Protein AF-0000000069250225 (afdb_homodimer)

Secondary structure (DSSP, 8-state):
--PPP------------------------------------GGGGGGTHHHHHHHHHHHHHHHHHHHHHHHHHHTTS--HHHHHHHHTTSGGGTT--SB-EEEE-IIIIIHHT-SSPPPHHHHHHHHHHHHHTT-SEE--EE-S-TTT-GGGTTHHHHHHHTTT--S-B--EE-SSHHHHHHHHHTT-S-EEE--BS-HHHHHHHHSS-HHHHHHHHHHHHHHHHHHT--EEEEEB-SSEETTTEE--HHHHHHHHHHHHHTT-SEEEEEETTS---HHHHHHHHHHHHTTS-GGGEEEEEB-TTS-HHHHHHHHHHTT--EEEEBGGG-S--TTSTTS--BPBHHHHHHHHHHTT-B----HHHHHHHHHHHHHHHTS--S-HHHHHHHHHHHHHHHHHHHHHHH--S-S-----TTTTS------/-----------------------------------------GGGGGGTHHHHHHHHHHHHHHHHHHHHHHHHHHTTS--HHHHHHHHTTSGGGTT--SB-EEEE-IIIIIHHT-SSPPPHHHHHHHHHHHHHTT-SEE--EE-S-TTT-GGGTTHHHHHHHTTT--S-B--EE-SSHHHHHHHHHTT-S-EEE--BS-HHHHHHHHSS-HHHHHHHHHHHHHHHHHHT--EEEEEB-SSEETTTEE--HHHHHHHHHHHHHTT-SEEEEEETTS---HHHHHHHHHHHHTTS-GGGEEEEEB-TTS-HHHHHHHHHHTT--EEEEBGGGTT--TTSTTS--BPBHHHHHHHHHHTT-B----HHHHHHHHHHHHHHHTS--S-HHHHHHHHHHHHHHHHHHHHHHH--S-S-----TTTTS------

Organism: Vicia faba (NCBI:txid3906)

InterPro domains:
  IPR000891 Pyruvate carboxyltransferase [PF00682] (100-372)
  IPR000891 Pyruvate carboxyltransferase [PS50991] (100-367)
  IPR013785 Aldolase-type TIM barrel [G3DSA:3.20.20.70] (93-392)
  IPR043594 HMG-CoA lyase [PTHR42738] (75-396)

Foldseek 3Di:
DDDDDDDDPDDDDDDDDDDDDYDDDDDDDDDDDPDPPDPPPPDPDPVVPVVVVVVVVCVVCLVLLLVLLVCVQCVVFPDLVVCVPPVCPDLQNVQFDQAFAEAAECLAQQQQPFPDQDDLVLLLVLVLLQQVQQHAHYARYELDDCVVGVSRNCVLVSLLSCVPPDRHAHEYEAQAPVRLVVCVVSPHQAYEYEAELDQVCCCVPNVGGRVVSLVRLLVSLVVCVVVVRAYEYEYEQLAADLVPGGGDLLSLLVSLLSCVVSPHQAYEYEDFQQPDAPVRLVSSVVSNVVRDPLARYEYWHFCQVPHRLVSVSSNSSVNRRYYYFYALQGNAHPSDPPGGTTHHPLQVVSVCVNSSRDHSGRSSSSLVSNVSVCVVSVHHRNDPSSVVSVVVSVVVVVVVVVVVVPDDPDDPPPPCPVPPPPPPPDD/DDDDDDDDDDDDDDDDDDDDDDYDDDDDDDDDDDDDDDDDPPDPPPPPPVVVVVVVVCVVCLVLLLVLLVCVQCVVFPDLVVCVPPVCPDLQNVQFDQAFAEAAECLAQQQQPFPDQDDLVLLLVLVLLQQVQQHAHYARYELDDCVVGVSRNCVLVSLLSCVPPDRHAHEYEAQAPVRLVSCVVSPHQAYEYEAELDQVCCCVPNVGGRVVSLVRLLVSLVVCVVVVRAYEYEYEQLAADLVPGGGDLLSLLVSLLSCVVSPHQAYEYEDFQQPDAPVRLVSSVVSNVVRDPLARYEYWGWCQVPHRLVSVSSNSSVNRRYYYFYALQGNAHPSDPPGGTTHHPLQVVSVCVNSSRDHSGRSSSSLVSNVSVCVVSVHHRNDPSSVVSVVVSVVVVVVVVVVVPPDDPDDPPPPCPVPPPPPDPDD

Structure (mmCIF, N/CA/C/O backbone):
data_AF-0000000069250225-model_v1
#
loop_
_entity.id
_entity.type
_entity.pdbx_description
1 polymer 'hydroxymethylglutaryl-CoA lyase'
#
loop_
_atom_site.group_PDB
_atom_site.id
_atom_site.type_symbol
_atom_site.label_atom_id
_atom_site.label_alt_id
_atom_site.label_comp_id
_atom_site.label_asym_id
_atom_site.label_entity_id
_atom_site.label_seq_id
_atom_site.pdbx_PDB_ins_code
_atom_site.Cartn_x
_atom_site.Cartn_y
_atom_site.Cartn_z
_atom_site.occupancy
_atom_site.B_iso_or_equiv
_atom_site.auth_seq_id
_atom_site.auth_comp_id
_atom_site.auth_asym_id
_atom_site.auth_atom_id
_atom_site.pdbx_PDB_model_num
ATOM 1 N N . MET A 1 1 ? 28.812 46.156 33.906 1 15.8 1 MET A N 1
ATOM 2 C CA . MET A 1 1 ? 28.266 47.5 34 1 15.8 1 MET A CA 1
ATOM 3 C C . MET A 1 1 ? 27.453 47.875 32.781 1 15.8 1 MET A C 1
ATOM 5 O O . MET A 1 1 ? 26.25 48.156 32.875 1 15.8 1 MET A O 1
ATOM 9 N N . HIS A 1 2 ? 28.062 48.531 31.766 1 14.3 2 HIS A N 1
ATOM 10 C CA . HIS A 1 2 ? 27.844 49.844 31.219 1 14.3 2 HIS A CA 1
ATOM 11 C C . HIS A 1 2 ? 27.109 49.781 29.875 1 14.3 2 HIS A C 1
ATOM 13 O O . HIS A 1 2 ? 27.016 50.781 29.156 1 14.3 2 HIS A O 1
ATOM 19 N N . LYS A 1 3 ? 26.953 48.562 29.328 1 16.55 3 LYS A N 1
ATOM 20 C CA . LYS A 1 3 ? 26.875 48.719 27.875 1 16.55 3 LYS A CA 1
ATOM 21 C C . LYS A 1 3 ? 25.766 49.656 27.484 1 16.55 3 LYS A C 1
ATOM 23 O O . LYS A 1 3 ? 24.781 49.812 28.203 1 16.55 3 LYS A O 1
ATOM 28 N N . ILE A 1 4 ? 25.719 49.938 26.219 1 16.31 4 ILE A N 1
ATOM 29 C CA . ILE A 1 4 ? 25.438 51.031 25.297 1 16.31 4 ILE A CA 1
ATOM 30 C C . ILE A 1 4 ? 23.938 51.281 25.219 1 16.31 4 ILE A C 1
ATOM 32 O O . ILE A 1 4 ? 23.141 50.344 25.328 1 16.31 4 ILE A O 1
ATOM 36 N N . ALA A 1 5 ? 23.531 52.375 24.766 1 16.73 5 ALA A N 1
ATOM 37 C CA . ALA A 1 5 ? 22.844 53.656 24.734 1 16.73 5 ALA A CA 1
ATOM 38 C C . ALA A 1 5 ? 21.516 53.531 24 1 16.73 5 ALA A C 1
ATOM 40 O O . ALA A 1 5 ? 21.328 52.656 23.172 1 16.73 5 ALA A O 1
ATOM 41 N N . GLN A 1 6 ? 20.578 54.438 24.109 1 16.39 6 GLN A N 1
ATOM 42 C CA . GLN A 1 6 ? 19.281 55.062 24.406 1 16.39 6 GLN A CA 1
ATOM 43 C C . GLN A 1 6 ? 18.609 55.562 23.141 1 16.39 6 GLN A C 1
ATOM 45 O O . GLN A 1 6 ? 17.438 55.969 23.172 1 16.39 6 GLN A O 1
ATOM 50 N N . ARG A 1 7 ? 19.391 55.594 21.922 1 15.97 7 ARG A N 1
ATOM 51 C CA . ARG A 1 7 ? 19.031 56.812 21.219 1 15.97 7 ARG A CA 1
ATOM 52 C C . ARG A 1 7 ? 17.562 56.781 20.797 1 15.97 7 ARG A C 1
ATOM 54 O O . ARG A 1 7 ? 17.031 55.75 20.438 1 15.97 7 ARG A O 1
ATOM 61 N N . VAL A 1 8 ? 16.828 57.938 20.891 1 15.59 8 VAL A N 1
ATOM 62 C CA . VAL A 1 8 ? 15.664 58.812 21.031 1 15.59 8 VAL A CA 1
ATOM 63 C C . VAL A 1 8 ? 15.039 59.062 19.656 1 15.59 8 VAL A C 1
ATOM 65 O O . VAL A 1 8 ? 15.68 59.625 18.766 1 15.59 8 VAL A O 1
ATOM 68 N N . ARG A 1 9 ? 14.352 58.156 19.141 1 15.02 9 ARG A N 1
ATOM 69 C CA . ARG A 1 9 ? 13.75 58.156 17.812 1 15.02 9 ARG A CA 1
ATOM 70 C C . ARG A 1 9 ? 12.781 59.312 17.641 1 15.02 9 ARG A C 1
ATOM 72 O O . ARG A 1 9 ? 11.672 59.312 18.188 1 15.02 9 ARG A O 1
ATOM 79 N N . PHE A 1 10 ? 13.367 60.594 17.578 1 14.19 10 PHE A N 1
ATOM 80 C CA . PHE A 1 10 ? 12.719 61.906 17.594 1 14.19 10 PHE A CA 1
ATOM 81 C C . PHE A 1 10 ? 11.641 62 16.531 1 14.19 10 PHE A C 1
ATOM 83 O O . PHE A 1 10 ? 10.484 62.281 16.828 1 14.19 10 PHE A O 1
ATOM 90 N N . THR A 1 11 ? 11.992 62.594 15.312 1 14.59 11 THR A N 1
ATOM 91 C CA . THR A 1 11 ? 11.648 63.969 14.984 1 14.59 11 THR A CA 1
ATOM 92 C C . THR A 1 11 ? 10.305 64.062 14.273 1 14.59 11 THR A C 1
ATOM 94 O O . THR A 1 11 ? 9.773 63 13.828 1 14.59 11 THR A O 1
ATOM 97 N N . ASN A 1 12 ? 10.188 65.125 13.266 1 13.48 12 ASN A N 1
ATOM 98 C CA . ASN A 1 12 ? 9.508 66.375 13.07 1 13.48 12 ASN A CA 1
ATOM 99 C C . ASN A 1 12 ? 8.391 66.25 12.039 1 13.48 12 ASN A C 1
ATOM 101 O O . ASN A 1 12 ? 7.617 67.188 11.852 1 13.48 12 ASN A O 1
ATOM 105 N N . ARG A 1 13 ? 8.609 65.5 10.93 1 14.07 13 ARG A N 1
ATOM 106 C CA . ARG A 1 13 ? 8.281 66.312 9.781 1 14.07 13 ARG A CA 1
ATOM 107 C C . ARG A 1 13 ? 6.82 66.75 9.828 1 14.07 13 ARG A C 1
ATOM 109 O O . ARG A 1 13 ? 6 66.125 10.508 1 14.07 13 ARG A O 1
ATOM 116 N N . ALA A 1 14 ? 6.332 66.688 8.516 1 14.07 14 ALA A N 1
ATOM 117 C CA . ALA A 1 14 ? 5.836 67.75 7.668 1 14.07 14 ALA A CA 1
ATOM 118 C C . ALA A 1 14 ? 4.359 68 7.949 1 14.07 14 ALA A C 1
ATOM 120 O O . ALA A 1 14 ? 3.598 67.125 8.273 1 14.07 14 ALA A O 1
ATOM 121 N N . PRO A 1 15 ? 4.172 69.188 7.695 1 14.74 15 PRO A N 1
ATOM 122 C CA . PRO A 1 15 ? 3.23 70.188 8.109 1 14.74 15 PRO A CA 1
ATOM 123 C C . PRO A 1 15 ? 1.798 69.938 7.672 1 14.74 15 PRO A C 1
ATOM 125 O O . PRO A 1 15 ? 1.562 69 6.895 1 14.74 15 PRO A O 1
ATOM 128 N N . ILE A 1 16 ? 1.263 71 7.395 1 14.27 16 ILE A N 1
ATOM 129 C CA . ILE A 1 16 ? 0.144 71.812 7.836 1 14.27 16 ILE A CA 1
ATOM 130 C C . ILE A 1 16 ? -1.057 71.562 6.918 1 14.27 16 ILE A C 1
ATOM 132 O O . ILE A 1 16 ? -2.16 71.312 7.391 1 14.27 16 ILE A O 1
ATOM 136 N N . LEU A 1 17 ? -1.07 72.5 5.777 1 14.7 17 LEU A N 1
ATOM 137 C CA . LEU A 1 17 ? -2.039 73.562 5.844 1 14.7 17 LEU A CA 1
ATOM 138 C C . LEU A 1 17 ? -3.389 73.125 5.285 1 14.7 17 LEU A C 1
ATOM 140 O O . LEU A 1 17 ? -4.379 73.125 6.016 1 14.7 17 LEU A O 1
ATOM 144 N N . THR A 1 18 ? -3.766 73.75 4.074 1 14.66 18 THR A N 1
ATOM 145 C CA . THR A 1 18 ? -4.703 74.875 3.977 1 14.66 18 THR A CA 1
ATOM 146 C C . THR A 1 18 ? -6.094 74.375 3.584 1 14.66 18 THR A C 1
ATOM 148 O O . THR A 1 18 ? -6.246 73.25 3.125 1 14.66 18 THR A O 1
ATOM 151 N N . HIS A 1 19 ? -6.879 75.375 2.955 1 14.22 19 HIS A N 1
ATOM 152 C CA . HIS A 1 19 ? -8.102 76.125 3.135 1 14.22 19 HIS A CA 1
ATOM 153 C C . HIS A 1 19 ? -9.266 75.5 2.383 1 14.22 19 HIS A C 1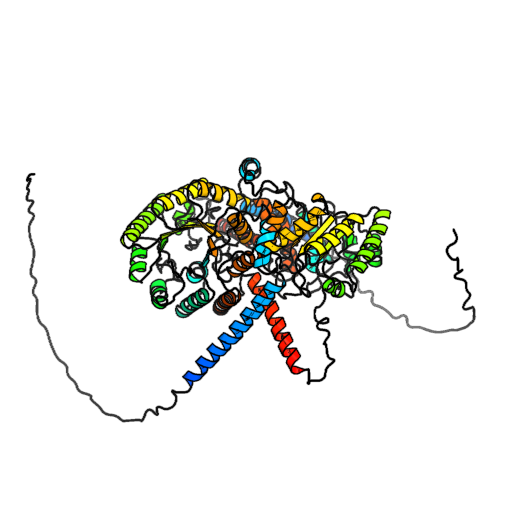
ATOM 155 O O . HIS A 1 19 ? -10.32 75.25 2.973 1 14.22 19 HIS A O 1
ATOM 161 N N . SER A 1 20 ? -9.531 76.062 1.147 1 14.72 20 SER A N 1
ATOM 162 C CA . SER A 1 20 ? -10.656 77 0.94 1 14.72 20 SER A CA 1
ATOM 163 C C . SER A 1 20 ? -11.891 76.188 0.465 1 14.72 20 SER A C 1
ATOM 165 O O . SER A 1 20 ? -11.797 75.062 0.087 1 14.72 20 SER A O 1
ATOM 167 N N . ASN A 1 21 ? -12.523 76.812 -0.51 1 14.67 21 ASN A N 1
ATOM 168 C CA . ASN A 1 21 ? -13.781 77.562 -0.649 1 14.67 21 ASN A CA 1
ATOM 169 C C . ASN A 1 21 ? -14.867 76.688 -1.255 1 14.67 21 ASN A C 1
ATOM 171 O O . ASN A 1 21 ? -15.953 76.562 -0.688 1 14.67 21 ASN A O 1
ATOM 175 N N . LEU A 1 22 ? -15.188 77 -2.527 1 14.84 22 LEU A N 1
ATOM 176 C CA . LEU A 1 22 ? -16.422 77.688 -2.898 1 14.84 22 LEU A CA 1
ATOM 177 C C . LEU A 1 22 ? -17.5 76.688 -3.314 1 14.84 22 LEU A C 1
ATOM 179 O O . LEU A 1 22 ? -17.203 75.5 -3.549 1 14.84 22 LEU A O 1
ATOM 183 N N . ASP A 1 23 ? -18.031 76.875 -4.496 1 14.6 23 ASP A N 1
ATOM 184 C CA . ASP A 1 23 ? -19.344 77.438 -4.828 1 14.6 23 ASP A CA 1
ATOM 185 C C . ASP A 1 23 ? -20.312 76.312 -5.199 1 14.6 23 ASP A C 1
ATOM 187 O O . ASP A 1 23 ? -21.406 76.25 -4.633 1 14.6 23 ASP A O 1
ATOM 191 N N . GLN A 1 24 ? -20.812 76.438 -6.414 1 14.53 24 GLN A N 1
ATOM 192 C CA . GLN A 1 24 ? -22.172 76.812 -6.762 1 14.53 24 GLN A CA 1
ATOM 193 C C . GLN A 1 24 ? -23.047 75.625 -7.012 1 14.53 24 GLN A C 1
ATOM 195 O O . GLN A 1 24 ? -22.562 74.5 -7.133 1 14.53 24 GLN A O 1
ATOM 200 N N . SER A 1 25 ? -23.797 75.688 -8.109 1 14.28 25 SER A N 1
ATOM 201 C CA . SER A 1 25 ? -25.219 75.875 -8.32 1 14.28 25 SER A CA 1
ATOM 202 C C . SER A 1 25 ? -25.906 74.562 -8.641 1 14.28 25 SER A C 1
ATOM 204 O O . SER A 1 25 ? -26.891 74.188 -7.988 1 14.28 25 SER A O 1
ATOM 206 N N . HIS A 1 26 ? -26.078 74.312 -9.945 1 14.72 26 HIS A N 1
ATOM 207 C CA . HIS A 1 26 ? -27.438 74.375 -10.438 1 14.72 26 HIS A CA 1
ATOM 208 C C . HIS A 1 26 ? -28.125 73.062 -10.375 1 14.72 26 HIS A C 1
ATOM 210 O O . HIS A 1 26 ? -29.219 72.938 -9.812 1 14.72 26 HIS A O 1
ATOM 216 N N . LEU A 1 27 ? -28.375 72.5 -11.578 1 15.23 27 LEU A N 1
ATOM 217 C CA . LEU A 1 27 ? -29.703 72.438 -12.148 1 15.23 27 LEU A CA 1
ATOM 218 C C . LEU A 1 27 ? -30.359 71.125 -11.906 1 15.23 27 LEU A C 1
ATOM 220 O O . LEU A 1 27 ? -29.672 70.125 -11.586 1 15.23 27 LEU A O 1
ATOM 224 N N . VAL A 1 28 ? -30.969 70.562 -12.953 1 15.32 28 VAL A N 1
ATOM 225 C CA . VAL A 1 28 ? -32.406 70.438 -13.211 1 15.32 28 VAL A CA 1
ATOM 226 C C . VAL A 1 28 ? -32.844 69 -12.875 1 15.32 28 VAL A C 1
ATOM 228 O O . VAL A 1 28 ? -32.031 68.125 -12.672 1 15.32 28 VAL A O 1
ATOM 231 N N . THR A 1 29 ? -33.438 68.375 -13.891 1 14.59 29 THR A N 1
ATOM 232 C CA . THR A 1 29 ? -34.875 68.062 -14.062 1 14.59 29 THR A CA 1
ATOM 233 C C . THR A 1 29 ? -35.219 66.625 -13.703 1 14.59 29 THR A C 1
ATOM 235 O O . THR A 1 29 ? -36.156 66.375 -12.953 1 14.59 29 THR A O 1
ATOM 238 N N . LYS A 1 30 ? -35.031 65.688 -14.758 1 16.47 30 LYS A N 1
ATOM 239 C CA . LYS A 1 30 ? -36.188 65.062 -15.359 1 16.47 30 LYS A CA 1
ATOM 240 C C . LYS A 1 30 ? -36.531 63.75 -14.609 1 16.47 30 LYS A C 1
ATOM 242 O O . LYS A 1 30 ? -35.656 62.938 -14.336 1 16.47 30 LYS A O 1
ATOM 247 N N . PHE A 1 31 ? -37.75 63.562 -14.062 1 15.56 31 PHE A N 1
ATOM 248 C CA . PHE A 1 31 ? -38.531 62.75 -13.125 1 15.56 31 PHE A CA 1
ATOM 249 C C . PHE A 1 31 ? -38.656 61.312 -13.609 1 15.56 31 PHE A C 1
ATOM 251 O O . PHE A 1 31 ? -39.125 60.438 -12.875 1 15.56 31 PHE A O 1
ATOM 258 N N . SER A 1 32 ? -38.312 60.969 -14.914 1 16.75 32 SER A N 1
ATOM 259 C CA . SER A 1 32 ? -39.469 60.25 -15.445 1 16.75 32 SER A CA 1
ATOM 260 C C . SER A 1 32 ? -39.656 58.938 -14.711 1 16.75 32 SER A C 1
ATOM 262 O O . SER A 1 32 ? -38.719 58.406 -14.109 1 16.75 32 SER A O 1
ATOM 264 N N . ASN A 1 33 ? -40.688 58.062 -15.227 1 16.98 33 ASN A N 1
ATOM 265 C CA . ASN A 1 33 ? -41.906 57.281 -14.922 1 16.98 33 ASN A CA 1
ATOM 266 C C . ASN A 1 33 ? -41.562 55.812 -14.641 1 16.98 33 ASN A C 1
ATOM 268 O O . ASN A 1 33 ? -42.375 54.938 -14.906 1 16.98 33 ASN A O 1
ATOM 272 N N . HIS A 1 34 ? -40.594 55.5 -13.883 1 16.67 34 HIS A N 1
ATOM 273 C CA . HIS A 1 34 ? -40.188 54.094 -13.914 1 16.67 34 HIS A CA 1
ATOM 274 C C . HIS A 1 34 ? -41.281 53.188 -13.398 1 16.67 34 HIS A C 1
ATOM 276 O O . HIS A 1 34 ? -41.844 53.438 -12.32 1 16.67 34 HIS A O 1
ATOM 282 N N . ALA A 1 35 ? -41.875 52.375 -14.344 1 17.95 35 ALA A N 1
ATOM 283 C CA . ALA A 1 35 ? -42.969 51.406 -14.305 1 17.95 35 ALA A CA 1
ATOM 284 C C . ALA A 1 35 ? -42.719 50.344 -13.234 1 17.95 35 ALA A C 1
ATOM 286 O O . ALA A 1 35 ? -41.594 49.844 -13.117 1 17.95 35 ALA A O 1
ATOM 287 N N . THR A 1 36 ? -43.5 50.281 -12.188 1 17.61 36 THR A N 1
ATOM 288 C CA . THR A 1 36 ? -43.562 49.562 -10.93 1 17.61 36 THR A CA 1
ATOM 289 C C . THR A 1 36 ? -43.781 48.062 -11.18 1 17.61 36 THR A C 1
ATOM 291 O O . THR A 1 36 ? -44.125 47.312 -10.258 1 17.61 36 THR A O 1
ATOM 294 N N . VAL A 1 37 ? -43.094 47.438 -12.227 1 19.23 37 VAL A N 1
ATOM 295 C CA . VAL A 1 37 ? -43.594 46.094 -12.492 1 19.23 37 VAL A CA 1
ATOM 296 C C . VAL A 1 37 ? -43.594 45.281 -11.203 1 19.23 37 VAL A C 1
ATOM 298 O O . VAL A 1 37 ? -42.594 45.312 -10.453 1 19.23 37 VAL A O 1
ATOM 301 N N . ASP A 1 38 ? -44.781 44.688 -10.82 1 17.94 38 ASP A N 1
ATOM 302 C CA . ASP A 1 38 ? -45.406 43.969 -9.703 1 17.94 38 ASP A CA 1
ATOM 303 C C . ASP A 1 38 ? -44.719 42.625 -9.469 1 17.94 38 ASP A C 1
ATOM 305 O O . ASP A 1 38 ? -44.594 41.812 -10.383 1 17.94 38 ASP A O 1
ATOM 309 N N . THR A 1 39 ? -43.719 42.5 -8.586 1 20.39 39 THR A N 1
ATOM 310 C CA . THR A 1 39 ? -42.875 41.375 -8.148 1 20.39 39 THR A CA 1
ATOM 311 C C . THR A 1 39 ? -43.75 40.281 -7.492 1 20.39 39 THR A C 1
ATOM 313 O O . THR A 1 39 ? -44.312 40.5 -6.422 1 20.39 39 THR A O 1
ATOM 316 N N . ASN A 1 40 ? -44.531 39.531 -8.305 1 20.55 40 ASN A N 1
ATOM 317 C CA . ASN A 1 40 ? -45.375 38.469 -7.738 1 20.55 40 ASN A CA 1
ATOM 318 C C . ASN A 1 40 ? -44.531 37.531 -6.859 1 20.55 40 ASN A C 1
ATOM 320 O O . ASN A 1 40 ? -43.5 37.031 -7.277 1 20.55 40 ASN A O 1
ATOM 324 N N . PRO A 1 41 ? -44.844 37.375 -5.527 1 21.47 41 PRO A N 1
ATOM 325 C CA . PRO A 1 41 ? -44.188 36.75 -4.379 1 21.47 41 PRO A CA 1
ATOM 326 C C . PRO A 1 41 ? -44.094 35.219 -4.496 1 21.47 41 PRO A C 1
ATOM 328 O O . PRO A 1 41 ? -43.5 34.562 -3.625 1 21.47 41 PRO A O 1
ATOM 331 N N . THR A 1 42 ? -44.812 34.562 -5.391 1 22.19 42 THR A N 1
ATOM 332 C CA . THR A 1 42 ? -45.344 33.312 -4.867 1 22.19 42 THR A CA 1
ATOM 333 C C . THR A 1 42 ? -44.25 32.25 -4.723 1 22.19 42 THR A C 1
ATOM 335 O O . THR A 1 42 ? -44.5 31.172 -4.203 1 22.19 42 THR A O 1
ATOM 338 N N . LEU A 1 43 ? -43.156 32.25 -5.469 1 22.64 43 LEU A N 1
ATOM 339 C CA . LEU A 1 43 ? -42.594 30.922 -5.742 1 22.64 43 LEU A CA 1
ATOM 340 C C . LEU A 1 43 ? -41.844 30.391 -4.52 1 22.64 43 LEU A C 1
ATOM 342 O O . LEU A 1 43 ? -41.062 29.453 -4.629 1 22.64 43 LEU A O 1
ATOM 346 N N . SER A 1 44 ? -41.969 31 -3.357 1 22.7 44 SER A N 1
ATOM 347 C CA . SER A 1 44 ? -40.906 30.688 -2.389 1 22.7 44 SER A CA 1
ATOM 348 C C . SER A 1 44 ? -41.062 29.266 -1.844 1 22.7 44 SER A C 1
ATOM 350 O O . SER A 1 44 ? -40.188 28.766 -1.156 1 22.7 44 SER A O 1
ATOM 352 N N . SER A 1 45 ? -42.281 28.75 -1.777 1 24.8 45 SER A N 1
ATOM 353 C CA . SER A 1 45 ? -42.469 27.797 -0.689 1 24.8 45 SER A CA 1
ATOM 354 C C . SER A 1 45 ? -41.875 26.438 -1.03 1 24.8 45 SER A C 1
ATOM 356 O O . SER A 1 45 ? -41.812 25.547 -0.188 1 24.8 45 SER A O 1
ATOM 358 N N . TYR A 1 46 ? -41.781 26.094 -2.271 1 23.19 46 TYR A N 1
ATOM 359 C CA . TYR A 1 46 ? -41.656 24.656 -2.52 1 23.19 46 TYR A CA 1
ATOM 360 C C . TYR A 1 46 ? -40.25 24.172 -2.152 1 23.19 46 TYR A C 1
ATOM 362 O O . TYR A 1 46 ? -39.906 23.016 -2.359 1 23.19 46 TYR A O 1
ATOM 370 N N . ALA A 1 47 ? -39.312 25.094 -1.931 1 25.91 47 ALA A N 1
ATOM 371 C CA . ALA A 1 47 ? -37.938 24.625 -1.805 1 25.91 47 ALA A CA 1
ATOM 372 C C . ALA A 1 47 ? -37.719 23.891 -0.48 1 25.91 47 ALA A C 1
ATOM 374 O O . ALA A 1 47 ? -36.625 23.359 -0.221 1 25.91 47 ALA A O 1
ATOM 375 N N . SER A 1 48 ? -38.625 24.219 0.451 1 27.28 48 SER A N 1
ATOM 376 C CA . SER A 1 48 ? -38.281 23.719 1.773 1 27.28 48 SER A CA 1
ATOM 377 C C . SER A 1 48 ? -38.438 22.203 1.851 1 27.28 48 SER A C 1
ATOM 379 O O . SER A 1 48 ? -37.812 21.547 2.707 1 27.28 48 SER A O 1
ATOM 381 N N . MET A 1 49 ? -39.469 21.688 1.146 1 27.58 49 MET A N 1
ATOM 382 C CA . MET A 1 49 ? -39.781 20.297 1.436 1 27.58 49 MET A CA 1
ATOM 383 C C . MET A 1 49 ? -38.781 19.359 0.806 1 27.58 49 MET A C 1
ATOM 385 O O . MET A 1 49 ? -38.625 18.203 1.213 1 27.58 49 MET A O 1
ATOM 389 N N . ASP A 1 50 ? -38.25 19.812 -0.357 1 28.47 50 ASP A N 1
ATOM 390 C CA . ASP A 1 50 ? -37.438 18.844 -1.087 1 28.47 50 ASP A CA 1
ATOM 391 C C . ASP A 1 50 ? -36.094 18.609 -0.39 1 28.47 50 ASP A C 1
ATOM 393 O O . ASP A 1 50 ? -35.375 17.688 -0.744 1 28.47 50 ASP A O 1
ATOM 397 N N . ARG A 1 51 ? -35.656 19.5 0.473 1 30.17 51 ARG A N 1
ATOM 398 C CA . ARG A 1 51 ? -34.375 19.328 1.176 1 30.17 51 ARG A CA 1
ATOM 399 C C . ARG A 1 51 ? -34.5 18.266 2.271 1 30.17 51 ARG A C 1
ATOM 401 O O . ARG A 1 51 ? -33.5 17.672 2.678 1 30.17 51 ARG A O 1
ATOM 408 N N . ALA A 1 52 ? -35.688 18.188 2.938 1 27.67 52 ALA A N 1
ATOM 409 C CA . ALA A 1 52 ? -35.812 17.188 3.986 1 27.67 52 ALA A CA 1
ATOM 410 C C . ALA A 1 52 ? -35.906 15.781 3.395 1 27.67 52 ALA A C 1
ATOM 412 O O . ALA A 1 52 ? -35.406 14.828 3.99 1 27.67 52 ALA A O 1
ATOM 413 N N . ARG A 1 53 ? -36.562 15.516 2.271 1 31.66 53 ARG A N 1
ATOM 414 C CA . ARG A 1 53 ? -36.594 14.172 1.715 1 31.66 53 ARG A CA 1
ATOM 415 C C . ARG A 1 53 ? -35.219 13.75 1.217 1 31.66 53 ARG A C 1
ATOM 417 O O . ARG A 1 53 ? -34.875 12.562 1.244 1 31.66 53 ARG A O 1
ATOM 424 N N . THR A 1 54 ? -34.406 14.758 0.75 1 33.34 54 THR A N 1
ATOM 425 C CA . THR A 1 54 ? -33.062 14.445 0.296 1 33.34 54 THR A CA 1
ATOM 426 C C . THR A 1 54 ? -32.156 14.164 1.481 1 33.34 54 THR A C 1
ATOM 428 O O . THR A 1 54 ? -31.25 13.312 1.397 1 33.34 54 THR A O 1
ATOM 431 N N . VAL A 1 55 ? -32.375 14.789 2.598 1 33.66 55 VAL A N 1
ATOM 432 C CA . VAL A 1 55 ? -31.562 14.508 3.775 1 33.66 55 VAL A CA 1
ATOM 433 C C . VAL A 1 55 ? -31.984 13.172 4.391 1 33.66 55 VAL A C 1
ATOM 435 O O . VAL A 1 55 ? -31.141 12.391 4.828 1 33.66 55 VAL A O 1
ATOM 438 N N . GLU A 1 56 ? -33.281 12.891 4.445 1 37.28 56 GLU A N 1
ATOM 439 C CA . GLU A 1 56 ? -33.719 11.617 5.012 1 37.28 56 GLU A CA 1
ATOM 440 C C . GLU A 1 56 ? -33.312 10.453 4.125 1 37.28 56 GLU A C 1
ATOM 442 O O . GLU A 1 56 ? -32.906 9.398 4.625 1 37.28 56 GLU A O 1
ATOM 447 N N . SER A 1 57 ? -33.438 10.602 2.85 1 38.69 57 SER A N 1
ATOM 448 C CA . SER A 1 57 ? -33 9.57 1.914 1 38.69 57 SER A CA 1
ATOM 449 C C . SER A 1 57 ? -31.5 9.438 1.902 1 38.69 57 SER A C 1
ATOM 451 O O . SER A 1 57 ? -30.969 8.336 1.773 1 38.69 57 SER A O 1
ATOM 453 N N . LEU A 1 58 ? -30.812 10.484 2.168 1 37.06 58 LEU A N 1
ATOM 454 C CA . LEU A 1 58 ? -29.359 10.422 2.311 1 37.06 58 LEU A CA 1
ATOM 455 C C . LEU A 1 58 ? -28.969 9.734 3.615 1 37.06 58 LEU A C 1
ATOM 457 O O . LEU A 1 58 ? -28.016 8.953 3.65 1 37.06 58 LEU A O 1
ATOM 461 N N . ASP A 1 59 ? -29.828 10.008 4.699 1 40.62 59 ASP A N 1
ATOM 462 C CA . ASP A 1 59 ? -29.531 9.414 5.996 1 40.62 59 ASP A CA 1
ATOM 463 C C . ASP A 1 59 ? -29.688 7.895 5.961 1 40.62 59 ASP A C 1
ATOM 465 O O . ASP A 1 59 ? -28.844 7.16 6.48 1 40.62 59 ASP A O 1
ATOM 469 N N . PHE A 1 60 ? -30.859 7.535 5.359 1 34.97 60 PHE A N 1
ATOM 470 C CA . PHE A 1 60 ? -31.125 6.105 5.312 1 34.97 60 PHE A CA 1
ATOM 471 C C . PHE A 1 60 ? -30.172 5.41 4.359 1 34.97 60 PHE A C 1
ATOM 473 O O . PHE A 1 60 ? -29.656 4.328 4.66 1 34.97 60 PHE A O 1
ATOM 480 N N . ARG A 1 61 ? -29.969 5.867 3.236 1 40.59 61 ARG A N 1
ATOM 481 C CA . ARG A 1 61 ? -29.016 5.32 2.279 1 40.59 61 ARG A CA 1
ATOM 482 C C . ARG A 1 61 ? -27.594 5.328 2.85 1 40.59 61 ARG A C 1
ATOM 484 O O . ARG A 1 61 ? -26.812 4.422 2.58 1 40.59 61 ARG A O 1
ATOM 491 N N . GLU A 1 62 ? -27.469 6.383 3.717 1 45.84 62 GLU A N 1
ATOM 492 C CA . GLU A 1 62 ? -26.188 6.516 4.41 1 45.84 62 GLU A CA 1
ATOM 493 C C . GLU A 1 62 ? -26 5.406 5.438 1 45.84 62 GLU A C 1
ATOM 495 O O . GLU A 1 62 ? -24.922 4.793 5.512 1 45.84 62 GLU A O 1
ATOM 500 N N . ILE A 1 63 ? -27.109 5.156 6.223 1 39.16 63 ILE A N 1
ATOM 501 C CA . ILE A 1 63 ? -27.031 4.133 7.262 1 39.16 63 ILE A CA 1
ATOM 502 C C . ILE A 1 63 ? -26.906 2.754 6.617 1 39.16 63 ILE A C 1
ATOM 504 O O . ILE A 1 63 ? -26.094 1.931 7.047 1 39.16 63 ILE A O 1
ATOM 508 N N . ALA A 1 64 ? -27.672 2.592 5.594 1 42.47 64 ALA A N 1
ATOM 509 C CA . ALA A 1 64 ? -27.656 1.299 4.914 1 42.47 64 ALA A CA 1
ATOM 510 C C . ALA A 1 64 ? -26.281 1.04 4.281 1 42.47 64 ALA A C 1
ATOM 512 O O . ALA A 1 64 ? -25.75 -0.067 4.375 1 42.47 64 ALA A O 1
ATOM 513 N N . ASN A 1 65 ? -25.75 2.154 3.848 1 55.03 65 ASN A N 1
ATOM 514 C CA . ASN A 1 65 ? -24.469 2.025 3.186 1 55.03 65 ASN A CA 1
ATOM 515 C C . ASN A 1 65 ? -23.344 1.758 4.191 1 55.03 65 ASN A C 1
ATOM 517 O O . ASN A 1 65 ? -22.469 0.929 3.943 1 55.03 65 ASN A O 1
ATOM 521 N N . THR A 1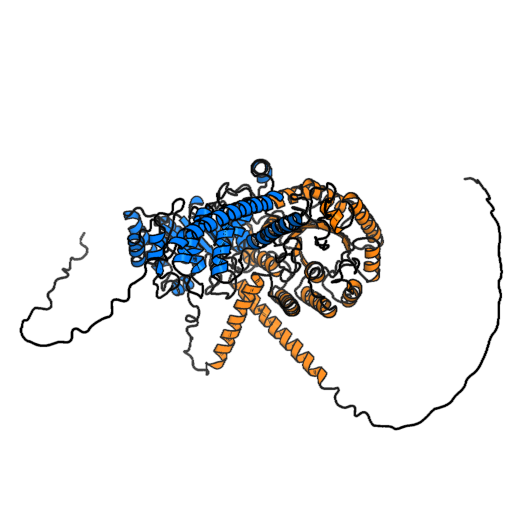 66 ? -23.656 2.322 5.387 1 62.34 66 THR A N 1
ATOM 522 C CA . THR A 1 66 ? -22.641 2.127 6.41 1 62.34 66 THR A CA 1
ATOM 523 C C . THR A 1 66 ? -22.719 0.719 6.996 1 62.34 66 THR A C 1
ATOM 525 O O . THR A 1 66 ? -21.688 0.089 7.262 1 62.34 66 THR A O 1
ATOM 528 N N . ARG A 1 67 ? -23.922 0.201 7.164 1 59.91 67 ARG A N 1
ATOM 529 C CA . ARG A 1 67 ? -24.125 -1.144 7.695 1 59.91 67 ARG A CA 1
ATOM 530 C C . ARG A 1 67 ? -23.609 -2.197 6.719 1 59.91 67 ARG A C 1
ATOM 532 O O . ARG A 1 67 ? -22.953 -3.164 7.125 1 59.91 67 ARG A O 1
ATOM 539 N N . GLU A 1 68 ? -23.938 -1.88 5.52 1 63.78 68 GLU A N 1
ATOM 540 C CA . GLU A 1 68 ? -23.484 -2.82 4.492 1 63.78 68 GLU A CA 1
ATOM 541 C C . GLU A 1 68 ? -21.969 -2.832 4.375 1 63.78 68 GLU A C 1
ATOM 543 O O . GLU A 1 68 ? -21.359 -3.893 4.203 1 63.78 68 GLU A O 1
ATOM 548 N N . LEU A 1 69 ? -21.469 -1.687 4.59 1 62.5 69 LEU A N 1
ATOM 549 C CA . LEU A 1 69 ? -20.016 -1.569 4.539 1 62.5 69 LEU A CA 1
ATOM 550 C C . LEU A 1 69 ? -19.375 -2.27 5.73 1 62.5 69 LEU A C 1
ATOM 552 O O . LEU A 1 69 ? -18.359 -2.959 5.578 1 62.5 69 LEU A O 1
ATOM 556 N N . ARG A 1 70 ? -19.984 -2.014 6.859 1 64.81 70 ARG A N 1
ATOM 557 C CA . ARG A 1 70 ? -19.5 -2.682 8.062 1 64.81 70 ARG A CA 1
ATOM 558 C C . ARG A 1 70 ? -19.594 -4.199 7.922 1 64.81 70 ARG A C 1
ATOM 560 O O . ARG A 1 70 ? -18.672 -4.922 8.297 1 64.81 70 ARG A O 1
ATOM 567 N N . ASN A 1 71 ? -20.656 -4.582 7.312 1 60.72 71 ASN A N 1
ATOM 568 C CA . ASN A 1 71 ? -20.844 -6.012 7.09 1 60.72 71 ASN A CA 1
ATOM 569 C C . ASN A 1 71 ? -19.797 -6.57 6.129 1 60.72 71 ASN A C 1
ATOM 571 O O . ASN A 1 71 ? -19.281 -7.672 6.332 1 60.72 71 ASN A O 1
ATOM 575 N N . ALA A 1 72 ? -19.5 -5.785 5.199 1 62.31 72 ALA A N 1
ATOM 576 C CA . ALA A 1 72 ? -18.516 -6.215 4.199 1 62.31 72 ALA A CA 1
ATOM 577 C C . ALA A 1 72 ? -17.141 -6.375 4.812 1 62.31 72 ALA A C 1
ATOM 579 O O . ALA A 1 72 ? -16.406 -7.305 4.473 1 62.31 72 ALA A O 1
ATOM 580 N N . PHE A 1 73 ? -16.875 -5.57 5.727 1 65.19 73 PHE A N 1
ATOM 581 C CA . PHE A 1 73 ? -15.594 -5.652 6.414 1 65.19 73 PHE A CA 1
ATOM 582 C C . PHE A 1 73 ? -15.617 -6.758 7.465 1 65.19 73 PHE A C 1
ATOM 584 O O . PHE A 1 73 ? -14.68 -7.547 7.562 1 65.19 73 PHE A O 1
ATOM 591 N N . ASP A 1 74 ? -16.609 -6.773 8.219 1 66.5 74 ASP A N 1
ATOM 592 C CA . ASP A 1 74 ? -16.703 -7.688 9.352 1 66.5 74 ASP A CA 1
ATOM 593 C C . ASP A 1 74 ? -16.766 -9.141 8.875 1 66.5 74 ASP A C 1
ATOM 595 O O . ASP A 1 74 ? -16.422 -10.055 9.625 1 66.5 74 ASP A O 1
ATOM 599 N N . LYS A 1 75 ? -17.109 -9.234 7.66 1 72.12 75 LYS A N 1
ATOM 600 C CA . LYS A 1 75 ? -17.219 -10.562 7.062 1 72.12 75 LYS A CA 1
ATOM 601 C C . LYS A 1 75 ? -15.875 -11.297 7.117 1 72.12 75 LYS A C 1
ATOM 603 O O . LYS A 1 75 ? -15.836 -12.523 7.254 1 72.12 75 LYS A O 1
ATOM 608 N N . TYR A 1 76 ? -14.883 -10.578 7.145 1 74.75 76 TYR A N 1
ATOM 609 C CA . TYR A 1 76 ? -13.578 -11.219 7.004 1 74.75 76 TYR A CA 1
ATOM 610 C C . TYR A 1 76 ? -12.742 -11.055 8.266 1 74.75 76 TYR A C 1
ATOM 612 O O . TYR A 1 76 ? -11.664 -11.633 8.383 1 74.75 76 TYR A O 1
ATOM 620 N N . ASN A 1 77 ? -13.148 -10.195 9.094 1 65.38 77 ASN A N 1
ATOM 621 C CA . ASN A 1 77 ? -12.344 -9.875 10.266 1 65.38 77 ASN A CA 1
ATOM 622 C C . ASN A 1 77 ? -13.062 -10.273 11.562 1 65.38 77 ASN A C 1
ATOM 624 O O . ASN A 1 77 ? -14.289 -10.273 11.617 1 65.38 77 ASN A O 1
ATOM 628 N N . THR A 1 78 ? -12.391 -11.109 12.438 1 55.03 78 THR A N 1
ATOM 629 C CA . THR A 1 78 ? -12.984 -11.57 13.688 1 55.03 78 THR A CA 1
ATOM 630 C C . THR A 1 78 ? -13.391 -10.391 14.562 1 55.03 78 THR A C 1
ATOM 632 O O . THR A 1 78 ? -12.836 -9.305 14.445 1 55.03 78 THR A O 1
ATOM 635 N N . ASN A 1 79 ? -14.5 -10.539 15.25 1 47.62 79 ASN A N 1
ATOM 636 C CA . ASN A 1 79 ? -15 -9.57 16.219 1 47.62 79 ASN A CA 1
ATOM 637 C C . ASN A 1 79 ? -13.883 -9.047 17.125 1 47.62 79 ASN A C 1
ATOM 639 O O . ASN A 1 79 ? -12.992 -9.805 17.516 1 47.62 79 ASN A O 1
ATOM 643 N N . PRO A 1 80 ? -13.742 -7.723 17.188 1 43.38 80 PRO A N 1
ATOM 644 C CA . PRO A 1 80 ? -12.695 -7 17.922 1 43.38 80 PRO A CA 1
ATOM 645 C C . PRO A 1 80 ? -12.383 -7.637 19.266 1 43.38 80 PRO A C 1
ATOM 647 O O . PRO A 1 80 ? -11.219 -7.656 19.688 1 43.38 80 PRO A O 1
ATOM 650 N N . ILE A 1 81 ? -13.367 -8.039 19.953 1 39.5 81 ILE A N 1
ATOM 651 C CA . ILE A 1 81 ? -13.133 -8.438 21.344 1 39.5 81 ILE A CA 1
ATOM 652 C C . ILE A 1 81 ? -12.289 -9.711 21.375 1 39.5 81 ILE A C 1
ATOM 654 O O . ILE A 1 81 ? -11.352 -9.828 22.156 1 39.5 81 ILE A O 1
ATOM 658 N N . THR A 1 82 ? -12.578 -10.602 20.672 1 39.53 82 THR A N 1
ATOM 659 C CA . THR A 1 82 ? -11.867 -11.883 20.719 1 39.53 82 THR A CA 1
ATOM 660 C C . THR A 1 82 ? -10.5 -11.75 20.047 1 39.53 82 THR A C 1
ATOM 662 O O . THR A 1 82 ? -9.586 -12.523 20.359 1 39.53 82 THR A O 1
ATOM 665 N N . MET A 1 83 ? -10.328 -10.945 19.156 1 42.62 83 MET A N 1
ATOM 666 C CA . MET A 1 83 ? -9.062 -10.703 18.453 1 42.62 83 MET A CA 1
ATOM 667 C C . MET A 1 83 ? -8.023 -10.117 19.406 1 42.62 83 MET A C 1
ATOM 669 O O . MET A 1 83 ? -6.82 -10.281 19.188 1 42.62 83 MET A O 1
ATOM 673 N N . ILE A 1 84 ? -8.492 -9.273 20.297 1 42.22 84 ILE A N 1
ATOM 674 C CA . ILE A 1 84 ? -7.562 -8.539 21.141 1 42.22 84 ILE A CA 1
ATOM 675 C C . ILE A 1 84 ? -6.672 -9.516 21.906 1 42.22 84 ILE A C 1
ATOM 677 O O . ILE A 1 84 ? -5.461 -9.32 22 1 42.22 84 ILE A O 1
ATOM 681 N N . ASN A 1 85 ? -7.262 -10.461 22.531 1 40.94 85 ASN A N 1
ATOM 682 C CA . ASN A 1 85 ? -6.457 -11.273 23.438 1 40.94 85 ASN A CA 1
ATOM 683 C C . ASN A 1 85 ? -5.48 -12.172 22.672 1 40.94 85 ASN A C 1
ATOM 685 O O . ASN A 1 85 ? -4.328 -12.32 23.078 1 40.94 85 ASN A O 1
ATOM 689 N N . ALA A 1 86 ? -5.91 -12.93 21.781 1 42.75 86 ALA A N 1
ATOM 690 C CA . ALA A 1 86 ? -5.07 -13.961 21.172 1 42.75 86 ALA A CA 1
ATOM 691 C C . ALA A 1 86 ? -4.062 -13.352 20.203 1 42.75 86 ALA A C 1
ATOM 693 O O . ALA A 1 86 ? -2.947 -13.859 20.062 1 42.75 86 ALA A O 1
ATOM 694 N N . GLN A 1 87 ? -4.441 -12.328 19.422 1 48 87 GLN A N 1
ATOM 695 C CA . GLN A 1 87 ? -3.744 -11.891 18.219 1 48 87 GLN A CA 1
ATOM 696 C C . GLN A 1 87 ? -2.48 -11.109 18.578 1 48 87 GLN A C 1
ATOM 698 O O . GLN A 1 87 ? -1.483 -11.18 17.844 1 48 87 GLN A O 1
ATOM 703 N N . ARG A 1 88 ? -2.574 -10.297 19.797 1 50.97 88 ARG A N 1
ATOM 704 C CA . ARG A 1 88 ? -1.401 -9.445 19.984 1 50.97 88 ARG A CA 1
ATOM 705 C C . ARG A 1 88 ? -0.223 -10.258 20.516 1 50.97 88 ARG A C 1
ATOM 707 O O . ARG A 1 88 ? 0.743 -9.688 21.031 1 50.97 88 ARG A O 1
ATOM 714 N N . SER A 1 89 ? -0.374 -11.453 20.359 1 55.06 89 SER A N 1
ATOM 715 C CA . SER A 1 89 ? 0.706 -12.25 20.938 1 55.06 89 SER A CA 1
ATOM 716 C C . SER A 1 89 ? 1.929 -12.258 20.016 1 55.06 89 SER A C 1
ATOM 718 O O . SER A 1 89 ? 3.027 -12.617 20.453 1 55.06 89 SER A O 1
ATOM 720 N N . SER A 1 90 ? 1.704 -11.68 18.859 1 74.38 90 SER A N 1
ATOM 721 C CA . SER A 1 90 ? 2.904 -11.688 18.031 1 74.38 90 SER A CA 1
ATOM 722 C C . SER A 1 90 ? 3.838 -10.539 18.406 1 74.38 90 SER A C 1
ATOM 724 O O . SER A 1 90 ? 3.383 -9.43 18.703 1 74.38 90 SER A O 1
ATOM 726 N N . GLN A 1 91 ? 5.012 -10.867 18.562 1 82.31 91 GLN A N 1
ATOM 727 C CA . GLN A 1 91 ? 6.055 -9.891 18.844 1 82.31 91 GLN A CA 1
ATOM 728 C C . GLN A 1 91 ? 5.961 -8.695 17.891 1 82.31 91 GLN A C 1
ATOM 730 O O . GLN A 1 91 ? 6.25 -7.562 18.281 1 82.31 91 GLN A O 1
ATOM 735 N N . LEU A 1 92 ? 5.32 -8.93 16.766 1 90.25 92 LEU A N 1
ATOM 736 C CA . LEU A 1 92 ? 5.246 -7.906 15.727 1 90.25 92 LEU A CA 1
ATOM 737 C C . LEU A 1 92 ? 4.133 -6.906 16.031 1 90.25 92 LEU A C 1
ATOM 739 O O . LEU A 1 92 ? 4.109 -5.812 15.469 1 90.25 92 LEU A O 1
ATOM 743 N N . LEU A 1 93 ? 3.236 -7.293 16.891 1 92 93 LEU A N 1
ATOM 744 C CA . LEU A 1 93 ? 2.098 -6.422 17.156 1 92 93 LEU A CA 1
ATOM 745 C C . LEU A 1 93 ? 2.156 -5.879 18.594 1 92 93 LEU A C 1
ATOM 747 O O . LEU A 1 93 ? 1.276 -5.125 19 1 92 93 LEU A O 1
ATOM 751 N N . LYS A 1 94 ? 3.158 -6.219 19.297 1 90.19 94 LYS A N 1
ATOM 752 C CA . LYS A 1 94 ? 3.246 -5.953 20.734 1 90.19 94 LYS A CA 1
ATOM 753 C C . LYS A 1 94 ? 3.24 -4.453 21.016 1 90.19 94 LYS A C 1
ATOM 755 O O . LYS A 1 94 ? 2.6 -4 21.969 1 90.19 94 LYS A O 1
ATOM 760 N N . ASN A 1 95 ? 3.875 -3.689 20.172 1 92.88 95 ASN A N 1
ATOM 761 C CA . ASN A 1 95 ? 4.043 -2.268 20.453 1 92.88 95 ASN A CA 1
ATOM 762 C C . ASN A 1 95 ? 3.016 -1.425 19.703 1 92.88 95 ASN A C 1
ATOM 764 O O . ASN A 1 95 ? 3.031 -0.196 19.797 1 92.88 95 ASN A O 1
ATOM 768 N N . ILE A 1 96 ? 2.1 -2.025 18.969 1 97.06 96 ILE A N 1
ATOM 769 C CA . ILE A 1 96 ? 1.074 -1.283 18.234 1 97.06 96 ILE A CA 1
ATOM 770 C C . ILE A 1 96 ? 0.089 -0.667 19.234 1 97.06 96 ILE A C 1
ATOM 772 O O . ILE A 1 96 ? -0.419 -1.354 20.109 1 97.06 96 ILE A O 1
ATOM 776 N N . PRO A 1 97 ? -0.211 0.633 19.141 1 98 97 PRO A N 1
ATOM 777 C CA . PRO A 1 97 ? -1.125 1.295 20.062 1 98 97 PRO A CA 1
ATOM 778 C C . PRO A 1 97 ? -2.547 0.739 20 1 98 97 PRO A C 1
ATOM 780 O O . PRO A 1 97 ? -2.992 0.312 18.922 1 98 97 PRO A O 1
ATOM 783 N N . ASP A 1 98 ? -3.238 0.853 21.078 1 97.12 98 ASP A N 1
ATOM 784 C CA . ASP A 1 98 ? -4.633 0.428 21.125 1 97.12 98 ASP A CA 1
ATOM 785 C C . ASP A 1 98 ? -5.535 1.434 20.422 1 97.12 98 ASP A C 1
ATOM 787 O O . ASP A 1 98 ? -6.609 1.074 19.922 1 97.12 98 ASP A O 1
ATOM 791 N N . PHE A 1 99 ? -5.078 2.66 20.469 1 98.5 99 PHE A N 1
ATOM 792 C CA . PHE A 1 99 ? -5.805 3.754 19.828 1 98.5 99 PHE A CA 1
ATOM 793 C C . PHE A 1 99 ? -4.879 4.586 18.953 1 98.5 99 PHE A C 1
ATOM 795 O O . PHE A 1 99 ? -3.74 4.863 19.328 1 98.5 99 PHE A O 1
ATOM 802 N N . VAL A 1 100 ? -5.328 4.855 17.734 1 98.81 100 VAL A N 1
ATOM 803 C CA . VAL A 1 100 ? -4.598 5.734 16.828 1 98.81 100 VAL A CA 1
ATOM 804 C C . VAL A 1 100 ? -5.469 6.93 16.453 1 98.81 100 VAL A C 1
ATOM 806 O O . VAL A 1 100 ? -6.609 6.766 16.016 1 98.81 100 VAL A O 1
ATOM 809 N N . ARG A 1 101 ? -4.98 8.125 16.688 1 98.88 101 ARG A N 1
ATOM 810 C CA . ARG A 1 101 ? -5.633 9.359 16.266 1 98.88 101 ARG A CA 1
ATOM 811 C C . ARG A 1 101 ? -5.273 9.695 14.82 1 98.88 101 ARG A C 1
ATOM 813 O O . ARG A 1 101 ? -4.098 9.711 14.453 1 98.88 101 ARG A O 1
ATOM 820 N N . ILE A 1 102 ? -6.27 9.922 14.031 1 98.88 102 ILE A N 1
ATOM 821 C CA . ILE A 1 102 ? -6.062 10.289 12.633 1 98.88 102 ILE A CA 1
ATOM 822 C C . ILE A 1 102 ? -6.25 11.789 12.461 1 98.88 102 ILE A C 1
ATOM 824 O O . ILE A 1 102 ? -7.273 12.352 12.875 1 98.88 102 ILE A O 1
ATOM 828 N N . VAL A 1 103 ? -5.242 12.453 11.93 1 98.88 103 VAL A N 1
ATOM 829 C CA . VAL A 1 103 ? -5.336 13.852 11.531 1 98.88 103 VAL A CA 1
ATOM 830 C C . VAL A 1 103 ? -5.648 13.938 10.039 1 98.88 103 VAL A C 1
ATOM 832 O O . VAL A 1 103 ? -4.805 13.617 9.203 1 98.88 103 VAL A O 1
ATOM 835 N N . GLU A 1 104 ? -6.859 14.336 9.781 1 98.88 104 GLU A N 1
ATOM 836 C CA . GLU A 1 104 ? -7.309 14.453 8.398 1 98.88 104 GLU A CA 1
ATOM 837 C C . GLU A 1 104 ? -6.875 15.773 7.777 1 98.88 104 GLU A C 1
ATOM 839 O O . GLU A 1 104 ? -7.242 16.844 8.266 1 98.88 104 GLU A O 1
ATOM 844 N N . VAL A 1 105 ? -6.141 15.648 6.645 1 98.69 105 VAL A N 1
ATOM 845 C CA . VAL A 1 105 ? -5.551 16.875 6.109 1 98.69 105 VAL A CA 1
ATOM 846 C C . VAL A 1 105 ? -6.133 17.172 4.73 1 98.69 105 VAL A C 1
ATOM 848 O O . VAL A 1 105 ? -5.676 18.078 4.039 1 98.69 105 VAL A O 1
ATOM 851 N N . GLY A 1 106 ? -7.152 16.531 4.316 1 98.19 106 GLY A N 1
ATOM 852 C CA . GLY A 1 106 ? -7.699 16.594 2.973 1 98.19 106 GLY A CA 1
ATOM 853 C C . GLY A 1 106 ? -8.203 17.984 2.596 1 98.19 106 GLY A C 1
ATOM 854 O O . GLY A 1 106 ? -8.008 18.422 1.462 1 98.19 106 GLY A O 1
ATOM 855 N N . ALA A 1 107 ? -8.828 18.703 3.502 1 98.31 107 ALA A N 1
ATOM 856 C CA . ALA A 1 107 ? -9.438 20 3.195 1 98.31 107 ALA A CA 1
ATOM 857 C C . ALA A 1 107 ? -8.375 21.062 2.949 1 98.31 107 ALA A C 1
ATOM 859 O O . ALA A 1 107 ? -8.594 22 2.174 1 98.31 107 ALA A O 1
ATOM 860 N N . ARG A 1 108 ? -7.32 20.906 3.592 1 97.56 108 ARG A N 1
ATOM 861 C CA . ARG A 1 108 ? -6.234 21.859 3.42 1 97.56 108 ARG A CA 1
ATOM 862 C C . ARG A 1 108 ? -5.16 21.312 2.484 1 97.56 108 ARG A C 1
ATOM 864 O O . ARG A 1 108 ? -5.094 21.703 1.316 1 97.56 108 ARG A O 1
ATOM 871 N N . ASP A 1 109 ? -4.398 20.297 2.904 1 96.12 109 ASP A N 1
ATOM 872 C CA . ASP A 1 109 ? -3.289 19.703 2.16 1 96.12 109 ASP A CA 1
ATOM 873 C C . ASP A 1 109 ? -3.787 18.984 0.906 1 96.12 109 ASP A C 1
ATOM 875 O O . ASP A 1 109 ? -3.195 19.125 -0.167 1 96.12 109 ASP A O 1
ATOM 879 N N . GLY A 1 110 ? -4.828 18.266 1.039 1 96.62 110 GLY A N 1
ATOM 880 C CA . GLY A 1 110 ? -5.391 17.516 -0.065 1 96.62 110 GLY A CA 1
ATOM 881 C C . GLY A 1 110 ? -5.891 18.391 -1.199 1 96.62 110 GLY A C 1
ATOM 882 O O . GLY A 1 110 ? -5.68 18.062 -2.373 1 96.62 110 GLY A O 1
ATOM 883 N N . LEU A 1 111 ? -6.516 19.484 -0.89 1 96.38 111 LEU A N 1
ATOM 884 C CA . LEU A 1 111 ? -7.148 20.328 -1.898 1 96.38 111 LEU A CA 1
ATOM 885 C C . LEU A 1 111 ? -6.168 21.375 -2.418 1 96.38 111 LEU A C 1
ATOM 887 O O . LEU A 1 111 ? -6.418 22 -3.451 1 96.38 111 LEU A O 1
ATOM 891 N N . GLN A 1 112 ? -5.07 21.516 -1.783 1 93.19 112 GLN A N 1
ATOM 892 C CA . GLN A 1 112 ? -4.168 22.641 -2.014 1 93.19 112 GLN A CA 1
ATOM 893 C C . GLN A 1 112 ? -3.723 22.703 -3.471 1 93.19 112 GLN A C 1
ATOM 895 O O . GLN A 1 112 ? -3.67 23.781 -4.07 1 93.19 112 GLN A O 1
ATOM 900 N N . ASN A 1 113 ? -3.455 21.547 -4.047 1 87 113 ASN A N 1
ATOM 901 C CA . ASN A 1 113 ? -2.832 21.531 -5.367 1 87 113 ASN A CA 1
ATOM 902 C C . ASN A 1 113 ? -3.844 21.188 -6.457 1 87 113 ASN A C 1
ATOM 904 O O . ASN A 1 113 ? -3.465 20.906 -7.594 1 87 113 ASN A O 1
ATOM 908 N N . GLU A 1 114 ? -5.051 21.25 -6.086 1 90.69 114 GLU A N 1
ATOM 909 C CA . GLU A 1 114 ? -6.066 21.016 -7.113 1 90.69 114 GLU A CA 1
ATOM 910 C C . GLU A 1 114 ? -6.059 22.141 -8.148 1 90.69 114 GLU A C 1
ATOM 912 O O . GLU A 1 114 ? -5.91 23.312 -7.801 1 90.69 114 GLU A O 1
ATOM 917 N N . LYS A 1 115 ? -6.195 21.781 -9.383 1 85.31 115 LYS A N 1
ATOM 918 C CA . LYS A 1 115 ? -6.121 22.75 -10.477 1 85.31 115 LYS A CA 1
ATOM 919 C C . LYS A 1 115 ? -7.34 23.656 -10.477 1 85.31 115 LYS A C 1
ATOM 921 O O . LYS A 1 115 ? -7.223 24.859 -10.75 1 85.31 115 LYS A O 1
ATOM 926 N N . VAL A 1 116 ? -8.438 23.094 -10.25 1 91.44 116 VAL A N 1
ATOM 927 C CA . VAL A 1 116 ? -9.664 23.875 -10.219 1 91.44 116 VAL A CA 1
ATOM 928 C C . VAL A 1 116 ? -9.922 24.391 -8.805 1 91.44 116 VAL A C 1
ATOM 930 O O . VAL A 1 116 ? -9.734 23.656 -7.832 1 91.44 116 VAL A O 1
ATOM 933 N N . ILE A 1 117 ? -10.352 25.656 -8.727 1 96.06 117 ILE A N 1
ATOM 934 C CA . ILE A 1 117 ? -10.68 26.219 -7.418 1 96.06 117 ILE A CA 1
ATOM 935 C C . ILE A 1 117 ? -11.953 25.562 -6.887 1 96.06 117 ILE A C 1
ATOM 937 O O . ILE A 1 117 ? -13.008 25.625 -7.527 1 96.06 117 ILE A O 1
ATOM 941 N N . VAL A 1 118 ? -11.852 24.953 -5.797 1 98 118 VAL A N 1
ATOM 942 C CA . VAL A 1 118 ? -13 24.344 -5.125 1 98 118 VAL A CA 1
ATOM 943 C C . VAL A 1 118 ? -13.781 25.422 -4.375 1 98 118 VAL A C 1
ATOM 945 O O . VAL A 1 118 ? -13.219 26.172 -3.578 1 98 118 VAL A O 1
ATOM 948 N N . PRO A 1 119 ? -15.062 25.531 -4.578 1 98.44 119 PRO A N 1
ATOM 949 C CA . PRO A 1 119 ? -15.875 26.547 -3.922 1 98.44 119 PRO A CA 1
ATOM 950 C C . PRO A 1 119 ? -15.875 26.422 -2.4 1 98.44 119 PRO A C 1
ATOM 952 O O . PRO A 1 119 ? -15.812 25.312 -1.873 1 98.44 119 PRO A O 1
ATOM 955 N N . THR A 1 120 ? -16.031 27.562 -1.74 1 98.5 120 THR A N 1
ATOM 956 C CA . THR A 1 120 ? -16 27.641 -0.284 1 98.5 120 THR A CA 1
ATOM 957 C C . THR A 1 120 ? -17.062 26.719 0.328 1 98.5 120 THR A C 1
ATOM 959 O O . THR A 1 120 ? -16.781 26.016 1.305 1 98.5 120 THR A O 1
ATOM 962 N N . ASP A 1 121 ? -18.219 26.672 -0.261 1 98.56 121 ASP A N 1
ATOM 963 C CA . ASP A 1 121 ? -19.312 25.859 0.29 1 98.56 121 ASP A CA 1
ATOM 964 C C . ASP A 1 121 ? -19 24.375 0.182 1 98.56 121 ASP A C 1
ATOM 966 O O . ASP A 1 121 ? -19.391 23.578 1.046 1 98.56 121 ASP A O 1
ATOM 970 N N . VAL A 1 122 ? -18.312 24 -0.839 1 98.69 122 VAL A N 1
ATOM 971 C CA . VAL A 1 122 ? -17.906 22.609 -1.022 1 98.69 122 VAL A CA 1
ATOM 972 C C . VAL A 1 122 ? -16.875 22.234 0.031 1 98.69 122 VAL A C 1
ATOM 974 O O . VAL A 1 122 ? -16.938 21.141 0.609 1 98.69 122 VAL A O 1
ATOM 977 N N . LYS A 1 123 ? -15.969 23.094 0.276 1 98.75 123 LYS A N 1
ATOM 978 C CA . LYS A 1 123 ? -14.969 22.844 1.311 1 98.75 123 LYS A CA 1
ATOM 979 C C . LYS A 1 123 ? -15.625 22.688 2.68 1 98.75 123 LYS A C 1
ATOM 981 O O . LYS A 1 123 ? -15.258 21.781 3.441 1 98.75 123 LYS A O 1
ATOM 986 N N . ILE A 1 124 ? -16.531 23.578 2.988 1 98.75 124 ILE A N 1
ATOM 987 C CA . ILE A 1 124 ? -17.234 23.562 4.266 1 98.75 124 ILE A CA 1
ATOM 988 C C . ILE A 1 124 ? -18 22.25 4.41 1 98.75 124 ILE A C 1
ATOM 990 O O . ILE A 1 124 ? -17.938 21.594 5.457 1 98.75 124 ILE A O 1
ATOM 994 N N . GLU A 1 125 ? -18.672 21.844 3.338 1 98.75 125 GLU A N 1
ATOM 995 C CA . GLU A 1 125 ? -19.422 20.609 3.373 1 98.75 125 GLU A CA 1
ATOM 996 C C . GLU A 1 125 ? -18.5 19.406 3.555 1 98.75 125 GLU A C 1
ATOM 998 O O . GLU A 1 125 ? -18.828 18.469 4.297 1 98.75 125 GLU A O 1
ATOM 1003 N N . LEU A 1 126 ? -17.391 19.406 2.896 1 98.81 126 LEU A N 1
ATOM 1004 C CA . LEU A 1 126 ? -16.406 18.344 3.057 1 98.81 126 LEU A CA 1
ATOM 1005 C C . LEU A 1 126 ? -15.977 18.219 4.516 1 98.81 126 LEU A C 1
ATOM 1007 O O . LEU A 1 126 ? -15.953 17.109 5.066 1 98.81 126 LEU A O 1
ATOM 1011 N N . ILE A 1 127 ? -15.641 19.312 5.145 1 98.88 127 ILE A N 1
ATOM 1012 C CA . ILE A 1 127 ? -15.18 19.312 6.527 1 98.88 127 ILE A CA 1
ATOM 1013 C C . ILE A 1 127 ? -16.266 18.75 7.438 1 98.88 127 ILE A C 1
ATOM 1015 O O . ILE A 1 127 ? -15.984 17.906 8.305 1 98.88 127 ILE A O 1
ATOM 1019 N N . LYS A 1 128 ? -17.484 19.156 7.195 1 98.81 128 LYS A N 1
ATOM 1020 C CA . LYS A 1 128 ? -18.594 18.656 8.008 1 98.81 128 LYS A CA 1
ATOM 1021 C C . LYS A 1 128 ? -18.766 17.156 7.852 1 98.81 128 LYS A C 1
ATOM 1023 O O . LYS A 1 128 ? -19 16.438 8.836 1 98.81 128 LYS A O 1
ATOM 1028 N N . LEU A 1 129 ? -18.656 16.672 6.621 1 98.75 129 LEU A N 1
ATOM 1029 C CA . LEU A 1 129 ? -18.781 15.242 6.363 1 98.75 129 LEU A CA 1
ATOM 1030 C C . LEU A 1 129 ? -17.641 14.477 7.035 1 98.75 129 LEU A C 1
ATOM 1032 O O . LEU A 1 129 ? -17.859 13.398 7.59 1 98.75 129 LEU A O 1
ATOM 1036 N N . LEU A 1 130 ? -16.469 15.023 7.012 1 98.88 130 LEU A N 1
ATOM 1037 C CA . LEU A 1 130 ? -15.328 14.383 7.648 1 98.88 130 LEU A CA 1
ATOM 1038 C C . LEU A 1 130 ? -15.523 14.305 9.156 1 98.88 130 LEU A C 1
ATOM 1040 O O . LEU A 1 130 ? -15.266 13.266 9.766 1 98.88 130 LEU A O 1
ATOM 1044 N N . VAL A 1 131 ? -15.992 15.367 9.758 1 98.81 131 VAL A N 1
ATOM 1045 C CA . VAL A 1 131 ? -16.25 15.383 11.195 1 98.81 131 VAL A CA 1
ATOM 1046 C C . VAL A 1 131 ? -17.344 14.375 11.539 1 98.81 131 VAL A C 1
ATOM 1048 O O . VAL A 1 131 ? -17.25 13.672 12.547 1 98.81 131 VAL A O 1
ATOM 1051 N N . SER A 1 132 ? -18.312 14.281 10.719 1 98.31 132 SER A N 1
ATOM 1052 C CA . SER A 1 132 ? -19.438 13.383 10.961 1 98.31 132 SER A CA 1
ATOM 1053 C C . SER A 1 132 ? -19 11.922 10.945 1 98.31 132 SER A C 1
ATOM 1055 O O . SER A 1 132 ? -19.656 11.055 11.516 1 98.31 132 SER A O 1
ATOM 1057 N N . SER A 1 133 ? -17.875 11.656 10.305 1 98.44 133 SER A N 1
ATOM 1058 C CA . SER A 1 133 ? -17.359 10.289 10.234 1 98.44 133 SER A CA 1
ATOM 1059 C C . SER A 1 133 ? -16.688 9.883 11.547 1 98.44 133 SER A C 1
ATOM 1061 O O . SER A 1 133 ? -16.391 8.703 11.766 1 98.44 133 SER A O 1
ATOM 1063 N N . GLY A 1 134 ? -16.375 10.82 12.422 1 98.62 134 GLY A N 1
ATOM 1064 C CA . GLY A 1 134 ? -15.766 10.523 13.703 1 98.62 134 GLY A CA 1
ATOM 1065 C C . GLY A 1 134 ? -14.344 11.055 13.812 1 98.62 134 GLY A C 1
ATOM 1066 O O . GLY A 1 134 ? -13.695 10.883 14.852 1 98.62 134 GLY A O 1
ATOM 1067 N N . LEU A 1 135 ? -13.867 11.742 12.789 1 98.81 135 LEU A N 1
ATOM 1068 C CA . LEU A 1 135 ? -12.539 12.344 12.836 1 98.81 135 LEU A CA 1
ATOM 1069 C C . LEU A 1 135 ? -12.5 13.492 13.844 1 98.81 135 LEU A C 1
ATOM 1071 O O . LEU A 1 135 ? -13.305 14.422 13.758 1 98.81 135 LEU A O 1
ATOM 1075 N N . SER A 1 136 ? -11.57 13.445 14.719 1 98.56 136 SER A N 1
ATOM 1076 C CA . SER A 1 136 ? -11.516 14.43 15.797 1 98.56 136 SER A CA 1
ATOM 1077 C C . SER A 1 136 ? -10.594 15.594 15.445 1 98.56 136 SER A C 1
ATOM 1079 O O . SER A 1 136 ? -10.555 16.594 16.156 1 98.56 136 SER A O 1
ATOM 1081 N N . VAL A 1 137 ? -9.828 15.477 14.398 1 98.81 137 VAL A N 1
ATOM 1082 C CA . VAL A 1 137 ? -8.961 16.547 13.922 1 98.81 137 VAL A CA 1
ATOM 1083 C C . VAL A 1 137 ? -9.062 16.656 12.398 1 98.81 137 VAL A C 1
ATOM 1085 O O . VAL A 1 137 ? -8.828 15.672 11.688 1 98.81 137 VAL A O 1
ATOM 1088 N N . VAL A 1 138 ? -9.422 17.766 11.898 1 98.88 138 VAL A N 1
ATOM 1089 C CA . VAL A 1 138 ? -9.469 18.062 10.477 1 98.88 138 VAL A CA 1
ATOM 1090 C C . VAL A 1 138 ? -8.734 19.375 10.203 1 98.88 138 VAL A C 1
ATOM 1092 O O . VAL A 1 138 ? -9.172 20.438 10.656 1 98.88 138 VAL A O 1
ATOM 1095 N N . GLU A 1 139 ? -7.605 19.281 9.555 1 98.75 139 GLU A N 1
ATOM 1096 C CA . GLU A 1 139 ? -6.918 20.5 9.141 1 98.75 139 GLU A CA 1
ATOM 1097 C C . GLU A 1 139 ? -7.746 21.281 8.125 1 98.75 139 GLU A C 1
ATOM 1099 O O . GLU A 1 139 ? -7.926 20.828 6.984 1 98.75 139 GLU A O 1
ATOM 1104 N N . ALA A 1 140 ? -8.117 22.469 8.477 1 98.56 140 ALA A N 1
ATOM 1105 C CA . ALA A 1 140 ? -9.227 23.109 7.773 1 98.56 140 ALA A CA 1
ATOM 1106 C C . ALA A 1 140 ? -8.734 23.938 6.586 1 98.56 140 ALA A C 1
ATOM 1108 O O . ALA A 1 140 ? -9.383 23.984 5.539 1 98.56 140 ALA A O 1
ATOM 1109 N N . THR A 1 141 ? -7.684 24.594 6.781 1 98.31 141 THR A N 1
ATOM 1110 C CA . THR A 1 141 ? -7.219 25.547 5.77 1 98.31 141 THR A CA 1
ATOM 1111 C C . THR A 1 141 ? -5.832 26.078 6.121 1 98.31 141 THR A C 1
ATOM 1113 O O . THR A 1 141 ? -5.098 25.453 6.887 1 98.31 141 THR A O 1
ATOM 1116 N N . SER A 1 142 ? -5.418 27.109 5.387 1 97.56 142 SER A N 1
ATOM 1117 C CA . SER A 1 142 ? -4.117 27.75 5.598 1 97.56 142 SER A CA 1
ATOM 1118 C C . SER A 1 142 ? -4.199 29.25 5.41 1 97.56 142 SER A C 1
ATOM 1120 O O . SER A 1 142 ? -4.938 29.734 4.551 1 97.56 142 SER A O 1
ATOM 1122 N N . PHE A 1 143 ? -3.471 30 6.238 1 97.31 143 PHE A N 1
ATOM 1123 C CA . PHE A 1 143 ? -3.389 31.453 6.141 1 97.31 143 PHE A CA 1
ATOM 1124 C C . PHE A 1 143 ? -2.096 31.875 5.457 1 97.31 143 PHE A C 1
ATOM 1126 O O . PHE A 1 143 ? -1.411 32.781 5.922 1 97.31 143 PHE A O 1
ATOM 1133 N N . VAL A 1 144 ? -1.794 31.031 4.496 1 92.25 144 VAL A N 1
ATOM 1134 C CA . VAL A 1 144 ? -0.738 31.406 3.562 1 92.25 144 VAL A CA 1
ATOM 1135 C C . VAL A 1 144 ? -1.265 32.438 2.574 1 92.25 144 VAL A C 1
ATOM 1137 O O . VAL A 1 144 ? -2.475 32.562 2.363 1 92.25 144 VAL A O 1
ATOM 1140 N N . SER A 1 145 ? -0.351 33.219 2.035 1 90.69 145 SER A N 1
ATOM 1141 C CA . SER A 1 145 ? -0.759 34.281 1.1 1 90.69 145 SER A CA 1
ATOM 1142 C C . SER A 1 145 ? -1.559 33.688 -0.061 1 90.69 145 SER A C 1
ATOM 1144 O O . SER A 1 145 ? -1.15 32.688 -0.666 1 90.69 145 SER A O 1
ATOM 1146 N N . PRO A 1 146 ? -2.711 34.281 -0.376 1 92.44 146 PRO A N 1
ATOM 1147 C CA . PRO A 1 146 ? -3.516 33.844 -1.512 1 92.44 146 PRO A CA 1
ATOM 1148 C C . PRO A 1 146 ? -2.758 33.906 -2.836 1 92.44 146 PRO A C 1
ATOM 1150 O O . PRO A 1 146 ? -3.096 33.188 -3.781 1 92.44 146 PRO A O 1
ATOM 1153 N N . LYS A 1 147 ? -1.82 34.781 -2.904 1 89.81 147 LYS A N 1
ATOM 1154 C CA . LYS A 1 147 ? -0.991 34.906 -4.102 1 89.81 147 LYS A CA 1
ATOM 1155 C C . LYS A 1 147 ? -0.239 33.594 -4.371 1 89.81 147 LYS A C 1
ATOM 1157 O O . LYS A 1 147 ? -0.088 33.188 -5.523 1 89.81 147 LYS A O 1
ATOM 1162 N N . TRP A 1 148 ? 0.127 32.969 -3.332 1 86.38 148 TRP A N 1
ATOM 1163 C CA . TRP A 1 148 ? 0.947 31.75 -3.457 1 86.38 148 TRP A CA 1
ATOM 1164 C C . TRP A 1 148 ? 0.079 30.5 -3.492 1 86.38 148 TRP A C 1
ATOM 1166 O O . TRP A 1 148 ? 0.425 29.516 -4.148 1 86.38 148 TRP A O 1
ATOM 1176 N N . VAL A 1 149 ? -0.99 30.484 -2.715 1 91.31 149 VAL A N 1
ATOM 1177 C CA . VAL A 1 149 ? -1.907 29.359 -2.689 1 91.31 149 VAL A CA 1
ATOM 1178 C C . VAL A 1 149 ? -3.338 29.844 -2.91 1 91.31 149 VAL A C 1
ATOM 1180 O O . VAL A 1 149 ? -4.156 29.812 -1.988 1 91.31 149 VAL A O 1
ATOM 1183 N N . PRO A 1 150 ? -3.664 30.094 -4.156 1 94.62 150 PRO A N 1
ATOM 1184 C CA . PRO A 1 150 ? -4.996 30.625 -4.453 1 94.62 150 PRO A CA 1
ATOM 1185 C C . PRO A 1 150 ? -6.117 29.688 -4.016 1 94.62 150 PRO A C 1
ATOM 1187 O O . PRO A 1 150 ? -7.203 30.156 -3.646 1 94.62 150 PRO A O 1
ATOM 1190 N N . GLN A 1 151 ? -5.926 28.391 -3.975 1 95.44 151 GLN A N 1
ATOM 1191 C CA . GLN A 1 151 ? -6.902 27.375 -3.607 1 95.44 151 GLN A CA 1
ATOM 1192 C C . GLN A 1 151 ? -7.438 27.609 -2.197 1 95.44 151 GLN A C 1
ATOM 1194 O O . GLN A 1 151 ? -8.57 27.234 -1.887 1 95.44 151 GLN A O 1
ATOM 1199 N N . LEU A 1 152 ? -6.641 28.312 -1.366 1 96.88 152 LEU A N 1
ATOM 1200 C CA . LEU A 1 152 ? -7.004 28.469 0.038 1 96.88 152 LEU A CA 1
ATOM 1201 C C . LEU A 1 152 ? -7.207 29.938 0.389 1 96.88 152 LEU A C 1
ATOM 1203 O O . LEU A 1 152 ? -7.098 30.328 1.556 1 96.88 152 LEU A O 1
ATOM 1207 N N . ALA A 1 153 ? -7.5 30.766 -0.589 1 96.88 153 ALA A N 1
ATOM 1208 C CA . ALA A 1 153 ? -7.691 32.188 -0.41 1 96.88 153 ALA A CA 1
ATOM 1209 C C . ALA A 1 153 ? -8.891 32.5 0.495 1 96.88 153 ALA A C 1
ATOM 1211 O O . ALA A 1 153 ? -8.977 33.562 1.099 1 96.88 153 ALA A O 1
ATOM 1212 N N . ASP A 1 154 ? -9.766 31.547 0.581 1 98.12 154 ASP A N 1
ATOM 1213 C CA . ASP A 1 154 ? -11 31.734 1.329 1 98.12 154 ASP A CA 1
ATOM 1214 C C . ASP A 1 154 ? -10.852 31.25 2.768 1 98.12 154 ASP A C 1
ATOM 1216 O O . ASP A 1 154 ? -11.844 30.891 3.412 1 98.12 154 ASP A O 1
ATOM 1220 N N . ALA A 1 155 ? -9.672 31.219 3.312 1 98.31 155 ALA A N 1
ATOM 1221 C CA . ALA A 1 155 ? -9.359 30.656 4.617 1 98.31 155 ALA A CA 1
ATOM 1222 C C . ALA A 1 155 ? -10.25 31.234 5.707 1 98.31 155 ALA A C 1
ATOM 1224 O O . ALA A 1 155 ? -10.812 30.516 6.523 1 98.31 155 ALA A O 1
ATOM 1225 N N . LYS A 1 156 ? -10.383 32.562 5.711 1 98.06 156 LYS A N 1
ATOM 1226 C CA . LYS A 1 156 ? -11.188 33.25 6.715 1 98.06 156 LYS 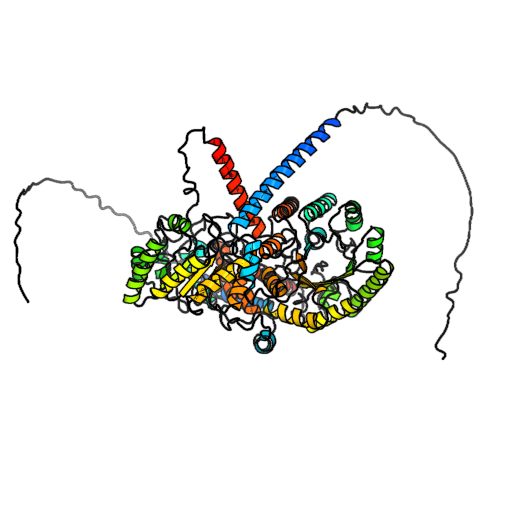A CA 1
ATOM 1227 C C . LYS A 1 156 ? -12.641 32.781 6.66 1 98.06 156 LYS A C 1
ATOM 1229 O O . LYS A 1 156 ? -13.258 32.531 7.695 1 98.06 156 LYS A O 1
ATOM 1234 N N . ASP A 1 157 ? -13.203 32.688 5.453 1 98.25 157 ASP A N 1
ATOM 1235 C CA . ASP A 1 157 ? -14.594 32.312 5.254 1 98.25 157 ASP A CA 1
ATOM 1236 C C . ASP A 1 157 ? -14.836 30.859 5.695 1 98.25 157 ASP A C 1
ATOM 1238 O O . ASP A 1 157 ? -15.844 30.562 6.34 1 98.25 157 ASP A O 1
ATOM 1242 N N . VAL A 1 158 ? -13.914 29.969 5.367 1 98.56 158 VAL A N 1
ATOM 1243 C CA . VAL A 1 158 ? -14.031 28.562 5.738 1 98.56 158 VAL A CA 1
ATOM 1244 C C . VAL A 1 158 ? -14.016 28.438 7.262 1 98.56 158 VAL A C 1
ATOM 1246 O O . VAL A 1 158 ? -14.867 27.766 7.84 1 98.56 158 VAL A O 1
ATOM 1249 N N . LEU A 1 159 ? -13.031 29.078 7.879 1 98.38 159 LEU A N 1
ATOM 1250 C CA . LEU A 1 159 ? -12.883 28.938 9.32 1 98.38 159 LEU A CA 1
ATOM 1251 C C . LEU A 1 159 ? -14.094 29.516 10.047 1 98.38 159 LEU A C 1
ATOM 1253 O O . LEU A 1 159 ? -14.57 28.938 11.031 1 98.38 159 LEU A O 1
ATOM 1257 N N . LYS A 1 160 ? -14.562 30.641 9.609 1 97.19 160 LYS A N 1
ATOM 1258 C CA . LYS A 1 160 ? -15.742 31.266 10.211 1 97.19 160 LYS A CA 1
ATOM 1259 C C . LYS A 1 160 ? -16.953 30.344 10.117 1 97.19 160 LYS A C 1
ATOM 1261 O O . LYS A 1 160 ? -17.734 30.234 11.07 1 97.19 160 LYS A O 1
ATOM 1266 N N . ALA A 1 161 ? -17.125 29.688 9.016 1 97.88 161 ALA A N 1
ATOM 1267 C CA . ALA A 1 161 ? -18.312 28.891 8.727 1 97.88 161 ALA A CA 1
ATOM 1268 C C . ALA A 1 161 ? -18.328 27.609 9.562 1 97.88 161 ALA A C 1
ATOM 1270 O O . ALA A 1 161 ? -19.375 27.016 9.781 1 97.88 161 ALA A O 1
ATOM 1271 N N . ILE A 1 162 ? -17.125 27.219 10.109 1 97.88 162 ILE A N 1
ATOM 1272 C CA . ILE A 1 162 ? -17.109 25.922 10.797 1 97.88 162 ILE A CA 1
ATOM 1273 C C . ILE A 1 162 ? -16.906 26.141 12.289 1 97.88 162 ILE A C 1
ATOM 1275 O O . ILE A 1 162 ? -16.609 25.188 13.023 1 97.88 162 ILE A O 1
ATOM 1279 N N . GLN A 1 163 ? -17.094 27.281 12.766 1 95.62 163 GLN A N 1
ATOM 1280 C CA . GLN A 1 163 ? -16.875 27.609 14.164 1 95.62 163 GLN A CA 1
ATOM 1281 C C . GLN A 1 163 ? -17.844 26.844 15.062 1 95.62 163 GLN A C 1
ATOM 1283 O O . GLN A 1 163 ? -17.516 26.516 16.203 1 95.62 163 GLN A O 1
ATOM 1288 N N . ASP A 1 164 ? -18.984 26.516 14.547 1 95.12 164 ASP A N 1
ATOM 1289 C CA . ASP A 1 164 ? -20.016 25.875 15.367 1 95.12 164 ASP A CA 1
ATOM 1290 C C . ASP A 1 164 ? -19.984 24.359 15.195 1 95.12 164 ASP A C 1
ATOM 1292 O O . ASP A 1 164 ? -20.797 23.641 15.789 1 95.12 164 ASP A O 1
ATOM 1296 N N . VAL A 1 165 ? -19.109 23.906 14.367 1 97.06 165 VAL A N 1
ATOM 1297 C CA . VAL A 1 165 ? -18.984 22.469 14.203 1 97.06 165 VAL A CA 1
ATOM 1298 C C . VAL A 1 165 ? -18.297 21.859 15.422 1 97.06 165 VAL A C 1
ATOM 1300 O O . VAL A 1 165 ? -17.172 22.25 15.773 1 97.06 165 VAL A O 1
ATOM 1303 N N . GLU A 1 166 ? -18.922 20.922 16.094 1 96.19 166 GLU A N 1
ATOM 1304 C CA . GLU A 1 166 ? -18.422 20.328 17.312 1 96.19 166 GLU A CA 1
ATOM 1305 C C . GLU A 1 166 ? -17.812 18.953 17.047 1 96.19 166 GLU A C 1
ATOM 1307 O O . GLU A 1 166 ? -18.062 18.344 15.992 1 96.19 166 GLU A O 1
ATOM 1312 N N . GLY A 1 167 ? -16.953 18.531 17.906 1 96.06 167 GLY A N 1
ATOM 1313 C CA . GLY A 1 167 ? -16.469 17.156 17.859 1 96.06 167 GLY A CA 1
ATOM 1314 C C . GLY A 1 167 ? -15.102 17.031 17.219 1 96.06 167 GLY A C 1
ATOM 1315 O O . GLY A 1 167 ? -14.555 15.93 17.125 1 96.06 167 GLY A O 1
ATOM 1316 N N . ALA A 1 168 ? -14.594 18.203 16.812 1 98.12 168 ALA A N 1
ATOM 1317 C CA . ALA A 1 168 ? -13.281 18.125 16.172 1 98.12 168 ALA A CA 1
ATOM 1318 C C . ALA A 1 168 ? -12.5 19.422 16.391 1 98.12 168 ALA A C 1
ATOM 1320 O O . ALA A 1 168 ? -13.086 20.469 16.656 1 98.12 168 ALA A O 1
ATOM 1321 N N . SER A 1 169 ? -11.234 19.312 16.359 1 98.25 169 SER A N 1
ATOM 1322 C CA . SER A 1 169 ? -10.352 20.469 16.266 1 98.25 169 SER A CA 1
ATOM 1323 C C . SER A 1 169 ? -10.008 20.781 14.805 1 98.25 169 SER A C 1
ATOM 1325 O O . SER A 1 169 ? -9.992 19.875 13.969 1 98.25 169 SER A O 1
ATOM 1327 N N . PHE A 1 170 ? -9.75 22.062 14.555 1 98.62 170 PHE A N 1
ATOM 1328 C CA . PHE A 1 170 ? -9.516 22.5 13.188 1 98.62 170 PHE A CA 1
ATOM 1329 C C . PHE A 1 170 ? -8.219 23.312 13.086 1 98.62 170 PHE A C 1
ATOM 1331 O O . PHE A 1 170 ? -8.25 24.516 12.875 1 98.62 170 PHE A O 1
ATOM 1338 N N . PRO A 1 171 ? -7.074 22.594 13.148 1 98.44 171 PRO A N 1
ATOM 1339 C CA . PRO A 1 171 ? -5.82 23.344 12.969 1 98.44 171 PRO A CA 1
ATOM 1340 C C . PRO A 1 171 ? -5.723 24 11.602 1 98.44 171 PRO A C 1
ATOM 1342 O O . PRO A 1 171 ? -6.309 23.531 10.625 1 98.44 171 PRO A O 1
ATOM 1345 N N . VAL A 1 172 ? -5.008 25.141 11.555 1 98.5 172 VAL A N 1
ATOM 1346 C CA . VAL A 1 172 ? -4.77 25.859 10.305 1 98.5 172 VAL A CA 1
ATOM 1347 C C . VAL A 1 172 ? -3.277 26.141 10.156 1 98.5 172 VAL A C 1
ATOM 1349 O O . VAL A 1 172 ? -2.582 26.391 11.148 1 98.5 172 VAL A O 1
ATOM 1352 N N . LEU A 1 173 ? -2.791 26.109 8.93 1 97.44 173 LEU A N 1
ATOM 1353 C CA . LEU A 1 173 ? -1.386 26.406 8.672 1 97.44 173 LEU A CA 1
ATOM 1354 C C . LEU A 1 173 ? -1.12 27.906 8.742 1 97.44 173 LEU A C 1
ATOM 1356 O O . LEU A 1 173 ? -1.91 28.703 8.227 1 97.44 173 LEU A O 1
ATOM 1360 N N . THR A 1 174 ? -0.026 28.266 9.359 1 96.88 174 THR A N 1
ATOM 1361 C CA . THR A 1 174 ? 0.41 29.656 9.461 1 96.88 174 THR A CA 1
ATOM 1362 C C . THR A 1 174 ? 1.892 29.781 9.117 1 96.88 174 THR A C 1
ATOM 1364 O O . THR A 1 174 ? 2.752 29.328 9.875 1 96.88 174 THR A O 1
ATOM 1367 N N . PRO A 1 175 ? 2.258 30.391 8.07 1 91.69 175 PRO A N 1
ATOM 1368 C CA . PRO A 1 175 ? 3.645 30.422 7.598 1 91.69 175 PRO A CA 1
ATOM 1369 C C . PRO A 1 175 ? 4.5 31.422 8.367 1 91.69 175 PRO A C 1
ATOM 1371 O O . PRO A 1 175 ? 5.73 31.312 8.375 1 91.69 175 PRO A O 1
ATOM 1374 N N . ASN A 1 176 ? 3.865 32.469 8.938 1 92.94 176 ASN A N 1
ATOM 1375 C CA . ASN A 1 176 ? 4.551 33.562 9.656 1 92.94 176 ASN A CA 1
ATOM 1376 C C . ASN A 1 176 ? 3.623 34.219 10.656 1 92.94 176 ASN A C 1
ATOM 1378 O O . ASN A 1 176 ? 2.475 33.812 10.828 1 92.94 176 ASN A O 1
ATOM 1382 N N . LEU A 1 177 ? 4.156 35.25 11.281 1 95.94 177 LEU A N 1
ATOM 1383 C CA . LEU A 1 177 ? 3.402 35.906 12.328 1 95.94 177 LEU A CA 1
ATOM 1384 C C . LEU A 1 177 ? 2.16 36.594 11.758 1 95.94 177 LEU A C 1
ATOM 1386 O O . LEU A 1 177 ? 1.11 36.625 12.406 1 95.94 177 LEU A O 1
ATOM 1390 N N . LYS A 1 178 ? 2.307 37.156 10.562 1 95.5 178 LYS A N 1
ATOM 1391 C CA . LYS A 1 178 ? 1.153 37.781 9.914 1 95.5 178 LYS A CA 1
ATOM 1392 C C . LYS A 1 178 ? 0.041 36.75 9.688 1 95.5 178 LYS A C 1
ATOM 1394 O O . LYS A 1 178 ? -1.128 37.031 9.961 1 95.5 178 LYS A O 1
ATOM 1399 N N . GLY A 1 179 ? 0.408 35.594 9.18 1 96.5 179 GLY A N 1
ATOM 1400 C CA . GLY A 1 179 ? -0.555 34.531 9.023 1 96.5 179 GLY A CA 1
ATOM 1401 C C . GLY A 1 179 ? -1.158 34.062 10.336 1 96.5 179 GLY A C 1
ATOM 1402 O O . GLY A 1 179 ? -2.355 33.781 10.414 1 96.5 179 GLY A O 1
ATOM 1403 N N . PHE A 1 180 ? -0.359 34.031 11.312 1 97.94 180 PHE A N 1
ATOM 1404 C CA . PHE A 1 180 ? -0.812 33.656 12.648 1 97.94 180 PHE A CA 1
ATOM 1405 C C . PHE A 1 180 ? -1.865 34.625 13.164 1 97.94 180 PHE A C 1
ATOM 1407 O O . PHE A 1 180 ? -2.924 34.188 13.641 1 97.94 180 PHE A O 1
ATOM 1414 N N . GLU A 1 181 ? -1.573 35.875 13.055 1 97.81 181 GLU A N 1
ATOM 1415 C CA . GLU A 1 181 ? -2.498 36.906 13.516 1 97.81 181 GLU A CA 1
ATOM 1416 C C . GLU A 1 181 ? -3.816 36.844 12.758 1 97.81 181 GLU A C 1
ATOM 1418 O O . GLU A 1 181 ? -4.891 36.969 13.344 1 97.81 181 GLU A O 1
ATOM 1423 N N . ALA A 1 182 ? -3.703 36.625 11.5 1 97.69 182 ALA A N 1
ATOM 1424 C CA . ALA A 1 182 ? -4.902 36.5 10.672 1 97.69 182 ALA A CA 1
ATOM 1425 C C . ALA A 1 182 ? -5.727 35.281 11.086 1 97.69 182 ALA A C 1
ATOM 1427 O O . ALA A 1 182 ? -6.957 35.344 11.117 1 97.69 182 ALA A O 1
ATOM 1428 N N . ALA A 1 183 ? -5.055 34.188 11.367 1 98.38 183 ALA A N 1
ATOM 1429 C CA . ALA A 1 183 ? -5.723 32.969 11.812 1 98.38 183 ALA A CA 1
ATOM 1430 C C . ALA A 1 183 ? -6.453 33.156 13.133 1 98.38 183 ALA A C 1
ATOM 1432 O O . ALA A 1 183 ? -7.613 32.781 13.281 1 98.38 183 ALA A O 1
ATOM 1433 N N . VAL A 1 184 ? -5.793 33.812 14.078 1 97.88 184 VAL A N 1
ATOM 1434 C CA . VAL A 1 184 ? -6.371 34.094 15.391 1 97.88 184 VAL A CA 1
ATOM 1435 C C . VAL A 1 184 ? -7.59 35 15.242 1 97.88 184 VAL A C 1
ATOM 1437 O O . VAL A 1 184 ? -8.633 34.75 15.859 1 97.88 184 VAL A O 1
ATOM 1440 N N . ALA A 1 185 ? -7.402 36.031 14.43 1 97.5 185 ALA A N 1
ATOM 1441 C CA . ALA A 1 185 ? -8.492 36.969 14.188 1 97.5 185 ALA A CA 1
ATOM 1442 C C . ALA A 1 185 ? -9.703 36.25 13.586 1 97.5 185 ALA A C 1
ATOM 1444 O O . ALA A 1 185 ? -10.844 36.625 13.852 1 97.5 185 ALA A O 1
ATOM 1445 N N . ALA A 1 186 ? -9.422 35.219 12.82 1 97.56 186 ALA A N 1
ATOM 1446 C CA . ALA A 1 186 ? -10.484 34.469 12.148 1 97.56 186 ALA A CA 1
ATOM 1447 C C . ALA A 1 186 ? -11.094 33.438 13.078 1 97.56 186 ALA A C 1
ATOM 1449 O O . ALA A 1 186 ? -12.078 32.781 12.734 1 97.56 186 ALA A O 1
ATOM 1450 N N . GLY A 1 187 ? -10.484 33.25 14.273 1 96.75 187 GLY A N 1
ATOM 1451 C CA . GLY A 1 187 ? -11.07 32.344 15.273 1 96.75 187 GLY A CA 1
ATOM 1452 C C . GLY A 1 187 ? -10.344 31.031 15.398 1 96.75 187 GLY A C 1
ATOM 1453 O O . GLY A 1 187 ? -10.867 30.094 16 1 96.75 187 GLY A O 1
ATOM 1454 N N . ALA A 1 188 ? -9.172 30.906 14.875 1 98.06 188 ALA A N 1
ATOM 1455 C CA . ALA A 1 188 ? -8.414 29.656 14.977 1 98.06 188 ALA A CA 1
ATOM 1456 C C . ALA A 1 188 ? -8.094 29.328 16.422 1 98.06 188 ALA A C 1
ATOM 1458 O O . ALA A 1 188 ? -7.711 30.203 17.203 1 98.06 188 ALA A O 1
ATOM 1459 N N . LYS A 1 189 ? -8.281 28.062 16.797 1 97.5 189 LYS A N 1
ATOM 1460 C CA . LYS A 1 189 ? -8 27.594 18.156 1 97.5 189 LYS A CA 1
ATOM 1461 C C . LYS A 1 189 ? -6.746 26.719 18.188 1 97.5 189 LYS A C 1
ATOM 1463 O O . LYS A 1 189 ? -6.281 26.344 19.266 1 97.5 189 LYS A O 1
ATOM 1468 N N . GLU A 1 190 ? -6.238 26.422 17.078 1 97.94 190 GLU A N 1
ATOM 1469 C CA . GLU A 1 190 ? -5.012 25.656 16.875 1 97.94 190 GLU A CA 1
ATOM 1470 C C . GLU A 1 190 ? -4.32 26.047 15.578 1 97.94 190 GLU A C 1
ATOM 1472 O O . GLU A 1 190 ? -4.984 26.266 14.555 1 97.94 190 GLU A O 1
ATOM 1477 N N . VAL A 1 191 ? -3.039 26.219 15.641 1 98.44 191 VAL A N 1
ATOM 1478 C CA . VAL A 1 191 ? -2.307 26.594 14.438 1 98.44 191 VAL A CA 1
ATOM 1479 C C . VAL A 1 191 ? -1.17 25.594 14.188 1 98.44 191 VAL A C 1
ATOM 1481 O O . VAL A 1 191 ? -0.885 24.75 15.031 1 98.44 191 VAL A O 1
ATOM 1484 N N . ALA A 1 192 ? -0.599 25.656 12.961 1 98.25 192 ALA A N 1
ATOM 1485 C CA . ALA A 1 192 ? 0.501 24.781 12.602 1 98.25 192 ALA A CA 1
ATOM 1486 C C . ALA A 1 192 ? 1.615 25.547 11.891 1 98.25 192 ALA A C 1
ATOM 1488 O O . ALA A 1 192 ? 1.352 26.5 11.156 1 98.25 192 ALA A O 1
ATOM 1489 N N . VAL A 1 193 ? 2.814 25.156 12.164 1 97.5 193 VAL A N 1
ATOM 1490 C CA . VAL A 1 193 ? 4 25.641 11.461 1 97.5 193 VAL A CA 1
ATOM 1491 C C . VAL A 1 193 ? 4.625 24.484 10.664 1 97.5 193 VAL A C 1
ATOM 1493 O O . VAL A 1 193 ? 4.344 23.312 10.93 1 97.5 193 VAL A O 1
ATOM 1496 N N . PHE A 1 194 ? 5.434 24.797 9.648 1 95.31 194 PHE A N 1
ATOM 1497 C CA . PHE A 1 194 ? 5.844 23.703 8.773 1 95.31 194 PHE A CA 1
ATOM 1498 C C . PHE A 1 194 ? 7.258 23.922 8.258 1 95.31 194 PHE A C 1
ATOM 1500 O O . PHE A 1 194 ? 7.473 24.047 7.051 1 95.31 194 PHE A O 1
ATOM 1507 N N . PRO A 1 195 ? 8.273 23.781 9.102 1 96.81 195 PRO A N 1
ATOM 1508 C CA . PRO A 1 195 ? 9.656 23.781 8.617 1 96.81 195 PRO A CA 1
ATOM 1509 C C . PRO A 1 195 ? 10 22.547 7.797 1 96.81 195 PRO A C 1
ATOM 1511 O O . PRO A 1 195 ? 9.18 21.641 7.676 1 96.81 195 PRO A O 1
ATOM 1514 N N . ALA A 1 196 ? 11.234 22.594 7.203 1 96.19 196 ALA A N 1
ATOM 1515 C CA . ALA A 1 196 ? 11.727 21.469 6.41 1 96.19 196 ALA A CA 1
ATOM 1516 C C . ALA A 1 196 ? 13.086 21 6.91 1 96.19 196 ALA A C 1
ATOM 1518 O O . ALA A 1 196 ? 13.836 21.766 7.504 1 96.19 196 ALA A O 1
ATOM 1519 N N . ALA A 1 197 ? 13.328 19.766 6.629 1 97.12 197 ALA A N 1
ATOM 1520 C CA . ALA A 1 197 ? 14.617 19.203 7.008 1 97.12 197 ALA A CA 1
ATOM 1521 C C . ALA A 1 197 ? 15.609 19.281 5.848 1 97.12 197 ALA A C 1
ATOM 1523 O O . ALA A 1 197 ? 16.641 18.609 5.863 1 97.12 197 ALA A O 1
ATOM 1524 N N . SER A 1 198 ? 15.297 20.031 4.863 1 95.19 198 SER A N 1
ATOM 1525 C CA . SER A 1 198 ? 16.156 20.281 3.703 1 95.19 198 SER A CA 1
ATOM 1526 C C . SER A 1 198 ? 16.344 21.766 3.453 1 95.19 198 SER A C 1
ATOM 1528 O O . SER A 1 198 ? 15.367 22.516 3.338 1 95.19 198 SER A O 1
ATOM 1530 N N . GLU A 1 199 ? 17.641 22.188 3.324 1 93.75 199 GLU A N 1
ATOM 1531 C CA . GLU A 1 199 ? 17.938 23.594 3.061 1 93.75 199 GLU A CA 1
ATOM 1532 C C . GLU A 1 199 ? 17.359 24.047 1.723 1 93.75 199 GLU A C 1
ATOM 1534 O O . GLU A 1 199 ? 16.75 25.109 1.633 1 93.75 199 GLU A O 1
ATOM 1539 N N . SER A 1 200 ? 17.578 23.188 0.763 1 92.62 200 SER A N 1
ATOM 1540 C CA . SER A 1 200 ? 17.125 23.531 -0.583 1 92.62 200 SER A CA 1
ATOM 1541 C C . SER A 1 200 ? 15.609 23.609 -0.653 1 92.62 200 SER A C 1
ATOM 1543 O O . SER A 1 200 ? 15.062 24.516 -1.292 1 92.62 200 SER A O 1
ATOM 1545 N N . PHE A 1 201 ? 14.977 22.734 -0.03 1 92.44 201 PHE A N 1
ATOM 1546 C CA . PHE A 1 201 ? 13.516 22.75 -0.015 1 92.44 201 PHE A CA 1
ATOM 1547 C C . PHE A 1 201 ? 13 23.938 0.77 1 92.44 201 PHE A C 1
ATOM 1549 O O . PHE A 1 201 ? 12.031 24.594 0.357 1 92.44 201 PHE A O 1
ATOM 1556 N N . SER A 1 202 ? 13.578 24.203 1.896 1 92.25 202 SER A N 1
ATOM 1557 C CA . SER A 1 202 ? 13.18 25.359 2.709 1 92.25 202 SER A CA 1
ATOM 1558 C C . SER A 1 202 ? 13.297 26.656 1.927 1 92.25 202 SER A C 1
ATOM 1560 O O . SER A 1 202 ? 12.398 27.5 1.967 1 92.25 202 SER A O 1
ATOM 1562 N N . LYS A 1 203 ? 14.359 26.781 1.192 1 90.88 203 LYS A N 1
ATOM 1563 C CA . LYS A 1 203 ? 14.578 27.984 0.387 1 90.88 203 LYS A CA 1
ATOM 1564 C C . LYS A 1 203 ? 13.547 28.078 -0.734 1 90.88 203 LYS A C 1
ATOM 1566 O O . LYS A 1 203 ? 13.008 29.156 -0.985 1 90.88 203 LYS A O 1
ATOM 1571 N N . ALA A 1 204 ? 13.281 26.984 -1.31 1 85.25 204 ALA A N 1
ATOM 1572 C CA . ALA A 1 204 ? 12.367 26.969 -2.447 1 85.25 204 ALA A CA 1
ATOM 1573 C C . ALA A 1 204 ? 10.93 27.234 -1.998 1 85.25 204 ALA A C 1
ATOM 1575 O O . ALA A 1 204 ? 10.18 27.938 -2.674 1 85.25 204 ALA A O 1
ATOM 1576 N N . ASN A 1 205 ? 10.562 26.656 -0.9 1 81 205 ASN A N 1
ATOM 1577 C CA . ASN A 1 205 ? 9.172 26.672 -0.475 1 81 205 ASN A CA 1
ATOM 1578 C C . ASN A 1 205 ? 8.883 27.844 0.466 1 81 205 ASN A C 1
ATOM 1580 O O . ASN A 1 205 ? 7.766 28.359 0.5 1 81 205 ASN A O 1
ATOM 1584 N N . LEU A 1 206 ? 9.875 28.234 1.223 1 80.25 206 LEU A N 1
ATOM 1585 C CA . LEU A 1 206 ? 9.633 29.203 2.287 1 80.25 206 LEU A CA 1
ATOM 1586 C C . LEU A 1 206 ? 10.516 30.438 2.111 1 80.25 206 LEU A C 1
ATOM 1588 O O . LEU A 1 206 ? 10.484 31.344 2.936 1 80.25 206 LEU A O 1
ATOM 1592 N N . ASN A 1 207 ? 11.344 30.438 1.112 1 83 207 ASN A N 1
ATOM 1593 C CA . ASN A 1 207 ? 12.211 31.547 0.745 1 83 207 ASN A CA 1
ATOM 1594 C C . ASN A 1 207 ? 13.234 31.844 1.835 1 83 207 ASN A C 1
ATOM 1596 O O . ASN A 1 207 ? 13.594 33 2.057 1 83 207 ASN A O 1
ATOM 1600 N N . CYS A 1 208 ? 13.562 30.906 2.641 1 88.31 208 CYS A N 1
ATOM 1601 C CA . CYS A 1 208 ? 14.586 31.047 3.664 1 88.31 208 CYS A CA 1
ATOM 1602 C C . CYS A 1 208 ? 15.172 29.688 4.043 1 88.31 208 CYS A C 1
ATOM 1604 O O . CYS A 1 208 ? 14.641 28.656 3.654 1 88.31 208 CYS A O 1
ATOM 1606 N N . GLY A 1 209 ? 16.297 29.688 4.758 1 91.81 209 GLY A N 1
ATOM 1607 C CA . GLY A 1 209 ? 16.906 28.453 5.207 1 91.81 209 GLY A CA 1
ATOM 1608 C C . GLY A 1 209 ? 16.25 27.875 6.449 1 91.81 209 GLY A C 1
ATOM 1609 O O . GLY A 1 209 ? 15.297 28.438 6.973 1 91.81 209 GLY A O 1
ATOM 1610 N N . ILE A 1 210 ? 16.797 26.75 6.918 1 95 210 ILE A N 1
ATOM 1611 C CA . ILE A 1 210 ? 16.234 26 8.039 1 95 210 ILE A CA 1
ATOM 1612 C C . ILE A 1 210 ? 16.281 26.859 9.297 1 95 210 ILE A C 1
ATOM 1614 O O . ILE A 1 210 ? 15.266 27.016 9.992 1 95 210 ILE A O 1
ATOM 1618 N N . GLU A 1 211 ? 17.422 27.484 9.586 1 95.62 211 GLU A N 1
ATOM 1619 C CA . GLU A 1 211 ? 17.578 28.25 10.82 1 95.62 211 GLU A CA 1
ATOM 1620 C C . GLU A 1 211 ? 16.641 29.453 10.844 1 95.62 211 GLU A C 1
ATOM 1622 O O . GLU A 1 211 ? 16.031 29.75 11.875 1 95.62 211 GLU A O 1
ATOM 1627 N N . ASP A 1 212 ? 16.562 30.125 9.734 1 95.06 212 ASP A N 1
ATOM 1628 C CA . ASP A 1 212 ? 15.656 31.266 9.633 1 95.06 212 ASP A CA 1
ATOM 1629 C C . ASP A 1 212 ? 14.203 30.844 9.805 1 95.06 212 ASP A C 1
ATOM 1631 O O . ASP A 1 212 ? 13.422 31.547 10.445 1 95.06 212 ASP A O 1
ATOM 1635 N N . ASN A 1 213 ? 13.875 29.766 9.18 1 95.31 213 ASN A N 1
ATOM 1636 C CA . ASN A 1 213 ? 12.508 29.281 9.32 1 95.31 213 ASN A CA 1
ATOM 1637 C C . ASN A 1 213 ? 12.203 28.875 10.766 1 95.31 213 ASN A C 1
ATOM 1639 O O . ASN A 1 213 ? 11.094 29.109 11.258 1 95.31 213 ASN A O 1
ATOM 1643 N N . LEU A 1 214 ? 13.148 28.25 11.414 1 97.06 214 LEU A N 1
ATOM 1644 C CA . LEU A 1 214 ? 12.969 27.875 12.812 1 97.06 214 LEU A CA 1
ATOM 1645 C C . LEU A 1 214 ? 12.781 29.109 13.688 1 97.06 214 LEU A C 1
ATOM 1647 O O . LEU A 1 214 ? 12.016 29.062 14.664 1 97.06 214 LEU A O 1
ATOM 1651 N N . ALA A 1 215 ? 13.438 30.172 13.344 1 96.5 215 ALA A N 1
ATOM 1652 C CA . ALA A 1 215 ? 13.242 31.422 14.07 1 96.5 215 ALA A CA 1
ATOM 1653 C C . ALA A 1 215 ? 11.812 31.938 13.914 1 96.5 215 ALA A C 1
ATOM 1655 O O . ALA A 1 215 ? 11.211 32.406 14.867 1 96.5 215 ALA A O 1
ATOM 1656 N N . ARG A 1 216 ? 11.305 31.828 12.719 1 95.12 216 ARG A N 1
ATOM 1657 C CA . ARG A 1 216 ? 9.922 32.219 12.461 1 95.12 216 ARG A CA 1
ATOM 1658 C C . ARG A 1 216 ? 8.961 31.344 13.266 1 95.12 216 ARG A C 1
ATOM 1660 O O . ARG A 1 216 ? 7.973 31.844 13.805 1 95.12 216 ARG A O 1
ATOM 1667 N N . CYS A 1 217 ? 9.227 30.047 13.305 1 97.19 217 CYS A N 1
ATOM 1668 C CA . CYS A 1 217 ? 8.414 29.125 14.094 1 97.19 217 CYS A CA 1
ATOM 1669 C C . CYS A 1 217 ? 8.43 29.5 15.57 1 97.19 217 CYS A C 1
ATOM 1671 O O . CYS A 1 217 ? 7.402 29.438 16.25 1 97.19 217 CYS A O 1
ATOM 1673 N N . ARG A 1 218 ? 9.578 29.953 16.062 1 97.12 218 ARG A N 1
ATOM 1674 C CA . ARG A 1 218 ? 9.711 30.359 17.453 1 97.12 218 ARG A CA 1
ATOM 1675 C C . ARG A 1 218 ? 8.859 31.578 17.75 1 97.12 218 ARG A C 1
ATOM 1677 O O . ARG A 1 218 ? 8.312 31.703 18.844 1 97.12 218 ARG A O 1
ATOM 1684 N N . ASP A 1 219 ? 8.875 32.531 16.797 1 96.94 219 ASP A N 1
ATOM 1685 C CA . ASP A 1 219 ? 8.047 33.719 16.953 1 96.94 219 ASP A CA 1
ATOM 1686 C C . ASP A 1 219 ? 6.574 33.344 17.094 1 96.94 219 ASP A C 1
ATOM 1688 O O . ASP A 1 219 ? 5.871 33.875 17.953 1 96.94 219 ASP A O 1
ATOM 1692 N N . ILE A 1 220 ? 6.137 32.438 16.266 1 97.69 220 ILE A N 1
ATOM 1693 C CA . ILE A 1 220 ? 4.746 31.984 16.297 1 97.69 220 ILE A CA 1
ATOM 1694 C C . ILE A 1 220 ? 4.465 31.234 17.594 1 97.69 220 ILE A C 1
ATOM 1696 O O . ILE A 1 220 ? 3.438 31.453 18.234 1 97.69 220 ILE A O 1
ATOM 1700 N N . ALA A 1 221 ? 5.383 30.359 17.984 1 97.5 221 ALA A N 1
ATOM 1701 C CA . ALA A 1 221 ? 5.234 29.594 19.219 1 97.5 221 ALA A CA 1
ATOM 1702 C C . ALA A 1 221 ? 5.117 30.516 20.422 1 97.5 221 ALA A C 1
ATOM 1704 O O . ALA A 1 221 ? 4.297 30.281 21.312 1 97.5 221 ALA A O 1
ATOM 1705 N N . SER A 1 222 ? 5.902 31.562 20.453 1 96.81 222 SER A N 1
ATOM 1706 C CA . SER A 1 222 ? 5.875 32.531 21.547 1 96.81 222 SER A CA 1
ATOM 1707 C C . SER A 1 222 ? 4.551 33.281 21.594 1 96.81 222 SER A C 1
ATOM 1709 O O . SER A 1 222 ? 3.951 33.438 22.656 1 96.81 222 SER A O 1
ATOM 1711 N N . ALA A 1 223 ? 4.168 33.75 20.422 1 97.25 223 ALA A N 1
ATOM 1712 C CA . ALA A 1 223 ? 2.906 34.469 20.328 1 97.25 223 ALA A CA 1
ATOM 1713 C C . ALA A 1 223 ? 1.73 33.594 20.719 1 97.25 223 ALA A C 1
ATOM 1715 O O . ALA A 1 223 ? 0.787 34.062 21.359 1 97.25 223 ALA A O 1
ATOM 1716 N N . SER A 1 224 ? 1.762 32.344 20.297 1 97.44 224 SER A N 1
ATOM 1717 C CA . SER A 1 224 ? 0.682 31.391 20.562 1 97.44 224 SER A CA 1
ATOM 1718 C C . SER A 1 224 ? 0.568 31.078 22.047 1 97.44 224 SER A C 1
ATOM 1720 O O . SER A 1 224 ? -0.533 30.859 22.562 1 97.44 224 SER A O 1
ATOM 1722 N N . ARG A 1 225 ? 1.664 30.984 22.734 1 95.62 225 ARG A N 1
ATOM 1723 C CA . ARG A 1 225 ? 1.692 30.688 24.156 1 95.62 225 ARG A CA 1
ATOM 1724 C C . ARG A 1 225 ? 0.939 31.75 24.953 1 95.62 225 ARG A C 1
ATOM 1726 O O . ARG A 1 225 ? 0.213 31.422 25.906 1 95.62 225 ARG A O 1
ATOM 1733 N N . SER A 1 226 ? 1.134 32.938 24.578 1 94.12 226 SER A N 1
ATOM 1734 C CA . SER A 1 226 ? 0.473 34.031 25.266 1 94.12 226 SER A CA 1
ATOM 1735 C C . SER A 1 226 ? -1.042 33.938 25.109 1 94.12 226 SER A C 1
ATOM 1737 O O . SER A 1 226 ? -1.782 34.406 25.984 1 94.12 226 SER A O 1
ATOM 1739 N N . LEU A 1 227 ? -1.486 33.344 24.078 1 96.44 227 LEU A N 1
ATOM 1740 C CA . LEU A 1 227 ? -2.91 33.25 23.781 1 96.44 227 LEU A CA 1
ATOM 1741 C C . LEU A 1 227 ? -3.434 31.859 24.141 1 96.44 227 LEU A C 1
ATOM 1743 O O . LEU A 1 227 ? -4.621 31.578 23.984 1 96.44 227 LEU A O 1
ATOM 1747 N N . LYS A 1 228 ? -2.576 30.922 24.609 1 96.38 228 LYS A N 1
ATOM 1748 C CA . LYS A 1 228 ? -2.893 29.547 24.984 1 96.38 228 LYS A CA 1
ATOM 1749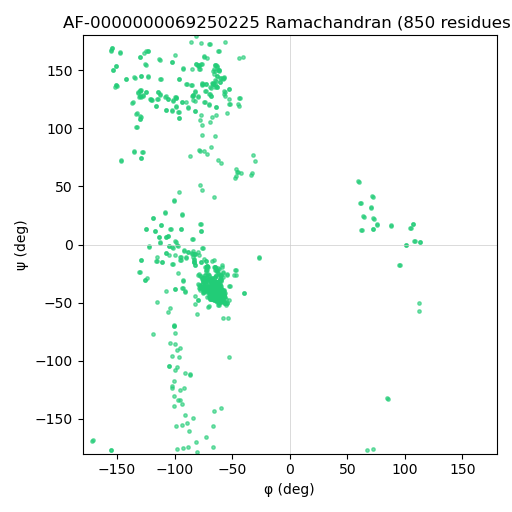 C C . LYS A 1 228 ? -3.432 28.766 23.781 1 96.38 228 LYS A C 1
ATOM 1751 O O . LYS A 1 228 ? -4.402 28.016 23.906 1 96.38 228 LYS A O 1
ATOM 1756 N N . ILE A 1 229 ? -2.916 29.047 22.656 1 97.31 229 ILE A N 1
ATOM 1757 C CA . ILE A 1 229 ? -3.242 28.344 21.422 1 97.31 229 ILE A CA 1
ATOM 1758 C C . ILE A 1 229 ? -2.166 27.297 21.109 1 97.31 229 ILE A C 1
ATOM 1760 O O . ILE A 1 229 ? -0.989 27.641 20.969 1 97.31 229 ILE A O 1
ATOM 1764 N N . PRO A 1 230 ? -2.568 26.031 21.078 1 97.88 230 PRO A N 1
ATOM 1765 C CA . PRO A 1 230 ? -1.568 25.016 20.75 1 97.88 230 PRO A CA 1
ATOM 1766 C C . PRO A 1 230 ? -1.038 25.141 19.328 1 97.88 230 PRO A C 1
ATOM 1768 O O . PRO A 1 230 ? -1.771 25.547 18.422 1 97.88 230 PRO A O 1
ATOM 1771 N N . VAL A 1 231 ? 0.242 24.75 19.141 1 98.44 231 VAL A N 1
ATOM 1772 C CA . VAL A 1 231 ? 0.896 24.797 17.844 1 98.44 231 VAL A CA 1
ATOM 1773 C C . VAL A 1 231 ? 1.357 23.391 17.453 1 98.44 231 VAL A C 1
ATOM 1775 O O . VAL A 1 231 ? 2.018 22.703 18.234 1 98.44 231 VAL A O 1
ATOM 1778 N N . ARG A 1 232 ? 0.924 22.969 16.281 1 98.44 232 ARG A N 1
ATOM 1779 C CA . ARG A 1 232 ? 1.416 21.734 15.68 1 98.44 232 ARG A CA 1
ATOM 1780 C C . ARG A 1 232 ? 2.535 22.016 14.688 1 98.44 232 ARG A C 1
ATOM 1782 O O . ARG A 1 232 ? 2.543 23.062 14.039 1 98.44 232 ARG A O 1
ATOM 1789 N N . GLY A 1 233 ? 3.541 21.141 14.656 1 98.5 233 GLY A N 1
ATOM 1790 C CA . GLY A 1 233 ? 4.637 21.297 13.711 1 98.5 233 GLY A CA 1
ATOM 1791 C C . GLY A 1 233 ? 4.703 20.188 12.68 1 98.5 233 GLY A C 1
ATOM 1792 O O . GLY A 1 233 ? 4.543 19.016 13.016 1 98.5 233 GLY A O 1
ATOM 1793 N N . TYR A 1 234 ? 4.816 20.625 11.445 1 98 234 TYR A N 1
ATOM 1794 C CA . TYR A 1 234 ? 5.082 19.688 10.352 1 98 234 TYR A CA 1
ATOM 1795 C C . TYR A 1 234 ? 6.527 19.797 9.875 1 98 234 TYR A C 1
ATOM 1797 O O . TYR A 1 234 ? 6.988 20.891 9.531 1 98 234 TYR A O 1
ATOM 1805 N N . ILE A 1 235 ? 7.27 18.703 9.844 1 98.38 235 ILE A N 1
ATOM 1806 C CA . ILE A 1 235 ? 8.594 18.703 9.234 1 98.38 235 ILE A CA 1
ATOM 1807 C C . ILE A 1 235 ? 8.531 18.062 7.848 1 98.38 235 ILE A C 1
ATOM 1809 O O . ILE A 1 235 ? 8.242 16.875 7.723 1 98.38 235 ILE A O 1
ATOM 1813 N N . SER A 1 236 ? 8.805 18.844 6.812 1 96.44 236 SER A N 1
ATOM 1814 C CA . SER A 1 236 ? 8.82 18.344 5.445 1 96.44 236 SER A CA 1
ATOM 1815 C C . SER A 1 236 ? 10.148 17.656 5.129 1 96.44 236 SER A C 1
ATOM 1817 O O . SER A 1 236 ? 11.164 17.938 5.762 1 96.44 236 SER A O 1
ATOM 1819 N N . CYS A 1 237 ? 10.156 16.734 4.16 1 96.19 237 CYS A N 1
ATOM 1820 C CA . CYS A 1 237 ? 11.32 16.078 3.586 1 96.19 237 CYS A CA 1
ATOM 1821 C C . CYS A 1 237 ? 12.102 15.312 4.656 1 96.19 237 CYS A C 1
ATOM 1823 O O . CYS A 1 237 ? 13.312 15.492 4.789 1 96.19 237 CYS A O 1
ATOM 1825 N N . VAL A 1 238 ? 11.367 14.461 5.336 1 97.88 238 VAL A N 1
ATOM 1826 C CA . VAL A 1 238 ? 12.016 13.836 6.484 1 97.88 238 VAL A CA 1
ATOM 1827 C C . VAL A 1 238 ? 12.836 12.641 6.023 1 97.88 238 VAL A C 1
ATOM 1829 O O . VAL A 1 238 ? 13.672 12.117 6.777 1 97.88 238 VAL A O 1
ATOM 1832 N N . VAL A 1 239 ? 12.586 12.188 4.766 1 96.5 239 VAL A N 1
ATOM 1833 C CA . VAL A 1 239 ? 13.359 11.055 4.273 1 96.5 239 VAL A CA 1
ATOM 1834 C C . VAL A 1 239 ? 14.016 11.414 2.939 1 96.5 239 VAL A C 1
ATOM 1836 O O . VAL A 1 239 ? 15.094 10.914 2.613 1 96.5 239 VAL A O 1
ATOM 1839 N N . GLY A 1 240 ? 13.375 12.234 2.24 1 94.75 240 GLY A N 1
ATOM 1840 C CA . GLY A 1 240 ? 13.875 12.609 0.927 1 94.75 240 GLY A CA 1
ATOM 1841 C C . GLY A 1 240 ? 13.422 13.992 0.491 1 94.75 240 GLY A C 1
ATOM 1842 O O . GLY A 1 240 ? 12.344 14.453 0.889 1 94.75 240 GLY A O 1
ATOM 1843 N N . CYS A 1 241 ? 14.258 14.594 -0.295 1 93.12 241 CYS A N 1
ATOM 1844 C CA . CYS A 1 241 ? 14.031 15.906 -0.88 1 93.12 241 CYS A CA 1
ATOM 1845 C C . CYS A 1 241 ? 14.148 15.859 -2.398 1 93.12 241 CYS A C 1
ATOM 1847 O O . CYS A 1 241 ? 15.086 15.258 -2.932 1 93.12 241 CYS A O 1
ATOM 1849 N N . PRO A 1 242 ? 13.188 16.422 -3.098 1 86.94 242 PRO A N 1
ATOM 1850 C CA . PRO A 1 242 ? 13.266 16.375 -4.559 1 86.94 242 PRO A CA 1
ATOM 1851 C C . PRO A 1 242 ? 14.5 17.094 -5.105 1 86.94 242 PRO A C 1
ATOM 1853 O O . PRO A 1 242 ? 14.969 16.781 -6.203 1 86.94 242 PRO A O 1
ATOM 1856 N N . LEU A 1 243 ? 15.102 17.984 -4.344 1 86.5 243 LEU A N 1
ATOM 1857 C CA . LEU A 1 243 ? 16.234 18.781 -4.793 1 86.5 243 LEU A CA 1
ATOM 1858 C C . LEU A 1 243 ? 17.547 18.203 -4.281 1 86.5 243 LEU A C 1
ATOM 1860 O O . LEU A 1 243 ? 18.531 18.156 -5.016 1 86.5 243 LEU A O 1
ATOM 1864 N N . GLU A 1 244 ? 17.516 17.719 -3.041 1 90.69 244 GLU A N 1
ATOM 1865 C CA . GLU A 1 244 ? 18.766 17.297 -2.396 1 90.69 244 GLU A CA 1
ATOM 1866 C C . GLU A 1 244 ? 18.922 15.789 -2.422 1 90.69 244 GLU A C 1
ATOM 1868 O O . GLU A 1 244 ? 20.031 15.266 -2.207 1 90.69 244 GLU A O 1
ATOM 1873 N N . GLY A 1 245 ? 17.859 15.117 -2.674 1 91.94 245 GLY A N 1
ATOM 1874 C CA . GLY A 1 245 ? 17.938 13.672 -2.541 1 91.94 245 GLY A CA 1
ATOM 1875 C C . GLY A 1 245 ? 17.719 13.195 -1.118 1 91.94 245 GLY A C 1
ATOM 1876 O O . GLY A 1 245 ? 16.766 13.602 -0.456 1 91.94 245 GLY A O 1
ATOM 1877 N N . ARG A 1 246 ? 18.594 12.352 -0.72 1 93.94 246 ARG A N 1
ATOM 1878 C CA . ARG A 1 246 ? 18.469 11.758 0.608 1 93.94 246 ARG A CA 1
ATOM 1879 C C . ARG A 1 246 ? 18.656 12.812 1.696 1 93.94 246 ARG A C 1
ATOM 1881 O O . ARG A 1 246 ? 19.531 13.672 1.595 1 93.94 246 ARG A O 1
ATOM 1888 N N . VAL A 1 247 ? 17.828 12.75 2.717 1 96.19 247 VAL A N 1
ATOM 1889 C CA . VAL A 1 247 ? 17.938 13.625 3.885 1 96.19 247 VAL A CA 1
ATOM 1890 C C . VAL A 1 247 ? 18.438 12.82 5.082 1 96.19 247 VAL A C 1
ATOM 1892 O O . VAL A 1 247 ? 17.875 11.781 5.426 1 96.19 247 VAL A O 1
ATOM 1895 N N . ALA A 1 248 ? 19.453 13.281 5.695 1 95.62 248 ALA A N 1
ATOM 1896 C CA . ALA A 1 248 ? 20.062 12.578 6.82 1 95.62 248 ALA A CA 1
ATOM 1897 C C . ALA A 1 248 ? 19.141 12.57 8.031 1 95.62 248 ALA A C 1
ATOM 1899 O O . ALA A 1 248 ? 18.594 13.609 8.398 1 95.62 248 ALA A O 1
ATOM 1900 N N . PRO A 1 249 ? 18.984 11.438 8.695 1 97.06 249 PRO A N 1
ATOM 1901 C CA . PRO A 1 249 ? 18.156 11.344 9.898 1 97.06 249 PRO A CA 1
ATOM 1902 C C . PRO A 1 249 ? 18.516 12.391 10.953 1 97.06 249 PRO A C 1
ATOM 1904 O O . PRO A 1 249 ? 17.625 12.938 11.609 1 97.06 249 PRO A O 1
ATOM 1907 N N . ALA A 1 250 ? 19.766 12.695 11.07 1 96.5 250 ALA A N 1
ATOM 1908 C CA . ALA A 1 250 ? 20.234 13.641 12.078 1 96.5 250 ALA A CA 1
ATOM 1909 C C . ALA A 1 250 ? 19.656 15.039 11.828 1 96.5 250 ALA A C 1
ATOM 1911 O O . ALA A 1 250 ? 19.391 15.781 12.781 1 96.5 250 ALA A O 1
ATOM 1912 N N . LYS A 1 251 ? 19.484 15.398 10.586 1 97.25 251 LYS A N 1
ATOM 1913 C CA . LYS A 1 251 ? 18.891 16.688 10.25 1 97.25 251 LYS A CA 1
ATOM 1914 C C . LYS A 1 251 ? 17.438 16.766 10.695 1 97.25 251 LYS A C 1
ATOM 1916 O O . LYS A 1 251 ? 17 17.797 11.211 1 97.25 251 LYS A O 1
ATOM 1921 N N . VAL A 1 252 ? 16.766 15.695 10.508 1 98.62 252 VAL A N 1
ATOM 1922 C CA . VAL A 1 252 ? 15.359 15.633 10.922 1 98.62 252 VAL A CA 1
ATOM 1923 C C . VAL A 1 252 ? 15.258 15.719 12.438 1 98.62 252 VAL A C 1
ATOM 1925 O O . VAL A 1 252 ? 14.422 16.453 12.969 1 98.62 252 VAL A O 1
ATOM 1928 N N . ALA A 1 253 ? 16.109 14.992 13.117 1 98.44 253 ALA A N 1
ATOM 1929 C CA . ALA A 1 253 ? 16.141 15.016 14.578 1 98.44 253 ALA A CA 1
ATOM 1930 C C . ALA A 1 253 ? 16.438 16.422 15.102 1 98.44 253 ALA A C 1
ATOM 1932 O O . ALA A 1 253 ? 15.859 16.859 16.094 1 98.44 253 ALA A O 1
ATOM 1933 N N . TYR A 1 254 ? 17.328 17.094 14.414 1 98.06 254 TYR A N 1
ATOM 1934 C CA . TYR A 1 254 ? 17.672 18.453 14.812 1 98.06 254 TYR A CA 1
ATOM 1935 C C . TYR A 1 254 ? 16.453 19.359 14.734 1 98.06 254 TYR A C 1
ATOM 1937 O O . TYR A 1 254 ? 16.172 20.094 15.688 1 98.06 254 TYR A O 1
ATOM 1945 N N . VAL A 1 255 ? 15.781 19.328 13.633 1 98.56 255 VAL A N 1
ATOM 1946 C CA . VAL A 1 255 ? 14.609 20.188 13.445 1 98.56 255 VAL A CA 1
ATOM 1947 C C . VAL A 1 255 ? 13.523 19.797 14.445 1 98.56 255 VAL A C 1
ATOM 1949 O O . VAL A 1 255 ? 12.891 20.672 15.055 1 98.56 255 VAL A O 1
ATOM 1952 N N . ALA A 1 256 ? 13.328 18.5 14.641 1 98.81 256 ALA A N 1
ATOM 1953 C CA . ALA A 1 256 ? 12.32 18.016 15.57 1 98.81 256 ALA A CA 1
ATOM 1954 C C . ALA A 1 256 ? 12.625 18.469 17 1 98.81 256 ALA A C 1
ATOM 1956 O O . ALA A 1 256 ? 11.727 18.906 17.719 1 98.81 256 ALA A O 1
ATOM 1957 N N . LYS A 1 257 ? 13.852 18.312 17.391 1 98.44 257 LYS A N 1
ATOM 1958 C CA . LYS A 1 257 ? 14.266 18.75 18.719 1 98.44 257 LYS A CA 1
ATOM 1959 C C . LYS A 1 257 ? 14.023 20.234 18.922 1 98.44 257 LYS A C 1
ATOM 1961 O O . LYS A 1 257 ? 13.539 20.656 19.969 1 98.44 257 LYS A O 1
ATOM 1966 N N . SER A 1 258 ? 14.367 21.031 17.922 1 98.38 258 SER A N 1
ATOM 1967 C CA . SER A 1 258 ? 14.164 22.469 17.984 1 98.38 258 SER A CA 1
ATOM 1968 C C . SER A 1 258 ? 12.695 22.812 18.188 1 98.38 258 SER A C 1
ATOM 1970 O O . SER A 1 258 ? 12.359 23.656 19.031 1 98.38 258 SER A O 1
ATOM 1972 N N . LEU A 1 259 ? 11.867 22.188 17.391 1 98.69 259 LEU A N 1
ATOM 1973 C CA . LEU A 1 259 ? 10.43 22.422 17.516 1 98.69 259 LEU A CA 1
ATOM 1974 C C . LEU A 1 259 ? 9.945 22.016 18.906 1 98.69 259 LEU A C 1
ATOM 1976 O O . LEU A 1 259 ? 9.172 22.75 19.531 1 98.69 259 LEU A O 1
ATOM 1980 N N . TYR A 1 260 ? 10.375 20.859 19.391 1 98.19 260 TYR A N 1
ATOM 1981 C CA . TYR A 1 260 ? 9.977 20.375 20.703 1 98.19 260 TYR A CA 1
ATOM 1982 C C . TYR A 1 260 ? 10.375 21.375 21.797 1 98.19 260 TYR A C 1
ATOM 1984 O O . TYR A 1 260 ? 9.57 21.688 22.672 1 98.19 260 TYR A O 1
ATOM 1992 N N . GLU A 1 261 ? 11.555 21.922 21.719 1 97.25 261 GLU A N 1
ATOM 1993 C CA . GLU A 1 261 ? 12.094 22.812 22.75 1 97.25 261 GLU A CA 1
ATOM 1994 C C . GLU A 1 261 ? 11.375 24.156 22.734 1 97.25 261 GLU A C 1
ATOM 1996 O O . GLU A 1 261 ? 11.312 24.828 23.766 1 97.25 261 GLU A O 1
ATOM 2001 N N . MET A 1 262 ? 10.852 24.531 21.672 1 96.44 262 MET A N 1
ATOM 2002 C CA . MET A 1 262 ? 10.156 25.812 21.609 1 96.44 262 MET A CA 1
ATOM 2003 C C . MET A 1 262 ? 8.711 25.672 22.078 1 96.44 262 MET A C 1
ATOM 2005 O O . MET A 1 262 ? 7.98 26.656 22.172 1 96.44 262 MET A O 1
ATOM 2009 N N . GLY A 1 263 ? 8.25 24.422 22.312 1 96.38 263 GLY A N 1
ATOM 2010 C CA . GLY A 1 263 ? 6.957 24.234 22.938 1 96.38 263 GLY A CA 1
ATOM 2011 C C . GLY A 1 263 ? 5.891 23.75 21.984 1 96.38 263 GLY A C 1
ATOM 2012 O O . GLY A 1 263 ? 4.699 23.797 22.281 1 96.38 263 GLY A O 1
ATOM 2013 N N . ILE A 1 264 ? 6.246 23.234 20.859 1 96.56 264 ILE A N 1
ATOM 2014 C CA . ILE A 1 264 ? 5.309 22.672 19.891 1 96.56 264 ILE A CA 1
ATOM 2015 C C . ILE A 1 264 ? 4.617 21.453 20.5 1 96.56 264 ILE A C 1
ATOM 2017 O O . ILE A 1 264 ? 5.262 20.609 21.125 1 96.56 264 ILE A O 1
ATOM 2021 N N . SER A 1 265 ? 3.312 21.375 20.281 1 96.25 265 SER A N 1
ATOM 2022 C CA . SER A 1 265 ? 2.488 20.391 20.969 1 96.25 265 SER A CA 1
ATOM 2023 C C . SER A 1 265 ? 2.631 19 20.328 1 96.25 265 SER A C 1
ATOM 2025 O O . SER A 1 265 ? 2.566 17.984 21.031 1 96.25 265 SER A O 1
ATOM 2027 N N . GLU A 1 266 ? 2.746 18.953 19.078 1 98.31 266 GLU A N 1
ATOM 2028 C CA . GLU A 1 266 ? 2.857 17.719 18.312 1 98.31 266 GLU A CA 1
ATOM 2029 C C . GLU A 1 266 ? 3.662 17.938 17.031 1 98.31 266 GLU A C 1
ATOM 2031 O O . GLU A 1 266 ? 3.531 18.984 16.391 1 98.31 266 GLU A O 1
ATOM 2036 N N . ILE A 1 267 ? 4.527 17.016 16.734 1 98.88 267 ILE A N 1
ATOM 2037 C CA . ILE A 1 267 ? 5.395 17.125 15.57 1 98.88 267 ILE A CA 1
ATOM 2038 C C . ILE A 1 267 ? 5.066 16 14.586 1 98.88 267 ILE A C 1
ATOM 2040 O O . ILE A 1 267 ? 5.168 14.828 14.914 1 98.88 267 ILE A O 1
ATOM 2044 N N . SER A 1 268 ? 4.66 16.391 13.414 1 98.81 268 SER A N 1
ATOM 2045 C CA . SER A 1 268 ? 4.34 15.461 12.344 1 98.81 268 SER A CA 1
ATOM 2046 C C . SER A 1 268 ? 5.5 15.328 11.352 1 98.81 268 SER A C 1
ATOM 2048 O O . SER A 1 268 ? 5.984 16.328 10.82 1 98.81 268 SER A O 1
ATOM 2050 N N . LEU A 1 269 ? 5.945 14.148 11.102 1 98.88 269 LEU A N 1
ATOM 2051 C CA . LEU A 1 269 ? 7.074 13.852 10.227 1 98.88 269 LEU A CA 1
ATOM 2052 C C . LEU A 1 269 ? 6.594 13.5 8.82 1 98.88 269 LEU A C 1
ATOM 2054 O O . LEU A 1 269 ? 6.039 12.422 8.602 1 98.88 269 LEU A O 1
ATOM 2058 N N . GLY A 1 270 ? 6.93 14.375 7.812 1 98.12 270 GLY A N 1
ATOM 2059 C CA . GLY A 1 270 ? 6.312 14.289 6.5 1 98.12 270 GLY A CA 1
ATOM 2060 C C . GLY A 1 270 ? 7.246 13.75 5.434 1 98.12 270 GLY A C 1
ATOM 2061 O O . GLY A 1 270 ? 8.25 14.375 5.105 1 98.12 270 GLY A O 1
ATOM 2062 N N . ASP A 1 271 ? 6.895 12.578 4.891 1 97.19 271 ASP A N 1
ATOM 2063 C CA . ASP A 1 271 ? 7.516 12.078 3.666 1 97.19 271 ASP A CA 1
ATOM 2064 C C . ASP A 1 271 ? 6.93 12.766 2.436 1 97.19 271 ASP A C 1
ATOM 2066 O O . ASP A 1 271 ? 6.145 12.172 1.697 1 97.19 271 ASP A O 1
ATOM 2070 N N . THR A 1 272 ? 7.391 13.906 2.16 1 93.88 272 THR A N 1
ATOM 2071 C CA . THR A 1 272 ? 6.793 14.922 1.3 1 93.88 272 THR A CA 1
ATOM 2072 C C . THR A 1 272 ? 6.621 14.398 -0.122 1 93.88 272 THR A C 1
ATOM 2074 O O . THR A 1 272 ? 5.629 14.695 -0.786 1 93.88 272 THR A O 1
ATOM 2077 N N . ILE A 1 273 ? 7.531 13.625 -0.547 1 93.12 273 ILE A N 1
ATOM 2078 C CA . ILE A 1 273 ? 7.465 13.219 -1.946 1 93.12 273 ILE A CA 1
ATOM 2079 C C . ILE A 1 273 ? 7.191 11.719 -2.035 1 93.12 273 ILE A C 1
ATOM 2081 O O . ILE A 1 273 ? 7.281 11.125 -3.113 1 93.12 273 ILE A O 1
ATOM 2085 N N . GLY A 1 274 ? 6.926 11.062 -0.912 1 95.88 274 GLY A N 1
ATOM 2086 C CA . GLY A 1 274 ? 6.445 9.688 -0.872 1 95.88 274 GLY A CA 1
ATOM 2087 C C . GLY A 1 274 ? 7.516 8.672 -1.227 1 95.88 274 GLY A C 1
ATOM 2088 O O . GLY A 1 274 ? 7.203 7.551 -1.63 1 95.88 274 GLY A O 1
ATOM 2089 N N . VAL A 1 275 ? 8.812 8.992 -1.106 1 95.62 275 VAL A N 1
ATOM 2090 C CA . VAL A 1 275 ? 9.898 8.117 -1.52 1 95.62 275 VAL A CA 1
ATOM 2091 C C . VAL A 1 275 ? 10.281 7.184 -0.369 1 95.62 275 VAL A C 1
ATOM 2093 O O . VAL A 1 275 ? 11.062 6.25 -0.549 1 95.62 275 VAL A O 1
ATOM 2096 N N . GLY A 1 276 ? 9.68 7.41 0.79 1 97.25 276 GLY A N 1
ATOM 2097 C CA . GLY A 1 276 ? 10.07 6.66 1.972 1 97.25 276 GLY A CA 1
ATOM 2098 C C . GLY A 1 276 ? 9.727 5.184 1.886 1 97.25 276 GLY A C 1
ATOM 2099 O O . GLY A 1 276 ? 8.672 4.816 1.37 1 97.25 276 GLY A O 1
ATOM 2100 N N . THR A 1 277 ? 10.617 4.34 2.322 1 97.62 277 THR A N 1
ATOM 2101 C CA . THR A 1 277 ? 10.422 2.918 2.592 1 97.62 277 THR A CA 1
ATOM 2102 C C . THR A 1 277 ? 10.797 2.586 4.035 1 97.62 277 THR A C 1
ATOM 2104 O O . THR A 1 277 ? 11.414 3.398 4.723 1 97.62 277 THR A O 1
ATOM 2107 N N . PRO A 1 278 ? 10.398 1.371 4.473 1 97.19 278 PRO A N 1
ATOM 2108 C CA . PRO A 1 278 ? 10.797 1.009 5.836 1 97.19 278 PRO A CA 1
ATOM 2109 C C . PRO A 1 278 ? 12.297 1.108 6.062 1 97.19 278 PRO A C 1
ATOM 2111 O O . PRO A 1 278 ? 12.742 1.415 7.172 1 97.19 278 PRO A O 1
ATOM 2114 N N . GLY A 1 279 ? 13.102 0.977 5.016 1 95.38 279 GLY A N 1
ATOM 2115 C CA . GLY A 1 279 ? 14.547 0.996 5.129 1 95.38 279 GLY A CA 1
ATOM 2116 C C . GLY A 1 279 ? 15.102 2.35 5.543 1 95.38 279 GLY A C 1
ATOM 2117 O O . GLY A 1 279 ? 16.125 2.428 6.23 1 95.38 279 GLY A O 1
ATOM 2118 N N . ASN A 1 280 ? 14.477 3.414 5.152 1 95.88 280 ASN A N 1
ATOM 2119 C CA . ASN A 1 280 ? 14.977 4.734 5.516 1 95.88 280 ASN A CA 1
ATOM 2120 C C . ASN A 1 280 ? 14.047 5.43 6.512 1 95.88 280 ASN A C 1
ATOM 2122 O O . ASN A 1 280 ? 14.461 6.367 7.195 1 95.88 280 ASN A O 1
ATOM 2126 N N . VAL A 1 281 ? 12.875 4.965 6.672 1 98.19 281 VAL A N 1
ATOM 2127 C CA . VAL A 1 281 ? 11.938 5.531 7.637 1 98.19 281 VAL A CA 1
ATOM 2128 C C . VAL A 1 281 ? 12.344 5.125 9.055 1 98.19 281 VAL A C 1
ATOM 2130 O O . VAL A 1 281 ? 12.305 5.945 9.977 1 98.19 281 VAL A O 1
ATOM 2133 N N . ILE A 1 282 ? 12.781 3.879 9.242 1 97.38 282 ILE A N 1
ATOM 2134 C CA . ILE A 1 282 ? 13.117 3.361 10.562 1 97.38 282 ILE A CA 1
ATOM 2135 C C . ILE A 1 282 ? 14.273 4.168 11.156 1 97.38 282 ILE A C 1
ATOM 2137 O O . ILE A 1 282 ? 14.148 4.73 12.242 1 97.38 282 ILE A O 1
ATOM 2141 N N . PRO A 1 283 ? 15.414 4.34 10.398 1 96.5 283 PRO A N 1
ATOM 2142 C CA . PRO A 1 283 ? 16.484 5.141 10.992 1 96.5 283 PRO A CA 1
ATOM 2143 C C . PRO A 1 283 ? 16.078 6.59 11.242 1 96.5 283 PRO A C 1
ATOM 2145 O O . PRO A 1 283 ? 16.516 7.199 12.219 1 96.5 283 PRO A O 1
ATOM 2148 N N . MET A 1 284 ? 15.266 7.129 10.391 1 98.19 284 MET A N 1
ATOM 2149 C CA . MET A 1 284 ? 14.758 8.484 10.602 1 98.19 284 MET A CA 1
ATOM 2150 C C . MET A 1 284 ? 13.953 8.57 11.891 1 98.19 284 MET A C 1
ATOM 2152 O O . MET A 1 284 ? 14.18 9.453 12.711 1 98.19 284 MET A O 1
ATOM 2156 N N . LEU A 1 285 ? 13.039 7.625 12.141 1 98.56 285 LEU A N 1
ATOM 2157 C CA . LEU A 1 285 ? 12.211 7.609 13.344 1 98.56 285 LEU A CA 1
ATOM 2158 C C . LEU A 1 285 ? 13.062 7.371 14.586 1 98.56 285 LEU A C 1
ATOM 2160 O O . LEU A 1 285 ? 12.836 7.988 15.625 1 98.56 285 LEU A O 1
ATOM 2164 N N . GLU A 1 286 ? 14.016 6.473 14.461 1 97.06 286 GLU A N 1
ATOM 2165 C CA . GLU A 1 286 ? 14.906 6.199 15.586 1 97.06 286 GLU A CA 1
ATOM 2166 C C . GLU A 1 286 ? 15.648 7.457 16.016 1 97.06 286 GLU A C 1
ATOM 2168 O O . GLU A 1 286 ? 15.75 7.754 17.203 1 97.06 286 GLU A O 1
ATOM 2173 N N . ALA A 1 287 ? 16.125 8.188 15.031 1 97.62 287 ALA A N 1
ATOM 2174 C CA . ALA A 1 287 ? 16.859 9.422 15.328 1 97.62 287 ALA A CA 1
ATOM 2175 C C . ALA A 1 287 ? 15.945 10.438 16.016 1 97.62 287 ALA A C 1
ATOM 2177 O O . ALA A 1 287 ? 16.359 11.094 16.984 1 97.62 287 ALA A O 1
ATOM 2178 N N . VAL A 1 288 ? 14.758 10.57 15.578 1 98.75 288 VAL A N 1
ATOM 2179 C CA . VAL A 1 288 ? 13.836 11.555 16.141 1 98.75 288 VAL A CA 1
ATOM 2180 C C . VAL A 1 288 ? 13.391 11.125 17.531 1 98.75 288 VAL A C 1
ATOM 2182 O O . VAL A 1 288 ? 13.273 11.945 18.438 1 98.75 288 VAL A O 1
ATOM 2185 N N . LEU A 1 289 ? 13.148 9.836 17.719 1 98.06 289 LEU A N 1
ATOM 2186 C CA . LEU A 1 289 ? 12.688 9.289 19 1 98.06 289 LEU A CA 1
ATOM 2187 C C . LEU A 1 289 ? 13.75 9.453 20.078 1 98.06 289 LEU A C 1
ATOM 2189 O O . LEU A 1 289 ? 13.438 9.406 21.266 1 98.06 289 LEU A O 1
ATOM 2193 N N . ASP A 1 290 ? 14.938 9.648 19.688 1 96.81 290 ASP A N 1
ATOM 2194 C CA . ASP A 1 290 ? 16.031 9.867 20.641 1 96.81 290 ASP A CA 1
ATOM 2195 C C . ASP A 1 290 ? 15.914 11.242 21.297 1 96.81 290 ASP A C 1
ATOM 2197 O O . ASP A 1 290 ? 16.469 11.469 22.375 1 96.81 290 ASP A O 1
ATOM 2201 N N . VAL A 1 291 ? 15.133 12.172 20.672 1 97.5 291 VAL A N 1
ATOM 2202 C CA . VAL A 1 291 ? 15.227 13.555 21.141 1 97.5 291 VAL A CA 1
ATOM 2203 C C . VAL A 1 291 ? 13.82 14.094 21.422 1 97.5 291 VAL A C 1
ATOM 2205 O O . VAL A 1 291 ? 13.672 15.133 22.062 1 97.5 291 VAL A O 1
ATOM 2208 N N . VAL A 1 292 ? 12.805 13.422 20.984 1 98.56 292 VAL A N 1
ATOM 2209 C CA . VAL A 1 292 ? 11.422 13.852 21.188 1 98.56 292 VAL A CA 1
ATOM 2210 C C . VAL A 1 292 ? 10.602 12.695 21.75 1 98.56 292 VAL A C 1
ATOM 2212 O O . VAL A 1 292 ? 10.68 11.57 21.25 1 98.56 292 VAL A O 1
ATOM 2215 N N . PRO A 1 293 ? 9.797 12.938 22.844 1 98.31 293 PRO A N 1
ATOM 2216 C CA . PRO A 1 293 ? 8.93 11.875 23.359 1 98.31 293 PRO A CA 1
ATOM 2217 C C . PRO A 1 293 ? 7.961 11.336 22.297 1 98.31 293 PRO A C 1
ATOM 2219 O O . PRO A 1 293 ? 7.43 12.102 21.5 1 98.31 293 PRO A O 1
ATOM 2222 N N . ILE A 1 294 ? 7.691 10.055 22.328 1 98.12 294 ILE A N 1
ATOM 2223 C CA . ILE A 1 294 ? 6.9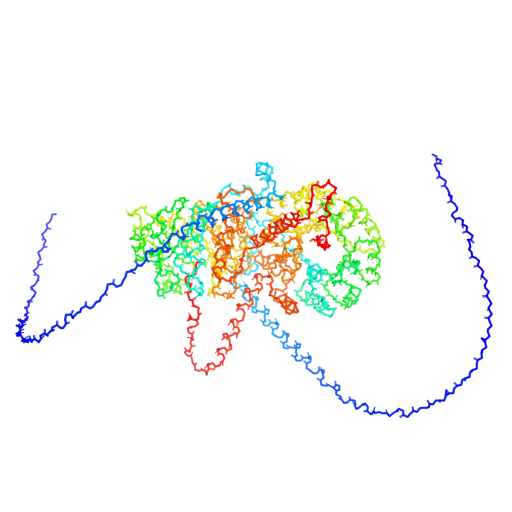49 9.328 21.297 1 98.12 294 ILE A CA 1
ATOM 2224 C C . ILE A 1 294 ? 5.52 9.867 21.234 1 98.12 294 ILE A C 1
ATOM 2226 O O . ILE A 1 294 ? 4.922 9.914 20.156 1 98.12 294 ILE A O 1
ATOM 2230 N N . ASP A 1 295 ? 4.949 10.32 22.344 1 97.62 295 ASP A N 1
ATOM 2231 C CA . ASP A 1 295 ? 3.562 10.773 22.391 1 97.62 295 ASP A CA 1
ATOM 2232 C C . ASP A 1 295 ? 3.412 12.156 21.766 1 97.62 295 ASP A C 1
ATOM 2234 O O . ASP A 1 295 ? 2.299 12.672 21.641 1 97.62 295 ASP A O 1
ATOM 2238 N N . LYS A 1 296 ? 4.488 12.766 21.344 1 98.56 296 LYS A N 1
ATOM 2239 C CA . LYS A 1 296 ? 4.473 14.078 20.688 1 98.56 296 LYS A CA 1
ATOM 2240 C C . LYS A 1 296 ? 4.719 13.938 19.188 1 98.56 296 LYS A C 1
ATOM 2242 O O . LYS A 1 296 ? 4.836 14.945 18.469 1 98.56 296 LYS A O 1
ATOM 2247 N N . LEU A 1 297 ? 4.754 12.703 18.734 1 98.88 297 LEU A N 1
ATOM 2248 C CA . LEU A 1 297 ? 5.121 12.484 17.344 1 98.88 297 LEU A CA 1
ATOM 2249 C C . LEU A 1 297 ? 3.932 11.961 16.547 1 98.88 297 LEU A C 1
ATOM 2251 O O . LEU A 1 297 ? 3.121 11.188 17.062 1 98.88 297 LEU A O 1
ATOM 2255 N N . ALA A 1 298 ? 3.84 12.406 15.336 1 98.88 298 ALA A N 1
ATOM 2256 C CA . ALA A 1 298 ? 2.934 11.922 14.305 1 98.88 298 ALA A CA 1
ATOM 2257 C C . ALA A 1 298 ? 3.684 11.633 13 1 98.88 298 ALA A C 1
ATOM 2259 O O . ALA A 1 298 ? 4.828 12.062 12.836 1 98.88 298 ALA A O 1
ATOM 2260 N N . VAL A 1 299 ? 3.055 10.852 12.141 1 98.94 299 VAL A N 1
ATOM 2261 C CA . VAL A 1 299 ? 3.67 10.586 10.844 1 98.94 299 VAL A CA 1
ATOM 2262 C C . VAL A 1 299 ? 2.717 11 9.727 1 98.94 299 VAL A C 1
ATOM 2264 O O . VAL A 1 299 ? 1.498 10.867 9.859 1 98.94 299 VAL A O 1
ATOM 2267 N N . HIS A 1 300 ? 3.307 11.492 8.68 1 98.75 300 HIS A N 1
ATOM 2268 C CA . HIS A 1 300 ? 2.643 11.992 7.48 1 98.75 300 HIS A CA 1
ATOM 2269 C C . HIS A 1 300 ? 3.301 11.445 6.219 1 98.75 300 HIS A C 1
ATOM 2271 O O . HIS A 1 300 ? 4.301 12 5.75 1 98.75 300 HIS A O 1
ATOM 2277 N N . PHE A 1 301 ? 2.641 10.422 5.652 1 98.31 301 PHE A N 1
ATOM 2278 C CA . PHE A 1 301 ? 3.271 9.773 4.504 1 98.31 301 PHE A CA 1
ATOM 2279 C C . PHE A 1 301 ? 2.467 10.023 3.234 1 98.31 301 PHE A C 1
ATOM 2281 O O . PHE A 1 301 ? 1.245 9.852 3.225 1 98.31 301 PHE A O 1
ATOM 2288 N N . HIS A 1 302 ? 3.139 10.469 2.225 1 97.5 302 HIS A N 1
ATOM 2289 C CA . HIS A 1 302 ? 2.584 10.406 0.878 1 97.5 302 HIS A CA 1
ATOM 2290 C C . HIS A 1 302 ? 2.703 9 0.297 1 97.5 302 HIS A C 1
ATOM 2292 O O . HIS A 1 302 ? 3.615 8.25 0.655 1 97.5 302 HIS A O 1
ATOM 2298 N N . ASP A 1 303 ? 1.779 8.695 -0.571 1 97.31 303 ASP A N 1
ATOM 2299 C CA . ASP A 1 303 ? 1.73 7.352 -1.139 1 97.31 303 ASP A CA 1
ATOM 2300 C C . ASP A 1 303 ? 2.17 7.355 -2.602 1 97.31 303 ASP A C 1
ATOM 2302 O O . ASP A 1 303 ? 1.744 6.504 -3.385 1 97.31 303 ASP A O 1
ATOM 2306 N N . THR A 1 304 ? 2.973 8.266 -2.969 1 95.75 304 THR A N 1
ATOM 2307 C CA . THR A 1 304 ? 3.396 8.5 -4.344 1 95.75 304 THR A CA 1
ATOM 2308 C C . THR A 1 304 ? 4.039 7.246 -4.934 1 95.75 304 THR A C 1
ATOM 2310 O O . THR A 1 304 ? 3.787 6.898 -6.09 1 95.75 304 THR A O 1
ATOM 2313 N N . TYR A 1 305 ? 4.809 6.547 -4.164 1 95.88 305 TYR A N 1
ATOM 2314 C CA . TYR A 1 305 ? 5.48 5.348 -4.648 1 95.88 305 TYR A CA 1
ATOM 2315 C C . TYR A 1 305 ? 4.84 4.09 -4.066 1 95.88 305 TYR A C 1
ATOM 2317 O O . TYR A 1 305 ? 5.406 3 -4.152 1 95.88 305 TYR A O 1
ATOM 2325 N N . GLY A 1 306 ? 3.744 4.215 -3.346 1 96.88 306 GLY A N 1
ATOM 2326 C CA . GLY A 1 306 ? 2.938 3.092 -2.895 1 96.88 306 GLY A CA 1
ATOM 2327 C C . GLY A 1 306 ? 3.395 2.525 -1.562 1 96.88 306 GLY A C 1
ATOM 2328 O O . GLY A 1 306 ? 3.01 1.417 -1.188 1 96.88 306 GLY A O 1
ATOM 2329 N N . GLN A 1 307 ? 4.188 3.256 -0.854 1 98.31 307 GLN A N 1
ATOM 2330 C CA . GLN A 1 307 ? 4.855 2.682 0.307 1 98.31 307 GLN A CA 1
ATOM 2331 C C . GLN A 1 307 ? 4.211 3.158 1.605 1 98.31 307 GLN A C 1
ATOM 2333 O O . GLN A 1 307 ? 4.586 2.711 2.691 1 98.31 307 GLN A O 1
ATOM 2338 N N . ALA A 1 308 ? 3.227 3.975 1.569 1 98.69 308 ALA A N 1
ATOM 2339 C CA . ALA A 1 308 ? 2.76 4.719 2.736 1 98.69 308 ALA A CA 1
ATOM 2340 C C . ALA A 1 308 ? 2.256 3.775 3.824 1 98.69 308 ALA A C 1
ATOM 2342 O O . ALA A 1 308 ? 2.596 3.934 5 1 98.69 308 ALA A O 1
ATOM 2343 N N . LEU A 1 309 ? 1.432 2.773 3.486 1 98.88 309 LEU A N 1
ATOM 2344 C CA . LEU A 1 309 ? 0.85 1.898 4.5 1 98.88 309 LEU A CA 1
ATOM 2345 C C . LEU A 1 309 ? 1.925 1.048 5.168 1 98.88 309 LEU A C 1
ATOM 2347 O O . LEU A 1 309 ? 1.841 0.76 6.363 1 98.88 309 LEU A O 1
ATOM 2351 N N . SER A 1 310 ? 2.932 0.618 4.402 1 98.75 310 SER A N 1
ATOM 2352 C CA . SER A 1 310 ? 4.043 -0.109 5.008 1 98.75 310 SER A CA 1
ATOM 2353 C C . SER A 1 310 ? 4.793 0.765 6.008 1 98.75 310 SER A C 1
ATOM 2355 O O . SER A 1 310 ? 5.191 0.294 7.078 1 98.75 310 SER A O 1
ATOM 2357 N N . ASN A 1 311 ? 4.953 2.031 5.664 1 98.81 311 ASN A N 1
ATOM 2358 C CA . ASN A 1 311 ? 5.629 2.969 6.551 1 98.81 311 ASN A CA 1
ATOM 2359 C C . ASN A 1 311 ? 4.797 3.26 7.797 1 98.81 311 ASN A C 1
ATOM 2361 O O . ASN A 1 311 ? 5.344 3.402 8.891 1 98.81 311 ASN A O 1
ATOM 2365 N N . ILE A 1 312 ? 3.518 3.367 7.609 1 98.88 312 ILE A N 1
ATOM 2366 C CA . ILE A 1 312 ? 2.621 3.562 8.742 1 98.88 312 ILE A CA 1
ATOM 2367 C C . ILE A 1 312 ? 2.682 2.348 9.664 1 98.88 312 ILE A C 1
ATOM 2369 O O . ILE A 1 312 ? 2.758 2.49 10.891 1 98.88 312 ILE A O 1
ATOM 2373 N N . LEU A 1 313 ? 2.672 1.141 9.078 1 98.69 313 LEU A N 1
ATOM 2374 C CA . LEU A 1 313 ? 2.762 -0.075 9.875 1 98.69 313 LEU A CA 1
ATOM 2375 C C . LEU A 1 313 ? 4.023 -0.068 10.734 1 98.69 313 LEU A C 1
ATOM 2377 O O . LEU A 1 313 ? 3.965 -0.364 11.93 1 98.69 313 LEU A O 1
ATOM 2381 N N . ILE A 1 314 ? 5.16 0.32 10.125 1 98.25 314 ILE A N 1
ATOM 2382 C CA . ILE A 1 314 ? 6.422 0.409 10.852 1 98.25 314 ILE A CA 1
ATOM 2383 C C . ILE A 1 314 ? 6.297 1.432 11.984 1 98.25 314 ILE A C 1
ATOM 2385 O O . ILE A 1 314 ? 6.758 1.191 13.102 1 98.25 314 ILE A O 1
ATOM 2389 N N . SER A 1 315 ? 5.703 2.535 11.688 1 98.69 315 SER A N 1
ATOM 2390 C CA . SER A 1 315 ? 5.531 3.588 12.688 1 98.69 315 SER A CA 1
ATOM 2391 C C . SER A 1 315 ? 4.695 3.104 13.867 1 98.69 315 SER A C 1
ATOM 2393 O O . SER A 1 315 ? 5.023 3.379 15.023 1 98.69 315 SER A O 1
ATOM 2395 N N . LEU A 1 316 ? 3.635 2.381 13.547 1 98.62 316 LEU A N 1
ATOM 2396 C CA . LEU A 1 316 ? 2.785 1.805 14.578 1 98.62 316 LEU A CA 1
ATOM 2397 C C . LEU A 1 316 ? 3.561 0.791 15.414 1 98.62 316 LEU A C 1
ATOM 2399 O O . LEU A 1 316 ? 3.455 0.784 16.641 1 98.62 316 LEU A O 1
ATOM 2403 N N . GLN A 1 317 ? 4.32 -0.037 14.75 1 97.5 317 GLN A N 1
ATOM 2404 C CA . GLN A 1 317 ? 5.125 -1.043 15.438 1 97.5 317 GLN A CA 1
ATOM 2405 C C . GLN A 1 317 ? 6.148 -0.391 16.359 1 97.5 317 GLN A C 1
ATOM 2407 O O . GLN A 1 317 ? 6.609 -1.011 17.312 1 97.5 317 GLN A O 1
ATOM 2412 N N . MET A 1 318 ? 6.496 0.818 16.047 1 97.5 318 MET A N 1
ATOM 2413 C CA . MET A 1 318 ? 7.461 1.546 16.875 1 97.5 318 MET A CA 1
ATOM 2414 C C . MET A 1 318 ? 6.754 2.365 17.938 1 97.5 318 MET A C 1
ATOM 2416 O O . MET A 1 318 ? 7.402 3.053 18.734 1 97.5 318 MET A O 1
ATOM 2420 N N . GLY A 1 319 ? 5.445 2.381 17.906 1 97.62 319 GLY A N 1
ATOM 2421 C CA . GLY A 1 319 ? 4.688 2.912 19.031 1 97.62 319 GLY A CA 1
ATOM 2422 C C . GLY A 1 319 ? 4.039 4.25 18.734 1 97.62 319 GLY A C 1
ATOM 2423 O O . GLY A 1 319 ? 3.416 4.852 19.609 1 97.62 319 GLY A O 1
ATOM 2424 N N . ILE A 1 320 ? 4.164 4.75 17.547 1 98.69 320 ILE A N 1
ATOM 2425 C CA . ILE A 1 320 ? 3.561 6.027 17.188 1 98.69 320 ILE A CA 1
ATOM 2426 C C . ILE A 1 320 ? 2.047 5.867 17.062 1 98.69 320 ILE A C 1
ATOM 2428 O O . ILE A 1 320 ? 1.568 4.902 16.453 1 98.69 320 ILE A O 1
ATOM 2432 N N . SER A 1 321 ? 1.289 6.824 17.562 1 98.75 321 SER A N 1
ATOM 2433 C CA . SER A 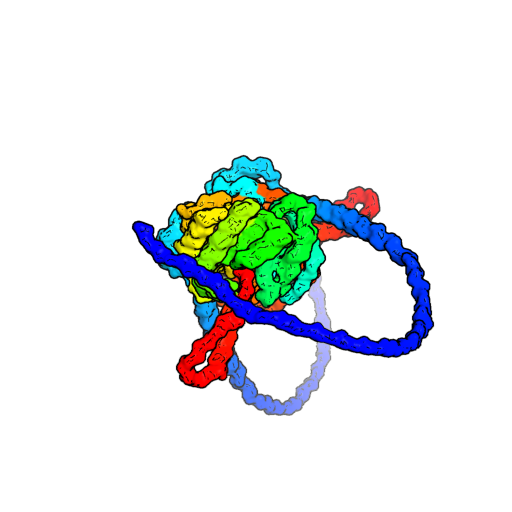1 321 ? -0.154 6.625 17.656 1 98.75 321 SER A CA 1
ATOM 2434 C C . SER A 1 321 ? -0.914 7.746 16.953 1 98.75 321 SER A C 1
ATOM 2436 O O . SER A 1 321 ? -2.111 7.93 17.188 1 98.75 321 SER A O 1
ATOM 2438 N N . THR A 1 322 ? -0.287 8.562 16.156 1 98.94 322 THR A N 1
ATOM 2439 C CA . THR A 1 322 ? -0.941 9.609 15.391 1 98.94 322 THR A CA 1
ATOM 2440 C C . THR A 1 322 ? -0.499 9.562 13.93 1 98.94 322 THR A C 1
ATOM 2442 O O . THR A 1 322 ? 0.699 9.523 13.641 1 98.94 322 THR A O 1
ATOM 2445 N N . VAL A 1 323 ? -1.5 9.516 13.031 1 98.94 323 VAL A N 1
ATOM 2446 C CA . VAL A 1 323 ? -1.226 9.383 11.609 1 98.94 323 VAL A CA 1
ATOM 2447 C C . VAL A 1 323 ? -1.989 10.461 10.828 1 98.94 323 VAL A C 1
ATOM 2449 O O . VAL A 1 323 ? -3.199 10.617 11.008 1 98.94 323 VAL A O 1
ATOM 2452 N N . ASP A 1 324 ? -1.268 11.195 10.008 1 98.88 324 ASP A N 1
ATOM 2453 C CA . ASP A 1 324 ? -1.9 12.109 9.062 1 98.88 324 ASP A CA 1
ATOM 2454 C C . ASP A 1 324 ? -2.295 11.391 7.773 1 98.88 324 ASP A C 1
ATOM 2456 O O . ASP A 1 324 ? -1.535 10.57 7.258 1 98.88 324 ASP A O 1
ATOM 2460 N N . SER A 1 325 ? -3.406 11.672 7.305 1 98.75 325 SER A N 1
ATOM 2461 C CA . SER A 1 325 ? -3.895 11.117 6.047 1 98.75 325 SER A CA 1
ATOM 2462 C C . SER A 1 325 ? -4.922 12.031 5.395 1 98.75 325 SER A C 1
ATOM 2464 O O . SER A 1 325 ? -5.324 13.039 5.984 1 98.75 325 SER A O 1
ATOM 2466 N N . SER A 1 326 ? -5.27 11.75 4.156 1 98.69 326 SER A N 1
ATOM 2467 C CA . SER A 1 326 ? -6.203 12.578 3.395 1 98.69 326 SER A CA 1
ATOM 2468 C C . SER A 1 326 ? -7.281 11.719 2.734 1 98.69 326 SER A C 1
ATOM 2470 O O . SER A 1 326 ? -6.973 10.773 2.014 1 98.69 326 SER A O 1
ATOM 2472 N N . VAL A 1 327 ? -8.5 12.133 2.912 1 98.69 327 VAL A N 1
ATOM 2473 C CA . VAL A 1 327 ? -9.633 11.414 2.346 1 98.69 327 VAL A CA 1
ATOM 2474 C C . VAL A 1 327 ? -9.422 11.211 0.848 1 98.69 327 VAL A C 1
ATOM 2476 O O . VAL A 1 327 ? -8.945 12.117 0.154 1 98.69 327 VAL A O 1
ATOM 2479 N N . SER A 1 328 ? -9.672 9.992 0.347 1 97.75 328 SER A N 1
ATOM 2480 C CA . SER A 1 328 ? -9.586 9.609 -1.058 1 97.75 328 SER A CA 1
ATOM 2481 C C . SER A 1 328 ? -8.172 9.773 -1.59 1 97.75 328 SER A C 1
ATOM 2483 O O . SER A 1 328 ? -7.949 9.766 -2.803 1 97.75 328 SER A O 1
ATOM 2485 N N . GLY A 1 329 ? -7.238 9.969 -0.706 1 97.31 329 GLY A N 1
ATOM 2486 C CA . GLY A 1 329 ? -5.863 10.148 -1.149 1 97.31 329 GLY A CA 1
ATOM 2487 C C . GLY A 1 329 ? -5.629 11.461 -1.859 1 97.31 329 GLY A C 1
ATOM 2488 O O . GLY A 1 329 ? -4.789 11.555 -2.758 1 97.31 329 GLY A O 1
ATOM 2489 N N . LEU A 1 330 ? -6.324 12.531 -1.514 1 95.69 330 LEU A N 1
ATOM 2490 C CA . LEU A 1 330 ? -6.18 13.844 -2.129 1 95.69 330 LEU A CA 1
ATOM 2491 C C . LEU A 1 330 ? -4.766 14.391 -1.924 1 95.69 330 LEU A C 1
ATOM 2493 O O . LEU A 1 330 ? -4.09 14.016 -0.964 1 95.69 330 LEU A O 1
ATOM 2497 N N . GLY A 1 331 ? -4.355 15.523 -2.689 1 89.94 331 GLY A N 1
ATOM 2498 C CA . GLY A 1 331 ? -3.08 16.219 -2.59 1 89.94 331 GLY A CA 1
ATOM 2499 C C . GLY A 1 331 ? -2.211 16.047 -3.82 1 89.94 331 GLY A C 1
ATOM 2500 O O . GLY A 1 331 ? -1.799 17.031 -4.438 1 89.94 331 GLY A O 1
ATOM 2501 N N . GLY A 1 332 ? -1.833 14.898 -4.289 1 79.5 332 GLY A N 1
ATOM 2502 C CA . GLY A 1 332 ? -0.921 14.648 -5.395 1 79.5 332 GLY A CA 1
ATOM 2503 C C . GLY A 1 332 ? 0.524 14.961 -5.059 1 79.5 332 GLY A C 1
ATOM 2504 O O . GLY A 1 332 ? 0.851 15.242 -3.904 1 79.5 332 GLY A O 1
ATOM 2505 N N . CYS A 1 333 ? 1.46 14.852 -6.008 1 72.88 333 CYS A N 1
ATOM 2506 C CA . CYS A 1 333 ? 2.875 15.156 -5.84 1 72.88 333 CYS A CA 1
ATOM 2507 C C . CYS A 1 333 ? 3.373 16.062 -6.953 1 72.88 333 CYS A C 1
ATOM 2509 O O . CYS A 1 333 ? 3.498 15.641 -8.102 1 72.88 333 CYS A O 1
ATOM 2511 N N . PRO A 1 334 ? 3.633 17.344 -6.602 1 73.44 334 PRO A N 1
ATOM 2512 C CA . PRO A 1 334 ? 4.074 18.266 -7.648 1 73.44 334 PRO A CA 1
ATOM 2513 C C . PRO A 1 334 ? 5.359 17.812 -8.336 1 73.44 334 PRO A C 1
ATOM 2515 O O . PRO A 1 334 ? 5.664 18.25 -9.445 1 73.44 334 PRO A O 1
ATOM 2518 N N . TYR A 1 335 ? 6.09 16.938 -7.766 1 71.31 335 TYR A N 1
ATOM 2519 C CA . TYR A 1 335 ? 7.383 16.5 -8.281 1 71.31 335 TYR A CA 1
ATOM 2520 C C . TYR A 1 335 ? 7.238 15.234 -9.109 1 71.31 335 TYR A C 1
ATOM 2522 O O . TYR A 1 335 ? 8.188 14.805 -9.766 1 71.31 335 TYR A O 1
ATOM 2530 N N . ALA A 1 336 ? 6.156 14.672 -8.992 1 68.88 336 ALA A N 1
ATOM 2531 C CA . ALA A 1 336 ? 5.754 13.531 -9.82 1 68.88 336 ALA A CA 1
ATOM 2532 C C . ALA A 1 336 ? 4.316 13.695 -10.312 1 68.88 336 ALA A C 1
ATOM 2534 O O . ALA A 1 336 ? 3.395 13.094 -9.75 1 68.88 336 ALA A O 1
ATOM 2535 N N . LYS A 1 337 ? 4.254 14.484 -11.336 1 71.19 337 LYS A N 1
ATOM 2536 C CA . LYS A 1 337 ? 2.92 14.852 -11.797 1 71.19 337 LYS A CA 1
ATOM 2537 C C . LYS A 1 337 ? 2.1 13.602 -12.133 1 71.19 337 LYS A C 1
ATOM 2539 O O . LYS A 1 337 ? 2.57 12.719 -12.844 1 71.19 337 LYS A O 1
ATOM 2544 N N . GLY A 1 338 ? 0.91 13.562 -11.578 1 69.38 338 GLY A N 1
ATOM 2545 C CA . GLY A 1 338 ? 0.033 12.43 -11.844 1 69.38 338 GLY A CA 1
ATOM 2546 C C . GLY A 1 338 ? 0.121 11.352 -10.789 1 69.38 338 GLY A C 1
ATOM 2547 O O . GLY A 1 338 ? -0.753 10.484 -10.703 1 69.38 338 GLY A O 1
ATOM 2548 N N . ALA A 1 339 ? 1.143 11.414 -10.062 1 75.25 339 ALA A N 1
ATOM 2549 C CA . ALA A 1 339 ? 1.286 10.453 -8.969 1 75.25 339 ALA A CA 1
ATOM 2550 C C . ALA A 1 339 ? 0.445 10.859 -7.762 1 75.25 339 ALA A C 1
ATOM 2552 O O . ALA A 1 339 ? 0.089 12.031 -7.613 1 75.25 339 ALA A O 1
ATOM 2553 N N . THR A 1 340 ? 0.097 9.828 -7.027 1 80.88 340 THR A N 1
ATOM 2554 C CA . THR A 1 340 ? -0.676 10.078 -5.816 1 80.88 340 THR A CA 1
ATOM 2555 C C . THR A 1 340 ? 0.143 10.867 -4.805 1 80.88 340 THR A C 1
ATOM 2557 O O . THR A 1 340 ? 1.375 10.883 -4.867 1 80.88 340 THR A O 1
ATOM 2560 N N . GLY A 1 341 ? -0.623 11.555 -3.977 1 91.19 341 GLY A N 1
ATOM 2561 C CA . GLY A 1 341 ? -0.001 12.32 -2.908 1 91.19 341 GLY A CA 1
ATOM 2562 C C . GLY A 1 341 ? -0.144 11.664 -1.546 1 91.19 341 GLY A C 1
ATOM 2563 O O . GLY A 1 341 ? 0.428 10.602 -1.299 1 91.19 341 GLY A O 1
ATOM 2564 N N . ASN A 1 342 ? -1.064 12.242 -0.716 1 97.25 342 ASN A N 1
ATOM 2565 C CA . ASN A 1 342 ? -1.293 11.734 0.632 1 97.25 342 ASN A CA 1
ATOM 2566 C C . ASN A 1 342 ? -1.828 10.305 0.61 1 97.25 342 ASN A C 1
ATOM 2568 O O . ASN A 1 342 ? -2.508 9.906 -0.338 1 97.25 342 ASN A O 1
ATOM 2572 N N . VAL A 1 343 ? -1.447 9.523 1.55 1 98.44 343 VAL A N 1
ATOM 2573 C CA . VAL A 1 343 ? -2.113 8.234 1.717 1 98.44 343 VAL A CA 1
ATOM 2574 C C . VAL A 1 343 ? -3.6 8.453 1.991 1 98.44 343 VAL A C 1
ATOM 2576 O O . VAL A 1 343 ? -3.977 9.406 2.68 1 98.44 343 VAL A O 1
ATOM 2579 N N . ALA A 1 344 ? -4.434 7.574 1.454 1 98.69 344 ALA A N 1
ATOM 2580 C CA . ALA A 1 344 ? -5.883 7.699 1.61 1 98.69 344 ALA A CA 1
ATOM 2581 C C . ALA A 1 344 ? -6.312 7.34 3.029 1 98.69 344 ALA A C 1
ATOM 2583 O O . ALA A 1 344 ? -5.965 6.27 3.539 1 98.69 344 ALA A O 1
ATOM 2584 N N . THR A 1 345 ? -7.141 8.195 3.631 1 98.88 345 THR A N 1
ATOM 2585 C CA . THR A 1 345 ? -7.621 7.941 4.984 1 98.88 345 THR A CA 1
ATOM 2586 C C . THR A 1 345 ? -8.398 6.629 5.051 1 98.88 345 THR A C 1
ATOM 2588 O O . THR A 1 345 ? -8.289 5.887 6.027 1 98.88 345 THR A O 1
ATOM 2591 N N . GLU A 1 346 ? -9.172 6.344 4.035 1 98.75 346 GLU A N 1
ATOM 2592 C CA . GLU A 1 346 ? -9.953 5.109 3.998 1 98.75 346 GLU A CA 1
ATOM 2593 C C . GLU A 1 346 ? -9.047 3.885 4.098 1 98.75 346 GLU A C 1
ATOM 2595 O O . GLU A 1 346 ? -9.367 2.924 4.797 1 98.75 346 GLU A O 1
ATOM 2600 N N . ASP A 1 347 ? -7.922 3.91 3.424 1 98.62 347 ASP A N 1
ATOM 2601 C CA . ASP A 1 347 ? -6.992 2.787 3.443 1 98.62 347 ASP A CA 1
ATOM 2602 C C . ASP A 1 347 ? -6.348 2.633 4.82 1 98.62 347 ASP A C 1
ATOM 2604 O O . ASP A 1 347 ? -6.125 1.512 5.281 1 98.62 347 ASP A O 1
ATOM 2608 N N . VAL A 1 348 ? -6.039 3.76 5.438 1 98.94 348 VAL A N 1
ATOM 2609 C CA . VAL A 1 348 ? -5.465 3.748 6.777 1 98.94 348 VAL A CA 1
ATOM 2610 C C . VAL A 1 348 ? -6.469 3.158 7.766 1 98.94 348 VAL A C 1
ATOM 2612 O O . VAL A 1 348 ? -6.121 2.289 8.57 1 98.94 348 VAL A O 1
ATOM 2615 N N . VAL A 1 349 ? -7.707 3.627 7.703 1 98.81 349 VAL A N 1
ATOM 2616 C CA . VAL A 1 349 ? -8.742 3.145 8.609 1 98.81 349 VAL A CA 1
ATOM 2617 C C . VAL A 1 349 ? -8.969 1.651 8.391 1 98.81 349 VAL A C 1
ATOM 2619 O O . VAL A 1 349 ? -9.141 0.895 9.344 1 98.81 349 VAL A O 1
ATOM 2622 N N . TYR A 1 350 ? -8.953 1.195 7.125 1 98.19 350 TYR A N 1
ATOM 2623 C CA . TYR A 1 350 ? -9.094 -0.222 6.812 1 98.19 350 TYR A CA 1
ATOM 2624 C C . TYR A 1 350 ? -8.008 -1.043 7.5 1 98.19 350 TYR A C 1
ATOM 2626 O O . TYR A 1 350 ? -8.297 -2.061 8.133 1 98.19 350 TYR A O 1
ATOM 2634 N N . MET A 1 351 ? -6.793 -0.631 7.383 1 98.56 351 MET A N 1
ATOM 2635 C CA . MET A 1 351 ? -5.668 -1.319 8.008 1 98.56 351 MET A CA 1
ATOM 2636 C C . MET A 1 351 ? -5.84 -1.377 9.523 1 98.56 351 MET A C 1
ATOM 2638 O O . MET A 1 351 ? -5.672 -2.436 10.133 1 98.56 351 MET A O 1
ATOM 2642 N N . LEU A 1 352 ? -6.152 -0.204 10.102 1 98.62 352 LEU A N 1
ATOM 2643 C CA . LEU A 1 352 ? -6.262 -0.112 11.555 1 98.62 352 LEU A CA 1
ATOM 2644 C C . LEU A 1 352 ? -7.414 -0.97 12.07 1 98.62 352 LEU A C 1
ATOM 2646 O O . LEU A 1 352 ? -7.281 -1.644 13.094 1 98.62 352 LEU A O 1
ATOM 2650 N N . ASN A 1 353 ? -8.531 -0.936 11.367 1 97.38 353 ASN A N 1
ATOM 2651 C CA . ASN A 1 353 ? -9.625 -1.834 11.719 1 97.38 353 ASN A CA 1
ATOM 2652 C C . ASN A 1 353 ? -9.188 -3.293 11.695 1 97.38 353 ASN A C 1
ATOM 2654 O O . ASN A 1 353 ? -9.508 -4.059 12.609 1 97.38 353 ASN A O 1
ATOM 2658 N N . GLY A 1 354 ? -8.469 -3.672 10.68 1 96.25 354 GLY A N 1
ATOM 2659 C CA . GLY A 1 354 ? -7.969 -5.035 10.57 1 96.25 354 GLY A CA 1
ATOM 2660 C C . GLY A 1 354 ? -7.039 -5.418 11.703 1 96.25 354 GLY A C 1
ATOM 2661 O O . GLY A 1 354 ? -6.992 -6.582 12.109 1 96.25 354 GLY A O 1
ATOM 2662 N N . LEU A 1 355 ? -6.332 -4.438 12.203 1 96.56 355 LEU A N 1
ATOM 2663 C CA . LEU A 1 355 ? -5.387 -4.648 13.297 1 96.56 355 LEU A CA 1
ATOM 2664 C C . LEU A 1 355 ? -6.102 -4.645 14.641 1 96.56 355 LEU A C 1
ATOM 2666 O O . LEU A 1 355 ? -5.488 -4.91 15.68 1 96.56 355 LEU A O 1
ATOM 2670 N N . GLY A 1 356 ? -7.375 -4.289 14.617 1 94.75 356 GLY A N 1
ATOM 2671 C CA . GLY A 1 356 ? -8.117 -4.156 15.867 1 94.75 356 GLY A CA 1
ATOM 2672 C C . GLY A 1 356 ? -7.781 -2.887 16.625 1 94.75 356 GLY A C 1
ATOM 2673 O O . GLY A 1 356 ? -7.977 -2.814 17.844 1 94.75 356 GLY A O 1
ATOM 2674 N N . VAL A 1 357 ? -7.168 -1.937 15.969 1 97.56 357 VAL A N 1
ATOM 2675 C CA . VAL A 1 357 ? -6.809 -0.65 16.562 1 97.56 357 VAL A CA 1
ATOM 2676 C C . VAL A 1 357 ? -8.008 0.296 16.5 1 97.56 357 VAL A C 1
ATOM 2678 O O . VAL A 1 357 ? -8.609 0.484 15.445 1 97.56 357 VAL A O 1
ATOM 2681 N N . LYS A 1 358 ? -8.352 0.871 17.594 1 97.75 358 LYS A N 1
ATOM 2682 C CA . LYS A 1 358 ? -9.477 1.802 17.656 1 97.75 358 LYS A CA 1
ATOM 2683 C C . LYS A 1 358 ? -9.102 3.152 17.047 1 97.75 358 LYS A C 1
ATOM 2685 O O . LYS A 1 358 ? -7.984 3.637 17.25 1 97.75 358 LYS A O 1
ATOM 2690 N N . THR A 1 359 ? -10.023 3.748 16.266 1 97.69 359 THR A N 1
ATOM 2691 C CA . THR A 1 359 ? -9.82 5.074 15.695 1 97.69 359 THR A CA 1
ATOM 2692 C C . THR A 1 359 ? -11.023 5.969 15.953 1 97.69 359 THR A C 1
ATOM 2694 O O . THR A 1 359 ? -10.938 7.191 15.836 1 97.69 359 THR A O 1
ATOM 2697 N N . ASN A 1 360 ? -12.203 5.473 16.172 1 97.12 360 ASN A N 1
ATOM 2698 C CA . ASN A 1 360 ? -13.508 6.121 16.312 1 97.12 360 ASN A CA 1
ATOM 2699 C C . ASN A 1 360 ? -14.016 6.641 14.969 1 97.12 360 ASN A C 1
ATOM 2701 O O . ASN A 1 360 ? -14.953 7.434 14.922 1 97.12 360 ASN A O 1
ATOM 2705 N N . VAL A 1 361 ? -13.438 6.25 13.914 1 98.56 361 VAL A N 1
ATOM 2706 C CA . VAL A 1 361 ? -13.844 6.703 12.586 1 98.56 361 VAL A CA 1
ATOM 2707 C C . VAL A 1 361 ? -14.727 5.648 11.922 1 98.56 361 VAL A C 1
ATOM 2709 O O . VAL A 1 361 ? -14.367 4.469 11.883 1 98.56 361 VAL A O 1
ATOM 2712 N N . ASP A 1 362 ? -15.867 6.094 11.492 1 97.75 362 ASP A N 1
ATOM 2713 C CA . ASP A 1 362 ? -16.766 5.238 10.711 1 97.75 362 ASP A CA 1
ATOM 2714 C C . ASP A 1 362 ? -16.359 5.223 9.242 1 97.75 362 ASP A C 1
ATOM 2716 O O . ASP A 1 362 ? -16.531 6.219 8.531 1 97.75 362 ASP A O 1
ATOM 2720 N N . LEU A 1 363 ? -15.945 4.07 8.797 1 97.38 363 LEU A N 1
ATOM 2721 C CA . LEU A 1 363 ? -15.414 3.951 7.438 1 97.38 363 LEU A CA 1
ATOM 2722 C C . LEU A 1 363 ? -16.5 4.258 6.406 1 97.38 363 LEU A C 1
ATOM 2724 O O . LEU A 1 363 ? -16.219 4.891 5.387 1 97.38 363 LEU A O 1
ATOM 2728 N N . GLY A 1 364 ? -17.688 3.812 6.582 1 95.81 364 GLY A N 1
ATOM 2729 C CA . GLY A 1 364 ? -18.797 4.105 5.676 1 95.81 364 GLY A CA 1
ATOM 2730 C C . GLY A 1 364 ? -19.031 5.594 5.492 1 95.81 364 GLY A C 1
ATOM 2731 O O . GLY A 1 364 ? -19.141 6.078 4.367 1 95.81 364 GLY A O 1
ATOM 2732 N N . LYS A 1 365 ? -19.125 6.297 6.648 1 97.81 365 LYS A N 1
ATOM 2733 C CA . LYS A 1 365 ? -19.312 7.742 6.605 1 97.81 365 LYS A CA 1
ATOM 2734 C C . LYS A 1 365 ? -18.125 8.438 5.961 1 97.81 365 LYS A C 1
ATOM 2736 O O . LYS A 1 365 ? -18.281 9.438 5.258 1 97.81 365 LYS A O 1
ATOM 2741 N N . LEU A 1 366 ? -16.969 7.922 6.23 1 98.69 366 LEU A N 1
ATOM 2742 C CA . LEU A 1 366 ? -15.766 8.461 5.613 1 98.69 366 LEU A CA 1
ATOM 2743 C C . LEU A 1 366 ? -15.82 8.312 4.098 1 98.69 366 LEU A C 1
ATOM 2745 O O . LEU A 1 366 ? -15.445 9.234 3.365 1 98.69 366 LEU A O 1
ATOM 2749 N N . MET A 1 367 ? -16.266 7.195 3.637 1 97.81 367 MET A N 1
ATOM 2750 C CA . MET A 1 367 ? -16.375 6.949 2.201 1 97.81 367 MET A CA 1
ATOM 2751 C C . MET A 1 367 ? -17.391 7.898 1.561 1 97.81 367 MET A C 1
ATOM 2753 O O . MET A 1 367 ? -17.219 8.305 0.408 1 97.81 367 MET A O 1
ATOM 2757 N N . LEU A 1 368 ? -18.406 8.266 2.273 1 97.69 368 LEU A N 1
ATOM 2758 C CA . LEU A 1 368 ? -19.359 9.25 1.771 1 97.69 368 LEU A CA 1
ATOM 2759 C C . LEU A 1 368 ? -18.672 10.594 1.552 1 97.69 368 LEU A C 1
ATOM 2761 O O . LEU A 1 368 ? -18.922 11.266 0.548 1 97.69 368 LEU A O 1
ATOM 2765 N N . ALA A 1 369 ? -17.875 10.969 2.49 1 98.69 369 ALA A N 1
ATOM 2766 C CA . ALA A 1 369 ? -17.109 12.203 2.342 1 98.69 369 ALA A CA 1
ATOM 2767 C C . ALA A 1 369 ? -16.188 12.141 1.122 1 98.69 369 ALA A C 1
ATOM 2769 O O . ALA A 1 369 ? -16.109 13.102 0.354 1 98.69 369 ALA A O 1
ATOM 2770 N N . GLY A 1 370 ? -15.523 10.977 0.994 1 98.56 370 GLY A N 1
ATOM 2771 C CA . GLY A 1 370 ? -14.664 10.773 -0.162 1 98.56 370 GLY A CA 1
ATOM 2772 C C . GLY A 1 370 ? -15.414 10.836 -1.479 1 98.56 370 GLY A C 1
ATOM 2773 O O . GLY A 1 370 ? -14.961 11.484 -2.426 1 98.56 370 GLY A O 1
ATOM 2774 N N . ASP A 1 371 ? -16.516 10.188 -1.539 1 97.44 371 ASP A N 1
ATOM 2775 C CA . ASP A 1 371 ? -17.344 10.195 -2.74 1 97.44 371 ASP A CA 1
ATOM 2776 C C . ASP A 1 371 ? -17.797 11.609 -3.084 1 97.44 371 ASP A C 1
ATOM 2778 O O . ASP A 1 371 ? -17.797 12 -4.254 1 97.44 371 ASP A O 1
ATOM 2782 N N . PHE A 1 372 ? -18.234 12.375 -2.072 1 98.31 372 PHE A N 1
ATOM 2783 C CA . PHE A 1 372 ? -18.688 13.75 -2.236 1 98.31 372 PHE A CA 1
ATOM 2784 C C . PHE A 1 372 ? -17.625 14.594 -2.934 1 98.31 372 PHE A C 1
ATOM 2786 O O . PHE A 1 372 ? -17.906 15.242 -3.943 1 98.31 372 PHE A O 1
ATOM 2793 N N . ILE A 1 373 ? -16.391 14.539 -2.451 1 98.5 373 ILE A N 1
ATOM 2794 C CA . ILE A 1 373 ? -15.367 15.438 -2.969 1 98.5 373 ILE A CA 1
ATOM 2795 C C . ILE A 1 373 ? -14.883 14.93 -4.328 1 98.5 373 ILE A C 1
ATOM 2797 O O . ILE A 1 373 ? -14.555 15.727 -5.211 1 98.5 373 ILE A O 1
ATOM 2801 N N . CYS A 1 374 ? -14.781 13.625 -4.508 1 97.44 374 CYS A N 1
ATOM 2802 C CA . CYS A 1 374 ? -14.359 13.07 -5.793 1 97.44 374 CYS A CA 1
ATOM 2803 C C . CYS A 1 374 ? -15.344 13.445 -6.895 1 97.44 374 CYS A C 1
ATOM 2805 O O . CYS A 1 374 ? -14.938 13.75 -8.016 1 97.44 374 CYS A O 1
ATOM 2807 N N . LYS A 1 375 ? -16.641 13.344 -6.59 1 97.31 375 LYS A N 1
ATOM 2808 C CA . LYS A 1 375 ? -17.641 13.766 -7.555 1 97.31 375 LYS A CA 1
ATOM 2809 C C . LYS A 1 375 ? -17.453 15.227 -7.957 1 97.31 375 LYS A C 1
ATOM 2811 O O . LYS A 1 375 ? -17.547 15.562 -9.141 1 97.31 375 LYS A O 1
ATOM 2816 N N . HIS A 1 376 ? -17.219 16.047 -6.992 1 97.56 376 HIS A N 1
ATOM 2817 C CA . HIS A 1 376 ? -17 17.453 -7.281 1 97.56 376 HIS A CA 1
ATOM 2818 C C . HIS A 1 376 ? -15.758 17.672 -8.148 1 97.56 376 HIS A C 1
ATOM 2820 O O . HIS A 1 376 ? -15.758 18.516 -9.039 1 97.56 376 HIS A O 1
ATOM 2826 N N . LEU A 1 377 ? -14.727 16.922 -7.887 1 96.56 377 LEU A N 1
ATOM 2827 C CA . LEU A 1 377 ? -13.453 17.094 -8.586 1 96.56 377 LEU A CA 1
ATOM 2828 C C . LEU A 1 377 ? -13.469 16.359 -9.922 1 96.56 377 LEU A C 1
ATOM 2830 O O . LEU A 1 377 ? -12.555 16.531 -10.734 1 96.56 377 LEU A O 1
ATOM 2834 N N . GLY A 1 378 ? -14.406 15.523 -10.148 1 95.38 378 GLY A N 1
ATOM 2835 C CA . GLY A 1 378 ? -14.523 14.797 -11.398 1 95.38 378 GLY A CA 1
ATOM 2836 C C . GLY A 1 378 ? -13.477 13.711 -11.555 1 95.38 378 GLY A C 1
ATOM 2837 O O . GLY A 1 378 ? -12.922 13.531 -12.641 1 95.38 378 GLY A O 1
ATOM 2838 N N . ARG A 1 379 ? -13.188 12.984 -10.5 1 92.19 379 ARG A N 1
ATOM 2839 C CA . ARG A 1 379 ? -12.203 11.906 -10.594 1 92.19 379 ARG A CA 1
ATOM 2840 C C . ARG A 1 379 ? -12.555 10.758 -9.656 1 92.19 379 ARG A C 1
ATOM 2842 O O . ARG A 1 379 ? -13.391 10.914 -8.758 1 92.19 379 ARG A O 1
ATOM 2849 N N . ALA A 1 380 ? -11.93 9.664 -9.867 1 92.12 380 ALA A N 1
ATOM 2850 C CA . ALA A 1 380 ? -12.133 8.484 -9.031 1 92.12 380 ALA A CA 1
ATOM 2851 C C . ALA A 1 380 ? -11.352 8.586 -7.727 1 92.12 380 ALA A C 1
ATOM 2853 O O . ALA A 1 380 ? -10.359 9.32 -7.645 1 92.12 380 ALA A O 1
ATOM 2854 N N . SER A 1 381 ? -11.844 7.887 -6.711 1 95.06 381 SER A N 1
ATOM 2855 C CA . SER A 1 381 ? -11.141 7.828 -5.434 1 95.06 381 SER A CA 1
ATOM 2856 C C . SER A 1 381 ? -9.75 7.227 -5.598 1 95.06 381 SER A C 1
ATOM 2858 O O . SER A 1 381 ? -9.562 6.277 -6.363 1 95.06 381 SER A O 1
ATOM 2860 N N . GLY A 1 382 ? -8.789 7.793 -4.895 1 94.94 382 GLY A N 1
ATOM 2861 C CA . GLY A 1 382 ? -7.457 7.211 -4.852 1 94.94 382 GLY A CA 1
ATOM 2862 C C . GLY A 1 382 ? -7.32 6.117 -3.809 1 94.94 382 GLY A C 1
ATOM 2863 O O . GLY A 1 382 ? -6.234 5.566 -3.621 1 94.94 382 GLY A O 1
ATOM 2864 N N . SER A 1 383 ? -8.391 5.762 -3.15 1 96.81 383 SER A N 1
ATOM 2865 C CA . SER A 1 383 ? -8.391 4.742 -2.109 1 96.81 383 SER A CA 1
ATOM 2866 C C . SER A 1 383 ? -8.75 3.373 -2.68 1 96.81 383 SER A C 1
ATOM 2868 O O . SER A 1 383 ? -9.82 3.199 -3.266 1 96.81 383 SER A O 1
ATOM 2870 N N . ASN A 1 384 ? -7.855 2.398 -2.496 1 96 384 ASN A N 1
ATOM 2871 C CA . ASN A 1 384 ? -8.148 1.027 -2.9 1 96 384 ASN A CA 1
ATOM 2872 C C . ASN A 1 384 ? -9.305 0.44 -2.09 1 96 384 ASN A C 1
ATOM 2874 O O . ASN A 1 384 ? -10.188 -0.218 -2.643 1 96 384 ASN A O 1
ATOM 2878 N N . ALA A 1 385 ? -9.266 0.682 -0.811 1 96.56 385 ALA A N 1
ATOM 2879 C CA . ALA A 1 385 ? -10.305 0.144 0.067 1 96.56 385 ALA A CA 1
ATOM 2880 C C . ALA A 1 385 ? -11.672 0.708 -0.293 1 96.56 385 ALA A C 1
ATOM 2882 O O . ALA A 1 385 ? -12.656 -0.034 -0.382 1 96.56 385 ALA A O 1
ATOM 2883 N N . ALA A 1 386 ? -11.742 1.997 -0.487 1 95.94 386 ALA A N 1
ATOM 2884 C CA . ALA A 1 386 ? -13.016 2.619 -0.851 1 95.94 386 ALA A CA 1
ATOM 2885 C C . ALA A 1 386 ? -13.523 2.084 -2.186 1 95.94 386 ALA A C 1
ATOM 2887 O O . ALA A 1 386 ? -14.719 1.815 -2.338 1 95.94 386 ALA A O 1
ATOM 2888 N N . THR A 1 387 ? -12.641 1.959 -3.152 1 94.25 387 THR A N 1
ATOM 2889 C CA . THR A 1 387 ? -13.008 1.448 -4.469 1 94.25 387 THR A CA 1
ATOM 2890 C C . THR A 1 387 ? -13.562 0.029 -4.359 1 94.25 387 THR A C 1
ATOM 2892 O O . THR A 1 387 ? -14.602 -0.281 -4.934 1 94.25 387 THR A O 1
ATOM 2895 N N . ALA A 1 388 ? -12.867 -0.809 -3.66 1 93.19 388 ALA A N 1
ATOM 2896 C CA . ALA A 1 388 ? -13.266 -2.205 -3.514 1 93.19 388 ALA A CA 1
ATOM 2897 C C . ALA A 1 388 ? -14.609 -2.316 -2.787 1 93.19 388 ALA A C 1
ATOM 2899 O O . ALA A 1 388 ? -15.5 -3.045 -3.225 1 93.19 388 ALA A O 1
ATOM 2900 N N . LEU A 1 389 ? -14.727 -1.585 -1.677 1 92.31 389 LEU A N 1
ATOM 2901 C CA . LEU A 1 389 ? -15.922 -1.668 -0.844 1 92.31 389 LEU A CA 1
ATOM 2902 C C . LEU A 1 389 ? -17.141 -1.114 -1.58 1 92.31 389 LEU A C 1
ATOM 2904 O O . LEU A 1 389 ? -18.25 -1.591 -1.385 1 92.31 389 LEU A O 1
ATOM 2908 N N . SER A 1 390 ? -16.922 -0.109 -2.361 1 89.12 390 SER A N 1
ATOM 2909 C CA . SER A 1 390 ? -18.031 0.469 -3.125 1 89.12 390 SER A CA 1
ATOM 2910 C C . SER A 1 390 ? -18.578 -0.524 -4.145 1 89.12 390 SER A C 1
ATOM 2912 O O . SER A 1 390 ? -19.766 -0.507 -4.461 1 89.12 390 SER A O 1
ATOM 2914 N N . LYS A 1 391 ? -17.75 -1.364 -4.652 1 81.38 391 LYS A N 1
ATOM 2915 C CA . LYS A 1 391 ? -18.156 -2.342 -5.656 1 81.38 391 LYS A CA 1
ATOM 2916 C C . LYS A 1 391 ? -18.906 -3.508 -5.016 1 81.38 391 LYS A C 1
ATOM 2918 O O . LYS A 1 391 ? -19.797 -4.09 -5.633 1 81.38 391 LYS A O 1
ATOM 2923 N N . VAL A 1 392 ? -18.516 -3.879 -3.873 1 75.94 392 VAL A N 1
ATOM 2924 C CA . VAL A 1 392 ? -19.141 -4.996 -3.174 1 75.94 392 VAL A CA 1
ATOM 2925 C C . VAL A 1 392 ? -20.547 -4.59 -2.715 1 75.94 392 VAL A C 1
ATOM 2927 O O . VAL A 1 392 ? -21.484 -5.387 -2.783 1 75.94 392 VAL A O 1
ATOM 2930 N N . THR A 1 393 ? -20.719 -3.4 -2.27 1 69.75 393 THR A N 1
ATOM 2931 C CA . THR A 1 393 ? -22 -2.924 -1.77 1 69.75 393 THR A CA 1
ATOM 2932 C C . THR A 1 393 ? -22.984 -2.713 -2.918 1 69.75 393 THR A C 1
ATOM 2934 O O . THR A 1 393 ? -24.188 -2.936 -2.762 1 69.75 393 THR A O 1
ATOM 2937 N N . ASN A 1 394 ? -22.484 -2.312 -4.008 1 65.31 394 ASN A N 1
ATOM 2938 C CA . ASN A 1 394 ? -23.344 -2.129 -5.172 1 65.31 394 ASN A CA 1
ATOM 2939 C C . ASN A 1 394 ? -23.859 -3.465 -5.699 1 65.31 394 ASN A C 1
ATOM 2941 O O . ASN A 1 394 ? -24.984 -3.549 -6.191 1 65.31 394 ASN A O 1
ATOM 2945 N N . ARG A 1 395 ? -23.141 -4.465 -5.566 1 57.28 395 ARG A N 1
ATOM 2946 C CA . ARG A 1 395 ? -23.562 -5.793 -6.004 1 57.28 395 ARG A CA 1
ATOM 2947 C C . ARG A 1 395 ? -24.656 -6.344 -5.102 1 57.28 395 ARG A C 1
ATOM 2949 O O . ARG A 1 395 ? -25.609 -6.973 -5.582 1 57.28 395 ARG A O 1
ATOM 2956 N N . HIS A 1 396 ? -24.5 -6.035 -3.889 1 52 396 HIS A N 1
ATOM 2957 C CA . HIS A 1 396 ? -25.516 -6.5 -2.959 1 52 396 HIS A CA 1
ATOM 2958 C C . HIS A 1 396 ? -26.828 -5.754 -3.166 1 52 396 HIS A C 1
ATOM 2960 O O . HIS A 1 396 ? -27.906 -6.355 -3.092 1 52 396 HIS A O 1
ATOM 2966 N N . SER A 1 397 ? -26.625 -4.473 -3.43 1 44.09 397 SER A N 1
ATOM 2967 C CA . SER A 1 397 ? -27.828 -3.689 -3.668 1 44.09 397 SER A CA 1
ATOM 2968 C C . SER A 1 397 ? -28.484 -4.078 -4.984 1 44.09 397 SER A C 1
ATOM 2970 O O . SER A 1 397 ? -29.719 -4.07 -5.098 1 44.09 397 SER A O 1
ATOM 2972 N N . ALA A 1 398 ? -27.641 -4.359 -5.902 1 45.34 398 ALA A N 1
ATOM 2973 C CA . ALA A 1 398 ? -28.188 -4.781 -7.188 1 45.34 398 ALA A CA 1
ATOM 2974 C C . ALA A 1 398 ? -28.844 -6.156 -7.078 1 45.34 398 ALA A C 1
ATOM 2976 O O . ALA A 1 398 ? -29.875 -6.418 -7.707 1 45.34 398 ALA A O 1
ATOM 2977 N N . SER A 1 399 ? -28.234 -7.035 -6.422 1 39.84 399 SER A N 1
ATOM 2978 C CA . SER A 1 399 ? -28.797 -8.367 -6.234 1 39.84 399 SER A CA 1
ATOM 2979 C C . SER A 1 399 ? -30.109 -8.305 -5.438 1 39.84 399 SER A C 1
ATOM 2981 O O . SER A 1 399 ? -31.016 -9.109 -5.66 1 39.84 399 SER A O 1
ATOM 2983 N N . LYS A 1 400 ? -30.094 -7.289 -4.438 1 45 400 LYS A N 1
ATOM 2984 C CA . LYS A 1 400 ? -31.375 -7.125 -3.74 1 45 400 LYS A CA 1
ATOM 2985 C C . LYS A 1 400 ? -32.438 -6.598 -4.684 1 45 400 LYS A C 1
ATOM 2987 O O . LYS A 1 400 ? -33.625 -6.957 -4.559 1 45 400 LYS A O 1
ATOM 2992 N N . LEU A 1 401 ? -32.188 -5.781 -5.574 1 34.5 401 LEU A N 1
ATOM 2993 C CA . LEU A 1 401 ? -33.188 -5.266 -6.504 1 34.5 401 LEU A CA 1
ATOM 2994 C C . LEU A 1 401 ? -33.594 -6.332 -7.516 1 34.5 401 LEU A C 1
ATOM 2996 O O . LEU A 1 401 ? -34.75 -6.41 -7.91 1 34.5 401 LEU A O 1
ATOM 3000 N N . LYS A 1 402 ? -32.562 -7.121 -7.895 1 38.06 402 LYS A N 1
ATOM 3001 C CA . LYS A 1 402 ? -32.969 -8.164 -8.836 1 38.06 402 LYS A CA 1
ATOM 3002 C C . LYS A 1 402 ? -33.844 -9.219 -8.148 1 38.06 402 LYS A C 1
ATOM 3004 O O . LYS A 1 402 ? -34.656 -9.883 -8.797 1 38.06 402 LYS A O 1
ATOM 3009 N N . CYS A 1 403 ? -33.562 -9.336 -6.977 1 29.88 403 CYS A N 1
ATOM 3010 C CA . CYS A 1 403 ? -34.375 -10.328 -6.285 1 29.88 403 CYS A CA 1
ATOM 3011 C C . CYS A 1 403 ? -35.75 -9.797 -6.008 1 29.88 403 CYS A C 1
ATOM 3013 O O . CYS A 1 403 ? -36.656 -10.562 -5.664 1 29.88 403 CYS A O 1
ATOM 3015 N N . ARG A 1 404 ? -35.812 -8.508 -5.82 1 34.94 404 ARG A N 1
ATOM 3016 C CA . ARG A 1 404 ? -37.156 -8.023 -5.527 1 34.94 404 ARG A CA 1
ATOM 3017 C C . ARG A 1 404 ? -38.094 -8.164 -6.742 1 34.94 404 ARG A C 1
ATOM 3019 O O . ARG A 1 404 ? -39.312 -8.086 -6.625 1 34.94 404 ARG A O 1
ATOM 3026 N N . SER A 1 405 ? -37.562 -8.109 -7.844 1 30.98 405 SER A N 1
ATOM 3027 C CA . SER A 1 405 ? -38.531 -8.133 -8.914 1 30.98 405 SER A CA 1
ATOM 3028 C C . SER A 1 405 ? -39.031 -9.555 -9.18 1 30.98 405 SER A C 1
ATOM 3030 O O . SER A 1 405 ? -40 -9.75 -9.93 1 30.98 405 SER A O 1
ATOM 3032 N N . VAL A 1 406 ? -38.156 -10.594 -9.031 1 29.91 406 VAL A N 1
ATOM 3033 C CA . VAL A 1 406 ? -38.688 -11.844 -9.57 1 29.91 406 VAL A CA 1
ATOM 3034 C C . VAL A 1 406 ? -39.625 -12.492 -8.539 1 29.91 406 VAL A C 1
ATOM 3036 O O . VAL A 1 406 ? -40.25 -13.5 -8.836 1 29.91 406 VAL A O 1
ATOM 3039 N N . PHE A 1 407 ? -39.281 -12.57 -7.223 1 28.12 407 PHE A N 1
ATOM 3040 C CA . PHE A 1 407 ? -40.031 -13.609 -6.531 1 28.12 407 PHE A CA 1
ATOM 3041 C C . PHE A 1 407 ? -41.469 -13.148 -6.242 1 28.12 407 PHE A C 1
ATOM 3043 O O . PHE A 1 407 ? -41.688 -12.109 -5.609 1 28.12 407 PHE A O 1
ATOM 3050 N N . PRO A 1 408 ? -42.531 -13.539 -6.938 1 28.7 408 PRO A N 1
ATOM 3051 C CA . PRO A 1 408 ? -43.719 -13.93 -6.172 1 28.7 408 PRO A CA 1
ATOM 3052 C C . PRO A 1 408 ? -43.375 -14.812 -4.969 1 28.7 408 PRO A C 1
ATOM 3054 O O . PRO A 1 408 ? -42.312 -15.422 -4.926 1 28.7 408 PRO A O 1
ATOM 3057 N N . LEU A 1 409 ? -44.25 -15.031 -3.791 1 27.48 409 LEU A N 1
ATOM 3058 C CA . LEU A 1 409 ? -44.188 -15.773 -2.531 1 27.48 409 LEU A CA 1
ATOM 3059 C C . LEU A 1 409 ? -43.688 -17.188 -2.752 1 27.48 409 LEU A C 1
ATOM 3061 O O . LEU A 1 409 ? -43.625 -17.984 -1.809 1 27.48 409 LEU A O 1
ATOM 3065 N N . SER A 1 410 ? -43.844 -17.828 -3.934 1 24.28 410 SER A N 1
ATOM 3066 C CA . SER A 1 410 ? -43.688 -19.281 -3.812 1 24.28 410 SER A CA 1
ATOM 3067 C C . SER A 1 410 ? -42.25 -19.625 -3.418 1 24.28 410 SER A C 1
ATOM 3069 O O . SER A 1 410 ? -41.312 -18.859 -3.67 1 24.28 410 SER A O 1
ATOM 3071 N N . SER A 1 411 ? -41.938 -20.828 -2.652 1 25.86 411 SER A N 1
ATOM 3072 C CA . SER A 1 411 ? -40.938 -21.469 -1.796 1 25.86 411 SER A CA 1
ATOM 3073 C C . SER A 1 411 ? -39.562 -21.5 -2.469 1 25.86 411 SER A C 1
ATOM 3075 O O . SER A 1 411 ? -38.531 -21.312 -1.811 1 25.86 411 SER A O 1
ATOM 3077 N N . ALA A 1 412 ? -39.375 -22.219 -3.666 1 25.09 412 ALA A N 1
ATOM 3078 C CA . ALA A 1 412 ? -38.188 -23.031 -4.035 1 25.09 412 ALA A CA 1
ATOM 3079 C C . ALA A 1 412 ? -37.094 -22.156 -4.621 1 25.09 412 ALA A C 1
ATOM 3081 O O . ALA A 1 412 ? -36.125 -22.672 -5.164 1 25.09 412 ALA A O 1
ATOM 3082 N N . CYS A 1 413 ? -37.344 -20.922 -4.93 1 25.27 413 CYS A N 1
ATOM 3083 C CA . CYS A 1 413 ? -36.375 -20.359 -5.875 1 25.27 413 CYS A CA 1
ATOM 3084 C C . CYS A 1 413 ? -35.062 -20.016 -5.176 1 25.27 413 CYS A C 1
ATOM 3086 O O . CYS A 1 413 ? -34.938 -18.953 -4.57 1 25.27 413 CYS A O 1
ATOM 3088 N N . PHE A 1 414 ? -34.5 -20.875 -4.371 1 26.7 414 PHE A N 1
ATOM 3089 C CA . PHE A 1 414 ? -33.125 -20.625 -4.02 1 26.7 414 PHE A CA 1
ATOM 3090 C C . PHE A 1 414 ? -32.281 -20.281 -5.258 1 26.7 414 PHE A C 1
ATOM 3092 O O . PHE A 1 414 ? -32 -21.141 -6.082 1 26.7 414 PHE A O 1
ATOM 3099 N N . PRO A 1 415 ? -32.531 -19.188 -5.926 1 28.59 415 PRO A N 1
ATOM 3100 C CA . PRO A 1 415 ? -31.734 -18.875 -7.113 1 28.59 415 PRO A CA 1
ATOM 3101 C C . PRO A 1 415 ? -30.25 -19.109 -6.898 1 28.59 415 PRO A C 1
ATOM 3103 O O . PRO A 1 415 ? -29.75 -18.984 -5.773 1 28.59 415 PRO A O 1
ATOM 3106 N N . SER A 1 416 ? -29.641 -20 -7.676 1 28.05 416 SER A N 1
ATOM 3107 C CA . SER A 1 416 ? -28.219 -20.281 -7.805 1 28.05 416 SER A CA 1
ATOM 3108 C C . SER A 1 416 ? -27.406 -19 -7.941 1 28.05 416 SER A C 1
ATOM 3110 O O . SER A 1 416 ? -27.422 -18.359 -8.992 1 28.05 416 SER A O 1
ATOM 3112 N N . LEU A 1 417 ? -27.422 -18.094 -7.066 1 31.19 417 LEU A N 1
ATOM 3113 C CA . LEU A 1 417 ? -26.453 -17.031 -6.879 1 31.19 417 LEU A CA 1
ATOM 3114 C C . LEU A 1 417 ? -25.078 -17.453 -7.398 1 31.19 417 LEU A C 1
ATOM 3116 O O . LEU A 1 417 ? -24.125 -16.672 -7.359 1 31.19 417 LEU A O 1
ATOM 3120 N N . LEU A 1 418 ? -24.906 -18.781 -7.699 1 31.5 418 LEU A N 1
ATOM 3121 C CA . LEU A 1 418 ? -23.641 -19.359 -8.164 1 31.5 418 LEU A CA 1
ATOM 3122 C C . LEU A 1 418 ? -23.297 -18.859 -9.562 1 31.5 418 LEU A C 1
ATOM 3124 O O . LEU A 1 418 ? -22.141 -18.922 -9.969 1 31.5 418 LEU A O 1
ATOM 3128 N N . SER A 1 419 ? -24.297 -18.656 -10.43 1 31.75 419 SER A N 1
ATOM 3129 C CA . SER A 1 419 ? -23.953 -18.453 -11.836 1 31.75 419 SER A CA 1
ATOM 3130 C C . SER A 1 419 ? -23.188 -17.156 -12.023 1 31.75 419 SER A C 1
ATOM 3132 O O . SER A 1 419 ? -22.531 -16.969 -13.047 1 31.75 419 SER A O 1
ATOM 3134 N N . CYS A 1 420 ? -23.578 -16.141 -11.336 1 31.78 420 CYS A N 1
ATOM 3135 C CA . CYS A 1 420 ? -23.031 -14.852 -11.75 1 31.78 420 CYS A CA 1
ATOM 3136 C C . CYS A 1 420 ? -21.547 -14.734 -11.367 1 31.78 420 CYS A C 1
ATOM 3138 O O . CYS A 1 420 ? -20.938 -13.695 -11.578 1 31.78 420 CYS A O 1
ATOM 3140 N N . PHE A 1 421 ? -21.172 -15.484 -10.438 1 37.53 421 PHE A N 1
ATOM 3141 C CA . PHE A 1 421 ? -19.734 -15.312 -10.227 1 37.53 421 PHE A CA 1
ATOM 3142 C C . PHE A 1 421 ? -18.953 -15.992 -11.336 1 37.53 421 PHE A C 1
ATOM 3144 O O . PHE A 1 421 ? -19.062 -17.203 -11.547 1 37.53 421 PHE A O 1
ATOM 3151 N N . ASP A 1 422 ? -18.844 -15.398 -12.406 1 39.06 422 ASP A N 1
ATOM 3152 C CA . ASP A 1 422 ? -17.828 -15.906 -13.32 1 39.06 422 ASP A CA 1
ATOM 3153 C C . ASP A 1 422 ? -16.641 -16.5 -12.547 1 39.06 422 ASP A C 1
ATOM 3155 O O . ASP A 1 422 ? -15.945 -15.781 -11.82 1 39.06 422 ASP A O 1
ATOM 3159 N N . TYR A 1 423 ? -16.859 -17.719 -12.016 1 39.31 423 TYR A N 1
ATOM 3160 C CA . TYR A 1 423 ? -15.859 -18.5 -11.305 1 39.31 423 TYR A CA 1
ATOM 3161 C C . TYR A 1 423 ? -14.516 -18.438 -12.023 1 39.31 423 TYR A C 1
ATOM 3163 O O . TYR A 1 423 ? -14.328 -19.078 -13.062 1 39.31 423 TYR A O 1
ATOM 3171 N N . VAL A 1 424 ? -14.016 -17.297 -12.125 1 42.47 424 VAL A N 1
ATOM 3172 C CA . VAL A 1 424 ? -12.68 -17.203 -12.703 1 42.47 424 VAL A CA 1
ATOM 3173 C C . VAL A 1 424 ? -11.648 -17.797 -11.75 1 42.47 424 VAL A C 1
ATOM 3175 O O . VAL A 1 424 ? -11.727 -17.578 -10.539 1 42.47 424 VAL A O 1
ATOM 3178 N N . LEU A 1 425 ? -11.188 -18.969 -12.117 1 42.06 425 LEU A N 1
ATOM 3179 C CA . LEU A 1 425 ? -10.039 -19.625 -11.5 1 42.06 425 LEU A CA 1
ATOM 3180 C C . LEU A 1 425 ? -9.008 -18.594 -11.047 1 42.06 425 LEU A C 1
ATOM 3182 O O . LEU A 1 425 ? -8.109 -18.219 -11.812 1 42.06 425 LEU A O 1
ATOM 3186 N N . ASN A 1 426 ? -9.492 -17.734 -10.148 1 51.78 426 ASN A N 1
ATOM 3187 C CA . ASN A 1 426 ? -8.562 -16.734 -9.617 1 51.78 426 ASN A CA 1
ATOM 3188 C C . ASN A 1 426 ? -7.824 -17.266 -8.391 1 51.78 426 ASN A C 1
ATOM 3190 O O . ASN A 1 426 ? -8.398 -18 -7.59 1 51.78 426 ASN A O 1
ATOM 3194 N N . MET A 1 427 ? -6.461 -17.375 -8.484 1 52.25 427 MET A N 1
ATOM 3195 C CA . MET A 1 427 ? -5.633 -17.719 -7.332 1 52.25 427 MET A CA 1
ATOM 3196 C C . MET A 1 427 ? -5.75 -16.656 -6.242 1 52.25 427 MET A C 1
ATOM 3198 O O . MET A 1 427 ? -5.973 -15.484 -6.535 1 52.25 427 MET A O 1
ATOM 3202 N N . MET B 1 1 ? 2.602 -71.625 -3.729 1 17.06 1 MET B N 1
ATOM 3203 C CA . MET B 1 1 ? 2.721 -72.312 -5.012 1 17.06 1 MET B CA 1
ATOM 3204 C C . MET B 1 1 ? 1.504 -72.062 -5.891 1 17.06 1 MET B C 1
ATOM 3206 O O . MET B 1 1 ? 1.646 -71.688 -7.062 1 17.06 1 MET B O 1
ATOM 3210 N N . HIS B 1 2 ? 0.336 -72.75 -5.727 1 16.53 2 HIS B N 1
ATOM 3211 C CA . HIS B 1 2 ? -0.462 -73.562 -6.621 1 16.53 2 HIS B CA 1
ATOM 3212 C C . HIS B 1 2 ? -1.463 -72.75 -7.406 1 16.53 2 HIS B C 1
ATOM 3214 O O . HIS B 1 2 ? -1.799 -71.625 -7.004 1 16.53 2 HIS B O 1
ATOM 3220 N N . LYS B 1 3 ? -2.652 -73.312 -8.062 1 14.98 3 LYS B N 1
ATOM 3221 C CA . LYS B 1 3 ? -3.27 -73.75 -9.305 1 14.98 3 LYS B CA 1
ATOM 3222 C C . LYS B 1 3 ? -4.48 -72.875 -9.664 1 14.98 3 LYS B C 1
ATOM 3224 O O . LYS B 1 3 ? -4.805 -72.75 -10.836 1 14.98 3 LYS B O 1
ATOM 3229 N N . ILE B 1 4 ? -5.441 -72.562 -8.867 1 16.11 4 ILE B N 1
ATOM 3230 C CA . ILE B 1 4 ? -6.688 -73.062 -9.43 1 16.11 4 ILE B CA 1
ATOM 3231 C C . ILE B 1 4 ? -7.094 -72.25 -10.641 1 16.11 4 ILE B C 1
ATOM 3233 O O . ILE B 1 4 ? -6.949 -71 -10.625 1 16.11 4 ILE B O 1
ATOM 3237 N N . ALA B 1 5 ? -8 -72.625 -11.68 1 15.49 5 ALA B N 1
ATOM 3238 C CA . ALA B 1 5 ? -8.406 -73.062 -13 1 15.49 5 ALA B CA 1
ATOM 3239 C C . ALA B 1 5 ? -9.266 -72.062 -13.727 1 15.49 5 ALA B C 1
ATOM 3241 O O . ALA B 1 5 ? -9.016 -71.75 -14.891 1 15.49 5 ALA B O 1
ATOM 3242 N N . GLN B 1 6 ? -10.562 -71.875 -13.469 1 15.37 6 GLN B N 1
ATOM 3243 C CA . GLN B 1 6 ? -11.547 -72.375 -14.414 1 15.37 6 GLN B CA 1
ATOM 3244 C C . GLN B 1 6 ? -11.867 -71.375 -15.492 1 15.37 6 GLN B C 1
ATOM 3246 O O . GLN B 1 6 ? -11.672 -70.125 -15.281 1 15.37 6 GLN B O 1
ATOM 3251 N N . ARG B 1 7 ? -12.961 -71.562 -16.547 1 14.85 7 ARG B N 1
ATOM 3252 C CA . ARG B 1 7 ? -13.344 -71.875 -17.922 1 14.85 7 ARG B CA 1
ATOM 3253 C C . ARG B 1 7 ? -14.172 -70.75 -18.531 1 14.85 7 ARG B C 1
ATOM 3255 O O . ARG B 1 7 ? -14.289 -70.688 -19.75 1 14.85 7 ARG B O 1
ATOM 3262 N N . VAL B 1 8 ? -14.984 -69.875 -17.969 1 15.55 8 VAL B N 1
ATOM 3263 C CA . VAL B 1 8 ? -16.281 -70 -18.609 1 15.55 8 VAL B CA 1
ATOM 3264 C C . VAL B 1 8 ? -16.219 -69.375 -20.016 1 15.55 8 VAL B C 1
ATOM 3266 O O . VAL B 1 8 ? -15.508 -68.438 -20.266 1 15.55 8 VAL B O 1
ATOM 3269 N N . ARG B 1 9 ? -17.203 -69.688 -21 1 14.48 9 ARG B N 1
ATOM 3270 C CA . ARG B 1 9 ? -17.547 -70.188 -22.344 1 14.48 9 ARG B CA 1
ATOM 3271 C C . ARG B 1 9 ? -17.906 -69 -23.25 1 14.48 9 ARG B C 1
ATOM 3273 O O . ARG B 1 9 ? -17.562 -69 -24.438 1 14.48 9 ARG B O 1
ATOM 3280 N N . PHE B 1 10 ? -18.812 -68.062 -23.016 1 15.34 10 PHE B N 1
ATOM 3281 C CA . PHE B 1 10 ? -19.938 -68.188 -23.938 1 15.34 10 PHE B CA 1
ATOM 3282 C C . PHE B 1 10 ? -19.531 -67.625 -25.312 1 15.34 10 PHE B C 1
ATOM 3284 O O . PHE B 1 10 ? -18.609 -66.812 -25.422 1 15.34 10 PHE B O 1
ATOM 3291 N N . THR B 1 11 ? -20.438 -67.812 -26.25 1 14.49 11 THR B N 1
ATOM 3292 C CA . THR B 1 11 ? -20.672 -68.312 -27.625 1 14.49 11 THR B CA 1
ATOM 3293 C C . THR B 1 11 ? -20.516 -67.125 -28.609 1 14.49 11 THR B C 1
ATOM 3295 O O . THR B 1 11 ? -20.094 -66.062 -28.219 1 14.49 11 THR B O 1
ATOM 3298 N N . ASN B 1 12 ? -21.578 -66.875 -29.391 1 13.66 12 ASN B N 1
ATOM 3299 C CA . ASN B 1 12 ? -21.797 -67.25 -30.781 1 13.66 12 ASN B CA 1
ATOM 3300 C C . ASN B 1 12 ? -21.469 -66.125 -31.75 1 13.66 12 ASN B C 1
ATOM 3302 O O . ASN B 1 12 ? -20.656 -66.25 -32.656 1 13.66 12 ASN B O 1
ATOM 3306 N N . ARG B 1 13 ? -22.734 -65.438 -32.344 1 14.74 13 ARG B N 1
ATOM 3307 C CA . ARG B 1 13 ? -23.094 -65.625 -33.719 1 14.74 13 ARG B CA 1
ATOM 3308 C C . ARG B 1 13 ? -22.406 -64.625 -34.625 1 14.74 13 ARG B C 1
ATOM 3310 O O . ARG B 1 13 ? -21.781 -63.688 -34.125 1 14.74 13 ARG B O 1
ATOM 3317 N N . ALA B 1 14 ? -23.375 -63.625 -35.25 1 14.27 14 ALA B N 1
ATOM 3318 C CA . ALA B 1 14 ? -23.734 -63.75 -36.656 1 14.27 14 ALA B CA 1
ATOM 3319 C C . ALA B 1 14 ? -22.766 -62.969 -37.531 1 14.27 14 ALA B C 1
ATOM 3321 O O . ALA B 1 14 ? -22.047 -62.094 -37.062 1 14.27 14 ALA B O 1
ATOM 3322 N N . PRO B 1 15 ? -23.344 -62.531 -38.781 1 14.58 15 PRO B N 1
ATOM 3323 C CA . PRO B 1 15 ? -23.047 -62.812 -40.188 1 14.58 15 PRO B CA 1
ATOM 3324 C C . PRO B 1 15 ? -22.188 -61.719 -40.844 1 14.58 15 PRO B C 1
ATOM 3326 O O . PRO B 1 15 ? -22.047 -60.625 -40.281 1 14.58 15 PRO B O 1
ATOM 3329 N N . ILE B 1 16 ? -21.969 -61.906 -42.188 1 14.47 16 ILE B N 1
ATOM 3330 C CA . ILE B 1 16 ? -21.047 -61.906 -43.312 1 14.47 16 ILE B CA 1
ATOM 3331 C C . ILE B 1 16 ? -21.141 -60.594 -44.062 1 14.47 16 ILE B C 1
ATOM 3333 O O . ILE B 1 16 ? -20.172 -60.156 -44.688 1 14.47 16 ILE B O 1
ATOM 3337 N N . LEU B 1 17 ? -22.328 -59.812 -44 1 14.78 17 LEU B N 1
ATOM 3338 C CA . LEU B 1 17 ? -22.797 -59.625 -45.375 1 14.78 17 LEU B CA 1
ATOM 3339 C C . LEU B 1 17 ? -21.812 -58.781 -46.156 1 14.78 17 LEU B C 1
ATOM 3341 O O . LEU B 1 17 ? -21.188 -57.844 -45.594 1 14.78 17 LEU B O 1
ATOM 3345 N N . THR B 1 18 ? -21.688 -59.062 -47.469 1 14.2 18 THR B N 1
ATOM 3346 C CA . THR B 1 18 ? -20.891 -59.125 -48.688 1 14.2 18 THR B CA 1
ATOM 3347 C C . THR B 1 18 ? -20.781 -57.781 -49.344 1 14.2 18 THR B C 1
ATOM 3349 O O . THR B 1 18 ? -19.719 -57.375 -49.812 1 14.2 18 THR B O 1
ATOM 3352 N N . HIS B 1 19 ? -21.984 -57.125 -49.75 1 14.27 19 HIS B N 1
ATOM 3353 C CA . HIS B 1 19 ? -22.156 -57 -51.188 1 14.27 19 HIS B CA 1
ATOM 3354 C C . HIS B 1 19 ? -21.219 -55.969 -51.781 1 14.27 19 HIS B C 1
ATOM 3356 O O . HIS B 1 19 ? -20.719 -55.094 -51.062 1 14.27 19 HIS B O 1
ATOM 3362 N N . SER B 1 20 ? -21.547 -55.562 -53.094 1 14.33 20 SER B N 1
ATOM 3363 C CA . SER B 1 20 ? -21.125 -55.562 -54.5 1 14.33 20 SER B CA 1
ATOM 3364 C C . SER B 1 20 ? -20.516 -54.219 -54.875 1 14.33 20 SER B C 1
ATOM 3366 O O . SER B 1 20 ? -20.562 -53.25 -54.094 1 14.33 20 SER B O 1
ATOM 3368 N N . ASN B 1 21 ? -21.062 -53.688 -56.062 1 14.26 21 ASN B N 1
ATOM 3369 C CA . ASN B 1 21 ? -20.547 -53.531 -57.406 1 14.26 21 ASN B CA 1
ATOM 3370 C C . ASN B 1 21 ? -20.062 -52.094 -57.656 1 14.26 21 ASN B C 1
ATOM 3372 O O . ASN B 1 21 ? -18.953 -51.906 -58.156 1 14.26 21 ASN B O 1
ATOM 3376 N N . LEU B 1 22 ? -21.047 -51.094 -57.875 1 14.48 22 LEU B N 1
ATOM 3377 C CA . LEU B 1 22 ? -21.234 -50.625 -59.25 1 14.48 22 LEU B CA 1
ATOM 3378 C C . LEU B 1 22 ? -20.219 -49.531 -59.594 1 14.48 22 LEU B C 1
ATOM 3380 O O . LEU B 1 22 ? -19.656 -48.875 -58.719 1 14.48 22 LEU B O 1
ATOM 3384 N N . ASP B 1 23 ? -20.656 -48.562 -60.531 1 14.34 23 ASP B N 1
ATOM 3385 C CA . ASP B 1 23 ? -20.328 -48.25 -61.938 1 14.34 23 ASP B CA 1
ATOM 3386 C C . ASP B 1 23 ? -19.359 -47.062 -62 1 14.34 23 ASP B C 1
ATOM 3388 O O . ASP B 1 23 ? -19.156 -46.344 -61.031 1 14.34 23 ASP B O 1
ATOM 3392 N N . GLN B 1 24 ? -19.641 -46.125 -63.031 1 14.1 24 GLN B N 1
ATOM 3393 C CA . GLN B 1 24 ? -19.016 -45.844 -64.312 1 14.1 24 GLN B CA 1
ATOM 3394 C C . GLN B 1 24 ? -18.109 -44.625 -64.25 1 14.1 24 GLN B C 1
ATOM 3396 O O . GLN B 1 24 ? -16.922 -44.688 -64.562 1 14.1 24 GLN B O 1
ATOM 3401 N N . SER B 1 25 ? -18.469 -43.531 -65.062 1 14.11 25 SER B N 1
ATOM 3402 C CA . SER B 1 25 ? -17.828 -43.125 -66.312 1 14.11 25 SER B CA 1
ATOM 3403 C C . SER B 1 25 ? -16.938 -41.906 -66.125 1 14.11 25 SER B C 1
ATOM 3405 O O . SER B 1 25 ? -15.758 -41.906 -66.5 1 14.11 25 SER B O 1
ATOM 3407 N N . HIS B 1 26 ? -17.531 -40.625 -66.188 1 15.33 26 HIS B N 1
ATOM 3408 C CA . HIS B 1 26 ? -17.234 -39.812 -67.375 1 15.33 26 HIS B CA 1
ATOM 3409 C C . HIS B 1 26 ? -15.945 -39.031 -67.188 1 15.33 26 HIS B C 1
ATOM 3411 O O . HIS B 1 26 ? -15.562 -38.719 -66 1 15.33 26 HIS B O 1
ATOM 3417 N N . LEU B 1 27 ? -15.516 -38.344 -68.25 1 14.6 27 LEU B N 1
ATOM 3418 C CA . LEU B 1 27 ? -14.367 -38.094 -69.125 1 14.6 27 LEU B CA 1
ATOM 3419 C C . LEU B 1 27 ? -13.594 -36.875 -68.688 1 14.6 27 LEU B C 1
ATOM 3421 O O . LEU B 1 27 ? -12.375 -36.938 -68.5 1 14.6 27 LEU B O 1
ATOM 3425 N N . VAL B 1 28 ? -13.938 -35.625 -69.188 1 15.09 28 VAL B N 1
ATOM 3426 C CA . VAL B 1 28 ? -13.133 -35.062 -70.25 1 15.09 28 VAL B CA 1
ATOM 3427 C C . VAL B 1 28 ? -12.039 -34.156 -69.688 1 15.09 28 VAL B C 1
ATOM 3429 O O . VAL B 1 28 ? -12.133 -33.75 -68.5 1 15.09 28 VAL B O 1
ATOM 3432 N N . THR B 1 29 ? -11.547 -33.156 -70.562 1 14.4 29 THR B N 1
ATOM 3433 C CA . THR B 1 29 ? -10.336 -32.781 -71.312 1 14.4 29 THR B CA 1
ATOM 3434 C C . THR B 1 29 ? -9.648 -31.594 -70.625 1 14.4 29 THR B C 1
ATOM 3436 O O . THR B 1 29 ? -8.422 -31.562 -70.562 1 14.4 29 THR B O 1
ATOM 3439 N N . LYS B 1 30 ? -10.398 -30.391 -70.438 1 15.85 30 LYS B N 1
ATOM 3440 C CA . LYS B 1 30 ? -9.93 -29.219 -71.188 1 15.85 30 LYS B CA 1
ATOM 3441 C C . LYS B 1 30 ? -8.68 -28.625 -70.5 1 15.85 30 LYS B C 1
ATOM 3443 O O . LYS B 1 30 ? -8.703 -28.266 -69.375 1 15.85 30 LYS B O 1
ATOM 3448 N N . PHE B 1 31 ? -7.422 -28.672 -71.062 1 15.02 31 PHE B N 1
ATOM 3449 C CA . PHE B 1 31 ? -6.004 -28.469 -70.812 1 15.02 31 PHE B CA 1
ATOM 3450 C C . PHE B 1 31 ? -5.699 -26.984 -70.625 1 15.02 31 PHE B C 1
ATOM 3452 O O . PHE B 1 31 ? -4.645 -26.609 -70.062 1 15.02 31 PHE B O 1
ATOM 3459 N N . SER B 1 32 ? -6.473 -26.031 -71.188 1 15.48 32 SER B N 1
ATOM 3460 C CA . SER B 1 32 ? -5.594 -25.234 -72.062 1 15.48 32 SER B CA 1
ATOM 3461 C C . SER B 1 32 ? -4.578 -24.469 -71.188 1 15.48 32 SER B C 1
ATOM 3463 O O . SER B 1 32 ? -4.758 -24.297 -70 1 15.48 32 SER B O 1
ATOM 3465 N N . ASN B 1 33 ? -4.039 -23.266 -71.812 1 15.73 33 ASN B N 1
ATOM 3466 C CA . ASN B 1 33 ? -2.781 -22.719 -72.312 1 15.73 33 ASN B CA 1
ATOM 3467 C C . ASN B 1 33 ? -2.145 -21.766 -71.312 1 15.73 33 ASN B C 1
ATOM 3469 O O . ASN B 1 33 ? -0.943 -21.844 -71.062 1 15.73 33 ASN B O 1
ATOM 3473 N N . HIS B 1 34 ? -2.729 -20.516 -71.062 1 16.83 34 HIS B N 1
ATOM 3474 C CA . HIS B 1 34 ? -1.992 -19.344 -71.5 1 16.83 34 HIS B CA 1
ATOM 3475 C C . HIS B 1 34 ? -0.912 -18.969 -70.5 1 16.83 34 HIS B C 1
ATOM 3477 O O . HIS B 1 34 ? -0.993 -19.344 -69.312 1 16.83 34 HIS B O 1
ATOM 3483 N N . ALA B 1 35 ? -0.2 -17.609 -70.688 1 17.58 35 ALA B N 1
ATOM 3484 C CA . ALA B 1 35 ? 1.14 -17.047 -70.875 1 17.58 35 ALA B CA 1
ATOM 3485 C C . ALA B 1 35 ? 1.743 -16.656 -69.5 1 17.58 35 ALA B C 1
ATOM 3487 O O . ALA B 1 35 ? 1.02 -16.453 -68.5 1 17.58 35 ALA B O 1
ATOM 3488 N N . THR B 1 36 ? 3.008 -16 -69.562 1 16.92 36 THR B N 1
ATOM 3489 C CA . THR B 1 36 ? 4.375 -15.992 -69 1 16.92 36 THR B CA 1
ATOM 3490 C C . THR B 1 36 ? 4.539 -14.93 -67.938 1 16.92 36 THR B C 1
ATOM 3492 O O . THR B 1 36 ? 5.586 -14.852 -67.312 1 16.92 36 THR B O 1
ATOM 3495 N N . VAL B 1 37 ? 3.637 -13.945 -67.625 1 19.23 37 VAL B N 1
ATOM 3496 C CA . VAL B 1 37 ? 4.246 -12.641 -67.375 1 19.23 37 VAL B CA 1
ATOM 3497 C C . VAL B 1 37 ? 5.125 -12.688 -66.125 1 19.23 37 VAL B C 1
ATOM 3499 O O . VAL B 1 37 ? 4.754 -13.305 -65.125 1 19.23 37 VAL B O 1
ATOM 3502 N N . ASP B 1 38 ? 6.387 -11.953 -66.125 1 18 38 ASP B N 1
ATOM 3503 C CA . ASP B 1 38 ? 7.711 -11.836 -65.5 1 18 38 ASP B CA 1
ATOM 3504 C C . ASP B 1 38 ? 7.637 -11.164 -64.125 1 18 38 ASP B C 1
ATOM 3506 O O . ASP B 1 38 ? 7.148 -10.039 -64.062 1 18 38 ASP B O 1
ATOM 3510 N N . THR B 1 39 ? 7.551 -11.812 -63.062 1 19.22 39 THR B N 1
ATOM 3511 C CA . THR B 1 39 ? 7.418 -11.352 -61.656 1 19.22 39 THR B CA 1
ATOM 3512 C C . THR B 1 39 ? 8.695 -10.672 -61.188 1 19.22 39 THR B C 1
ATOM 3514 O O . THR B 1 39 ? 9.75 -11.305 -61.125 1 19.22 39 THR B O 1
ATOM 3517 N N . ASN B 1 40 ? 8.852 -9.328 -61.5 1 20.2 40 ASN B N 1
ATOM 3518 C CA . ASN B 1 40 ? 10 -8.523 -61.125 1 20.2 40 ASN B CA 1
ATOM 3519 C C . ASN B 1 40 ? 10.281 -8.641 -59.625 1 20.2 40 ASN B C 1
ATOM 3521 O O . ASN B 1 40 ? 9.383 -8.438 -58.781 1 20.2 40 ASN B O 1
ATOM 3525 N N . PRO B 1 41 ? 11.492 -9.102 -59.156 1 21.02 41 PRO B N 1
ATOM 3526 C CA . PRO B 1 41 ? 12.016 -9.586 -57.875 1 21.02 41 PRO B CA 1
ATOM 3527 C C . PRO B 1 41 ? 12.195 -8.469 -56.844 1 21.02 41 PRO B C 1
ATOM 3529 O O . PRO B 1 41 ? 12.633 -8.719 -55.719 1 21.02 41 PRO B O 1
ATOM 3532 N N . THR B 1 42 ? 12.156 -7.172 -57.219 1 21.27 42 THR B N 1
ATOM 3533 C CA . THR B 1 42 ? 13.188 -6.348 -56.594 1 21.27 42 THR B CA 1
ATOM 3534 C C . THR B 1 42 ? 12.875 -6.125 -55.094 1 21.27 42 THR B C 1
ATOM 3536 O O . THR B 1 42 ? 13.727 -5.656 -54.344 1 21.27 42 THR B O 1
ATOM 3539 N N . LEU B 1 43 ? 11.648 -5.965 -54.594 1 21.55 43 LEU B N 1
ATOM 3540 C CA . LEU B 1 43 ? 11.469 -5.031 -53.5 1 21.55 43 LEU B CA 1
ATOM 3541 C C . LEU B 1 43 ? 11.945 -5.645 -52.188 1 21.55 43 LEU B C 1
ATOM 3543 O O . LEU B 1 43 ? 11.594 -5.164 -51.094 1 21.55 43 LEU B O 1
ATOM 3547 N N . SER B 1 44 ? 12.641 -6.746 -52.125 1 22.09 44 SER B N 1
ATOM 3548 C CA . SER B 1 44 ? 12.656 -7.449 -50.844 1 22.09 44 SER B CA 1
ATOM 3549 C C . SER B 1 44 ? 13.531 -6.727 -49.812 1 22.09 44 SER B C 1
ATOM 3551 O O . SER B 1 44 ? 13.625 -7.141 -48.656 1 22.09 44 SER B O 1
ATOM 3553 N N . SER B 1 45 ? 14.531 -5.961 -50.25 1 24.95 45 SER B N 1
ATOM 3554 C CA . SER B 1 45 ? 15.688 -5.887 -49.375 1 24.95 45 SER B CA 1
ATOM 3555 C C . SER B 1 45 ? 15.43 -4.949 -48.188 1 24.95 45 SER B C 1
ATOM 3557 O O . SER B 1 45 ? 16.266 -4.816 -47.312 1 24.95 45 SER B O 1
ATOM 3559 N N . TYR B 1 46 ? 14.57 -3.975 -48.312 1 23.39 46 TYR B N 1
ATOM 3560 C CA . TYR B 1 46 ? 14.719 -2.848 -47.406 1 23.39 46 TYR B CA 1
ATOM 3561 C C . TYR B 1 46 ? 14.281 -3.227 -46 1 23.39 46 TYR B C 1
ATOM 3563 O O . TYR B 1 46 ? 14.289 -2.391 -45.094 1 23.39 46 TYR B O 1
ATOM 3571 N N . ALA B 1 47 ? 13.578 -4.348 -45.781 1 25.55 47 ALA B N 1
ATOM 3572 C CA . ALA B 1 47 ? 12.945 -4.527 -44.469 1 25.55 47 ALA B CA 1
ATOM 3573 C C . ALA B 1 47 ? 13.984 -4.855 -43.406 1 25.55 47 ALA B C 1
ATOM 3575 O O . ALA B 1 47 ? 13.648 -4.98 -42.219 1 25.55 47 ALA B O 1
ATOM 3576 N N . SER B 1 48 ? 15.148 -5.316 -43.875 1 27.94 48 SER B N 1
ATOM 3577 C CA . SER B 1 48 ? 16.016 -5.875 -42.844 1 27.94 48 SER B CA 1
ATOM 3578 C C . SER B 1 48 ? 16.609 -4.777 -41.969 1 27.94 48 SER B C 1
ATOM 3580 O O . SER B 1 48 ? 17.062 -5.043 -40.844 1 27.94 48 SER B O 1
ATOM 3582 N N . MET B 1 49 ? 16.859 -3.596 -42.562 1 27.83 49 MET B N 1
ATOM 3583 C CA . MET B 1 49 ? 17.688 -2.658 -41.812 1 27.83 49 MET B CA 1
ATOM 3584 C C . MET B 1 49 ? 16.891 -2.023 -40.688 1 27.83 49 MET B C 1
ATOM 3586 O O . MET B 1 49 ? 17.484 -1.469 -39.75 1 27.83 49 MET B O 1
ATOM 3590 N N . ASP B 1 50 ? 15.586 -1.865 -40.938 1 28.84 50 ASP B N 1
ATOM 3591 C CA . ASP B 1 50 ? 14.867 -1.04 -39.969 1 28.84 50 ASP B CA 1
ATOM 3592 C C . ASP B 1 50 ? 14.695 -1.772 -38.625 1 28.84 50 ASP B C 1
ATOM 3594 O O . ASP B 1 50 ? 14.273 -1.179 -37.625 1 28.84 50 ASP B O 1
ATOM 3598 N N . ARG B 1 51 ? 14.82 -3.076 -38.562 1 30.44 51 ARG B N 1
ATOM 3599 C CA . ARG B 1 51 ? 14.664 -3.809 -37.312 1 30.44 51 ARG B CA 1
ATOM 3600 C C . ARG B 1 51 ? 15.875 -3.625 -36.406 1 30.44 51 ARG B C 1
ATOM 3602 O O . ARG B 1 51 ? 15.781 -3.783 -35.188 1 30.44 51 ARG B O 1
ATOM 3609 N N . ALA B 1 52 ? 17.094 -3.529 -37 1 28.22 52 ALA B N 1
ATOM 3610 C CA . ALA B 1 52 ? 18.281 -3.359 -36.156 1 28.22 52 ALA B CA 1
ATOM 3611 C C . ALA B 1 52 ? 18.297 -1.975 -35.531 1 28.22 52 ALA B C 1
ATOM 3613 O O . ALA B 1 52 ? 18.766 -1.814 -34.375 1 28.22 52 ALA B O 1
ATOM 3614 N N . ARG B 1 53 ? 17.891 -0.894 -36.156 1 32.22 53 ARG B N 1
ATOM 3615 C CA . ARG B 1 53 ? 17.906 0.426 -35.531 1 32.22 53 ARG B CA 1
ATOM 3616 C C . ARG B 1 53 ? 16.875 0.512 -34.406 1 32.22 53 ARG B C 1
ATOM 3618 O O . ARG B 1 53 ? 17.078 1.252 -33.438 1 32.22 53 ARG B O 1
ATOM 3625 N N . THR B 1 54 ? 15.773 -0.276 -34.562 1 33.59 54 THR B N 1
ATOM 3626 C CA . THR B 1 54 ? 14.766 -0.264 -33.5 1 33.59 54 THR B CA 1
ATOM 3627 C C . THR B 1 54 ? 15.242 -1.041 -32.281 1 33.59 54 THR B C 1
ATOM 3629 O O . THR B 1 54 ? 14.961 -0.656 -31.156 1 33.59 54 THR B O 1
ATOM 3632 N N . VAL B 1 55 ? 16.031 -2.059 -32.469 1 33.69 55 VAL B N 1
ATOM 3633 C CA . VAL B 1 55 ? 16.547 -2.797 -31.328 1 33.69 55 VAL B CA 1
ATOM 3634 C C . VAL B 1 55 ? 17.656 -1.998 -30.656 1 33.69 55 VAL B C 1
ATOM 3636 O O . VAL B 1 55 ? 17.75 -1.95 -29.438 1 33.69 55 VAL B O 1
ATOM 3639 N N . GLU B 1 56 ? 18.547 -1.376 -31.453 1 37.75 56 GLU B N 1
ATOM 3640 C CA . GLU B 1 56 ? 19.625 -0.599 -30.844 1 37.75 56 GLU B CA 1
ATOM 3641 C C . GLU B 1 56 ? 19.078 0.633 -30.125 1 37.75 56 GLU B C 1
ATOM 3643 O O . GLU B 1 56 ? 19.562 0.998 -29.047 1 37.75 56 GLU B O 1
ATOM 3648 N N . SER B 1 57 ? 18.141 1.301 -30.734 1 39.25 57 SER B N 1
ATOM 3649 C CA . SER B 1 57 ? 17.516 2.465 -30.109 1 39.25 57 SER B CA 1
ATOM 3650 C C . SER B 1 57 ? 16.688 2.062 -28.891 1 39.25 57 SER B C 1
ATOM 3652 O O . SER B 1 57 ? 16.656 2.781 -27.891 1 39.25 57 SER B O 1
ATOM 3654 N N . LEU B 1 58 ? 16.172 0.89 -28.891 1 37.47 58 LEU B N 1
ATOM 3655 C CA . LEU B 1 58 ? 15.469 0.374 -27.719 1 37.47 58 LEU B CA 1
ATOM 3656 C C . LEU B 1 58 ? 16.453 0.013 -26.609 1 37.47 58 LEU B C 1
ATOM 3658 O O . LEU B 1 58 ? 16.188 0.27 -25.438 1 37.47 58 LEU B O 1
ATOM 3662 N N . ASP B 1 59 ? 17.672 -0.521 -27.078 1 40.94 59 ASP B N 1
ATOM 3663 C CA . ASP B 1 59 ? 18.672 -0.912 -26.094 1 40.94 59 ASP B CA 1
ATOM 3664 C C . ASP B 1 59 ? 19.234 0.308 -25.359 1 40.94 59 ASP B C 1
ATOM 3666 O O . ASP B 1 59 ? 19.391 0.289 -24.141 1 40.94 59 ASP B O 1
ATOM 3670 N N . PHE B 1 60 ? 19.562 1.311 -26.219 1 35.09 60 PHE B N 1
ATOM 3671 C CA . PHE B 1 60 ? 20.141 2.504 -25.609 1 35.09 60 PHE B CA 1
ATOM 3672 C C . PHE B 1 60 ? 19.094 3.254 -24.781 1 35.09 60 PHE B C 1
ATOM 3674 O O . PHE B 1 60 ? 19.391 3.729 -23.688 1 35.09 60 PHE B O 1
ATOM 3681 N N . ARG B 1 61 ? 17.984 3.49 -25.219 1 40.97 61 ARG B N 1
ATOM 3682 C CA . ARG B 1 61 ? 16.906 4.137 -24.484 1 40.97 61 ARG B CA 1
ATOM 3683 C C . ARG B 1 61 ? 16.531 3.336 -23.25 1 40.97 61 ARG B C 1
ATOM 3685 O O . ARG B 1 61 ? 16.141 3.91 -22.219 1 40.97 61 ARG B O 1
ATOM 3692 N N . GLU B 1 62 ? 16.766 2.008 -23.484 1 46.09 62 GLU B N 1
ATOM 3693 C CA . GLU B 1 62 ? 16.531 1.096 -22.375 1 46.09 62 GLU B CA 1
ATOM 3694 C C . GLU B 1 62 ? 17.562 1.284 -21.281 1 46.09 62 GLU B C 1
ATOM 3696 O O . GLU B 1 62 ? 17.219 1.35 -20.094 1 46.09 62 GLU B O 1
ATOM 3701 N N . ILE B 1 63 ? 18.859 1.396 -21.703 1 39.38 63 ILE B N 1
ATOM 3702 C CA . ILE B 1 63 ? 19.953 1.555 -20.734 1 39.38 63 ILE B CA 1
ATOM 3703 C C . ILE B 1 63 ? 19.844 2.922 -20.062 1 39.38 63 ILE B C 1
ATOM 3705 O O . ILE B 1 63 ? 19.969 3.031 -18.844 1 39.38 63 ILE B O 1
ATOM 3709 N N . ALA B 1 64 ? 19.547 3.881 -20.875 1 42.53 64 ALA B N 1
ATOM 3710 C CA . ALA B 1 64 ? 19.422 5.234 -20.328 1 42.53 64 ALA B CA 1
ATOM 3711 C C . ALA B 1 64 ? 18.266 5.336 -19.359 1 42.53 64 ALA B C 1
ATOM 3713 O O . ALA B 1 64 ? 18.391 5.941 -18.297 1 42.53 64 ALA B O 1
ATOM 3714 N N . ASN B 1 65 ? 17.297 4.562 -19.719 1 55.47 65 ASN B N 1
ATOM 3715 C CA . ASN B 1 65 ? 16.094 4.605 -18.891 1 55.47 65 ASN B CA 1
ATOM 3716 C C . ASN B 1 65 ? 16.312 3.873 -17.562 1 55.47 65 ASN B C 1
ATOM 3718 O O . ASN B 1 65 ? 15.906 4.355 -16.5 1 55.47 65 ASN B O 1
ATOM 3722 N N . THR B 1 66 ? 17.188 2.887 -17.734 1 62 66 THR B N 1
ATOM 3723 C CA . THR B 1 66 ? 17.453 2.117 -16.531 1 62 66 THR B CA 1
ATOM 3724 C C . THR B 1 66 ? 18.406 2.879 -15.609 1 62 66 THR B C 1
ATOM 3726 O O . THR B 1 66 ? 18.234 2.883 -14.383 1 62 66 THR B O 1
ATOM 3729 N N . ARG B 1 67 ? 19.375 3.52 -16.203 1 60.53 67 ARG B N 1
ATOM 3730 C CA . ARG B 1 67 ? 20.328 4.293 -15.422 1 60.53 67 ARG B CA 1
ATOM 3731 C C . ARG B 1 67 ? 19.656 5.488 -14.75 1 60.53 67 ARG B C 1
ATOM 3733 O O . ARG B 1 67 ? 19.922 5.777 -13.586 1 60.53 67 ARG B O 1
ATOM 3740 N N . GLU B 1 68 ? 18.828 6.062 -15.539 1 62.88 68 GLU B N 1
ATOM 3741 C CA . GLU B 1 68 ? 18.109 7.211 -15 1 62.88 68 GLU B CA 1
ATOM 3742 C C . GLU B 1 68 ? 17.156 6.797 -13.875 1 62.88 68 GLU B C 1
ATOM 3744 O O . GLU B 1 68 ? 17.047 7.496 -12.867 1 62.88 68 GLU B O 1
ATOM 3749 N N . LEU B 1 69 ? 16.688 5.645 -14.062 1 62.72 69 LEU B N 1
ATOM 3750 C CA . LEU B 1 69 ? 15.789 5.113 -13.047 1 62.72 69 LEU B CA 1
ATOM 3751 C C . LEU B 1 69 ? 16.562 4.754 -11.781 1 62.72 69 LEU B C 1
ATOM 3753 O O . LEU B 1 69 ? 16.094 5.031 -10.672 1 62.72 69 LEU B O 1
ATOM 3757 N N . ARG B 1 70 ? 17.672 4.109 -12.039 1 64.19 70 ARG B N 1
ATOM 3758 C CA . ARG B 1 70 ? 18.531 3.775 -10.906 1 64.19 70 ARG B CA 1
ATOM 3759 C C . ARG B 1 70 ? 18.969 5.031 -10.156 1 64.19 70 ARG B C 1
ATOM 3761 O O . ARG B 1 70 ? 18.969 5.059 -8.93 1 64.19 70 ARG B O 1
ATOM 3768 N N . ASN B 1 71 ? 19.234 6.016 -10.938 1 60.66 71 ASN B N 1
ATOM 3769 C CA . ASN B 1 71 ? 19.641 7.281 -10.328 1 60.66 71 ASN B CA 1
ATOM 3770 C C . ASN B 1 71 ? 18.5 7.906 -9.531 1 60.66 71 ASN B C 1
ATOM 3772 O O . ASN B 1 71 ? 18.719 8.453 -8.453 1 60.66 71 ASN B O 1
ATOM 3776 N N . ALA B 1 72 ? 17.359 7.734 -10.031 1 61.78 72 ALA B N 1
ATOM 3777 C CA . ALA B 1 72 ? 16.188 8.312 -9.375 1 61.78 72 ALA B CA 1
ATOM 3778 C C . ALA B 1 72 ? 15.914 7.629 -8.031 1 61.78 72 ALA B C 1
ATOM 3780 O O . ALA B 1 72 ? 15.555 8.281 -7.055 1 61.78 72 ALA B O 1
ATOM 3781 N N . PHE B 1 73 ? 16.203 6.43 -8.008 1 64.69 73 PHE B N 1
ATOM 3782 C CA . PHE B 1 73 ? 16.031 5.68 -6.77 1 64.69 73 PHE B CA 1
ATOM 3783 C C . PHE B 1 73 ? 17.188 5.922 -5.816 1 64.69 73 PHE B C 1
ATOM 3785 O O . PHE B 1 73 ? 16.984 6.148 -4.625 1 64.69 73 PHE B O 1
ATOM 3792 N N . ASP B 1 74 ? 18.328 5.824 -6.328 1 66.62 74 ASP B N 1
ATOM 3793 C CA . ASP B 1 74 ? 19.531 5.895 -5.508 1 66.62 74 ASP B CA 1
ATOM 3794 C C . ASP B 1 74 ? 19.688 7.281 -4.875 1 66.62 74 ASP B C 1
ATOM 3796 O O . ASP B 1 74 ? 20.359 7.434 -3.857 1 66.62 74 ASP B O 1
ATOM 3800 N N . LYS B 1 75 ? 19 8.164 -5.48 1 71.88 75 LYS B N 1
ATOM 3801 C CA . LYS B 1 75 ? 19.047 9.539 -4.992 1 71.88 75 LYS B CA 1
ATOM 3802 C C . LYS B 1 75 ? 18.562 9.625 -3.545 1 71.88 75 LYS B C 1
ATOM 3804 O O . LYS B 1 75 ? 19.031 10.461 -2.773 1 71.88 75 LYS B O 1
ATOM 3809 N N . TYR B 1 76 ? 17.781 8.75 -3.195 1 73.56 76 TYR B N 1
ATOM 3810 C CA . TYR B 1 76 ? 17.141 8.891 -1.891 1 73.56 76 TYR B CA 1
ATOM 3811 C C . TYR B 1 76 ? 17.562 7.77 -0.95 1 73.56 76 TYR B C 1
ATOM 3813 O O . TYR B 1 76 ? 17.234 7.781 0.235 1 73.56 76 TYR B O 1
ATOM 3821 N N . ASN B 1 77 ? 18.141 6.773 -1.481 1 64.94 77 ASN B N 1
ATOM 3822 C CA . ASN B 1 77 ? 18.469 5.598 -0.682 1 64.94 77 ASN B CA 1
ATOM 3823 C C . ASN B 1 77 ? 19.969 5.398 -0.57 1 64.94 77 ASN B C 1
ATOM 3825 O O . ASN B 1 77 ? 20.719 5.781 -1.469 1 64.94 77 ASN B O 1
ATOM 3829 N N . THR B 1 78 ? 20.531 5.297 0.692 1 55.03 78 THR B N 1
ATOM 3830 C CA . THR B 1 78 ? 21.953 5.129 0.916 1 55.03 78 THR B CA 1
ATOM 3831 C C . THR B 1 78 ? 22.469 3.875 0.217 1 55.03 78 THR B C 1
ATOM 3833 O O . THR B 1 78 ? 21.703 2.938 -0.026 1 55.03 78 THR B O 1
ATOM 3836 N N . ASN B 1 79 ? 23.672 3.951 -0.323 1 47.56 79 ASN B N 1
ATOM 3837 C CA . ASN B 1 79 ? 24.375 2.832 -0.937 1 47.56 79 ASN B CA 1
ATOM 3838 C C . ASN B 1 79 ? 24.25 1.562 -0.1 1 47.56 79 ASN B C 1
ATOM 3840 O O . ASN B 1 79 ? 24.297 1.617 1.13 1 47.56 79 ASN B O 1
ATOM 3844 N N . PRO B 1 80 ? 23.797 0.474 -0.723 1 43.5 80 PRO B N 1
ATOM 3845 C CA . PRO B 1 80 ? 23.516 -0.828 -0.108 1 43.5 80 PRO B CA 1
ATOM 3846 C C . PRO B 1 80 ? 24.562 -1.212 0.944 1 43.5 80 PRO B C 1
ATOM 3848 O O . PRO B 1 80 ? 24.219 -1.814 1.965 1 43.5 80 PRO B O 1
ATOM 3851 N N . ILE B 1 81 ? 25.766 -0.974 0.664 1 39.38 81 ILE B N 1
ATOM 3852 C CA . ILE B 1 81 ? 26.797 -1.523 1.531 1 39.38 81 ILE B CA 1
ATOM 3853 C C . ILE B 1 81 ? 26.75 -0.844 2.896 1 39.38 81 ILE B C 1
ATOM 3855 O O . ILE B 1 81 ? 26.844 -1.507 3.932 1 39.38 81 ILE B O 1
ATOM 3859 N N . THR B 1 82 ? 26.672 0.313 2.953 1 39.62 82 THR B N 1
ATOM 3860 C CA . THR B 1 82 ? 26.688 1.035 4.223 1 39.62 82 THR B CA 1
ATOM 3861 C C . THR B 1 82 ? 25.359 0.854 4.965 1 39.62 82 THR B C 1
ATOM 3863 O O . THR B 1 82 ? 25.312 0.983 6.191 1 39.62 82 THR B O 1
ATOM 3866 N N . MET B 1 83 ? 24.328 0.682 4.34 1 42.81 83 MET B N 1
ATOM 3867 C CA . MET B 1 83 ? 23.016 0.467 4.922 1 42.81 83 MET B CA 1
ATOM 3868 C C . MET B 1 83 ? 22.969 -0.852 5.688 1 42.81 83 MET B C 1
ATOM 3870 O O . MET B 1 83 ? 22.172 -1.004 6.621 1 42.81 83 MET B O 1
ATOM 3874 N N . ILE B 1 84 ? 23.641 -1.833 5.129 1 42.22 84 ILE B N 1
ATOM 3875 C CA . ILE B 1 84 ? 23.547 -3.174 5.691 1 42.22 84 ILE B CA 1
ATOM 3876 C C . ILE B 1 84 ? 23.922 -3.146 7.168 1 42.22 84 ILE B C 1
ATOM 3878 O O . ILE B 1 84 ? 23.25 -3.746 8.008 1 42.22 84 ILE B O 1
ATOM 3882 N N . ASN B 1 85 ? 25.047 -2.582 7.469 1 40.97 85 ASN B N 1
ATOM 3883 C CA . ASN B 1 85 ? 25.531 -2.725 8.836 1 40.97 85 ASN B CA 1
ATOM 3884 C C . ASN B 1 85 ? 24.688 -1.939 9.828 1 40.97 85 ASN B C 1
ATOM 3886 O O . ASN B 1 85 ? 24.391 -2.422 10.922 1 40.97 85 ASN B O 1
ATOM 3890 N N . ALA B 1 86 ? 24.484 -0.708 9.625 1 43.09 86 ALA B N 1
ATOM 3891 C CA . ALA B 1 86 ? 23.859 0.144 10.641 1 43.09 86 ALA B CA 1
ATOM 3892 C C . ALA B 1 86 ? 22.359 -0.129 10.75 1 43.09 86 ALA B C 1
ATOM 3894 O O . ALA B 1 86 ? 21.797 -0.058 11.844 1 43.09 86 ALA B O 1
ATOM 3895 N N . GLN B 1 87 ? 21.656 -0.352 9.633 1 48.12 87 GLN B N 1
ATOM 3896 C CA . GLN B 1 87 ? 20.203 -0.243 9.516 1 48.12 87 GLN B CA 1
ATOM 3897 C C . GLN B 1 87 ? 19.516 -1.448 10.148 1 48.12 87 GLN B C 1
ATOM 3899 O O . GLN B 1 87 ? 18.422 -1.322 10.695 1 48.12 87 GLN B O 1
ATOM 3904 N N . ARG B 1 88 ? 20.266 -2.721 10.023 1 51.31 88 ARG B N 1
ATOM 3905 C CA . ARG B 1 88 ? 19.469 -3.852 10.5 1 51.31 88 ARG B CA 1
ATOM 3906 C C . ARG B 1 88 ? 19.469 -3.914 12.023 1 51.31 88 ARG B C 1
ATOM 3908 O O . ARG B 1 88 ? 19.125 -4.949 12.609 1 51.31 88 ARG B O 1
ATOM 3915 N N . SER B 1 89 ? 19.812 -2.867 12.531 1 55.31 89 SER B N 1
ATOM 3916 C CA . SER B 1 89 ? 19.891 -2.926 13.984 1 55.31 89 SER B CA 1
ATOM 3917 C C . SER B 1 89 ? 18.5 -2.807 14.609 1 55.31 89 SER B C 1
ATOM 3919 O O . SER B 1 89 ? 18.312 -3.156 15.781 1 55.31 89 SER B O 1
ATOM 3921 N N . SER B 1 90 ? 17.578 -2.5 13.742 1 74.44 90 SER B N 1
ATOM 3922 C CA . SER B 1 90 ? 16.266 -2.414 14.391 1 74.44 90 SER B CA 1
ATOM 3923 C C . SER B 1 90 ? 15.641 -3.793 14.547 1 74.44 90 SER B C 1
ATOM 3925 O O . SER B 1 90 ? 15.758 -4.645 13.664 1 74.44 90 SER B O 1
ATOM 3927 N N . GLN B 1 91 ? 15.203 -4.031 15.68 1 82.38 91 GLN B N 1
ATOM 3928 C CA . GLN B 1 91 ? 14.508 -5.277 15.992 1 82.38 91 GLN B CA 1
ATOM 3929 C C . GLN B 1 91 ? 13.461 -5.602 14.93 1 82.38 91 GLN B C 1
ATOM 3931 O O . GLN B 1 91 ? 13.219 -6.773 14.633 1 82.38 91 GLN B O 1
ATOM 3936 N N . LEU B 1 92 ? 13.047 -4.57 14.219 1 90.12 92 LEU B N 1
ATOM 3937 C CA . LEU B 1 92 ? 11.969 -4.73 13.242 1 90.12 92 LEU B CA 1
ATOM 3938 C C . LEU B 1 92 ? 12.516 -5.285 11.93 1 90.12 92 LEU B C 1
ATOM 3940 O O . LEU B 1 92 ? 11.75 -5.781 11.102 1 90.12 92 LEU B O 1
ATOM 3944 N N . LEU B 1 93 ? 13.797 -5.191 11.758 1 92.06 93 LEU B N 1
ATOM 3945 C CA . LEU B 1 93 ? 14.367 -5.629 10.492 1 92.06 93 LEU B CA 1
ATOM 3946 C C . LEU B 1 93 ? 15.234 -6.871 10.688 1 92.06 93 LEU B C 1
ATOM 3948 O O . LEU B 1 93 ? 15.805 -7.395 9.727 1 92.06 93 LEU B O 1
ATOM 3952 N N . LYS B 1 94 ? 15.32 -7.348 11.867 1 90.25 94 LYS B N 1
ATOM 3953 C CA . LYS B 1 94 ? 16.266 -8.398 12.25 1 90.25 94 LYS B CA 1
ATOM 3954 C C . LYS B 1 94 ? 15.984 -9.688 11.484 1 90.25 94 LYS B C 1
ATOM 3956 O O . LYS B 1 94 ? 16.922 -10.367 11.047 1 90.25 94 LYS B O 1
ATOM 3961 N N . ASN B 1 95 ? 14.734 -9.992 11.258 1 92.88 95 ASN B N 1
ATOM 3962 C CA . ASN B 1 95 ? 14.391 -11.281 10.664 1 92.88 95 ASN B CA 1
ATOM 3963 C C . ASN B 1 95 ? 14.133 -11.156 9.164 1 92.88 95 ASN B C 1
ATOM 3965 O O . ASN B 1 95 ? 13.789 -12.141 8.508 1 92.88 95 ASN B O 1
ATOM 3969 N N . ILE B 1 96 ? 14.281 -9.977 8.57 1 97.06 96 ILE B N 1
ATOM 3970 C CA . ILE B 1 96 ? 14.07 -9.797 7.137 1 97.06 96 ILE B CA 1
ATOM 3971 C C . ILE B 1 96 ? 15.18 -10.5 6.359 1 97.06 96 ILE B C 1
ATOM 3973 O O . ILE B 1 96 ? 16.359 -10.328 6.652 1 97.06 96 ILE B O 1
ATOM 3977 N N . PRO B 1 97 ? 14.852 -11.328 5.367 1 98 97 PRO B N 1
ATOM 3978 C CA . PRO B 1 97 ? 15.859 -12.062 4.602 1 98 97 PRO B CA 1
ATOM 3979 C C . PRO B 1 97 ? 16.797 -11.141 3.818 1 98 97 PRO B C 1
ATOM 3981 O O . PRO B 1 97 ? 16.375 -10.07 3.375 1 98 97 PRO B O 1
ATOM 3984 N N . ASP B 1 98 ? 17.984 -11.633 3.576 1 97.12 98 ASP B N 1
ATOM 3985 C CA . ASP B 1 98 ? 18.938 -10.883 2.775 1 97.12 98 ASP B CA 1
ATOM 3986 C C . ASP B 1 98 ? 18.594 -10.945 1.291 1 97.12 98 ASP B C 1
ATOM 3988 O O . ASP B 1 98 ? 18.938 -10.047 0.525 1 97.12 98 ASP B O 1
ATOM 3992 N N . PHE B 1 99 ? 17.969 -12.047 0.957 1 98.5 99 PHE B N 1
ATOM 3993 C CA . PHE B 1 99 ? 17.547 -12.281 -0.42 1 98.5 99 PHE B CA 1
ATOM 3994 C C . PHE B 1 99 ? 16.078 -12.703 -0.475 1 98.5 99 PHE B C 1
ATOM 3996 O O . PHE B 1 99 ? 15.633 -13.5 0.35 1 98.5 99 PHE B O 1
ATOM 4003 N N . VAL B 1 100 ? 15.336 -12.078 -1.362 1 98.81 100 VAL B N 1
ATOM 4004 C CA . VAL B 1 100 ? 13.945 -12.453 -1.602 1 98.81 100 VAL B CA 1
ATOM 4005 C C . VAL B 1 100 ? 13.766 -12.859 -3.062 1 98.81 100 VAL B C 1
ATOM 4007 O O . VAL B 1 100 ? 14.141 -12.117 -3.971 1 98.81 100 VAL B O 1
ATOM 4010 N N . ARG B 1 101 ? 13.266 -14.039 -3.297 1 98.88 101 ARG B N 1
ATOM 4011 C CA . ARG B 1 101 ? 12.914 -14.516 -4.633 1 98.88 101 ARG B CA 1
ATOM 4012 C C . ARG B 1 101 ? 11.508 -14.07 -5.02 1 98.88 101 ARG B C 1
ATOM 4014 O O . ARG B 1 101 ? 10.562 -14.25 -4.254 1 98.88 101 ARG B O 1
ATOM 4021 N N . ILE B 1 102 ? 11.414 -13.461 -6.152 1 98.94 102 ILE B N 1
ATOM 4022 C CA . ILE B 1 102 ? 10.117 -13.016 -6.656 1 98.94 102 ILE B CA 1
ATOM 4023 C C . ILE B 1 102 ? 9.609 -13.992 -7.707 1 98.94 102 ILE B C 1
ATOM 4025 O O . ILE B 1 102 ? 10.312 -14.312 -8.664 1 98.94 102 ILE B O 1
ATOM 4029 N N . VAL B 1 103 ? 8.422 -14.508 -7.488 1 98.88 103 VAL B N 1
ATOM 4030 C CA . VAL B 1 103 ? 7.711 -15.305 -8.484 1 98.88 103 VAL B CA 1
ATOM 4031 C C . VAL B 1 103 ? 6.73 -14.422 -9.25 1 98.88 103 VAL B C 1
ATOM 4033 O O . VAL B 1 103 ? 5.727 -13.977 -8.703 1 98.88 103 VAL B O 1
ATOM 4036 N N . GLU B 1 104 ? 7.094 -14.195 -10.484 1 98.88 104 GLU B N 1
ATOM 4037 C CA . GLU B 1 104 ? 6.266 -13.344 -11.328 1 98.88 104 GLU B CA 1
ATOM 4038 C C . GLU B 1 104 ? 5.121 -14.133 -11.961 1 98.88 104 GLU B C 1
ATOM 4040 O O . GLU B 1 104 ? 5.355 -15.094 -12.688 1 98.88 104 GLU B O 1
ATOM 4045 N N . VAL B 1 105 ? 3.885 -13.617 -11.703 1 98.69 105 VAL B N 1
ATOM 4046 C CA . VAL B 1 105 ? 2.75 -14.438 -12.117 1 98.69 105 VAL B CA 1
ATOM 4047 C C . VAL B 1 105 ? 1.938 -13.688 -13.172 1 98.69 105 VAL B C 1
ATOM 4049 O O . VAL B 1 105 ? 0.86 -14.133 -13.57 1 98.69 105 VAL B O 1
ATOM 4052 N N . GLY B 1 106 ? 2.414 -12.641 -13.711 1 98.19 106 GLY B N 1
ATOM 4053 C CA . GLY B 1 106 ? 1.681 -11.742 -14.594 1 98.19 106 GLY B CA 1
ATOM 4054 C C . GLY B 1 106 ? 1.233 -12.406 -15.883 1 98.19 106 GLY B C 1
ATOM 4055 O O . GLY B 1 106 ? 0.125 -12.164 -16.359 1 98.19 106 GLY B O 1
ATOM 4056 N N . ALA B 1 107 ? 2.035 -13.266 -16.484 1 98.31 107 ALA B N 1
ATOM 4057 C CA . ALA B 1 107 ? 1.73 -13.867 -17.781 1 98.31 107 ALA B CA 1
ATOM 4058 C C . ALA B 1 107 ? 0.593 -14.883 -17.656 1 98.31 107 ALA B C 1
ATOM 4060 O O . ALA B 1 107 ? -0.175 -15.07 -18.609 1 98.31 107 ALA B O 1
ATOM 4061 N N . ARG B 1 108 ? 0.535 -15.461 -16.562 1 97.56 108 ARG B N 1
ATOM 4062 C CA . ARG B 1 108 ? -0.525 -16.438 -16.344 1 97.56 108 ARG B CA 1
ATOM 4063 C C . ARG B 1 108 ? -1.663 -15.844 -15.531 1 97.56 108 ARG B C 1
ATOM 4065 O O . ARG B 1 108 ? -2.715 -15.5 -16.078 1 97.56 108 ARG B O 1
ATOM 4072 N N . ASP B 1 109 ? -1.443 -15.562 -14.234 1 96.19 109 ASP B N 1
ATOM 4073 C CA . ASP B 1 109 ? -2.445 -15.055 -13.305 1 96.19 109 ASP B CA 1
ATOM 4074 C C . ASP B 1 109 ? -2.877 -13.633 -13.68 1 96.19 109 ASP B C 1
ATOM 4076 O O . ASP B 1 109 ? -4.066 -13.32 -13.664 1 96.19 109 ASP B O 1
ATOM 4080 N N . GLY B 1 110 ? -1.952 -12.836 -14.008 1 96.62 110 GLY B N 1
ATOM 4081 C CA . GLY B 1 110 ? -2.217 -11.445 -14.359 1 96.62 110 GLY B CA 1
ATOM 4082 C C . GLY B 1 110 ? -3.08 -11.297 -15.602 1 96.62 110 GLY B C 1
ATOM 4083 O O . GLY B 1 110 ? -3.984 -10.461 -15.633 1 96.62 110 GLY B O 1
ATOM 4084 N N . LEU B 1 111 ? -2.846 -12.094 -16.594 1 96.31 111 LEU B N 1
ATOM 4085 C CA . LEU B 1 111 ? -3.525 -11.953 -17.875 1 96.31 111 LEU B CA 1
ATOM 4086 C C . LEU B 1 111 ? -4.816 -12.758 -17.906 1 96.31 111 LEU B C 1
ATOM 4088 O O . LEU B 1 111 ? -5.66 -12.562 -18.781 1 96.31 111 LEU B O 1
ATOM 4092 N N . GLN B 1 112 ? -5.008 -13.594 -16.953 1 93.12 112 GLN B N 1
ATOM 4093 C CA . GLN B 1 112 ? -6.062 -14.602 -16.984 1 93.12 112 GLN B CA 1
ATOM 4094 C C . GLN B 1 112 ? -7.438 -13.961 -17.156 1 93.12 112 GLN B C 1
ATOM 4096 O O . GLN B 1 112 ? -8.266 -14.438 -17.922 1 93.12 112 GLN B O 1
ATOM 4101 N N . ASN B 1 113 ? -7.652 -12.852 -16.469 1 86.94 113 ASN B N 1
ATOM 4102 C CA . ASN B 1 113 ? -8.992 -12.281 -16.422 1 86.94 113 ASN B CA 1
ATOM 4103 C C . ASN B 1 113 ? -9.133 -11.078 -17.344 1 86.94 113 ASN B C 1
ATOM 4105 O O . ASN B 1 113 ? -10.117 -10.336 -17.266 1 86.94 113 ASN B O 1
ATOM 4109 N N . GLU B 1 114 ? -8.188 -10.945 -18.172 1 90.56 114 GLU B N 1
ATOM 4110 C CA . GLU B 1 114 ? -8.312 -9.859 -19.141 1 90.56 114 GLU B CA 1
ATOM 4111 C C . GLU B 1 114 ? -9.461 -10.117 -20.109 1 90.56 114 GLU B C 1
ATOM 4113 O O . GLU B 1 114 ? -9.672 -11.25 -20.547 1 90.56 114 GLU B O 1
ATOM 4118 N N . LYS B 1 115 ? -10.203 -9.102 -20.391 1 85.38 115 LYS B N 1
ATOM 4119 C CA . LYS B 1 115 ? -11.383 -9.227 -21.25 1 85.38 115 LYS B CA 1
ATOM 4120 C C . LYS B 1 115 ? -10.992 -9.516 -22.688 1 85.38 115 LYS B C 1
ATOM 4122 O O . LYS B 1 115 ? -11.664 -10.297 -23.375 1 85.38 115 LYS B O 1
ATOM 4127 N N . VAL B 1 116 ? -10.008 -8.859 -23.125 1 91.38 116 VAL B N 1
ATOM 4128 C CA . VAL B 1 116 ? -9.555 -9.062 -24.484 1 91.38 116 VAL B CA 1
ATOM 4129 C C . VAL B 1 116 ? -8.5 -10.172 -24.516 1 91.38 116 VAL B C 1
ATOM 4131 O O . VAL B 1 116 ? -7.629 -10.234 -23.656 1 91.38 116 VAL B O 1
ATOM 4134 N N . ILE B 1 117 ? -8.609 -11.047 -25.547 1 96.12 117 ILE B N 1
ATOM 4135 C CA . ILE B 1 117 ? -7.613 -12.102 -25.688 1 96.12 117 ILE B CA 1
ATOM 4136 C C . ILE B 1 117 ? -6.273 -11.5 -26.109 1 96.12 117 ILE B C 1
ATOM 4138 O O . ILE B 1 117 ? -6.18 -10.828 -27.141 1 96.12 117 ILE B O 1
ATOM 4142 N N . VAL B 1 118 ? -5.309 -11.703 -25.328 1 98 118 VAL B N 1
ATOM 4143 C CA . VAL B 1 118 ? -3.953 -11.258 -25.625 1 98 118 VAL B CA 1
ATOM 4144 C C . VAL B 1 118 ? -3.287 -12.234 -26.594 1 98 118 VAL B C 1
ATOM 4146 O O . VAL B 1 118 ? -3.254 -13.438 -26.344 1 98 118 VAL B O 1
ATOM 4149 N N . PRO B 1 119 ? -2.754 -11.766 -27.688 1 98.44 119 PRO B N 1
ATOM 4150 C CA . PRO B 1 119 ? -2.131 -12.648 -28.672 1 98.44 119 PRO B CA 1
ATOM 4151 C C . PRO B 1 119 ? -0.94 -13.422 -28.109 1 98.44 119 PRO B C 1
ATOM 4153 O O . PRO B 1 119 ? -0.213 -12.898 -27.25 1 98.44 119 PRO B O 1
ATOM 4156 N N . THR B 1 120 ? -0.717 -14.609 -28.656 1 98.5 120 THR B N 1
ATOM 4157 C CA . THR B 1 120 ? 0.34 -15.508 -28.219 1 98.5 120 THR B CA 1
ATOM 4158 C C . THR B 1 120 ? 1.701 -14.82 -28.281 1 98.5 120 THR B C 1
ATOM 4160 O O . THR B 1 120 ? 2.506 -14.945 -27.359 1 98.5 120 THR B O 1
ATOM 4163 N N . ASP B 1 121 ? 1.939 -14.07 -29.328 1 98.56 121 ASP B N 1
ATOM 4164 C CA . ASP B 1 121 ? 3.238 -13.43 -29.516 1 98.56 121 ASP B CA 1
ATOM 4165 C C . ASP B 1 121 ? 3.465 -12.344 -28.469 1 98.56 121 ASP B C 1
ATOM 4167 O O . ASP B 1 121 ? 4.598 -12.109 -28.031 1 98.56 121 ASP B O 1
ATOM 4171 N N . VAL B 1 122 ? 2.416 -11.703 -28.062 1 98.69 122 VAL B N 1
ATOM 4172 C CA . VAL B 1 122 ? 2.502 -10.68 -27.031 1 98.69 122 VAL B CA 1
ATOM 4173 C C . VAL B 1 122 ? 2.832 -11.336 -25.688 1 98.69 122 VAL B C 1
ATOM 4175 O O . VAL B 1 122 ? 3.658 -10.82 -24.922 1 98.69 122 VAL B O 1
ATOM 4178 N N . LYS B 1 123 ? 2.221 -12.422 -25.422 1 98.75 123 LYS B N 1
ATOM 4179 C CA . LYS B 1 123 ? 2.512 -13.156 -24.188 1 98.75 123 LYS B CA 1
ATOM 4180 C C . LYS B 1 123 ? 3.973 -13.602 -24.156 1 98.75 123 LYS B C 1
ATOM 4182 O O . LYS B 1 123 ? 4.637 -13.469 -23.125 1 98.75 123 LYS B O 1
ATOM 4187 N N . ILE B 1 124 ? 4.438 -14.141 -25.25 1 98.75 124 ILE B N 1
ATOM 4188 C CA . ILE B 1 124 ? 5.812 -14.625 -25.359 1 98.75 124 ILE B CA 1
ATOM 4189 C C . ILE B 1 124 ? 6.781 -13.469 -25.141 1 98.75 124 ILE B C 1
ATOM 4191 O O . ILE B 1 124 ? 7.746 -13.594 -24.375 1 98.75 124 ILE B O 1
ATOM 4195 N N . GLU B 1 125 ? 6.488 -12.344 -25.766 1 98.75 125 GLU B N 1
ATOM 4196 C CA . GLU B 1 125 ? 7.348 -11.18 -25.609 1 98.75 125 GLU B CA 1
ATOM 4197 C C . GLU B 1 125 ? 7.352 -10.68 -24.172 1 98.75 125 GLU B C 1
ATOM 4199 O O . GLU B 1 125 ? 8.398 -10.297 -23.641 1 98.75 125 GLU B O 1
ATOM 4204 N N . LEU B 1 126 ? 6.211 -10.688 -23.547 1 98.81 126 LEU B N 1
ATOM 4205 C CA . LEU B 1 126 ? 6.125 -10.289 -22.141 1 98.81 126 LEU B CA 1
ATOM 4206 C C . LEU B 1 126 ? 7.02 -11.164 -21.266 1 98.81 126 LEU B C 1
ATOM 4208 O O . LEU B 1 126 ? 7.785 -10.656 -20.453 1 98.81 126 LEU B O 1
ATOM 4212 N N . ILE B 1 127 ? 6.949 -12.453 -21.453 1 98.88 127 ILE B N 1
ATOM 4213 C CA . ILE B 1 127 ? 7.73 -13.391 -20.656 1 98.88 127 ILE B CA 1
ATOM 4214 C C . ILE B 1 127 ? 9.219 -13.125 -20.859 1 98.88 127 ILE B C 1
ATOM 4216 O O . ILE B 1 127 ? 9.992 -13.086 -19.891 1 98.88 127 ILE B O 1
ATOM 4220 N N . LYS B 1 128 ? 9.609 -12.898 -22.078 1 98.81 128 LYS B N 1
ATOM 4221 C CA . LYS B 1 128 ? 11.008 -12.633 -22.391 1 98.81 128 LYS B CA 1
ATOM 4222 C C . LYS B 1 128 ? 11.484 -11.352 -21.703 1 98.81 128 LYS B C 1
ATOM 4224 O O . LYS B 1 128 ? 12.594 -11.297 -21.156 1 98.81 128 LYS B O 1
ATOM 4229 N N . LEU B 1 129 ? 10.648 -10.328 -21.75 1 98.75 129 LEU B N 1
ATOM 4230 C CA . LEU B 1 129 ? 10.984 -9.062 -21.109 1 98.75 129 LEU B CA 1
ATOM 4231 C C . LEU B 1 129 ? 11.102 -9.234 -19.594 1 98.75 129 LEU B C 1
ATOM 4233 O O . LEU B 1 129 ? 11.992 -8.664 -18.969 1 98.75 129 LEU B O 1
ATOM 4237 N N . LEU B 1 130 ? 10.234 -10 -19.031 1 98.88 130 LEU B N 1
ATOM 4238 C CA . LEU B 1 130 ? 10.273 -10.266 -17.594 1 98.88 130 LEU B CA 1
ATOM 4239 C C . LEU B 1 130 ? 11.547 -11 -17.219 1 98.88 130 LEU B C 1
ATOM 4241 O O . LEU B 1 130 ? 12.203 -10.648 -16.234 1 98.88 130 LEU B O 1
ATOM 4245 N N . VAL B 1 131 ? 11.922 -11.984 -17.969 1 98.81 131 VAL B N 1
ATOM 4246 C CA . VAL B 1 131 ? 13.148 -12.734 -17.719 1 98.81 131 VAL B CA 1
ATOM 4247 C C . VAL B 1 131 ? 14.359 -11.812 -17.859 1 98.81 131 VAL B C 1
ATOM 4249 O O . VAL B 1 131 ? 15.297 -11.883 -17.062 1 98.81 131 VAL B O 1
ATOM 4252 N N . SER B 1 132 ? 14.336 -10.953 -18.812 1 98.25 132 SER B N 1
ATOM 4253 C CA . SER B 1 132 ? 15.453 -10.047 -19.062 1 98.25 132 SER B CA 1
ATOM 4254 C C . SER B 1 132 ? 15.664 -9.086 -17.891 1 98.25 132 SER B C 1
ATOM 4256 O O . SER B 1 132 ? 16.75 -8.539 -17.734 1 98.25 132 SER B O 1
ATOM 4258 N N . SER B 1 133 ? 14.609 -8.891 -17.094 1 98.38 133 SER B N 1
ATOM 4259 C CA . SER B 1 133 ? 14.711 -7.988 -15.961 1 98.38 133 SER B CA 1
ATOM 4260 C C . SER B 1 133 ? 15.461 -8.648 -14.805 1 98.38 133 SER B C 1
ATOM 4262 O O . SER B 1 133 ? 15.844 -7.973 -13.844 1 98.38 133 SER B O 1
ATOM 4264 N N . GLY B 1 134 ? 15.641 -9.938 -14.82 1 98.56 134 GLY B N 1
ATOM 4265 C CA . GLY B 1 134 ? 16.359 -10.648 -13.773 1 98.56 134 GLY B CA 1
ATOM 4266 C C . GLY B 1 134 ? 15.469 -11.578 -12.961 1 98.56 134 GLY B C 1
ATOM 4267 O O . GLY B 1 134 ? 15.938 -12.242 -12.039 1 98.56 134 GLY B O 1
ATOM 4268 N N . LEU B 1 135 ? 14.195 -11.664 -13.328 1 98.81 135 LEU B N 1
ATOM 4269 C CA . LEU B 1 135 ? 13.281 -12.578 -12.656 1 98.81 135 LEU B CA 1
ATOM 4270 C C . LEU B 1 135 ? 13.648 -14.031 -12.953 1 98.81 135 LEU B C 1
ATOM 4272 O O . LEU B 1 135 ? 13.75 -14.422 -14.117 1 98.81 135 LEU B O 1
ATOM 4276 N N . SER B 1 136 ? 13.789 -14.805 -11.938 1 98.56 136 SER B N 1
ATOM 4277 C CA . SER B 1 136 ? 14.258 -16.172 -12.102 1 98.56 136 SER B CA 1
ATOM 4278 C C . SER B 1 136 ? 13.086 -17.156 -12.18 1 98.56 136 SER B C 1
ATOM 4280 O O . SER B 1 136 ? 13.273 -18.328 -12.5 1 98.56 136 SER B O 1
ATOM 4282 N N . VAL B 1 137 ? 11.898 -16.719 -11.883 1 98.81 137 VAL B N 1
ATOM 4283 C CA . VAL B 1 137 ? 10.695 -17.531 -11.992 1 98.81 137 VAL B CA 1
ATOM 4284 C C . VAL B 1 137 ? 9.57 -16.719 -12.617 1 98.81 137 VAL B C 1
ATOM 4286 O O . VAL B 1 137 ? 9.211 -15.641 -12.109 1 98.81 137 VAL B O 1
ATOM 4289 N N . VAL B 1 138 ? 9.031 -17.141 -13.688 1 98.88 138 VAL B N 1
ATOM 4290 C CA . VAL B 1 138 ? 7.883 -16.547 -14.359 1 98.88 138 VAL B CA 1
ATOM 4291 C C . VAL B 1 138 ? 6.836 -17.625 -14.641 1 98.88 138 VAL B C 1
ATOM 4293 O O . VAL B 1 138 ? 7.074 -18.547 -15.43 1 98.88 138 VAL B O 1
ATOM 4296 N N . GLU B 1 139 ? 5.734 -17.547 -13.93 1 98.75 139 GLU B N 1
ATOM 4297 C CA . GLU B 1 139 ? 4.633 -18.453 -14.242 1 98.75 139 GLU B CA 1
ATOM 4298 C C . GLU B 1 139 ? 4.078 -18.203 -15.641 1 98.75 139 GLU B C 1
ATOM 4300 O O . GLU B 1 139 ? 3.469 -17.156 -15.891 1 98.75 139 GLU B O 1
ATOM 4305 N N . ALA B 1 140 ? 4.172 -19.188 -16.484 1 98.5 140 ALA B N 1
ATOM 4306 C CA . ALA B 1 140 ? 4.07 -18.906 -17.906 1 98.5 140 ALA B CA 1
ATOM 4307 C C . ALA B 1 140 ? 2.623 -19.016 -18.391 1 98.5 140 ALA B C 1
ATOM 4309 O O . ALA B 1 140 ? 2.188 -18.234 -19.234 1 98.5 140 ALA B O 1
ATOM 4310 N N . THR B 1 141 ? 1.959 -19.969 -17.922 1 98.25 141 THR B N 1
ATOM 4311 C CA . THR B 1 141 ? 0.623 -20.25 -18.422 1 98.25 141 THR B CA 1
ATOM 4312 C C . THR B 1 141 ? -0.074 -21.297 -17.578 1 98.25 141 THR B C 1
ATOM 4314 O O . THR B 1 141 ? 0.297 -21.516 -16.422 1 98.25 141 THR B O 1
ATOM 4317 N N . SER B 1 142 ? -1.211 -21.797 -18.094 1 97.5 142 SER B N 1
ATOM 4318 C CA . SER B 1 142 ? -1.995 -22.812 -17.391 1 97.5 142 SER B CA 1
ATOM 4319 C C . SER B 1 142 ? -2.582 -23.828 -18.375 1 97.5 142 SER B C 1
ATOM 4321 O O . SER B 1 142 ? -2.965 -23.469 -19.484 1 97.5 142 SER B O 1
ATOM 4323 N N . PHE B 1 143 ? -2.609 -25.094 -17.969 1 97.25 143 PHE B N 1
ATOM 4324 C CA . PHE B 1 143 ? -3.205 -26.156 -18.766 1 97.25 143 PHE B CA 1
ATOM 4325 C C . PHE B 1 143 ? -4.594 -26.5 -18.25 1 97.25 143 PHE B C 1
ATOM 4327 O O . PHE B 1 143 ? -4.926 -27.688 -18.109 1 97.25 143 PHE B O 1
ATOM 4334 N N . VAL B 1 144 ? -5.223 -25.438 -17.875 1 92.25 144 VAL B N 1
ATOM 4335 C CA . VAL B 1 144 ? -6.652 -25.531 -17.578 1 92.25 144 VAL B CA 1
ATOM 4336 C C . VAL B 1 144 ? -7.434 -25.578 -18.891 1 92.25 144 VAL B C 1
ATOM 4338 O O . VAL B 1 144 ? -6.941 -25.141 -19.938 1 92.25 144 VAL B O 1
ATOM 4341 N N . SER B 1 145 ? -8.617 -26.141 -18.828 1 90.56 145 SER B N 1
ATOM 4342 C CA . SER B 1 145 ? -9.43 -26.266 -20.031 1 90.56 145 SER B CA 1
ATOM 4343 C C . SER B 1 145 ? -9.664 -24.906 -20.672 1 90.56 145 SER B C 1
ATOM 4345 O O . SER B 1 145 ? -10.031 -23.938 -20 1 90.56 145 SER B O 1
ATOM 4347 N N . PRO B 1 146 ? -9.453 -24.812 -21.984 1 92.31 146 PRO B N 1
ATOM 4348 C CA . PRO B 1 146 ? -9.703 -23.562 -22.703 1 92.31 146 PRO B CA 1
ATOM 4349 C C . PRO B 1 146 ? -11.156 -23.109 -22.594 1 92.31 146 PRO B C 1
ATOM 4351 O O . PRO B 1 146 ? -11.438 -21.922 -22.734 1 92.31 146 PRO B O 1
ATOM 4354 N N . LYS B 1 147 ? -12.016 -24.031 -22.406 1 89.69 147 LYS B N 1
ATOM 4355 C CA . LYS B 1 147 ? -13.43 -23.688 -22.234 1 89.69 147 LYS B CA 1
ATOM 4356 C C . LYS B 1 147 ? -13.633 -22.797 -21.016 1 89.69 147 LYS B C 1
ATOM 4358 O O . LYS B 1 147 ? -14.461 -21.891 -21.031 1 89.69 147 LYS B O 1
ATOM 4363 N N . TRP B 1 148 ? -12.852 -23.031 -20.047 1 86.44 148 TRP B N 1
ATOM 4364 C CA . TRP B 1 148 ? -13.023 -22.328 -18.781 1 86.44 148 TRP B CA 1
ATOM 4365 C C . TRP B 1 148 ? -12.148 -21.078 -18.734 1 86.44 148 TRP B C 1
ATOM 4367 O O . TRP B 1 148 ? -12.516 -20.078 -18.125 1 86.44 148 TRP B O 1
ATOM 4377 N N . VAL B 1 149 ? -10.945 -21.156 -19.281 1 91.19 149 VAL B N 1
ATOM 4378 C CA . VAL B 1 149 ? -10.039 -20.016 -19.312 1 91.19 149 VAL B CA 1
ATOM 4379 C C . VAL B 1 149 ? -9.547 -19.797 -20.75 1 91.19 149 VAL B C 1
ATOM 4381 O O . VAL B 1 149 ? -8.383 -20.031 -21.062 1 91.19 149 VAL B O 1
ATOM 4384 N N . PRO B 1 150 ? -10.391 -19.172 -21.547 1 94.56 150 PRO B N 1
ATOM 4385 C CA . PRO B 1 150 ? -10.031 -18.969 -22.953 1 94.56 150 PRO B CA 1
ATOM 4386 C C . PRO B 1 150 ? -8.758 -18.156 -23.125 1 94.56 150 PRO B C 1
ATOM 4388 O O . PRO B 1 150 ? -8.016 -18.359 -24.078 1 94.56 150 PRO B O 1
ATOM 4391 N N . GLN B 1 151 ? -8.422 -17.25 -22.219 1 95.38 151 GLN B N 1
ATOM 4392 C CA . GLN B 1 151 ? -7.258 -16.375 -22.266 1 95.38 151 GLN B CA 1
ATOM 4393 C C . GLN B 1 151 ? -5.965 -17.188 -22.344 1 95.38 151 GLN B C 1
ATOM 4395 O O . GLN B 1 151 ? -4.965 -16.703 -22.891 1 95.38 151 GLN B O 1
ATOM 4400 N N . LEU B 1 152 ? -6.012 -18.453 -21.875 1 96.88 152 LEU B N 1
ATOM 4401 C CA . LEU B 1 152 ? -4.793 -19.25 -21.781 1 96.88 152 LEU B CA 1
ATOM 4402 C C . LEU B 1 152 ? -4.891 -20.5 -22.672 1 96.88 152 LEU B C 1
ATOM 4404 O O . LEU B 1 152 ? -4.203 -21.484 -22.422 1 96.88 152 LEU B O 1
ATOM 4408 N N . ALA B 1 153 ? -5.734 -20.453 -23.672 1 96.88 153 ALA B N 1
ATOM 4409 C CA . ALA B 1 153 ? -5.961 -21.578 -24.578 1 96.88 153 ALA B CA 1
ATOM 4410 C C . ALA B 1 153 ? -4.691 -21.922 -25.344 1 96.88 153 ALA B C 1
ATOM 4412 O O . ALA B 1 153 ? -4.535 -23.047 -25.828 1 96.88 153 ALA B O 1
ATOM 4413 N N . ASP B 1 154 ? -3.824 -20.969 -25.438 1 98.12 154 ASP B N 1
ATOM 4414 C CA . ASP B 1 154 ? -2.617 -21.141 -26.25 1 98.12 154 ASP B CA 1
ATOM 4415 C C . ASP B 1 154 ? -1.453 -21.641 -25.391 1 98.12 154 ASP B C 1
ATOM 4417 O O . ASP B 1 154 ? -0.289 -21.406 -25.719 1 98.12 154 ASP B O 1
ATOM 4421 N N . ALA B 1 155 ? -1.709 -22.328 -24.312 1 98.31 155 ALA B N 1
ATOM 4422 C CA . ALA B 1 155 ? -0.714 -22.734 -23.328 1 98.31 155 ALA B CA 1
ATOM 4423 C C . ALA B 1 155 ? 0.421 -23.516 -24 1 98.31 155 ALA B C 1
ATOM 4425 O O . ALA B 1 155 ? 1.598 -23.234 -23.734 1 98.31 155 ALA B O 1
ATOM 4426 N N . LYS B 1 156 ? 0.09 -24.453 -24.828 1 98.06 156 LYS B N 1
ATOM 4427 C CA . LYS B 1 156 ? 1.083 -25.281 -25.516 1 98.06 156 LYS B CA 1
ATOM 4428 C C . LYS B 1 156 ? 2.014 -24.438 -26.375 1 98.06 156 LYS B C 1
ATOM 4430 O O . LYS B 1 156 ? 3.23 -24.641 -26.359 1 98.06 156 LYS B O 1
ATOM 4435 N N . ASP B 1 157 ? 1.45 -23.5 -27.125 1 98.25 157 ASP B N 1
ATOM 4436 C CA . ASP B 1 157 ? 2.219 -22.641 -28.016 1 98.25 157 ASP B CA 1
ATOM 4437 C C . ASP B 1 157 ? 3.158 -21.719 -27.234 1 98.25 157 ASP B C 1
ATOM 4439 O O . ASP B 1 157 ? 4.312 -21.531 -27.625 1 98.25 157 ASP B O 1
ATOM 4443 N N . VAL B 1 158 ? 2.668 -21.172 -26.141 1 98.56 158 VAL B N 1
ATOM 4444 C CA . VAL B 1 158 ? 3.473 -20.281 -25.312 1 98.56 158 VAL B CA 1
ATOM 4445 C C . VAL B 1 158 ? 4.656 -21.062 -24.719 1 98.56 158 VAL B C 1
ATOM 4447 O O . VAL B 1 158 ? 5.801 -20.609 -24.812 1 98.56 158 VAL B O 1
ATOM 4450 N N . LEU B 1 159 ? 4.352 -22.219 -24.156 1 98.38 159 LEU B N 1
ATOM 4451 C CA . LEU B 1 159 ? 5.406 -22.984 -23.5 1 98.38 159 LEU B CA 1
ATOM 4452 C C . LEU B 1 159 ? 6.453 -23.438 -24.516 1 98.38 159 LEU B C 1
ATOM 4454 O O . LEU B 1 159 ? 7.652 -23.406 -24.234 1 98.38 159 LEU B O 1
ATOM 4458 N N . LYS B 1 160 ? 6.039 -23.875 -25.641 1 97.19 160 LYS B N 1
ATOM 4459 C CA . LYS B 1 160 ? 6.957 -24.312 -26.688 1 97.19 160 LYS B CA 1
ATOM 4460 C C . LYS B 1 160 ? 7.875 -23.172 -27.125 1 97.19 160 LYS B C 1
ATOM 4462 O O . LYS B 1 160 ? 9.07 -23.375 -27.344 1 97.19 160 LYS B O 1
ATOM 4467 N N . ALA B 1 161 ? 7.344 -22 -27.234 1 97.81 161 ALA B N 1
ATOM 4468 C CA . ALA B 1 161 ? 8.062 -20.844 -27.75 1 97.81 161 ALA B CA 1
ATOM 4469 C C . ALA B 1 161 ? 9.117 -20.359 -26.766 1 97.81 161 ALA B C 1
ATOM 4471 O O . ALA B 1 161 ? 10.078 -19.688 -27.156 1 97.81 161 ALA B O 1
ATOM 4472 N N . ILE B 1 162 ? 8.977 -20.75 -25.469 1 97.81 162 ILE B N 1
ATOM 4473 C CA . ILE B 1 162 ? 9.906 -20.172 -24.5 1 97.81 162 ILE B CA 1
ATOM 4474 C C . ILE B 1 162 ? 10.852 -21.25 -23.984 1 97.81 162 ILE B C 1
ATOM 4476 O O . ILE B 1 162 ? 11.547 -21.047 -22.984 1 97.81 162 ILE B O 1
ATOM 4480 N N . GLN B 1 163 ? 10.938 -22.328 -24.641 1 95.56 163 GLN B N 1
ATOM 4481 C CA . GLN B 1 163 ? 11.766 -23.438 -24.203 1 95.56 163 GLN B CA 1
ATOM 4482 C C . GLN B 1 163 ? 13.242 -23.062 -24.203 1 95.56 163 GLN B C 1
ATOM 4484 O O . GLN B 1 163 ? 14.023 -23.562 -23.406 1 95.56 163 GLN B O 1
ATOM 4489 N N . ASP B 1 164 ? 13.617 -22.141 -25.047 1 95 164 ASP B N 1
ATOM 4490 C CA . ASP B 1 164 ? 15.023 -21.797 -25.188 1 95 164 ASP B CA 1
ATOM 4491 C C . ASP B 1 164 ? 15.375 -20.547 -24.359 1 95 164 ASP B C 1
ATOM 4493 O O . ASP B 1 164 ? 16.516 -20.094 -24.391 1 95 164 ASP B O 1
ATOM 4497 N N . VAL B 1 165 ? 14.398 -20.031 -23.703 1 97 165 VAL B N 1
ATOM 4498 C CA . VAL B 1 165 ? 14.672 -18.891 -22.844 1 97 165 VAL B CA 1
ATOM 4499 C C . VAL B 1 165 ? 15.406 -19.359 -21.578 1 97 165 VAL B C 1
ATOM 4501 O O . VAL B 1 165 ? 14.914 -20.219 -20.859 1 97 165 VAL B O 1
ATOM 4504 N N . GLU B 1 166 ? 16.578 -18.828 -21.312 1 96.12 166 GLU B N 1
ATOM 4505 C CA . GLU B 1 166 ? 17.406 -19.234 -20.188 1 96.12 166 GLU B CA 1
ATOM 4506 C C . GLU B 1 166 ? 17.312 -18.234 -19.047 1 96.12 166 GLU B C 1
ATOM 4508 O O . GLU B 1 166 ? 16.859 -17.109 -19.234 1 96.12 166 GLU B O 1
ATOM 4513 N N . GLY B 1 167 ? 17.609 -18.703 -17.891 1 95.94 167 GLY B N 1
ATOM 4514 C CA . GLY B 1 167 ? 17.75 -17.797 -16.75 1 95.94 167 GLY B CA 1
ATOM 4515 C C . GLY B 1 167 ? 16.516 -17.781 -15.844 1 95.94 167 GLY B C 1
ATOM 4516 O O . GLY B 1 167 ? 16.5 -17.078 -14.828 1 95.94 167 GLY B O 1
ATOM 4517 N N . ALA B 1 168 ? 15.539 -18.594 -16.266 1 98.12 168 ALA B N 1
ATOM 4518 C CA . ALA B 1 168 ? 14.336 -18.609 -15.43 1 98.12 168 ALA B CA 1
ATOM 4519 C C . ALA B 1 168 ? 13.625 -19.953 -15.508 1 98.12 168 ALA B C 1
ATOM 4521 O O . ALA B 1 168 ? 13.82 -20.703 -16.469 1 98.12 168 ALA B O 1
ATOM 4522 N N . SER B 1 169 ? 12.93 -20.266 -14.516 1 98.19 169 SER B N 1
ATOM 4523 C CA . SER B 1 169 ? 11.977 -21.375 -14.539 1 98.19 169 SER B CA 1
ATOM 4524 C C . SER B 1 169 ? 10.578 -20.875 -14.914 1 98.19 169 SER B C 1
ATOM 4526 O O . SER B 1 169 ? 10.227 -19.719 -14.656 1 98.19 169 SER B O 1
ATOM 4528 N N . PHE B 1 170 ? 9.82 -21.812 -15.531 1 98.62 170 PHE B N 1
ATOM 4529 C CA . PHE B 1 170 ? 8.5 -21.438 -16.047 1 98.62 170 PHE B CA 1
ATOM 4530 C C . PHE B 1 170 ? 7.438 -22.406 -15.555 1 98.62 170 PHE B C 1
ATOM 4532 O O . PHE B 1 170 ? 6.898 -23.203 -16.328 1 98.62 170 PHE B O 1
ATOM 4539 N N . PRO B 1 171 ? 7.07 -22.281 -14.258 1 98.44 171 PRO B N 1
ATOM 4540 C CA . PRO B 1 171 ? 5.984 -23.141 -13.789 1 98.44 171 PRO B CA 1
ATOM 4541 C C . PRO B 1 171 ? 4.676 -22.891 -14.539 1 98.44 171 PRO B C 1
ATOM 4543 O O . PRO B 1 171 ? 4.43 -21.781 -15.023 1 98.44 171 PRO B O 1
ATOM 4546 N N . VAL B 1 172 ? 3.863 -23.953 -14.664 1 98.5 172 VAL B N 1
ATOM 4547 C CA . VAL B 1 172 ? 2.551 -23.859 -15.289 1 98.5 172 VAL B CA 1
ATOM 4548 C C . VAL B 1 172 ? 1.495 -24.484 -14.375 1 98.5 172 VAL B C 1
ATOM 4550 O O . VAL B 1 172 ? 1.771 -25.453 -13.672 1 98.5 172 VAL B O 1
ATOM 4553 N N . LEU B 1 173 ? 0.301 -23.906 -14.383 1 97.38 173 LEU B N 1
ATOM 4554 C CA . LEU B 1 173 ? -0.788 -24.438 -13.57 1 97.38 173 LEU B CA 1
ATOM 4555 C C . LEU B 1 173 ? -1.382 -25.688 -14.203 1 97.38 173 LEU B C 1
ATOM 4557 O O . LEU B 1 173 ? -1.586 -25.75 -15.414 1 97.38 173 LEU B O 1
ATOM 4561 N N . THR B 1 174 ? -1.639 -26.672 -13.375 1 96.81 174 THR B N 1
ATOM 4562 C CA . THR B 1 174 ? -2.27 -27.922 -13.805 1 96.81 174 THR B CA 1
ATOM 4563 C C . THR B 1 174 ? -3.41 -28.297 -12.867 1 96.81 174 THR B C 1
ATOM 4565 O O . THR B 1 174 ? -3.176 -28.688 -11.719 1 96.81 174 THR B O 1
ATOM 4568 N N . PRO B 1 175 ? -4.613 -28.297 -13.273 1 91.62 175 PRO B N 1
ATOM 4569 C CA . PRO B 1 175 ? -5.766 -28.5 -12.391 1 91.62 175 PRO B CA 1
ATOM 4570 C C . PRO B 1 175 ? -6 -29.969 -12.07 1 91.62 175 PRO B C 1
ATOM 4572 O O . PRO B 1 175 ? -6.656 -30.297 -11.07 1 91.62 175 PRO B O 1
ATOM 4575 N N . ASN B 1 176 ? -5.551 -30.875 -12.977 1 92.88 176 ASN B N 1
ATOM 4576 C CA . ASN B 1 176 ? -5.742 -32.312 -12.836 1 92.88 176 ASN B CA 1
ATOM 4577 C C . ASN B 1 176 ? -4.68 -33.094 -13.602 1 92.88 176 ASN B C 1
ATOM 4579 O O . ASN B 1 176 ? -3.764 -32.531 -14.18 1 92.88 176 ASN B O 1
ATOM 4583 N N . LEU B 1 177 ? -4.844 -34.406 -13.57 1 95.88 177 LEU B N 1
ATOM 4584 C CA . LEU B 1 177 ? -3.842 -35.25 -14.188 1 95.88 177 LEU B CA 1
ATOM 4585 C C . LEU B 1 177 ? -3.787 -35.031 -15.695 1 95.88 177 LEU B C 1
ATOM 4587 O O . LEU B 1 177 ? -2.713 -35.094 -16.297 1 95.88 177 LEU B O 1
ATOM 4591 N N . LYS B 1 178 ? -4.945 -34.812 -16.297 1 95.44 178 LYS B N 1
ATOM 4592 C CA . LYS B 1 178 ? -4.984 -34.531 -17.734 1 95.44 178 LYS B CA 1
ATOM 4593 C C . LYS B 1 178 ? -4.191 -33.281 -18.062 1 95.44 178 LYS B C 1
ATOM 4595 O O . LYS B 1 178 ? -3.412 -33.25 -19.016 1 95.44 178 LYS B O 1
ATOM 4600 N N . GLY B 1 179 ? -4.414 -32.25 -17.281 1 96.44 179 GLY B N 1
ATOM 4601 C CA . GLY B 1 179 ? -3.635 -31.047 -17.453 1 96.44 179 GLY B CA 1
ATOM 4602 C C . GLY B 1 179 ? -2.148 -31.25 -17.219 1 96.44 179 GLY B C 1
ATOM 4603 O O . GLY B 1 179 ? -1.322 -30.688 -17.938 1 96.44 179 GLY B O 1
ATOM 4604 N N . PHE B 1 180 ? -1.856 -32.062 -16.281 1 97.88 180 PHE B N 1
ATOM 4605 C CA . PHE B 1 180 ? -0.467 -32.375 -15.977 1 97.88 180 PHE B CA 1
ATOM 4606 C C . PHE B 1 180 ? 0.205 -33.062 -17.156 1 97.88 180 PHE B C 1
ATOM 4608 O O . PHE B 1 180 ? 1.3 -32.656 -17.578 1 97.88 180 PHE B O 1
ATOM 4615 N N . GLU B 1 181 ? -0.439 -34.031 -17.703 1 97.75 181 GLU B N 1
ATOM 4616 C CA . GLU B 1 181 ? 0.1 -34.75 -18.828 1 97.75 181 GLU B CA 1
ATOM 4617 C C . GLU B 1 181 ? 0.291 -33.844 -20.047 1 97.75 181 GLU B C 1
ATOM 4619 O O . GLU B 1 181 ? 1.304 -33.938 -20.734 1 97.75 181 GLU B O 1
ATOM 4624 N N . ALA B 1 182 ? -0.653 -33 -20.234 1 97.62 182 ALA B N 1
ATOM 4625 C CA . ALA B 1 182 ? -0.556 -32.062 -21.344 1 97.62 182 ALA B CA 1
ATOM 4626 C C . ALA B 1 182 ? 0.623 -31.109 -21.141 1 97.62 182 ALA B C 1
ATOM 4628 O O . ALA B 1 182 ? 1.324 -30.766 -22.094 1 97.62 182 ALA B O 1
ATOM 4629 N N . ALA B 1 183 ? 0.802 -30.641 -19.906 1 98.38 183 ALA B N 1
ATOM 4630 C CA . ALA B 1 183 ? 1.91 -29.75 -19.562 1 98.38 183 ALA B CA 1
ATOM 4631 C C . ALA B 1 183 ? 3.254 -30.438 -19.812 1 98.38 183 ALA B C 1
ATOM 4633 O O . ALA B 1 183 ? 4.148 -29.844 -20.422 1 98.38 183 ALA B O 1
ATOM 4634 N N . VAL B 1 184 ? 3.389 -31.672 -19.375 1 97.88 184 VAL B N 1
ATOM 4635 C CA . VAL B 1 184 ? 4.621 -32.438 -19.547 1 97.88 184 VAL B CA 1
ATOM 4636 C C . VAL B 1 184 ? 4.902 -32.656 -21.031 1 97.88 184 VAL B C 1
ATOM 4638 O O . VAL B 1 184 ? 6.035 -32.469 -21.484 1 97.88 184 VAL B O 1
ATOM 4641 N N . ALA B 1 185 ? 3.857 -33 -21.734 1 97.44 185 ALA B N 1
ATOM 4642 C CA . ALA B 1 185 ? 3.99 -33.219 -23.172 1 97.44 185 ALA B CA 1
ATOM 4643 C C . ALA B 1 185 ? 4.453 -31.953 -23.875 1 97.44 185 ALA B C 1
ATOM 4645 O O . ALA B 1 185 ? 5.172 -32 -24.875 1 97.44 185 ALA B O 1
ATOM 4646 N N . ALA B 1 186 ? 4.051 -30.828 -23.328 1 97.5 186 ALA B N 1
ATOM 4647 C CA . ALA B 1 186 ? 4.391 -29.547 -23.922 1 97.5 186 ALA B CA 1
ATOM 4648 C C . ALA B 1 186 ? 5.781 -29.078 -23.469 1 97.5 186 ALA B C 1
ATOM 4650 O O . ALA B 1 186 ? 6.289 -28.062 -23.953 1 97.5 186 ALA B O 1
ATOM 4651 N N . GLY B 1 187 ? 6.402 -29.828 -22.531 1 96.62 187 GLY B N 1
ATOM 4652 C CA . GLY B 1 187 ? 7.777 -29.531 -22.156 1 96.62 187 GLY B CA 1
ATOM 4653 C C . GLY B 1 187 ? 7.895 -28.844 -20.812 1 96.62 187 GLY B C 1
ATOM 4654 O O . GLY B 1 187 ? 8.953 -28.312 -20.469 1 96.62 187 GLY B O 1
ATOM 4655 N N . ALA B 1 188 ? 6.855 -28.844 -20.016 1 98 188 ALA B N 1
ATOM 4656 C CA . ALA B 1 188 ? 6.902 -28.203 -18.703 1 98 188 ALA B CA 1
ATOM 4657 C C . ALA B 1 188 ? 7.93 -28.891 -17.812 1 98 188 ALA B C 1
ATOM 4659 O O . ALA B 1 188 ? 8.008 -30.125 -17.766 1 98 188 ALA B O 1
ATOM 4660 N N . LYS B 1 189 ? 8.734 -28.094 -17.109 1 97.44 189 LYS B N 1
ATOM 4661 C CA . LYS B 1 189 ? 9.75 -28.609 -16.188 1 97.44 189 LYS B CA 1
ATOM 4662 C C . LYS B 1 189 ? 9.344 -28.375 -14.742 1 97.44 189 LYS B C 1
ATOM 4664 O O . LYS B 1 189 ? 10.023 -28.844 -13.82 1 97.44 189 LYS B O 1
ATOM 4669 N N . GLU B 1 190 ? 8.32 -27.672 -14.539 1 97.94 190 GLU B N 1
ATOM 4670 C CA . GLU B 1 190 ? 7.719 -27.375 -13.242 1 97.94 190 GLU B CA 1
ATOM 4671 C C . GLU B 1 190 ? 6.215 -27.172 -13.367 1 97.94 190 GLU B C 1
ATOM 4673 O O . GLU B 1 190 ? 5.75 -26.531 -14.32 1 97.94 190 GLU B O 1
ATOM 4678 N N . VAL B 1 191 ? 5.48 -27.734 -12.469 1 98.44 191 VAL B N 1
ATOM 4679 C CA . VAL B 1 191 ? 4.031 -27.578 -12.516 1 98.44 191 VAL B CA 1
ATOM 4680 C C . VAL B 1 191 ? 3.523 -27.062 -11.172 1 98.44 191 VAL B C 1
ATOM 4682 O O . VAL B 1 191 ? 4.277 -27 -10.195 1 98.44 191 VAL B O 1
ATOM 4685 N N . ALA B 1 192 ? 2.256 -26.578 -11.18 1 98.25 192 ALA B N 1
ATOM 4686 C CA . ALA B 1 192 ? 1.649 -26.062 -9.953 1 98.25 192 ALA B CA 1
ATOM 4687 C C . ALA B 1 192 ? 0.231 -26.594 -9.773 1 98.25 192 ALA B C 1
ATOM 4689 O O . ALA B 1 192 ? -0.488 -26.812 -10.758 1 98.25 192 ALA B O 1
ATOM 4690 N N . VAL B 1 193 ? -0.126 -26.859 -8.562 1 97.5 193 VAL B N 1
ATOM 4691 C CA . VAL B 1 193 ? -1.486 -27.203 -8.164 1 97.5 193 VAL B CA 1
ATOM 4692 C C . VAL B 1 193 ? -2.064 -26.078 -7.293 1 97.5 193 VAL B C 1
ATOM 4694 O O . VAL B 1 193 ? -1.32 -25.266 -6.746 1 97.5 193 VAL B O 1
ATOM 4697 N N . PHE B 1 194 ? -3.395 -26 -7.191 1 95.31 194 PHE B N 1
ATOM 4698 C CA . PHE B 1 194 ? -3.932 -24.812 -6.543 1 95.31 194 PHE B CA 1
ATOM 4699 C C . PHE B 1 194 ? -5.199 -25.156 -5.766 1 95.31 194 PHE B C 1
ATOM 4701 O O . PHE B 1 194 ? -6.277 -24.641 -6.074 1 95.31 194 PHE B O 1
ATOM 4708 N N . PRO B 1 195 ? -5.086 -25.844 -4.633 1 96.88 195 PRO B N 1
ATOM 4709 C CA . PRO B 1 195 ? -6.234 -26.031 -3.742 1 96.88 195 PRO B CA 1
ATOM 4710 C C . PRO B 1 195 ? -6.645 -24.734 -3.043 1 96.88 195 PRO B C 1
ATOM 4712 O O . PRO B 1 195 ? -5.969 -23.703 -3.186 1 96.88 195 PRO B O 1
ATOM 4715 N N . ALA B 1 196 ? -7.812 -24.844 -2.34 1 96.25 196 ALA B N 1
ATOM 4716 C CA . ALA B 1 196 ? -8.328 -23.703 -1.584 1 96.25 196 ALA B CA 1
ATOM 4717 C C . ALA B 1 196 ? -8.562 -24.078 -0.124 1 96.25 196 ALA B C 1
ATOM 4719 O O . ALA B 1 196 ? -8.797 -25.234 0.194 1 96.25 196 ALA B O 1
ATOM 4720 N N . ALA B 1 197 ? -8.508 -23.062 0.68 1 97.19 197 ALA B N 1
ATOM 4721 C CA . ALA B 1 197 ? -8.773 -23.266 2.102 1 97.19 197 ALA B CA 1
ATOM 4722 C C . ALA B 1 197 ? -10.242 -22.984 2.432 1 97.19 197 ALA B C 1
ATOM 4724 O O . ALA B 1 197 ? -10.602 -22.828 3.602 1 97.19 197 ALA B O 1
ATOM 4725 N N . SER B 1 198 ? -11.062 -22.891 1.439 1 95.31 198 SER B N 1
ATOM 4726 C CA . SER B 1 198 ? -12.5 -22.688 1.573 1 95.31 198 SER B CA 1
ATOM 4727 C C . SER B 1 198 ? -13.281 -23.734 0.79 1 95.31 198 SER B C 1
ATOM 4729 O O . SER B 1 198 ? -13.062 -23.906 -0.411 1 95.31 198 SER B O 1
ATOM 4731 N N . GLU B 1 199 ? -14.25 -24.406 1.481 1 93.81 199 GLU B N 1
ATOM 4732 C CA . GLU B 1 199 ? -15.086 -25.422 0.833 1 93.81 199 GLU B CA 1
ATOM 4733 C C . GLU B 1 199 ? -15.914 -24.812 -0.294 1 93.81 199 GLU B C 1
ATOM 4735 O O . GLU B 1 199 ? -15.977 -25.359 -1.396 1 93.81 199 GLU B O 1
ATOM 4740 N N . SER B 1 200 ? -16.484 -23.672 0.05 1 92.75 200 SER B N 1
ATOM 4741 C CA . SER B 1 200 ? -17.359 -23.031 -0.92 1 92.75 200 SER B CA 1
ATOM 4742 C C . SER B 1 200 ? -16.578 -22.562 -2.143 1 92.75 200 SER B C 1
ATOM 4744 O O . SER B 1 200 ? -17.047 -22.703 -3.275 1 92.75 200 SER B O 1
ATOM 4746 N N . PHE B 1 201 ? -15.461 -22.031 -1.918 1 92.44 201 PHE B N 1
ATOM 4747 C CA . PHE B 1 201 ? -14.625 -21.578 -3.025 1 92.44 201 PHE B CA 1
ATOM 4748 C C . PHE B 1 201 ? -14.125 -22.766 -3.85 1 92.44 201 PHE B C 1
ATOM 4750 O O . PHE B 1 201 ? -14.102 -22.703 -5.078 1 92.44 201 PHE B O 1
ATOM 4757 N N . SER B 1 202 ? -13.695 -23.781 -3.191 1 92.38 202 SER B N 1
ATOM 4758 C CA . SER B 1 202 ? -13.227 -24.984 -3.885 1 92.38 202 SER B CA 1
ATOM 4759 C C . SER B 1 202 ? -14.312 -25.562 -4.789 1 92.38 202 SER B C 1
ATOM 4761 O O . SER B 1 202 ? -14.047 -25.922 -5.938 1 92.38 202 SER B O 1
ATOM 4763 N N . LYS B 1 203 ? -15.5 -25.594 -4.293 1 90.88 203 LYS B N 1
ATOM 4764 C CA . LYS B 1 203 ? -16.625 -26.109 -5.066 1 90.88 203 LYS B CA 1
ATOM 4765 C C . LYS B 1 203 ? -16.922 -25.219 -6.266 1 90.88 203 LYS B C 1
ATOM 4767 O O . LYS B 1 203 ? -17.156 -25.703 -7.371 1 90.88 203 LYS B O 1
ATOM 4772 N N . ALA B 1 204 ? -16.844 -23.969 -6.027 1 85.25 204 ALA B N 1
ATOM 4773 C CA . ALA B 1 204 ? -17.188 -23.016 -7.074 1 85.25 204 ALA B CA 1
ATOM 4774 C C . ALA B 1 204 ? -16.125 -23 -8.164 1 85.25 204 ALA B C 1
ATOM 4776 O O . ALA B 1 204 ? -16.438 -22.906 -9.352 1 85.25 204 ALA B O 1
ATOM 4777 N N . ASN B 1 205 ? -14.898 -23.062 -7.766 1 81 205 ASN B N 1
ATOM 4778 C CA . ASN B 1 205 ? -13.797 -22.859 -8.695 1 81 205 ASN B CA 1
ATOM 4779 C C . ASN B 1 205 ? -13.305 -24.188 -9.273 1 81 205 ASN B C 1
ATOM 4781 O O . ASN B 1 205 ? -12.82 -24.234 -10.406 1 81 205 ASN B O 1
ATOM 4785 N N . LEU B 1 206 ? -13.414 -25.234 -8.5 1 80.19 206 LEU B N 1
ATOM 4786 C CA . LEU B 1 206 ? -12.789 -26.484 -8.891 1 80.19 206 LEU B CA 1
ATOM 4787 C C . LEU B 1 206 ? -13.82 -27.609 -8.977 1 80.19 206 LEU B C 1
ATOM 4789 O O . LEU B 1 206 ? -13.477 -28.766 -9.258 1 80.19 206 LEU B O 1
ATOM 4793 N N . ASN B 1 207 ? -15.039 -27.312 -8.672 1 83.12 207 ASN B N 1
ATOM 4794 C CA . ASN B 1 207 ? -16.172 -28.234 -8.766 1 83.12 207 ASN B CA 1
ATOM 4795 C C . ASN B 1 207 ? -16.031 -29.406 -7.805 1 83.12 207 ASN B C 1
ATOM 4797 O O . ASN B 1 207 ? -16.453 -30.531 -8.117 1 83.12 207 ASN B O 1
ATOM 4801 N N . CYS B 1 208 ? -15.297 -29.25 -6.766 1 88.38 208 CYS B N 1
ATOM 4802 C CA . CYS B 1 208 ? -15.156 -30.281 -5.734 1 88.38 208 CYS B CA 1
ATOM 4803 C C . CYS B 1 208 ? -14.758 -29.656 -4.402 1 88.38 208 CYS B C 1
ATOM 4805 O O . CYS B 1 208 ? -14.406 -28.484 -4.34 1 88.38 208 CYS B O 1
ATOM 4807 N N . GLY B 1 209 ? -14.844 -30.438 -3.328 1 91.81 209 GLY B N 1
ATOM 4808 C CA . GLY B 1 209 ? -14.453 -29.969 -2.01 1 91.81 209 GLY B CA 1
ATOM 4809 C C . GLY B 1 209 ? -12.961 -30.031 -1.773 1 91.81 209 GLY B C 1
ATOM 4810 O O . GLY B 1 209 ? -12.203 -30.438 -2.652 1 91.81 209 GLY B O 1
ATOM 4811 N N . ILE B 1 210 ? -12.547 -29.609 -0.579 1 95 210 ILE B N 1
ATOM 4812 C CA . ILE B 1 210 ? -11.133 -29.5 -0.219 1 95 210 ILE B CA 1
ATOM 4813 C C . ILE B 1 210 ? -10.484 -30.891 -0.269 1 95 210 ILE B C 1
ATOM 4815 O O . ILE B 1 210 ? -9.438 -31.062 -0.896 1 95 210 ILE B O 1
ATOM 4819 N N . GLU B 1 211 ? -11.125 -31.891 0.338 1 95.69 211 GLU B N 1
ATOM 4820 C CA . GLU B 1 211 ? -10.539 -33.219 0.417 1 95.69 211 GLU B CA 1
ATOM 4821 C C . GLU B 1 211 ? -10.375 -33.844 -0.97 1 95.69 211 GLU B C 1
ATOM 4823 O O . GLU B 1 211 ? -9.344 -34.438 -1.269 1 95.69 211 GLU B O 1
ATOM 4828 N N . ASP B 1 212 ? -11.375 -33.688 -1.77 1 95.06 212 ASP B N 1
ATOM 4829 C CA . ASP B 1 212 ? -11.312 -34.188 -3.133 1 95.06 212 ASP B CA 1
ATOM 4830 C C . ASP B 1 212 ? -10.219 -33.5 -3.936 1 95.06 212 ASP B C 1
ATOM 4832 O O . ASP B 1 212 ? -9.516 -34.156 -4.723 1 95.06 212 ASP B O 1
ATOM 4836 N N . ASN B 1 213 ? -10.164 -32.219 -3.777 1 95.31 213 ASN B N 1
ATOM 4837 C CA . ASN B 1 213 ? -9.117 -31.5 -4.492 1 95.31 213 ASN B CA 1
ATOM 4838 C C . ASN B 1 213 ? -7.727 -31.922 -4.023 1 95.31 213 ASN B C 1
ATOM 4840 O O . ASN B 1 213 ? -6.797 -32 -4.832 1 95.31 213 ASN B O 1
ATOM 4844 N N . LEU B 1 214 ? -7.562 -32.125 -2.75 1 97.06 214 LEU B N 1
ATOM 4845 C CA . LEU B 1 214 ? -6.281 -32.562 -2.221 1 97.06 214 LEU B CA 1
ATOM 4846 C C . LEU B 1 214 ? -5.91 -33.938 -2.781 1 97.06 214 LEU B C 1
ATOM 4848 O O . LEU B 1 214 ? -4.734 -34.219 -3.02 1 97.06 214 LEU B O 1
ATOM 4852 N N . ALA B 1 215 ? -6.891 -34.75 -2.994 1 96.5 215 ALA B N 1
ATOM 4853 C CA . ALA B 1 215 ? -6.641 -36.031 -3.623 1 96.5 215 ALA B CA 1
ATOM 4854 C C . ALA B 1 215 ? -6.117 -35.875 -5.047 1 96.5 215 ALA B C 1
ATOM 4856 O O . ALA B 1 215 ? -5.203 -36.594 -5.469 1 96.5 215 ALA B O 1
ATOM 4857 N N . ARG B 1 216 ? -6.703 -34.969 -5.762 1 95.12 216 ARG B N 1
ATOM 4858 C CA . ARG B 1 216 ? -6.23 -34.656 -7.105 1 95.12 216 ARG B CA 1
ATOM 4859 C C . ARG B 1 216 ? -4.793 -34.156 -7.082 1 95.12 216 ARG B C 1
ATOM 4861 O O . ARG B 1 216 ? -3.986 -34.5 -7.938 1 95.12 216 ARG B O 1
ATOM 4868 N N . CYS B 1 217 ? -4.492 -33.281 -6.129 1 97.19 217 CYS B N 1
ATOM 4869 C CA . CYS B 1 217 ? -3.139 -32.781 -5.965 1 97.19 217 CYS B CA 1
ATOM 4870 C C . CYS B 1 217 ? -2.156 -33.906 -5.688 1 97.19 217 CYS B C 1
ATOM 4872 O O . CYS B 1 217 ? -1.039 -33.906 -6.207 1 97.19 217 CYS B O 1
ATOM 4874 N N . ARG B 1 218 ? -2.58 -34.875 -4.914 1 97.12 218 ARG B N 1
ATOM 4875 C CA . ARG B 1 218 ? -1.737 -36.031 -4.594 1 97.12 218 ARG B CA 1
ATOM 4876 C C . ARG B 1 218 ? -1.426 -36.844 -5.84 1 97.12 218 ARG B C 1
ATOM 4878 O O . ARG B 1 218 ? -0.328 -37.406 -5.973 1 97.12 218 ARG B O 1
ATOM 4885 N N . ASP B 1 219 ? -2.455 -37 -6.664 1 96.94 219 ASP B N 1
ATOM 4886 C CA . ASP B 1 219 ? -2.254 -37.719 -7.918 1 96.94 219 ASP B CA 1
ATOM 4887 C C . ASP B 1 219 ? -1.192 -37.062 -8.781 1 96.94 219 ASP B C 1
ATOM 4889 O O . ASP B 1 219 ? -0.318 -37.719 -9.336 1 96.94 219 ASP B O 1
ATOM 4893 N N . ILE B 1 220 ? -1.269 -35.75 -8.852 1 97.69 220 ILE B N 1
ATOM 4894 C CA . ILE B 1 220 ? -0.316 -35 -9.641 1 97.69 220 ILE B CA 1
ATOM 4895 C C . ILE B 1 220 ? 1.071 -35.062 -9.008 1 97.69 220 ILE B C 1
ATOM 4897 O O . ILE B 1 220 ? 2.066 -35.281 -9.703 1 97.69 220 ILE B O 1
ATOM 4901 N N . ALA B 1 221 ? 1.124 -34.938 -7.699 1 97.5 221 ALA B N 1
ATOM 4902 C CA . ALA B 1 221 ? 2.393 -35 -6.98 1 97.5 221 ALA B CA 1
ATOM 4903 C C . ALA B 1 221 ? 3.066 -36.344 -7.207 1 97.5 221 ALA B C 1
ATOM 4905 O O . ALA B 1 221 ? 4.281 -36.438 -7.406 1 97.5 221 ALA B O 1
ATOM 4906 N N . SER B 1 222 ? 2.305 -37.406 -7.191 1 96.81 222 SER B N 1
ATOM 4907 C CA . SER B 1 222 ? 2.83 -38.75 -7.41 1 96.81 222 SER B CA 1
ATOM 4908 C C . SER B 1 222 ? 3.365 -38.906 -8.828 1 96.81 222 SER B C 1
ATOM 4910 O O . SER B 1 222 ? 4.457 -39.438 -9.031 1 96.81 222 SER B O 1
ATOM 4912 N N . ALA B 1 223 ? 2.551 -38.469 -9.766 1 97.25 223 ALA B N 1
ATOM 4913 C CA . ALA B 1 223 ? 2.959 -38.562 -11.164 1 97.25 223 ALA B CA 1
ATOM 4914 C C . ALA B 1 223 ? 4.211 -37.719 -11.422 1 97.25 223 ALA B C 1
ATOM 4916 O O . ALA B 1 223 ? 5.094 -38.156 -12.18 1 97.25 223 ALA B O 1
ATOM 4917 N N . SER B 1 224 ? 4.285 -36.562 -10.82 1 97.44 224 SER B N 1
ATOM 4918 C CA . SER B 1 224 ? 5.402 -35.656 -11.008 1 97.44 224 SER B CA 1
ATOM 4919 C C . SER B 1 224 ? 6.695 -36.219 -10.438 1 97.44 224 SER B C 1
ATOM 4921 O O . SER B 1 224 ? 7.777 -36 -10.984 1 97.44 224 SER B O 1
ATOM 4923 N N . ARG B 1 225 ? 6.617 -36.906 -9.336 1 95.62 225 ARG B N 1
ATOM 4924 C CA . ARG B 1 225 ? 7.777 -37.5 -8.688 1 95.62 225 ARG B CA 1
ATOM 4925 C C . ARG B 1 225 ? 8.461 -38.531 -9.602 1 95.62 225 ARG B C 1
ATOM 4927 O O . ARG B 1 225 ? 9.688 -38.562 -9.672 1 95.62 225 ARG B O 1
ATOM 4934 N N . SER B 1 226 ? 7.68 -39.25 -10.258 1 94.06 226 SER B N 1
ATOM 4935 C CA . SER B 1 226 ? 8.203 -40.25 -11.172 1 94.06 226 SER B CA 1
ATOM 4936 C C . SER B 1 226 ? 8.984 -39.625 -12.312 1 94.06 226 SER B C 1
ATOM 4938 O O . SER B 1 226 ? 9.906 -40.219 -12.859 1 94.06 226 SER B O 1
ATOM 4940 N N . LEU B 1 227 ? 8.648 -38.438 -12.641 1 96.44 227 LEU B N 1
ATOM 4941 C CA . LEU B 1 227 ? 9.273 -37.719 -13.75 1 96.44 227 LEU B CA 1
ATOM 4942 C C . LEU B 1 227 ? 10.297 -36.719 -13.242 1 96.44 227 LEU B C 1
ATOM 4944 O O . LEU B 1 227 ? 10.938 -36 -14.031 1 96.44 227 LEU B O 1
ATOM 4948 N N . LYS B 1 228 ? 10.469 -36.562 -11.914 1 96.44 228 LYS B N 1
ATOM 4949 C CA . LYS B 1 228 ? 11.375 -35.625 -11.25 1 96.44 228 LYS B CA 1
ATOM 4950 C C . LYS B 1 228 ? 11.031 -34.188 -11.602 1 96.44 228 LYS B C 1
ATOM 4952 O O . LYS B 1 228 ? 11.93 -33.375 -11.875 1 96.44 228 LYS B O 1
ATOM 4957 N N . ILE B 1 229 ? 9.781 -33.906 -11.742 1 97.31 229 ILE B N 1
ATOM 4958 C CA . ILE B 1 229 ? 9.266 -32.562 -11.984 1 97.31 229 ILE B CA 1
ATOM 4959 C C . ILE B 1 229 ? 8.773 -31.969 -10.672 1 97.31 229 ILE B C 1
ATOM 4961 O O . ILE B 1 229 ? 7.887 -32.531 -10.016 1 97.31 229 ILE B O 1
ATOM 4965 N N . PRO B 1 230 ? 9.383 -30.844 -10.266 1 97.88 230 PRO B N 1
ATOM 4966 C CA . PRO B 1 230 ? 8.906 -30.219 -9.031 1 97.88 230 PRO B CA 1
ATOM 4967 C C . PRO B 1 230 ? 7.484 -29.672 -9.164 1 97.88 230 PRO B C 1
ATOM 4969 O O . PRO B 1 230 ? 7.082 -29.25 -10.242 1 97.88 230 PRO B O 1
ATOM 4972 N N . VAL B 1 231 ? 6.75 -29.688 -8.023 1 98.38 231 VAL B N 1
ATOM 4973 C CA . VAL B 1 231 ? 5.379 -29.188 -7.977 1 98.38 231 VAL B CA 1
ATOM 4974 C C . VAL B 1 231 ? 5.277 -28.062 -6.957 1 98.38 231 VAL B C 1
ATOM 4976 O O . VAL B 1 231 ? 5.727 -28.203 -5.816 1 98.38 231 VAL B O 1
ATOM 4979 N N . ARG B 1 232 ? 4.785 -26.938 -7.418 1 98.44 232 ARG B N 1
ATOM 4980 C CA . ARG B 1 232 ? 4.449 -25.828 -6.543 1 98.44 232 ARG B CA 1
ATOM 4981 C C . ARG B 1 232 ? 2.969 -25.844 -6.18 1 98.44 232 ARG B C 1
ATOM 4983 O O . ARG B 1 232 ? 2.133 -26.266 -6.98 1 98.44 232 ARG B O 1
ATOM 4990 N N . GLY B 1 233 ? 2.662 -25.484 -4.926 1 98.5 233 GLY B N 1
ATOM 4991 C CA . GLY B 1 233 ? 1.274 -25.422 -4.492 1 98.5 233 GLY B CA 1
ATOM 4992 C C . GLY B 1 233 ? 0.821 -24.016 -4.145 1 98.5 233 GLY B C 1
ATOM 4993 O O . GLY B 1 233 ? 1.55 -23.266 -3.488 1 98.5 233 GLY B O 1
ATOM 4994 N N . TYR B 1 234 ? -0.324 -23.672 -4.707 1 98 234 TYR B N 1
ATOM 4995 C CA . TYR B 1 234 ? -0.997 -22.438 -4.328 1 98 234 TYR B CA 1
ATOM 4996 C C . TYR B 1 234 ? -2.211 -22.719 -3.453 1 98 234 TYR B C 1
ATOM 4998 O O . TYR B 1 234 ? -3.094 -23.484 -3.836 1 98 234 TYR B O 1
ATOM 5006 N N . ILE B 1 235 ? -2.299 -22.109 -2.273 1 98.38 235 ILE B N 1
ATOM 5007 C CA . ILE B 1 235 ? -3.512 -22.188 -1.466 1 98.38 235 ILE B CA 1
ATOM 5008 C C . ILE B 1 235 ? -4.312 -20.906 -1.594 1 98.38 235 ILE B C 1
ATOM 5010 O O . ILE B 1 235 ? -3.854 -19.828 -1.177 1 98.38 235 ILE B O 1
ATOM 5014 N N . SER B 1 236 ? -5.508 -20.984 -2.17 1 96.5 236 SER B N 1
ATOM 5015 C CA . SER B 1 236 ? -6.391 -19.828 -2.307 1 96.5 236 SER B CA 1
ATOM 5016 C C . SER B 1 236 ? -7.156 -19.562 -1.015 1 96.5 236 SER B C 1
ATOM 5018 O O . SER B 1 236 ? -7.348 -20.469 -0.202 1 96.5 236 SER B O 1
ATOM 5020 N N . CYS B 1 237 ? -7.594 -18.328 -0.795 1 96.25 237 CYS B N 1
ATOM 5021 C CA . CYS B 1 237 ? -8.477 -17.875 0.277 1 96.25 237 CYS B CA 1
ATOM 5022 C C . CYS B 1 237 ? -7.863 -18.172 1.643 1 96.25 237 CYS B C 1
ATOM 5024 O O . CYS B 1 237 ? -8.508 -18.766 2.502 1 96.25 237 CYS B O 1
ATOM 5026 N N . VAL B 1 238 ? -6.656 -17.672 1.793 1 97.94 238 VAL B N 1
ATOM 5027 C CA . VAL B 1 238 ? -5.957 -18.062 3.01 1 97.94 238 VAL B CA 1
ATOM 5028 C C . VAL B 1 238 ? -6.379 -17.172 4.168 1 97.94 238 VAL B C 1
ATOM 5030 O O . VAL B 1 238 ? -6.109 -17.469 5.332 1 97.94 238 VAL B O 1
ATOM 5033 N N . VAL B 1 239 ? -7.039 -16.031 3.824 1 96.62 239 VAL B N 1
ATOM 5034 C CA . VAL B 1 239 ? -7.484 -15.148 4.898 1 96.62 239 VAL B CA 1
ATOM 5035 C C . VAL B 1 239 ? -8.984 -14.875 4.754 1 96.62 239 VAL B C 1
ATOM 5037 O O . VAL B 1 239 ? -9.68 -14.672 5.75 1 96.62 239 VAL B O 1
ATOM 5040 N N . GLY B 1 240 ? -9.422 -14.883 3.59 1 94.81 240 GLY B N 1
ATOM 5041 C CA . GLY B 1 240 ? -10.812 -14.578 3.324 1 94.81 240 GLY B CA 1
ATOM 5042 C C . GLY B 1 240 ? -11.336 -15.227 2.053 1 94.81 240 GLY B C 1
ATOM 5043 O O . GLY B 1 240 ? -10.578 -15.445 1.108 1 94.81 240 GLY B O 1
ATOM 5044 N N . CYS B 1 241 ? -12.609 -15.5 2.088 1 93.25 241 CYS B N 1
ATOM 5045 C CA . CYS B 1 241 ? -13.344 -16.094 0.976 1 93.25 241 CYS B CA 1
ATOM 5046 C C . CYS B 1 241 ? -14.547 -15.227 0.605 1 93.25 241 CYS B C 1
ATOM 5048 O O . CYS B 1 241 ? -15.289 -14.781 1.48 1 93.25 241 CYS B O 1
ATOM 5050 N N . PRO B 1 242 ? -14.703 -14.938 -0.667 1 87.06 242 PRO B N 1
ATOM 5051 C CA . PRO B 1 242 ? -15.844 -14.102 -1.056 1 87.06 242 PRO B CA 1
ATOM 5052 C C . PRO B 1 242 ? -17.188 -14.734 -0.708 1 87.06 242 PRO B C 1
ATOM 5054 O O . PRO B 1 242 ? -18.188 -14.023 -0.534 1 87.06 242 PRO B O 1
ATOM 5057 N N . LEU B 1 243 ? -17.234 -16.031 -0.52 1 86.69 243 LEU B N 1
ATOM 5058 C CA . LEU B 1 243 ? -18.484 -16.75 -0.268 1 86.69 243 LEU B CA 1
ATOM 5059 C C . LEU B 1 243 ? -18.656 -17.031 1.221 1 86.69 243 LEU B C 1
ATOM 5061 O O . LEU B 1 243 ? -19.75 -16.891 1.76 1 86.69 243 LEU B O 1
ATOM 5065 N N . GLU B 1 244 ? -17.547 -17.359 1.894 1 90.75 244 GLU B N 1
ATOM 5066 C CA . GLU B 1 244 ? -17.641 -17.812 3.275 1 90.75 244 GLU B CA 1
ATOM 5067 C C . GLU B 1 244 ? -17.25 -16.703 4.25 1 90.75 244 GLU B C 1
ATOM 5069 O O . GLU B 1 244 ? -17.547 -16.797 5.445 1 90.75 244 GLU B O 1
ATOM 5074 N N . GLY B 1 245 ? -16.609 -15.719 3.742 1 92 245 GLY B N 1
ATOM 5075 C CA . GLY B 1 245 ? -16.094 -14.734 4.672 1 92 245 GLY B CA 1
ATOM 5076 C C . GLY B 1 245 ? -14.734 -15.109 5.238 1 92 245 GLY B C 1
ATOM 5077 O O . GLY B 1 245 ? -13.828 -15.484 4.496 1 92 245 GLY B O 1
ATOM 5078 N N . ARG B 1 246 ? -14.656 -14.977 6.508 1 94.06 246 ARG B N 1
ATOM 5079 C CA . ARG B 1 246 ? -13.391 -15.25 7.184 1 94.06 246 ARG B CA 1
ATOM 5080 C C . ARG B 1 246 ? -13.008 -16.719 7.066 1 94.06 246 ARG B C 1
ATOM 5082 O O . ARG B 1 246 ? -13.867 -17.594 7.199 1 94.06 246 ARG B O 1
ATOM 5089 N N . VAL B 1 247 ? -11.75 -16.984 6.812 1 96.44 247 VAL B N 1
ATOM 5090 C CA . VAL B 1 247 ? -11.211 -18.344 6.773 1 96.44 247 VAL B CA 1
ATOM 5091 C C . VAL B 1 247 ? -10.336 -18.594 8 1 96.44 247 VAL B C 1
ATOM 5093 O O . VAL B 1 247 ? -9.414 -17.812 8.281 1 96.44 247 VAL B O 1
ATOM 5096 N N . ALA B 1 248 ? -10.586 -19.625 8.703 1 95.75 248 ALA B N 1
ATOM 5097 C CA . ALA B 1 248 ? -9.859 -19.922 9.93 1 95.75 248 ALA B CA 1
ATOM 5098 C C . ALA B 1 248 ? -8.414 -20.312 9.617 1 95.75 248 ALA B C 1
ATOM 5100 O O . ALA B 1 248 ? -8.156 -21.125 8.727 1 95.75 248 ALA B O 1
ATOM 5101 N N . PRO B 1 249 ? -7.449 -19.797 10.359 1 97.19 249 PRO B N 1
ATOM 5102 C CA . PRO B 1 249 ? -6.039 -20.125 10.172 1 97.19 249 PRO B CA 1
ATOM 5103 C C . PRO B 1 249 ? -5.789 -21.641 10.188 1 97.19 249 PRO B C 1
ATOM 5105 O O . PRO B 1 249 ? -4.965 -22.141 9.414 1 97.19 249 PRO B O 1
ATOM 5108 N N . ALA B 1 250 ? -6.504 -22.344 10.984 1 96.62 250 ALA B N 1
ATOM 5109 C CA . ALA B 1 250 ? -6.316 -23.781 11.125 1 96.62 250 ALA B CA 1
ATOM 5110 C C . ALA B 1 250 ? -6.633 -24.5 9.82 1 96.62 250 ALA B C 1
ATOM 5112 O O . ALA B 1 250 ? -6.004 -25.516 9.5 1 96.62 250 ALA B O 1
ATOM 5113 N N . LYS B 1 251 ? -7.59 -24.016 9.086 1 97.38 251 LYS B N 1
ATOM 5114 C CA . LYS B 1 251 ? -7.934 -24.609 7.801 1 97.38 251 LYS B CA 1
ATOM 5115 C C . LYS B 1 251 ? -6.793 -24.453 6.801 1 97.38 251 LYS B C 1
ATOM 5117 O O . LYS B 1 251 ? -6.488 -25.375 6.043 1 97.38 251 LYS B O 1
ATOM 5122 N N . VAL B 1 252 ? -6.203 -23.312 6.828 1 98.62 252 VAL B N 1
ATOM 5123 C CA . VAL B 1 252 ? -5.078 -23.047 5.941 1 98.62 252 VAL B CA 1
ATOM 5124 C C . VAL B 1 252 ? -3.902 -23.953 6.305 1 98.62 252 VAL B C 1
ATOM 5126 O O . VAL B 1 252 ? -3.268 -24.531 5.426 1 98.62 252 VAL B O 1
ATOM 5129 N N . ALA B 1 253 ? -3.641 -24.062 7.586 1 98.44 253 ALA B N 1
ATOM 5130 C CA . ALA B 1 253 ? -2.561 -24.922 8.062 1 98.44 253 ALA B CA 1
ATOM 5131 C C . ALA B 1 253 ? -2.791 -26.375 7.656 1 98.44 253 ALA B C 1
ATOM 5133 O O . ALA B 1 253 ? -1.849 -27.078 7.293 1 98.44 253 ALA B O 1
ATOM 5134 N N . TYR B 1 254 ? -4.027 -26.766 7.734 1 98.12 254 TYR B N 1
ATOM 5135 C CA . TYR B 1 254 ? -4.367 -28.125 7.352 1 98.12 254 TYR B CA 1
ATOM 5136 C C . TYR B 1 254 ? -4.031 -28.391 5.887 1 98.12 254 TYR B C 1
ATOM 5138 O O . TYR B 1 254 ? -3.389 -29.391 5.555 1 98.12 254 TYR B O 1
ATOM 5146 N N . VAL B 1 255 ? -4.469 -27.516 5.031 1 98.56 255 VAL B N 1
ATOM 5147 C CA . VAL B 1 255 ? -4.223 -27.672 3.602 1 98.56 255 VAL B CA 1
ATOM 5148 C C . VAL B 1 255 ? -2.721 -27.609 3.326 1 98.56 255 VAL B C 1
ATOM 5150 O O . VAL B 1 255 ? -2.188 -28.391 2.551 1 98.56 255 VAL B O 1
ATOM 5153 N N . ALA B 1 256 ? -2.057 -26.672 3.977 1 98.81 256 ALA B N 1
ATOM 5154 C CA . ALA B 1 256 ? -0.617 -26.5 3.799 1 98.81 256 ALA B CA 1
ATOM 5155 C C . ALA B 1 256 ? 0.14 -27.75 4.227 1 98.81 256 ALA B C 1
ATOM 5157 O O . ALA B 1 256 ? 1.046 -28.203 3.525 1 98.81 256 ALA B O 1
ATOM 5158 N N . LYS B 1 257 ? -0.211 -28.266 5.363 1 98.44 257 LYS B N 1
ATOM 5159 C CA . LYS B 1 257 ? 0.418 -29.484 5.863 1 98.44 257 LYS B CA 1
ATOM 5160 C C . LYS B 1 257 ? 0.216 -30.656 4.895 1 98.44 257 LYS B C 1
ATOM 5162 O O . LYS B 1 257 ? 1.147 -31.406 4.625 1 98.44 257 LYS B O 1
ATOM 5167 N N . SER B 1 258 ? -0.979 -30.781 4.387 1 98.38 258 SER B N 1
ATOM 5168 C CA . SER B 1 258 ? -1.291 -31.828 3.432 1 98.38 258 SER B CA 1
ATOM 5169 C C . SER B 1 258 ? -0.413 -31.734 2.188 1 98.38 258 SER B C 1
ATOM 5171 O O . SER B 1 258 ? 0.143 -32.719 1.731 1 98.38 258 SER B O 1
ATOM 5173 N N . LEU B 1 259 ? -0.342 -30.547 1.66 1 98.69 259 LEU B N 1
ATOM 5174 C CA . LEU B 1 259 ? 0.498 -30.328 0.487 1 98.69 259 LEU B CA 1
ATOM 5175 C C . LEU B 1 259 ? 1.954 -30.656 0.79 1 98.69 259 LEU B C 1
ATOM 5177 O O . LEU B 1 259 ? 2.619 -31.328 -0.008 1 98.69 259 LEU B O 1
ATOM 5181 N N . TYR B 1 260 ? 2.449 -30.203 1.931 1 98.19 260 TYR B N 1
ATOM 5182 C CA . TYR B 1 260 ? 3.83 -30.453 2.33 1 98.19 260 TYR B CA 1
ATOM 5183 C C . TYR B 1 260 ? 4.105 -31.953 2.418 1 98.19 260 TYR B C 1
ATOM 5185 O O . TYR B 1 260 ? 5.125 -32.438 1.918 1 98.19 260 TYR B O 1
ATOM 5193 N N . GLU B 1 261 ? 3.197 -32.719 2.969 1 97.25 261 GLU B N 1
ATOM 5194 C CA . GLU B 1 261 ? 3.375 -34.125 3.203 1 97.25 261 GLU B CA 1
ATOM 5195 C C . GLU B 1 261 ? 3.338 -34.906 1.894 1 97.25 261 GLU B C 1
ATOM 5197 O O . GLU B 1 261 ? 3.934 -36 1.789 1 97.25 261 GLU B O 1
ATOM 5202 N N . MET B 1 262 ? 2.701 -34.406 0.939 1 96.44 262 MET B N 1
ATOM 5203 C CA . MET B 1 262 ? 2.637 -35.125 -0.335 1 96.44 262 MET B CA 1
ATOM 5204 C C . MET B 1 262 ? 3.859 -34.812 -1.193 1 96.44 262 MET B C 1
ATOM 5206 O O . MET B 1 262 ? 4.012 -35.344 -2.285 1 96.44 262 MET B O 1
ATOM 5210 N N . GLY B 1 263 ? 4.695 -33.875 -0.77 1 96.31 263 GLY B N 1
ATOM 5211 C CA . GLY B 1 263 ? 5.969 -33.656 -1.44 1 96.31 263 GLY B CA 1
ATOM 5212 C C . GLY B 1 263 ? 6.008 -32.375 -2.275 1 96.31 263 GLY B C 1
ATOM 5213 O O . GLY B 1 263 ? 6.902 -32.219 -3.104 1 96.31 263 GLY B O 1
ATOM 5214 N N . ILE B 1 264 ? 5.137 -31.484 -2.068 1 96.5 264 ILE B N 1
ATOM 5215 C CA . ILE B 1 264 ? 5.117 -30.203 -2.764 1 96.5 264 ILE B CA 1
ATOM 5216 C C . ILE B 1 264 ? 6.363 -29.391 -2.4 1 96.5 264 ILE B C 1
ATOM 5218 O O . ILE B 1 264 ? 6.746 -29.328 -1.23 1 96.5 264 ILE B O 1
ATOM 5222 N N . SER B 1 265 ? 6.969 -28.797 -3.424 1 96.12 265 SER B N 1
ATOM 5223 C CA . SER B 1 265 ? 8.281 -28.172 -3.262 1 96.12 265 SER B CA 1
ATOM 5224 C C . SER B 1 265 ? 8.164 -26.812 -2.568 1 96.12 265 SER B C 1
ATOM 5226 O O . SER B 1 265 ? 9.055 -26.422 -1.806 1 96.12 265 SER B O 1
ATOM 5228 N N . GLU B 1 266 ? 7.168 -26.109 -2.854 1 98.31 266 GLU B N 1
ATOM 5229 C CA . GLU B 1 266 ? 6.918 -24.766 -2.32 1 98.31 266 GLU B CA 1
ATOM 5230 C C . GLU B 1 266 ? 5.422 -24.469 -2.25 1 98.31 266 GLU B C 1
ATOM 5232 O O . GLU B 1 266 ? 4.668 -24.844 -3.152 1 98.31 266 GLU B O 1
ATOM 5237 N N . ILE B 1 267 ? 5.02 -23.875 -1.162 1 98.88 267 ILE B N 1
ATOM 5238 C CA . ILE B 1 267 ? 3.607 -23.578 -0.948 1 98.88 267 ILE B CA 1
ATOM 5239 C C . ILE B 1 267 ? 3.41 -22.062 -0.878 1 98.88 267 ILE B C 1
ATOM 5241 O O . ILE B 1 267 ? 3.99 -21.391 -0.02 1 98.88 267 ILE B O 1
ATOM 5245 N N . SER B 1 268 ? 2.633 -21.562 -1.782 1 98.81 268 SER B N 1
ATOM 5246 C CA . SER B 1 268 ? 2.311 -20.141 -1.836 1 98.81 268 SER B CA 1
ATOM 5247 C C . SER B 1 268 ? 0.95 -19.859 -1.207 1 98.81 268 SER B C 1
ATOM 5249 O O . SER B 1 268 ? -0.052 -20.469 -1.582 1 98.81 268 SER B O 1
ATOM 5251 N N . LEU B 1 269 ? 0.884 -18.953 -0.275 1 98.88 269 LEU B N 1
ATOM 5252 C CA . LEU B 1 269 ? -0.323 -18.609 0.464 1 98.88 269 LEU B CA 1
ATOM 5253 C C . LEU B 1 269 ? -0.999 -17.391 -0.151 1 98.88 269 LEU B C 1
ATOM 5255 O O . LEU B 1 269 ? -0.498 -16.266 -0.028 1 98.88 269 LEU B O 1
ATOM 5259 N N . GLY B 1 270 ? -2.236 -17.578 -0.723 1 98.19 270 GLY B N 1
ATOM 5260 C CA . GLY B 1 270 ? -2.85 -16.562 -1.563 1 98.19 270 GLY B CA 1
ATOM 5261 C C . GLY B 1 270 ? -4.008 -15.852 -0.89 1 98.19 270 GLY B C 1
ATOM 5262 O O . GLY B 1 270 ? -5.031 -16.469 -0.586 1 98.19 270 GLY B O 1
ATOM 5263 N N . ASP B 1 271 ? -3.844 -14.555 -0.659 1 97.19 271 ASP B N 1
ATOM 5264 C CA . ASP B 1 271 ? -4.957 -13.68 -0.299 1 97.19 271 ASP B CA 1
ATOM 5265 C C . ASP B 1 271 ? -5.781 -13.305 -1.529 1 97.19 271 ASP B C 1
ATOM 5267 O O . ASP B 1 271 ? -5.699 -12.18 -2.021 1 97.19 271 ASP B O 1
ATOM 5271 N N . THR B 1 272 ? -6.621 -14.156 -1.923 1 94 272 THR B N 1
ATOM 5272 C CA . THR B 1 272 ? -7.27 -14.234 -3.229 1 94 272 THR B CA 1
ATOM 5273 C C . THR B 1 272 ? -8.07 -12.969 -3.514 1 94 272 THR B C 1
ATOM 5275 O O . THR B 1 272 ? -8.109 -12.492 -4.648 1 94 272 THR B O 1
ATOM 5278 N N . ILE B 1 273 ? -8.648 -12.438 -2.523 1 93.12 273 ILE B N 1
ATOM 5279 C CA . ILE B 1 273 ? -9.539 -11.305 -2.791 1 93.12 273 ILE B CA 1
ATOM 5280 C C . ILE B 1 273 ? -8.961 -10.039 -2.17 1 93.12 273 ILE B C 1
ATOM 5282 O O . ILE B 1 273 ? -9.633 -9.008 -2.098 1 93.12 273 ILE B O 1
ATOM 5286 N N . GLY B 1 274 ? -7.746 -10.102 -1.639 1 95.94 274 GLY B N 1
ATOM 5287 C CA . GLY B 1 274 ? -6.996 -8.938 -1.203 1 95.94 274 GLY B CA 1
ATOM 5288 C C . GLY B 1 274 ? -7.543 -8.32 0.07 1 95.94 274 GLY B C 1
ATOM 5289 O O . GLY B 1 274 ? -7.309 -7.137 0.343 1 95.94 274 GLY B O 1
ATOM 5290 N N . VAL B 1 275 ? -8.281 -9.047 0.908 1 95.69 275 VAL B N 1
ATOM 5291 C CA . VAL B 1 275 ? -8.93 -8.508 2.098 1 95.69 275 VAL B CA 1
ATOM 5292 C C . VAL B 1 275 ? -7.977 -8.578 3.287 1 95.69 275 VAL B C 1
ATOM 5294 O O . VAL B 1 275 ? -8.258 -8.039 4.355 1 95.69 275 VAL B O 1
ATOM 5297 N N . GLY B 1 276 ? -6.836 -9.211 3.08 1 97.31 276 GLY B N 1
ATOM 5298 C CA . GLY B 1 276 ? -5.926 -9.445 4.188 1 97.31 276 GLY B CA 1
ATOM 5299 C C . GLY B 1 276 ? -5.316 -8.172 4.738 1 97.31 276 GLY B C 1
ATOM 5300 O O . GLY B 1 276 ? -4.984 -7.254 3.982 1 97.31 276 GLY B O 1
ATOM 5301 N N . THR B 1 277 ? -5.211 -8.07 6.031 1 97.69 277 THR B N 1
ATOM 5302 C CA . THR B 1 277 ? -4.434 -7.09 6.781 1 97.69 277 THR B CA 1
ATOM 5303 C C . THR B 1 277 ? -3.447 -7.785 7.715 1 97.69 277 THR B C 1
ATOM 5305 O O . THR B 1 277 ? -3.541 -8.992 7.941 1 97.69 277 THR B O 1
ATOM 5308 N N . PRO B 1 278 ? -2.492 -6.988 8.242 1 97.25 278 PRO B N 1
ATOM 5309 C CA . PRO B 1 278 ? -1.568 -7.625 9.188 1 97.25 278 PRO B CA 1
ATOM 5310 C C . PRO B 1 278 ? -2.289 -8.32 10.344 1 97.25 278 PRO B C 1
ATOM 5312 O O . PRO B 1 278 ? -1.806 -9.328 10.859 1 97.25 278 PRO B O 1
ATOM 5315 N N . GLY B 1 279 ? -3.48 -7.883 10.688 1 95.44 279 GLY B N 1
ATOM 5316 C CA . GLY B 1 279 ? -4.227 -8.43 11.812 1 95.44 279 GLY B CA 1
ATOM 5317 C C . GLY B 1 279 ? -4.672 -9.867 11.586 1 95.44 279 GLY B C 1
ATOM 5318 O O . GLY B 1 279 ? -4.762 -10.648 12.539 1 95.44 279 GLY B O 1
ATOM 5319 N N . ASN B 1 280 ? -4.953 -10.242 10.375 1 95.94 280 ASN B N 1
ATOM 5320 C CA . ASN B 1 280 ? -5.395 -11.609 10.125 1 95.94 280 ASN B CA 1
ATOM 5321 C C . ASN B 1 280 ? -4.344 -12.398 9.352 1 95.94 280 ASN B C 1
ATOM 5323 O O . ASN B 1 280 ? -4.371 -13.633 9.336 1 95.94 280 ASN B O 1
ATOM 5327 N N . VAL B 1 281 ? -3.404 -11.773 8.781 1 98.19 281 VAL B N 1
ATOM 5328 C CA . VAL B 1 281 ? -2.328 -12.445 8.055 1 98.19 281 VAL B CA 1
ATOM 5329 C C . VAL B 1 281 ? -1.359 -13.078 9.047 1 98.19 281 VAL B C 1
ATOM 5331 O O . VAL B 1 281 ? -0.909 -14.211 8.852 1 98.19 281 VAL B O 1
ATOM 5334 N N . ILE B 1 282 ? -1.052 -12.375 10.148 1 97.44 282 ILE B N 1
ATOM 5335 C CA . ILE B 1 282 ? -0.075 -12.852 11.125 1 97.44 282 ILE B CA 1
ATOM 5336 C C . ILE B 1 282 ? -0.55 -14.172 11.727 1 97.44 282 ILE B C 1
ATOM 5338 O O . ILE B 1 282 ? 0.158 -15.18 11.664 1 97.44 282 ILE B O 1
ATOM 5342 N N . PRO B 1 283 ? -1.819 -14.234 12.25 1 96.62 283 PRO B N 1
ATOM 5343 C CA . PRO B 1 283 ? -2.25 -15.523 12.797 1 96.62 283 PRO B CA 1
ATOM 5344 C C . PRO B 1 283 ? -2.297 -16.625 11.742 1 96.62 283 PRO B C 1
ATOM 5346 O O . PRO B 1 283 ? -2.012 -17.797 12.047 1 96.62 283 PRO B O 1
ATOM 5349 N N . MET B 1 284 ? -2.658 -16.297 10.547 1 98.25 284 MET B N 1
ATOM 5350 C CA . MET B 1 284 ? -2.654 -17.266 9.461 1 98.25 284 MET B CA 1
ATOM 5351 C C . MET B 1 284 ? -1.246 -17.812 9.219 1 98.25 284 MET B C 1
ATOM 5353 O O . MET B 1 284 ? -1.041 -19.016 9.148 1 98.25 284 MET B O 1
ATOM 5357 N N . LEU B 1 285 ? -0.237 -16.938 9.141 1 98.62 285 LEU B N 1
ATOM 5358 C CA . LEU B 1 285 ? 1.146 -17.344 8.914 1 98.62 285 LEU B CA 1
ATOM 5359 C C . LEU B 1 285 ? 1.677 -18.156 10.094 1 98.62 285 LEU B C 1
ATOM 5361 O O . LEU B 1 285 ? 2.393 -19.141 9.906 1 98.62 285 LEU B O 1
ATOM 5365 N N . GLU B 1 286 ? 1.337 -17.703 11.297 1 97.12 286 GLU B N 1
ATOM 5366 C CA . GLU B 1 286 ? 1.771 -18.438 12.484 1 97.12 286 GLU B CA 1
ATOM 5367 C C . GLU B 1 286 ? 1.259 -19.875 12.469 1 97.12 286 GLU B C 1
ATOM 5369 O O . GLU B 1 286 ? 2.008 -20.812 12.758 1 97.12 286 GLU B O 1
ATOM 5374 N N . ALA B 1 287 ? 0.012 -20.016 12.094 1 97.75 287 ALA B N 1
ATOM 5375 C CA . ALA B 1 287 ? -0.577 -21.359 12.031 1 97.75 287 ALA B CA 1
ATOM 5376 C C . ALA B 1 287 ? 0.133 -22.219 11 1 97.75 287 ALA B C 1
ATOM 5378 O O . ALA B 1 287 ? 0.407 -23.406 11.242 1 97.75 287 ALA B O 1
ATOM 5379 N N . VAL B 1 288 ? 0.431 -21.672 9.883 1 98.75 288 VAL B N 1
ATOM 5380 C CA . VAL B 1 288 ? 1.051 -22.438 8.805 1 98.75 288 VAL B CA 1
ATOM 5381 C C . VAL B 1 288 ? 2.5 -22.75 9.164 1 98.75 288 VAL B C 1
ATOM 5383 O O . VAL B 1 288 ? 2.982 -23.859 8.898 1 98.75 288 VAL B O 1
ATOM 5386 N N . LEU B 1 289 ? 3.205 -21.812 9.773 1 98.12 289 LEU B N 1
ATOM 5387 C CA . LEU B 1 289 ? 4.605 -21.984 10.141 1 98.12 289 LEU B CA 1
ATOM 5388 C C . LEU B 1 289 ? 4.77 -23.062 11.203 1 98.12 289 LEU B C 1
ATOM 5390 O O . LEU B 1 289 ? 5.863 -23.594 11.383 1 98.12 289 LEU B O 1
ATOM 5394 N N . ASP B 1 290 ? 3.736 -23.375 11.867 1 96.94 290 ASP B N 1
ATOM 5395 C CA . ASP B 1 290 ? 3.766 -24.438 12.875 1 96.94 290 ASP B CA 1
ATOM 5396 C C . ASP B 1 290 ? 3.875 -25.812 12.219 1 96.94 290 ASP B C 1
ATOM 5398 O O . ASP B 1 290 ? 4.297 -26.781 12.859 1 96.94 290 ASP B O 1
ATOM 5402 N N . VAL B 1 291 ? 3.541 -25.891 10.898 1 97.62 291 VAL B N 1
ATOM 5403 C CA . VAL B 1 291 ? 3.4 -27.234 10.336 1 97.62 291 VAL B CA 1
ATOM 5404 C C . VAL B 1 291 ? 4.23 -27.344 9.062 1 97.62 291 VAL B C 1
ATOM 5406 O O . VAL B 1 291 ? 4.469 -28.453 8.562 1 97.62 291 VAL B O 1
ATOM 5409 N N . VAL B 1 292 ? 4.699 -26.266 8.523 1 98.56 292 VAL B N 1
ATOM 5410 C CA . VAL B 1 292 ? 5.496 -26.266 7.305 1 98.56 292 VAL B CA 1
ATOM 5411 C C . VAL B 1 292 ? 6.77 -25.453 7.523 1 98.56 292 VAL B C 1
ATOM 5413 O O . VAL B 1 292 ? 6.715 -24.344 8.062 1 98.56 292 VAL B O 1
ATOM 5416 N N . PRO B 1 293 ? 7.957 -25.984 7.121 1 98.31 293 PRO B N 1
ATOM 5417 C CA . PRO B 1 293 ? 9.188 -25.203 7.234 1 98.31 293 PRO B CA 1
ATOM 5418 C C . PRO B 1 293 ? 9.117 -23.875 6.473 1 98.31 293 PRO B C 1
ATOM 5420 O O . PRO B 1 293 ? 8.555 -23.828 5.371 1 98.31 293 PRO B O 1
ATOM 5423 N N . ILE B 1 294 ? 9.711 -22.828 7.008 1 98.19 294 ILE B N 1
ATOM 5424 C CA . ILE B 1 294 ? 9.586 -21.469 6.523 1 98.19 294 ILE B CA 1
ATOM 5425 C C . ILE B 1 294 ? 10.164 -21.359 5.113 1 98.19 294 ILE B C 1
ATOM 5427 O O . ILE B 1 294 ? 9.672 -20.594 4.289 1 98.19 294 ILE B O 1
ATOM 5431 N N . ASP B 1 295 ? 11.188 -22.141 4.781 1 97.62 295 ASP B N 1
ATOM 5432 C CA . ASP B 1 295 ? 11.867 -22.062 3.494 1 97.62 295 ASP B CA 1
ATOM 5433 C C . ASP B 1 295 ? 11.031 -22.703 2.389 1 97.62 295 ASP B C 1
ATOM 5435 O O . ASP B 1 295 ? 11.391 -22.625 1.212 1 97.62 295 ASP B O 1
ATOM 5439 N N . LYS B 1 296 ? 9.898 -23.266 2.717 1 98.5 296 LYS B N 1
ATOM 5440 C CA . LYS B 1 296 ? 8.992 -23.875 1.749 1 98.5 296 LYS B CA 1
ATOM 5441 C C . LYS B 1 296 ? 7.762 -23 1.525 1 98.5 296 LYS B C 1
ATOM 5443 O O . LYS B 1 296 ? 6.836 -23.391 0.812 1 98.5 296 LYS B O 1
ATOM 5448 N N . LEU B 1 297 ? 7.805 -21.828 2.105 1 98.88 297 LEU B N 1
ATOM 5449 C CA . LEU B 1 297 ? 6.617 -20.984 2.061 1 98.88 297 LEU B CA 1
ATOM 5450 C C . LEU B 1 297 ? 6.855 -19.75 1.202 1 98.88 297 LEU B C 1
ATOM 5452 O O . LEU B 1 297 ? 7.961 -19.203 1.192 1 98.88 297 LEU B O 1
ATOM 5456 N N . ALA B 1 298 ? 5.836 -19.375 0.492 1 98.88 298 ALA B N 1
ATOM 5457 C CA . ALA B 1 298 ? 5.727 -18.125 -0.252 1 98.88 298 ALA B CA 1
ATOM 5458 C C . ALA B 1 298 ? 4.414 -17.406 0.06 1 98.88 298 ALA B C 1
ATOM 5460 O O . ALA B 1 298 ? 3.496 -18 0.631 1 98.88 298 ALA B O 1
ATOM 5461 N N . VAL B 1 299 ? 4.379 -16.125 -0.253 1 98.94 299 VAL B N 1
ATOM 5462 C CA . VAL B 1 299 ? 3.135 -15.383 -0.054 1 98.94 299 VAL B CA 1
ATOM 5463 C C . VAL B 1 299 ? 2.697 -14.75 -1.37 1 98.94 299 VAL B C 1
ATOM 5465 O O . VAL B 1 299 ? 3.533 -14.336 -2.176 1 98.94 299 VAL B O 1
ATOM 5468 N N . HIS B 1 300 ? 1.411 -14.719 -1.538 1 98.75 300 HIS B N 1
ATOM 5469 C CA . HIS B 1 300 ? 0.721 -14.195 -2.711 1 98.75 300 HIS B CA 1
ATOM 5470 C C . HIS B 1 300 ? -0.429 -13.281 -2.309 1 98.75 300 HIS B C 1
ATOM 5472 O O . HIS B 1 300 ? -1.532 -13.75 -2.02 1 98.75 300 HIS B O 1
ATOM 5478 N N . PHE B 1 301 ? -0.144 -11.969 -2.404 1 98.31 301 PHE B N 1
ATOM 5479 C CA . PHE B 1 301 ? -1.156 -11.031 -1.929 1 98.31 301 PHE B CA 1
ATOM 5480 C C . PHE B 1 301 ? -1.74 -10.234 -3.088 1 98.31 301 PHE B C 1
ATOM 5482 O O . PHE B 1 301 ? -1 -9.703 -3.92 1 98.31 301 PHE B O 1
ATOM 5489 N N . HIS B 1 302 ? -3.041 -10.203 -3.158 1 97.5 302 HIS B N 1
ATOM 5490 C CA . HIS B 1 302 ? -3.723 -9.211 -3.977 1 97.5 302 HIS B CA 1
ATOM 5491 C C . HIS B 1 302 ? -3.773 -7.859 -3.275 1 97.5 302 HIS B C 1
ATOM 5493 O O . HIS B 1 302 ? -3.777 -7.793 -2.043 1 97.5 302 HIS B O 1
ATOM 5499 N N . ASP B 1 303 ? -3.799 -6.836 -4.074 1 97.31 303 ASP B N 1
ATOM 5500 C CA . ASP B 1 303 ? -3.766 -5.484 -3.531 1 97.31 303 ASP B CA 1
ATOM 5501 C C . ASP B 1 303 ? -5.121 -4.797 -3.676 1 97.31 303 ASP B C 1
ATOM 5503 O O . ASP B 1 303 ? -5.199 -3.572 -3.775 1 97.31 303 ASP B O 1
ATOM 5507 N N . THR B 1 304 ? -6.148 -5.531 -3.699 1 95.81 304 THR B N 1
ATOM 5508 C CA . THR B 1 304 ? -7.508 -5.062 -3.955 1 95.81 304 THR B CA 1
ATOM 5509 C C . THR B 1 304 ? -7.906 -3.99 -2.945 1 95.81 304 THR B C 1
ATOM 5511 O O . THR B 1 304 ? -8.523 -2.986 -3.311 1 95.81 304 THR B O 1
ATOM 5514 N N . TYR B 1 305 ? -7.531 -4.152 -1.714 1 95.88 305 TYR B N 1
ATOM 5515 C CA . TYR B 1 305 ? -7.887 -3.189 -0.679 1 95.88 305 TYR B CA 1
ATOM 5516 C C . TYR B 1 305 ? -6.676 -2.363 -0.264 1 95.88 305 TYR B C 1
ATOM 5518 O O . TYR B 1 305 ? -6.707 -1.673 0.758 1 95.88 305 TYR B O 1
ATOM 5526 N N . GLY B 1 306 ? -5.555 -2.51 -0.931 1 96.88 306 GLY B N 1
ATOM 5527 C CA . GLY B 1 306 ? -4.387 -1.657 -0.756 1 96.88 306 GLY B CA 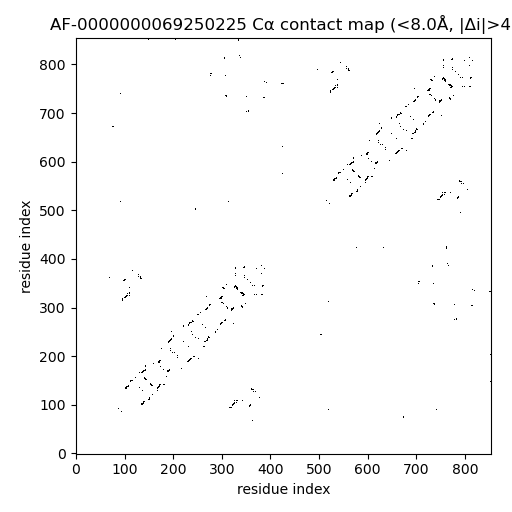1
ATOM 5528 C C . GLY B 1 306 ? -3.457 -2.139 0.342 1 96.88 306 GLY B C 1
ATOM 5529 O O . GLY B 1 306 ? -2.594 -1.39 0.802 1 96.88 306 GLY B O 1
ATOM 5530 N N . GLN B 1 307 ? -3.6 -3.352 0.75 1 98.31 307 GLN B N 1
ATOM 5531 C CA . GLN B 1 307 ? -2.914 -3.797 1.958 1 98.31 307 GLN B CA 1
ATOM 5532 C C . GLN B 1 307 ? -1.721 -4.684 1.618 1 98.31 307 GLN B C 1
ATOM 5534 O O . GLN B 1 307 ? -0.965 -5.082 2.506 1 98.31 307 GLN B O 1
ATOM 5539 N N . ALA B 1 308 ? -1.461 -4.961 0.398 1 98.69 308 ALA B N 1
ATOM 5540 C CA . ALA B 1 308 ? -0.556 -6.035 -0 1 98.69 308 ALA B CA 1
ATOM 5541 C C . ALA B 1 308 ? 0.859 -5.777 0.509 1 98.69 308 ALA B C 1
ATOM 5543 O O . ALA B 1 308 ? 1.503 -6.68 1.054 1 98.69 308 ALA B O 1
ATOM 5544 N N . LEU B 1 309 ? 1.396 -4.562 0.345 1 98.88 309 LEU B N 1
ATOM 5545 C CA . LEU B 1 309 ? 2.775 -4.289 0.729 1 98.88 309 LEU B CA 1
ATOM 5546 C C . LEU B 1 309 ? 2.947 -4.375 2.242 1 98.88 309 LEU B C 1
ATOM 5548 O O . LEU B 1 309 ? 3.992 -4.812 2.729 1 98.88 309 LEU B O 1
ATOM 5552 N N . SER B 1 310 ? 1.939 -3.953 3.006 1 98.75 310 SER B N 1
ATOM 5553 C CA . SER B 1 310 ? 2.002 -4.113 4.457 1 98.75 310 SER B CA 1
ATOM 5554 C C . SER B 1 310 ? 2.049 -5.586 4.848 1 98.75 310 SER B C 1
ATOM 5556 O O . SER B 1 310 ? 2.785 -5.969 5.762 1 98.75 310 SER B O 1
ATOM 5558 N N . ASN B 1 311 ? 1.284 -6.395 4.133 1 98.81 311 ASN B N 1
ATOM 5559 C CA . ASN B 1 311 ? 1.266 -7.828 4.395 1 98.81 311 ASN B CA 1
ATOM 5560 C C . ASN B 1 311 ? 2.586 -8.484 4 1 98.81 311 ASN B C 1
ATOM 5562 O O . ASN B 1 311 ? 3.059 -9.391 4.688 1 98.81 311 ASN B O 1
ATOM 5566 N N . ILE B 1 312 ? 3.139 -8.039 2.91 1 98.94 312 ILE B N 1
ATOM 5567 C CA . ILE B 1 312 ? 4.441 -8.547 2.484 1 98.94 312 ILE B CA 1
ATOM 5568 C C . ILE B 1 312 ? 5.5 -8.172 3.52 1 98.94 312 ILE B C 1
ATOM 5570 O O . ILE B 1 312 ? 6.332 -9 3.891 1 98.94 312 ILE B O 1
ATOM 5574 N N . LEU B 1 313 ? 5.449 -6.918 4.012 1 98.69 313 LEU B N 1
ATOM 5575 C CA . LEU B 1 313 ? 6.402 -6.488 5.031 1 98.69 313 LEU B CA 1
ATOM 5576 C C . LEU B 1 313 ? 6.332 -7.391 6.258 1 98.69 313 LEU B C 1
ATOM 5578 O O . LEU B 1 313 ? 7.363 -7.832 6.766 1 98.69 313 LEU B O 1
ATOM 5582 N N . ILE B 1 314 ? 5.105 -7.707 6.703 1 98.25 314 ILE B N 1
ATOM 5583 C CA . ILE B 1 314 ? 4.91 -8.594 7.84 1 98.25 314 ILE B CA 1
ATOM 5584 C C . ILE B 1 314 ? 5.496 -9.969 7.527 1 98.25 314 ILE B C 1
ATOM 5586 O O . ILE B 1 314 ? 6.156 -10.578 8.375 1 98.25 314 ILE B O 1
ATOM 5590 N N . SER B 1 315 ? 5.246 -10.445 6.359 1 98.69 315 SER B N 1
ATOM 5591 C CA . SER B 1 315 ? 5.75 -11.75 5.953 1 98.69 315 SER B CA 1
ATOM 5592 C C . SER B 1 315 ? 7.273 -11.789 5.973 1 98.69 315 SER B C 1
ATOM 5594 O O . SER B 1 315 ? 7.871 -12.766 6.438 1 98.69 315 SER B O 1
ATOM 5596 N N . LEU B 1 316 ? 7.875 -10.719 5.469 1 98.62 316 LEU B N 1
ATOM 5597 C CA . LEU B 1 316 ? 9.328 -10.602 5.488 1 98.62 316 LEU B CA 1
ATOM 5598 C C . LEU B 1 316 ? 9.852 -10.57 6.922 1 98.62 316 LEU B C 1
ATOM 5600 O O . LEU B 1 316 ? 10.844 -11.227 7.246 1 98.62 316 LEU B O 1
ATOM 5604 N N . GLN B 1 317 ? 9.188 -9.805 7.754 1 97.5 317 GLN B N 1
ATOM 5605 C CA . GLN B 1 317 ? 9.578 -9.695 9.156 1 97.5 317 GLN B CA 1
ATOM 5606 C C . GLN B 1 317 ? 9.484 -11.047 9.859 1 97.5 317 GLN B C 1
ATOM 5608 O O . GLN B 1 317 ? 10.156 -11.281 10.867 1 97.5 317 GLN B O 1
ATOM 5613 N N . MET B 1 318 ? 8.656 -11.898 9.344 1 97.5 318 MET B N 1
ATOM 5614 C CA . MET B 1 318 ? 8.492 -13.227 9.922 1 97.5 318 MET B CA 1
ATOM 5615 C C . MET B 1 318 ? 9.438 -14.227 9.266 1 97.5 318 MET B C 1
ATOM 5617 O O . MET B 1 318 ? 9.445 -15.406 9.625 1 97.5 318 MET B O 1
ATOM 5621 N N . GLY B 1 319 ? 10.141 -13.797 8.242 1 97.62 319 GLY B N 1
ATOM 5622 C CA . GLY B 1 319 ? 11.242 -14.594 7.727 1 97.62 319 GLY B CA 1
ATOM 5623 C C . GLY B 1 319 ? 10.953 -15.227 6.379 1 97.62 319 GLY B C 1
ATOM 5624 O O . GLY B 1 319 ? 11.773 -15.969 5.848 1 97.62 319 GLY B O 1
ATOM 5625 N N . ILE B 1 320 ? 9.82 -14.961 5.812 1 98.69 320 ILE B N 1
ATOM 5626 C CA . ILE B 1 320 ? 9.477 -15.523 4.512 1 98.69 320 ILE B CA 1
ATOM 5627 C C . ILE B 1 320 ? 10.289 -14.836 3.418 1 98.69 320 ILE B C 1
ATOM 5629 O O . ILE B 1 320 ? 10.422 -13.609 3.41 1 98.69 320 ILE B O 1
ATOM 5633 N N . SER B 1 321 ? 10.789 -15.602 2.457 1 98.75 321 SER B N 1
ATOM 5634 C CA . SER B 1 321 ? 11.742 -15.031 1.512 1 98.75 321 SER B CA 1
ATOM 5635 C C . SER B 1 321 ? 11.281 -15.234 0.072 1 98.75 321 SER B C 1
ATOM 5637 O O . SER B 1 321 ? 12.078 -15.109 -0.862 1 98.75 321 SER B O 1
ATOM 5639 N N . THR B 1 322 ? 10.062 -15.609 -0.17 1 98.94 322 THR B N 1
ATOM 5640 C CA . THR B 1 32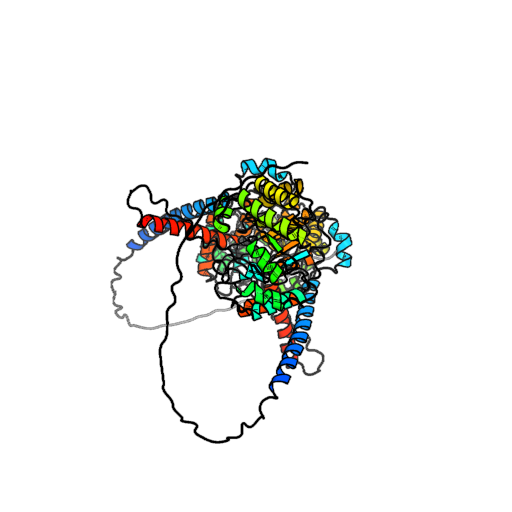2 ? 9.508 -15.742 -1.511 1 98.94 322 THR B CA 1
ATOM 5641 C C . THR B 1 322 ? 8.172 -15.016 -1.617 1 98.94 322 THR B C 1
ATOM 5643 O O . THR B 1 322 ? 7.285 -15.203 -0.781 1 98.94 322 THR B O 1
ATOM 5646 N N . VAL B 1 323 ? 8.07 -14.148 -2.645 1 98.94 323 VAL B N 1
ATOM 5647 C CA . VAL B 1 323 ? 6.879 -13.328 -2.822 1 98.94 323 VAL B CA 1
ATOM 5648 C C . VAL B 1 323 ? 6.379 -13.445 -4.262 1 98.94 323 VAL B C 1
ATOM 5650 O O . VAL B 1 323 ? 7.152 -13.281 -5.207 1 98.94 323 VAL B O 1
ATOM 5653 N N . ASP B 1 324 ? 5.109 -13.758 -4.398 1 98.88 324 ASP B N 1
ATOM 5654 C CA . ASP B 1 324 ? 4.457 -13.711 -5.703 1 98.88 324 ASP B CA 1
ATOM 5655 C C . ASP B 1 324 ? 3.945 -12.305 -6.008 1 98.88 324 ASP B C 1
ATOM 5657 O O . ASP B 1 324 ? 3.393 -11.633 -5.133 1 98.88 324 ASP B O 1
ATOM 5661 N N . SER B 1 325 ? 4.129 -11.891 -7.16 1 98.75 325 SER B N 1
ATOM 5662 C CA . SER B 1 325 ? 3.641 -10.594 -7.613 1 98.75 325 SER B CA 1
ATOM 5663 C C . SER B 1 325 ? 3.43 -10.578 -9.125 1 98.75 325 SER B C 1
ATOM 5665 O O . SER B 1 325 ? 3.771 -11.547 -9.812 1 98.75 325 SER B O 1
ATOM 5667 N N . SER B 1 326 ? 2.785 -9.547 -9.633 1 98.69 326 SER B N 1
ATOM 5668 C CA . SER B 1 326 ? 2.465 -9.43 -11.047 1 98.69 326 SER B CA 1
ATOM 5669 C C . SER B 1 326 ? 2.855 -8.062 -11.594 1 98.69 326 SER B C 1
ATOM 5671 O O . SER B 1 326 ? 2.441 -7.031 -11.055 1 98.69 326 SER B O 1
ATOM 5673 N N . VAL B 1 327 ? 3.549 -8.078 -12.68 1 98.62 327 VAL B N 1
ATOM 5674 C CA . VAL B 1 327 ? 4.004 -6.84 -13.312 1 98.62 327 VAL B CA 1
ATOM 5675 C C . VAL B 1 327 ? 2.818 -5.898 -13.523 1 98.62 327 VAL B C 1
ATOM 5677 O O . VAL B 1 327 ? 1.729 -6.336 -13.898 1 98.62 327 VAL B O 1
ATOM 5680 N N . SER B 1 328 ? 2.979 -4.609 -13.172 1 97.75 328 SER B N 1
ATOM 5681 C CA . SER B 1 328 ? 1.994 -3.547 -13.344 1 97.75 328 SER B CA 1
ATOM 5682 C C . SER B 1 328 ? 0.732 -3.828 -12.539 1 97.75 328 SER B C 1
ATOM 5684 O O . SER B 1 328 ? -0.304 -3.195 -12.758 1 97.75 328 SER B O 1
ATOM 5686 N N . GLY B 1 329 ? 0.808 -4.793 -11.656 1 97.31 329 GLY B N 1
ATOM 5687 C CA . GLY B 1 329 ? -0.365 -5.117 -10.859 1 97.31 329 GLY B CA 1
ATOM 5688 C C . GLY B 1 329 ? -1.466 -5.781 -11.664 1 97.31 329 GLY B C 1
ATOM 5689 O O . GLY B 1 329 ? -2.65 -5.609 -11.367 1 97.31 329 GLY B O 1
ATOM 5690 N N . LEU B 1 330 ? -1.162 -6.551 -12.68 1 95.62 330 LEU B N 1
ATOM 5691 C CA . LEU B 1 330 ? -2.141 -7.238 -13.516 1 95.62 330 LEU B CA 1
ATOM 5692 C C . LEU B 1 330 ? -2.959 -8.227 -12.695 1 95.62 330 LEU B C 1
ATOM 5694 O O . LEU B 1 330 ? -2.492 -8.719 -11.664 1 95.62 330 LEU B O 1
ATOM 5698 N N . GLY B 1 331 ? -4.152 -8.789 -13.258 1 89.81 331 GLY B N 1
ATOM 5699 C CA . GLY B 1 331 ? -5.012 -9.805 -12.664 1 89.81 331 GLY B CA 1
ATOM 5700 C C . GLY B 1 331 ? -6.379 -9.273 -12.273 1 89.81 331 GLY B C 1
ATOM 5701 O O . GLY B 1 331 ? -7.402 -9.859 -12.633 1 89.81 331 GLY B O 1
ATOM 5702 N N . GLY B 1 332 ? -6.574 -8.203 -11.562 1 79.62 332 GLY B N 1
ATOM 5703 C CA . GLY B 1 332 ? -7.848 -7.688 -11.086 1 79.62 332 GLY B CA 1
ATOM 5704 C C . GLY B 1 332 ? -8.508 -8.594 -10.055 1 79.62 332 GLY B C 1
ATOM 5705 O O . GLY B 1 332 ? -7.902 -9.57 -9.609 1 79.62 332 GLY B O 1
ATOM 5706 N N . CYS B 1 333 ? -9.719 -8.281 -9.578 1 73.38 333 CYS B N 1
ATOM 5707 C CA . CYS B 1 333 ? -10.492 -9.07 -8.625 1 73.38 333 CYS B CA 1
ATOM 5708 C C . CYS B 1 333 ? -11.914 -9.289 -9.117 1 73.38 333 CYS B C 1
ATOM 5710 O O . CYS B 1 333 ? -12.719 -8.352 -9.141 1 73.38 333 CYS B O 1
ATOM 5712 N N . PRO B 1 334 ? -12.227 -10.523 -9.531 1 73.81 334 PRO B N 1
ATOM 5713 C CA . PRO B 1 334 ? -13.57 -10.766 -10.055 1 73.81 334 PRO B CA 1
ATOM 5714 C C . PRO B 1 334 ? -14.672 -10.438 -9.047 1 73.81 334 PRO B C 1
ATOM 5716 O O . PRO B 1 334 ? -15.828 -10.242 -9.43 1 73.81 334 PRO B O 1
ATOM 5719 N N . TYR B 1 335 ? -14.359 -10.367 -7.82 1 71.56 335 TYR B N 1
ATOM 5720 C CA . TYR B 1 335 ? -15.344 -10.164 -6.762 1 71.56 335 TYR B CA 1
ATOM 5721 C C . TYR B 1 335 ? -15.477 -8.68 -6.418 1 71.56 335 TYR B C 1
ATOM 5723 O O . TYR B 1 335 ? -16.375 -8.297 -5.66 1 71.56 335 TYR B O 1
ATOM 5731 N N . ALA B 1 336 ? -14.586 -7.977 -6.875 1 68.94 336 ALA B N 1
ATOM 5732 C CA . ALA B 1 336 ? -14.609 -6.516 -6.801 1 68.94 336 ALA B CA 1
ATOM 5733 C C . ALA B 1 336 ? -14.219 -5.891 -8.133 1 68.94 336 ALA B C 1
ATOM 5735 O O . ALA B 1 336 ? -13.078 -5.457 -8.312 1 68.94 336 ALA B O 1
ATOM 5736 N N . LYS B 1 337 ? -15.211 -5.895 -8.977 1 71.31 337 LYS B N 1
ATOM 5737 C CA . LYS B 1 337 ? -14.93 -5.469 -10.344 1 71.31 337 LYS B CA 1
ATOM 5738 C C . LYS B 1 337 ? -14.312 -4.07 -10.367 1 71.31 337 LYS B C 1
ATOM 5740 O O . LYS B 1 337 ? -14.836 -3.148 -9.742 1 71.31 337 LYS B O 1
ATOM 5745 N N . GLY B 1 338 ? -13.188 -3.971 -11.055 1 69.56 338 GLY B N 1
ATOM 5746 C CA . GLY B 1 338 ? -12.531 -2.68 -11.164 1 69.56 338 GLY B CA 1
ATOM 5747 C C . GLY B 1 338 ? -11.438 -2.482 -10.141 1 69.56 338 GLY B C 1
ATOM 5748 O O . GLY B 1 338 ? -10.594 -1.589 -10.281 1 69.56 338 GLY B O 1
ATOM 5749 N N . ALA B 1 339 ? -11.492 -3.27 -9.164 1 75.31 339 ALA B N 1
ATOM 5750 C CA . ALA B 1 339 ? -10.438 -3.207 -8.156 1 75.31 339 ALA B CA 1
ATOM 5751 C C . ALA B 1 339 ? -9.18 -3.928 -8.633 1 75.31 339 ALA B C 1
ATOM 5753 O O . ALA B 1 339 ? -9.242 -4.785 -9.516 1 75.31 339 ALA B O 1
ATOM 5754 N N . THR B 1 340 ? -8.086 -3.443 -8.07 1 80.69 340 THR B N 1
ATOM 5755 C CA . THR B 1 340 ? -6.809 -4.066 -8.398 1 80.69 340 THR B CA 1
ATOM 5756 C C . THR B 1 340 ? -6.77 -5.512 -7.91 1 80.69 340 THR B C 1
ATOM 5758 O O . THR B 1 340 ? -7.516 -5.887 -7.004 1 80.69 340 THR B O 1
ATOM 5761 N N . GLY B 1 341 ? -5.941 -6.242 -8.617 1 91.25 341 GLY B N 1
ATOM 5762 C CA . GLY B 1 341 ? -5.742 -7.633 -8.242 1 91.25 341 GLY B CA 1
ATOM 5763 C C . GLY B 1 341 ? -4.422 -7.879 -7.539 1 91.25 341 GLY B C 1
ATOM 5764 O O . GLY B 1 341 ? -4.211 -7.398 -6.422 1 91.25 341 GLY B O 1
ATOM 5765 N N . ASN B 1 342 ? -3.451 -8.484 -8.289 1 97.31 342 ASN B N 1
ATOM 5766 C CA . ASN B 1 342 ? -2.139 -8.797 -7.734 1 97.31 342 ASN B CA 1
ATOM 5767 C C . ASN B 1 342 ? -1.383 -7.535 -7.328 1 97.31 342 ASN B C 1
ATOM 5769 O O . ASN B 1 342 ? -1.582 -6.473 -7.918 1 97.31 342 ASN B O 1
ATOM 5773 N N . VAL B 1 343 ? -0.631 -7.609 -6.297 1 98.44 343 VAL B N 1
ATOM 5774 C CA . VAL B 1 343 ? 0.298 -6.523 -6.012 1 98.44 343 VAL B CA 1
ATOM 5775 C C . VAL B 1 343 ? 1.277 -6.363 -7.172 1 98.44 343 VAL B C 1
ATOM 5777 O O . VAL B 1 343 ? 1.703 -7.352 -7.777 1 98.44 343 VAL B O 1
ATOM 5780 N N . ALA B 1 344 ? 1.637 -5.125 -7.477 1 98.69 344 ALA B N 1
ATOM 5781 C CA . ALA B 1 344 ? 2.535 -4.84 -8.594 1 98.69 344 ALA B CA 1
ATOM 5782 C C . ALA B 1 344 ? 3.971 -5.238 -8.258 1 98.69 344 ALA B C 1
ATOM 5784 O O . ALA B 1 344 ? 4.508 -4.84 -7.223 1 98.69 344 ALA B O 1
ATOM 5785 N N . THR B 1 345 ? 4.613 -5.949 -9.18 1 98.88 345 THR B N 1
ATOM 5786 C CA . THR B 1 345 ? 5.992 -6.379 -8.961 1 98.88 345 THR B CA 1
ATOM 5787 C C . THR B 1 345 ? 6.91 -5.172 -8.781 1 98.88 345 THR B C 1
ATOM 5789 O O . THR B 1 345 ? 7.824 -5.203 -7.953 1 98.88 345 THR B O 1
ATOM 5792 N N . GLU B 1 346 ? 6.672 -4.125 -9.523 1 98.69 346 GLU B N 1
ATOM 5793 C CA . GLU B 1 346 ? 7.488 -2.918 -9.422 1 98.69 346 GLU B CA 1
ATOM 5794 C C . GLU B 1 346 ? 7.449 -2.346 -8.008 1 98.69 346 GLU B C 1
ATOM 5796 O O . GLU B 1 346 ? 8.477 -1.915 -7.477 1 98.69 346 GLU B O 1
ATOM 5801 N N . ASP B 1 347 ? 6.285 -2.355 -7.395 1 98.62 347 ASP B N 1
ATOM 5802 C CA . ASP B 1 347 ? 6.133 -1.822 -6.043 1 98.62 347 ASP B CA 1
ATOM 5803 C C . ASP B 1 347 ? 6.859 -2.699 -5.023 1 98.62 347 ASP B C 1
ATOM 5805 O O . ASP B 1 347 ? 7.445 -2.191 -4.066 1 98.62 347 ASP B O 1
ATOM 5809 N N . VAL B 1 348 ? 6.789 -4 -5.238 1 98.94 348 VAL B N 1
ATOM 5810 C CA . VAL B 1 348 ? 7.48 -4.941 -4.363 1 98.94 348 VAL B CA 1
ATOM 5811 C C . VAL B 1 348 ? 8.992 -4.734 -4.469 1 98.94 348 VAL B C 1
ATOM 5813 O O . VAL B 1 348 ? 9.68 -4.652 -3.453 1 98.94 348 VAL B O 1
ATOM 5816 N N . VAL B 1 349 ? 9.5 -4.645 -5.691 1 98.81 349 VAL B N 1
ATOM 5817 C CA . VAL B 1 349 ? 10.93 -4.453 -5.914 1 98.81 349 VAL B CA 1
ATOM 5818 C C . VAL B 1 349 ? 11.375 -3.129 -5.301 1 98.81 349 VAL B C 1
ATOM 5820 O O . VAL B 1 349 ? 12.438 -3.049 -4.688 1 98.81 349 VAL B O 1
ATOM 5823 N N . TYR B 1 350 ? 10.555 -2.076 -5.434 1 98.19 350 TYR B N 1
ATOM 5824 C CA . TYR B 1 350 ? 10.859 -0.783 -4.832 1 98.19 350 TYR B CA 1
ATOM 5825 C C . TYR B 1 350 ? 11.031 -0.91 -3.324 1 98.19 350 TYR B C 1
ATOM 5827 O O . TYR B 1 350 ? 12 -0.406 -2.758 1 98.19 350 TYR B O 1
ATOM 5835 N N . MET B 1 351 ? 10.117 -1.549 -2.68 1 98.56 351 MET B N 1
ATOM 5836 C CA . MET B 1 351 ? 10.18 -1.755 -1.235 1 98.56 351 MET B CA 1
ATOM 5837 C C . MET B 1 351 ? 11.438 -2.518 -0.845 1 98.56 351 MET B C 1
ATOM 5839 O O . MET B 1 351 ? 12.148 -2.121 0.082 1 98.56 351 MET B O 1
ATOM 5843 N N . LEU B 1 352 ? 11.672 -3.629 -1.562 1 98.62 352 LEU B N 1
ATOM 5844 C CA . LEU B 1 352 ? 12.797 -4.488 -1.228 1 98.62 352 LEU B CA 1
ATOM 5845 C C . LEU B 1 352 ? 14.117 -3.762 -1.442 1 98.62 352 LEU B C 1
ATOM 5847 O O . LEU B 1 352 ? 15.039 -3.881 -0.629 1 98.62 352 LEU B O 1
ATOM 5851 N N . ASN B 1 353 ? 14.227 -3.016 -2.533 1 97.38 353 ASN B N 1
ATOM 5852 C CA . ASN B 1 353 ? 15.398 -2.182 -2.736 1 97.38 353 ASN B CA 1
ATOM 5853 C C . ASN B 1 353 ? 15.609 -1.211 -1.578 1 97.38 353 ASN B C 1
ATOM 5855 O O . ASN B 1 353 ? 16.734 -1.047 -1.092 1 97.38 353 ASN B O 1
ATOM 5859 N N . GLY B 1 354 ? 14.547 -0.581 -1.151 1 96.19 354 GLY B N 1
ATOM 5860 C CA . GLY B 1 354 ? 14.633 0.345 -0.034 1 96.19 354 GLY B CA 1
ATOM 5861 C C . GLY B 1 354 ? 15.086 -0.313 1.255 1 96.19 354 GLY B C 1
ATOM 5862 O O . GLY B 1 354 ? 15.75 0.319 2.08 1 96.19 354 GLY B O 1
ATOM 5863 N N . LEU B 1 355 ? 14.734 -1.564 1.395 1 96.5 355 LEU B N 1
ATOM 5864 C CA . LEU B 1 355 ? 15.094 -2.334 2.58 1 96.5 355 LEU B CA 1
ATOM 5865 C C . LEU B 1 355 ? 16.516 -2.871 2.471 1 96.5 355 LEU B C 1
ATOM 5867 O O . LEU B 1 355 ? 17.047 -3.461 3.42 1 96.5 355 LEU B O 1
ATOM 5871 N N . GLY B 1 356 ? 17.109 -2.719 1.304 1 94.69 356 GLY B N 1
ATOM 5872 C CA . GLY B 1 356 ? 18.422 -3.289 1.068 1 94.69 356 GLY B CA 1
ATOM 5873 C C . GLY B 1 356 ? 18.391 -4.789 0.847 1 94.69 356 GLY B C 1
ATOM 5874 O O . GLY B 1 356 ? 19.406 -5.473 1.054 1 94.69 356 GLY B O 1
ATOM 5875 N N . VAL B 1 357 ? 17.25 -5.332 0.548 1 97.5 357 VAL B N 1
ATOM 5876 C CA . VAL B 1 357 ? 17.078 -6.754 0.276 1 97.5 357 VAL B CA 1
ATOM 5877 C C . VAL B 1 357 ? 17.406 -7.047 -1.187 1 97.5 357 VAL B C 1
ATOM 5879 O O . VAL B 1 357 ? 16.891 -6.387 -2.09 1 97.5 357 VAL B O 1
ATOM 5882 N N . LYS B 1 358 ? 18.234 -8 -1.419 1 97.69 358 LYS B N 1
ATOM 5883 C CA . LYS B 1 358 ? 18.609 -8.367 -2.781 1 97.69 358 LYS B CA 1
ATOM 5884 C C . LYS B 1 358 ? 17.5 -9.164 -3.461 1 97.69 358 LYS B C 1
ATOM 5886 O O . LYS B 1 358 ? 16.859 -10.008 -2.832 1 97.69 358 LYS B O 1
ATOM 5891 N N . THR B 1 359 ? 17.25 -8.867 -4.754 1 97.62 359 THR B N 1
ATOM 5892 C CA . THR B 1 359 ? 16.266 -9.609 -5.539 1 97.62 359 THR B CA 1
ATOM 5893 C C . THR B 1 359 ? 16.859 -10.039 -6.879 1 97.62 359 THR B C 1
ATOM 5895 O O . THR B 1 359 ? 16.328 -10.922 -7.551 1 97.62 359 THR B O 1
ATOM 5898 N N . ASN B 1 360 ? 17.859 -9.406 -7.414 1 97.06 360 ASN B N 1
ATOM 5899 C CA . ASN B 1 360 ? 18.484 -9.547 -8.719 1 97.06 360 ASN B CA 1
ATOM 5900 C C . ASN B 1 360 ? 17.594 -9.008 -9.836 1 97.06 360 ASN B C 1
ATOM 5902 O O . ASN B 1 360 ? 17.828 -9.281 -11.016 1 97.06 360 ASN B O 1
ATOM 5906 N N . VAL B 1 361 ? 16.594 -8.305 -9.516 1 98.56 361 VAL B N 1
ATOM 5907 C CA . VAL B 1 361 ? 15.672 -7.754 -10.508 1 98.56 361 VAL B CA 1
ATOM 5908 C C . VAL B 1 361 ? 16.016 -6.293 -10.789 1 98.56 361 VAL B C 1
ATOM 5910 O O . VAL B 1 361 ? 16.172 -5.5 -9.852 1 98.56 361 VAL B O 1
ATOM 5913 N N . ASP B 1 362 ? 16.203 -6.008 -12.039 1 97.69 362 ASP B N 1
ATOM 5914 C CA . ASP B 1 362 ? 16.406 -4.629 -12.477 1 97.69 362 ASP B CA 1
ATOM 5915 C C . ASP B 1 362 ? 15.062 -3.908 -12.641 1 97.69 362 ASP B C 1
ATOM 5917 O O . ASP B 1 362 ? 14.297 -4.203 -13.562 1 97.69 362 ASP B O 1
ATOM 5921 N N . LEU B 1 363 ? 14.859 -2.922 -11.82 1 97.31 363 LEU B N 1
ATOM 5922 C CA . LEU B 1 363 ? 13.57 -2.23 -11.789 1 97.31 363 LEU B CA 1
ATOM 5923 C C . LEU B 1 363 ? 13.305 -1.521 -13.109 1 97.31 363 LEU B C 1
ATOM 5925 O O . LEU B 1 363 ? 12.172 -1.504 -13.594 1 97.31 363 LEU B O 1
ATOM 5929 N N . GLY B 1 364 ? 14.258 -0.889 -13.695 1 95.69 364 GLY B N 1
ATOM 5930 C CA . GLY B 1 364 ? 14.102 -0.237 -14.992 1 95.69 364 GLY B CA 1
ATOM 5931 C C . GLY B 1 364 ? 13.625 -1.178 -16.078 1 95.69 364 GLY B C 1
ATOM 5932 O O . GLY B 1 364 ? 12.664 -0.87 -16.797 1 95.69 364 GLY B O 1
ATOM 5933 N N . LYS B 1 365 ? 14.32 -2.346 -16.188 1 97.75 365 LYS B N 1
ATOM 5934 C CA . LYS B 1 365 ? 13.922 -3.346 -17.172 1 97.75 365 LYS B CA 1
ATOM 5935 C C . LYS B 1 365 ? 12.531 -3.895 -16.875 1 97.75 365 LYS B C 1
ATOM 5937 O O . LYS B 1 365 ? 11.766 -4.191 -17.781 1 97.75 365 LYS B O 1
ATOM 5942 N N . LEU B 1 366 ? 12.25 -4.035 -15.617 1 98.69 366 LEU B N 1
ATOM 5943 C CA . LEU B 1 366 ? 10.922 -4.48 -15.211 1 98.69 366 LEU B CA 1
ATOM 5944 C C . LEU B 1 366 ? 9.852 -3.488 -15.656 1 98.69 366 LEU B C 1
ATOM 5946 O O . LEU B 1 366 ? 8.789 -3.889 -16.125 1 98.69 366 LEU B O 1
ATOM 5950 N N . MET B 1 367 ? 10.125 -2.225 -15.5 1 97.75 367 MET B N 1
ATOM 5951 C CA . MET B 1 367 ? 9.18 -1.188 -15.906 1 97.75 367 MET B CA 1
ATOM 5952 C C . MET B 1 367 ? 8.961 -1.21 -17.406 1 97.75 367 MET B C 1
ATOM 5954 O O . MET B 1 367 ? 7.859 -0.912 -17.891 1 97.75 367 MET B O 1
ATOM 5958 N N . LEU B 1 368 ? 9.961 -1.573 -18.172 1 97.69 368 LEU B N 1
ATOM 5959 C CA . LEU B 1 368 ? 9.797 -1.721 -19.609 1 97.69 368 LEU B CA 1
ATOM 5960 C C . LEU B 1 368 ? 8.805 -2.834 -19.938 1 97.69 368 LEU B C 1
ATOM 5962 O O . LEU B 1 368 ? 7.969 -2.684 -20.828 1 97.69 368 LEU B O 1
ATOM 5966 N N . ALA B 1 369 ? 8.945 -3.91 -19.25 1 98.69 369 ALA B N 1
ATOM 5967 C CA . ALA B 1 369 ? 7.992 -5.008 -19.422 1 98.69 369 ALA B CA 1
ATOM 5968 C C . ALA B 1 369 ? 6.574 -4.559 -19.078 1 98.69 369 ALA B C 1
ATOM 5970 O O . ALA B 1 369 ? 5.629 -4.871 -19.812 1 98.69 369 ALA B O 1
ATOM 5971 N N . GLY B 1 370 ? 6.473 -3.826 -17.953 1 98.56 370 GLY B N 1
ATOM 5972 C CA . GLY B 1 370 ? 5.18 -3.293 -17.562 1 98.56 370 GLY B CA 1
ATOM 5973 C C . GLY B 1 370 ? 4.586 -2.348 -18.578 1 98.56 370 GLY B C 1
ATOM 5974 O O . GLY B 1 370 ? 3.404 -2.443 -18.922 1 98.56 370 GLY B O 1
ATOM 5975 N N . ASP B 1 371 ? 5.371 -1.463 -19.062 1 97.44 371 ASP B N 1
ATOM 5976 C CA . ASP B 1 371 ? 4.934 -0.513 -20.078 1 97.44 371 ASP B CA 1
ATOM 5977 C C . ASP B 1 371 ? 4.473 -1.235 -21.344 1 97.44 371 ASP B C 1
ATOM 5979 O O . ASP B 1 371 ? 3.459 -0.868 -21.938 1 97.44 371 ASP B O 1
ATOM 5983 N N . PHE B 1 372 ? 5.25 -2.248 -21.781 1 98.31 372 PHE B N 1
ATOM 5984 C CA . PHE B 1 372 ? 4.934 -3.043 -22.969 1 98.31 372 PHE B CA 1
ATOM 5985 C C . PHE B 1 372 ? 3.529 -3.625 -22.859 1 98.31 372 PHE B C 1
ATOM 5987 O O . PHE B 1 372 ? 2.713 -3.449 -23.766 1 98.31 372 PHE B O 1
ATOM 5994 N N . ILE B 1 373 ? 3.205 -4.266 -21.75 1 98.5 373 ILE B N 1
ATOM 5995 C CA . ILE B 1 373 ? 1.938 -4.98 -21.641 1 98.5 373 ILE B CA 1
ATOM 5996 C C . ILE B 1 373 ? 0.8 -3.982 -21.438 1 98.5 373 ILE B C 1
ATOM 5998 O O . ILE B 1 373 ? -0.312 -4.184 -21.922 1 98.5 373 ILE B O 1
ATOM 6002 N N . CYS B 1 374 ? 1.029 -2.93 -20.672 1 97.44 374 CYS B N 1
ATOM 6003 C CA . CYS B 1 374 ? 0.002 -1.918 -20.453 1 97.44 374 CYS B CA 1
ATOM 6004 C C . CYS B 1 374 ? -0.396 -1.252 -21.766 1 97.44 374 CYS B C 1
ATOM 6006 O O . CYS B 1 374 ? -1.574 -0.976 -22 1 97.44 374 CYS B O 1
ATOM 6008 N N . LYS B 1 375 ? 0.601 -0.923 -22.578 1 97.31 375 LYS B N 1
ATOM 6009 C CA . LYS B 1 375 ? 0.308 -0.359 -23.891 1 97.31 375 LYS B CA 1
ATOM 6010 C C . LYS B 1 375 ? -0.581 -1.295 -24.719 1 97.31 375 LYS B C 1
ATOM 6012 O O . LYS B 1 375 ? -1.534 -0.85 -25.359 1 97.31 375 LYS B O 1
ATOM 6017 N N . HIS B 1 376 ? -0.25 -2.545 -24.688 1 97.56 376 HIS B N 1
ATOM 6018 C CA . HIS B 1 376 ? -1.049 -3.516 -25.438 1 97.56 376 HIS B CA 1
ATOM 6019 C C . HIS B 1 376 ? -2.473 -3.582 -24.891 1 97.56 376 HIS B C 1
ATOM 6021 O O . HIS B 1 376 ? -3.428 -3.717 -25.656 1 97.56 376 HIS B O 1
ATOM 6027 N N . LEU B 1 377 ? -2.627 -3.518 -23.609 1 96.56 377 LEU B N 1
ATOM 6028 C CA . LEU B 1 377 ? -3.932 -3.662 -22.969 1 96.56 377 LEU B CA 1
ATOM 6029 C C . LEU B 1 377 ? -4.695 -2.342 -22.984 1 96.56 377 LEU B C 1
ATOM 6031 O O . LEU B 1 377 ? -5.883 -2.301 -22.656 1 96.56 377 LEU B O 1
ATOM 6035 N N . GLY B 1 378 ? -4.059 -1.271 -23.297 1 95.38 378 GLY B N 1
ATOM 6036 C CA . GLY B 1 378 ? -4.695 0.034 -23.375 1 95.38 378 GLY B CA 1
ATOM 6037 C C . GLY B 1 378 ? -5.062 0.599 -22.016 1 95.38 378 GLY B C 1
ATOM 6038 O O . GLY B 1 378 ? -6.145 1.163 -21.844 1 95.38 378 GLY B O 1
ATOM 6039 N N . ARG B 1 379 ? -4.184 0.457 -21.031 1 92.25 379 ARG B N 1
ATOM 6040 C CA . ARG B 1 379 ? -4.461 0.993 -19.703 1 92.25 379 ARG B CA 1
ATOM 6041 C C . ARG B 1 379 ? -3.18 1.443 -19.016 1 92.25 379 ARG B C 1
ATOM 6043 O O . ARG B 1 379 ? -2.078 1.09 -19.438 1 92.25 379 ARG B O 1
ATOM 6050 N N . ALA B 1 380 ? -3.346 2.205 -17.984 1 92.06 380 ALA B N 1
ATOM 6051 C CA . ALA B 1 380 ? -2.217 2.688 -17.188 1 92.06 380 ALA B CA 1
ATOM 6052 C C . ALA B 1 380 ? -1.711 1.606 -16.25 1 92.06 380 ALA B C 1
ATOM 6054 O O . ALA B 1 380 ? -2.451 0.687 -15.891 1 92.06 380 ALA B O 1
ATOM 6055 N N . SER B 1 381 ? -0.432 1.71 -15.891 1 95.06 381 SER B N 1
ATOM 6056 C CA . SER B 1 381 ? 0.15 0.797 -14.914 1 95.06 381 SER B CA 1
ATOM 6057 C C . SER B 1 381 ? -0.569 0.892 -13.57 1 95.06 381 SER B C 1
ATOM 6059 O O . SER B 1 381 ? -0.944 1.983 -13.141 1 95.06 381 SER B O 1
ATOM 6061 N N . GLY B 1 382 ? -0.768 -0.246 -12.938 1 94.88 382 GLY B N 1
ATOM 6062 C CA . GLY B 1 382 ? -1.303 -0.265 -11.586 1 94.88 382 GLY B CA 1
ATOM 6063 C C . GLY B 1 382 ? -0.238 -0.084 -10.523 1 94.88 382 GLY B C 1
ATOM 6064 O O . GLY B 1 382 ? -0.536 -0.127 -9.328 1 94.88 382 GLY B O 1
ATOM 6065 N N . SER B 1 383 ? 0.985 0.157 -10.922 1 96.75 383 SER B N 1
ATOM 6066 C CA . SER B 1 383 ? 2.105 0.335 -10 1 96.75 383 SER B CA 1
ATOM 6067 C C . SER B 1 383 ? 2.322 1.809 -9.68 1 96.75 383 SER B C 1
ATOM 6069 O O . SER B 1 383 ? 2.537 2.625 -10.578 1 96.75 383 SER B O 1
ATOM 6071 N N . ASN B 1 384 ? 2.273 2.139 -8.391 1 95.94 384 ASN B N 1
ATOM 6072 C CA . ASN B 1 384 ? 2.58 3.498 -7.961 1 95.94 384 ASN B CA 1
ATOM 6073 C C . ASN B 1 384 ? 4.039 3.855 -8.234 1 95.94 384 ASN B C 1
ATOM 6075 O O . ASN B 1 384 ? 4.336 4.953 -8.703 1 95.94 384 ASN B O 1
ATOM 6079 N N . ALA B 1 385 ? 4.906 2.939 -7.934 1 96.5 385 ALA B N 1
ATOM 6080 C CA . ALA B 1 385 ? 6.336 3.182 -8.125 1 96.5 385 ALA B CA 1
ATOM 6081 C C . ALA B 1 385 ? 6.656 3.408 -9.602 1 96.5 385 ALA B C 1
ATOM 6083 O O . ALA B 1 385 ? 7.387 4.34 -9.945 1 96.5 385 ALA B O 1
ATOM 6084 N N . ALA B 1 386 ? 6.133 2.576 -10.453 1 95.94 386 ALA B N 1
ATOM 6085 C CA . ALA B 1 386 ? 6.379 2.727 -11.891 1 95.94 386 ALA B CA 1
ATOM 6086 C C . ALA B 1 386 ? 5.832 4.055 -12.398 1 95.94 386 ALA B C 1
ATOM 6088 O O . ALA B 1 386 ? 6.48 4.73 -13.203 1 95.94 386 ALA B O 1
ATOM 6089 N N . THR B 1 387 ? 4.645 4.414 -11.961 1 94.19 387 THR B N 1
ATOM 6090 C CA . THR B 1 387 ? 4.023 5.668 -12.375 1 94.19 387 THR B CA 1
ATOM 6091 C C . THR B 1 387 ? 4.879 6.859 -11.953 1 94.19 387 THR B C 1
ATOM 6093 O O . THR B 1 387 ? 5.141 7.762 -12.75 1 94.19 387 THR B O 1
ATOM 6096 N N . ALA B 1 388 ? 5.277 6.859 -10.727 1 93.12 388 ALA B N 1
ATOM 6097 C CA . ALA B 1 388 ? 6.07 7.961 -10.188 1 93.12 388 ALA B CA 1
ATOM 6098 C C . ALA B 1 388 ? 7.418 8.07 -10.898 1 93.12 388 ALA B C 1
ATOM 6100 O O . ALA B 1 388 ? 7.832 9.156 -11.297 1 93.12 388 ALA B O 1
ATOM 6101 N N . LEU B 1 389 ? 8.086 6.93 -11.047 1 92.19 389 LEU B N 1
ATOM 6102 C CA . LEU B 1 389 ? 9.422 6.91 -11.633 1 92.19 389 LEU B CA 1
ATOM 6103 C C . LEU B 1 389 ? 9.375 7.305 -13.102 1 92.19 389 LEU B C 1
ATOM 6105 O O . LEU B 1 389 ? 10.312 7.922 -13.617 1 92.19 389 LEU B O 1
ATOM 6109 N N . SER B 1 390 ? 8.336 6.93 -13.773 1 89.12 390 SER B N 1
ATOM 6110 C CA . SER B 1 390 ? 8.195 7.285 -15.188 1 89.12 390 SER B CA 1
ATOM 6111 C C . SER B 1 390 ? 8.055 8.797 -15.359 1 89.12 390 SER B C 1
ATOM 6113 O O . SER B 1 390 ? 8.484 9.352 -16.375 1 89.12 390 SER B O 1
ATOM 6115 N N . LYS B 1 391 ? 7.48 9.438 -14.414 1 81.38 391 LYS B N 1
ATOM 6116 C CA . LYS B 1 391 ? 7.262 10.883 -14.492 1 81.38 391 LYS B CA 1
ATOM 6117 C C . LYS B 1 391 ? 8.547 11.648 -14.188 1 81.38 391 LYS B C 1
ATOM 6119 O O . LYS B 1 391 ? 8.773 12.727 -14.727 1 81.38 391 LYS B O 1
ATOM 6124 N N . VAL B 1 392 ? 9.305 11.141 -13.305 1 75.75 392 VAL B N 1
ATOM 6125 C CA . VAL B 1 392 ? 10.555 11.797 -12.93 1 75.75 392 VAL B CA 1
ATOM 6126 C C . VAL B 1 392 ? 11.562 11.688 -14.07 1 75.75 392 VAL B C 1
ATOM 6128 O O . VAL B 1 392 ? 12.305 12.641 -14.344 1 75.75 392 VAL B O 1
ATOM 6131 N N . THR B 1 393 ? 11.617 10.602 -14.742 1 69.69 393 THR B N 1
ATOM 6132 C CA . THR B 1 393 ? 12.57 10.375 -15.82 1 69.69 393 THR B CA 1
ATOM 6133 C C . THR B 1 393 ? 12.188 11.195 -17.047 1 69.69 393 THR B C 1
ATOM 6135 O O . THR B 1 393 ? 13.062 11.672 -17.781 1 69.69 393 THR B O 1
ATOM 6138 N N . ASN B 1 394 ? 10.945 11.352 -17.25 1 65.12 394 ASN B N 1
ATOM 6139 C CA . ASN B 1 394 ? 10.5 12.156 -18.391 1 65.12 394 ASN B CA 1
ATOM 6140 C C . ASN B 1 394 ? 10.828 13.633 -18.188 1 65.12 394 ASN B C 1
ATOM 6142 O O . ASN B 1 394 ? 11.117 14.344 -19.141 1 65.12 394 ASN B O 1
ATOM 6146 N N . ARG B 1 395 ? 10.852 14.055 -17.016 1 57.34 395 ARG B N 1
ATOM 6147 C CA . ARG B 1 395 ? 11.195 15.445 -16.719 1 57.34 395 ARG B CA 1
ATOM 6148 C C . ARG B 1 395 ? 12.68 15.703 -16.953 1 57.34 395 ARG B C 1
ATOM 6150 O O . ARG B 1 395 ? 13.062 16.75 -17.469 1 57.34 395 ARG B O 1
ATOM 6157 N N . HIS B 1 396 ? 13.414 14.734 -16.609 1 51.97 396 HIS B N 1
ATOM 6158 C CA . HIS B 1 396 ? 14.852 14.891 -16.812 1 51.97 396 HIS B CA 1
ATOM 6159 C C . HIS B 1 396 ? 15.195 14.875 -18.297 1 51.97 396 HIS B C 1
ATOM 6161 O O . HIS B 1 396 ? 16.062 15.641 -18.75 1 51.97 396 HIS B O 1
ATOM 6167 N N . SER B 1 397 ? 14.461 14 -18.969 1 43.62 397 SER B N 1
ATOM 6168 C CA . SER B 1 397 ? 14.711 13.945 -20.406 1 43.62 397 SER B CA 1
ATOM 6169 C C . SER B 1 397 ? 14.219 15.211 -21.109 1 43.62 397 SER B C 1
ATOM 6171 O O . SER B 1 397 ? 14.836 15.672 -22.062 1 43.62 397 SER B O 1
ATOM 6173 N N . ALA B 1 398 ? 13.125 15.688 -20.625 1 44.72 398 ALA B N 1
ATOM 6174 C CA . ALA B 1 398 ? 12.609 16.922 -21.203 1 44.72 398 ALA B CA 1
ATOM 6175 C C . ALA B 1 398 ? 13.5 18.109 -20.875 1 44.72 398 ALA B C 1
ATOM 6177 O O . ALA B 1 398 ? 13.695 19.016 -21.688 1 44.72 398 ALA B O 1
ATOM 6178 N N . SER B 1 399 ? 13.93 18.172 -19.688 1 39.28 399 SER B N 1
ATOM 6179 C CA . SER B 1 399 ? 14.828 19.25 -19.297 1 39.28 399 SER B CA 1
ATOM 6180 C C . SER B 1 399 ? 16.156 19.172 -20.047 1 39.28 399 SER B C 1
ATOM 6182 O O . SER B 1 399 ? 16.766 20.203 -20.344 1 39.28 399 SER B O 1
ATOM 6184 N N . LYS B 1 400 ? 16.562 17.844 -20.344 1 44.62 400 LYS B N 1
ATOM 6185 C CA . LYS B 1 400 ? 17.766 17.734 -21.172 1 44.62 400 LYS B CA 1
ATOM 6186 C C . LYS B 1 400 ? 17.5 18.219 -22.594 1 44.62 400 LYS B C 1
ATOM 6188 O O . LYS B 1 400 ? 18.375 18.781 -23.234 1 44.62 400 LYS B O 1
ATOM 6193 N N . LEU B 1 401 ? 16.406 18.047 -23.141 1 34.19 401 LEU B N 1
ATOM 6194 C CA . LEU B 1 401 ? 16.094 18.5 -24.5 1 34.19 401 LEU B CA 1
ATOM 6195 C C . LEU B 1 401 ? 15.898 20.016 -24.516 1 34.19 401 LEU B C 1
ATOM 6197 O O . LEU B 1 401 ? 16.266 20.672 -25.5 1 34.19 401 LEU B O 1
ATOM 6201 N N . LYS B 1 402 ? 15.312 20.5 -23.469 1 36.75 402 LYS B N 1
ATOM 6202 C CA . LYS B 1 402 ? 15.164 21.953 -23.484 1 36.75 402 LYS B CA 1
ATOM 6203 C C . LYS B 1 402 ? 16.516 22.641 -23.297 1 36.75 402 LYS B C 1
ATOM 6205 O O . LYS B 1 402 ? 16.703 23.781 -23.734 1 36.75 402 LYS B O 1
ATOM 6210 N N . CYS B 1 403 ? 17.281 21.969 -22.641 1 29.19 403 CYS B N 1
ATOM 6211 C CA . CYS B 1 403 ? 18.578 22.594 -22.453 1 29.19 403 CYS B CA 1
ATOM 6212 C C . CYS B 1 403 ? 19.422 22.5 -23.734 1 29.19 403 CYS B C 1
ATOM 6214 O O . CYS B 1 403 ? 20.453 23.156 -23.844 1 29.19 403 CYS B O 1
ATOM 6216 N N . ARG B 1 404 ? 19.156 21.453 -24.5 1 35.28 404 ARG B N 1
ATOM 6217 C CA . ARG B 1 404 ? 20 21.375 -25.688 1 35.28 404 ARG B CA 1
ATOM 6218 C C . ARG B 1 404 ? 19.641 22.484 -26.688 1 35.28 404 ARG B C 1
ATOM 6220 O O . ARG B 1 404 ? 20.391 22.75 -27.625 1 35.28 404 ARG B O 1
ATOM 6227 N N . SER B 1 405 ? 18.5 22.922 -26.688 1 30.5 405 SER B N 1
ATOM 6228 C CA . SER B 1 405 ? 18.266 23.875 -27.766 1 30.5 405 SER B CA 1
ATOM 6229 C C . SER B 1 405 ? 18.812 25.25 -27.406 1 30.5 405 SER B C 1
ATOM 6231 O O . SER B 1 405 ? 18.844 26.141 -28.25 1 30.5 405 SER B O 1
ATOM 6233 N N . VAL B 1 406 ? 18.781 25.672 -26.141 1 29.3 406 VAL B N 1
ATOM 6234 C CA . VAL B 1 406 ? 19.078 27.094 -26.016 1 29.3 406 VAL B CA 1
ATOM 6235 C C . VAL B 1 406 ? 20.594 27.297 -26.031 1 29.3 406 VAL B C 1
ATOM 6237 O O . VAL B 1 406 ? 21.078 28.422 -26.156 1 29.3 406 VAL B O 1
ATOM 6240 N N . PHE B 1 407 ? 21.438 26.609 -25.219 1 27.86 407 PHE B N 1
ATOM 6241 C CA . PHE B 1 407 ? 22.719 27.281 -25 1 27.86 407 PHE B CA 1
ATOM 6242 C C . PHE B 1 407 ? 23.641 27.109 -26.188 1 27.86 407 PHE B C 1
ATOM 6244 O O . PHE B 1 407 ? 23.875 26 -26.656 1 27.86 407 PHE B O 1
ATOM 6251 N N . PRO B 1 408 ? 23.922 28.109 -27.047 1 28.58 408 PRO B N 1
ATOM 6252 C CA . PRO B 1 408 ? 25.312 28.312 -27.484 1 28.58 408 PRO B CA 1
ATOM 6253 C C . PRO B 1 408 ? 26.312 28.141 -26.344 1 28.58 408 PRO B C 1
ATOM 6255 O O . PRO B 1 408 ? 25.938 28.25 -25.172 1 28.58 408 PRO B O 1
ATOM 6258 N N . LEU B 1 409 ? 27.766 27.891 -26.484 1 27.25 409 LEU B N 1
ATOM 6259 C CA . LEU B 1 409 ? 28.922 27.656 -25.625 1 27.25 409 LEU B CA 1
ATOM 6260 C C . LEU B 1 409 ? 28.984 28.688 -24.5 1 27.25 409 LEU B C 1
ATOM 6262 O O . LEU B 1 409 ? 29.922 28.688 -23.703 1 27.25 409 LEU B O 1
ATOM 6266 N N . SER B 1 410 ? 28.438 29.922 -24.625 1 24.27 410 SER B N 1
ATOM 6267 C CA . SER B 1 410 ? 28.953 30.859 -23.641 1 24.27 410 SER B CA 1
ATOM 6268 C C . SER B 1 410 ? 28.562 30.438 -22.219 1 24.27 410 SER B C 1
ATOM 6270 O O . SER B 1 410 ? 27.578 29.734 -22.031 1 24.27 410 SER B O 1
ATOM 6272 N N . SER B 1 411 ? 29.359 30.828 -21.031 1 25.59 411 SER B N 1
ATOM 6273 C CA . SER B 1 411 ? 29.672 30.484 -19.641 1 25.59 411 SER B CA 1
ATOM 6274 C C . SER B 1 411 ? 28.391 30.469 -18.797 1 25.59 411 SER B C 1
ATOM 6276 O O . SER B 1 411 ? 28.266 29.656 -17.891 1 25.59 411 SER B O 1
ATOM 6278 N N . ALA B 1 412 ? 27.625 31.656 -18.609 1 25 412 ALA B N 1
ATOM 6279 C CA . ALA B 1 412 ? 26.969 32.094 -17.375 1 25 412 ALA B CA 1
ATOM 6280 C C . ALA B 1 412 ? 25.609 31.422 -17.203 1 25 412 ALA B C 1
ATOM 6282 O O . ALA B 1 412 ? 24.844 31.781 -16.312 1 25 412 ALA B O 1
ATOM 6283 N N . CYS B 1 413 ? 25.031 30.812 -18.203 1 25 413 CYS B N 1
ATOM 6284 C CA . CYS B 1 413 ? 23.594 30.672 -18.062 1 25 413 CYS B CA 1
ATOM 6285 C C . CYS B 1 413 ? 23.25 29.531 -17.109 1 25 413 CYS B C 1
ATOM 6287 O O . CYS B 1 413 ? 23.25 28.359 -17.484 1 25 413 CYS B O 1
ATOM 6289 N N . PHE B 1 414 ? 23.812 29.469 -15.922 1 26.41 414 PHE B N 1
ATOM 6290 C CA . PHE B 1 414 ? 23.219 28.609 -14.922 1 26.41 414 PHE B CA 1
ATOM 6291 C C . PHE B 1 414 ? 21.703 28.781 -14.875 1 26.41 414 PHE B C 1
ATOM 6293 O O . PHE B 1 414 ? 21.203 29.797 -14.359 1 26.41 414 PHE B O 1
ATOM 6300 N N . PRO B 1 415 ? 20.953 28.5 -15.891 1 28.14 415 PRO B N 1
ATOM 6301 C CA . PRO B 1 415 ? 19.5 28.703 -15.844 1 28.14 415 PRO B CA 1
ATOM 6302 C C . PRO B 1 415 ? 18.875 28.203 -14.547 1 28.14 415 PRO B C 1
ATOM 6304 O O . PRO B 1 415 ? 19.391 27.266 -13.93 1 28.14 415 PRO B O 1
ATOM 6307 N N . SER B 1 416 ? 18.203 29.094 -13.789 1 27.78 416 SER B N 1
ATOM 6308 C CA . SER B 1 416 ? 17.375 28.906 -12.594 1 27.78 416 SER B CA 1
ATOM 6309 C C . SER B 1 416 ? 16.375 27.781 -12.781 1 27.78 416 SER B C 1
ATOM 6311 O O . SER B 1 416 ? 15.383 27.938 -13.484 1 27.78 416 SER B O 1
ATOM 6313 N N . LEU B 1 417 ? 16.719 26.609 -13.07 1 30.92 417 LEU B N 1
ATOM 6314 C CA . LEU B 1 417 ? 15.945 25.391 -12.914 1 30.92 417 LEU B CA 1
ATOM 6315 C C . LEU B 1 417 ? 14.93 25.531 -11.781 1 30.92 417 LEU B C 1
ATOM 6317 O O . LEU B 1 417 ? 14.172 24.594 -11.5 1 30.92 417 LEU B O 1
ATOM 6321 N N . LEU B 1 418 ? 15.031 26.609 -10.953 1 31.22 418 LEU B N 1
ATOM 6322 C CA . LEU B 1 418 ? 14.188 26.875 -9.797 1 31.22 418 LEU B CA 1
ATOM 6323 C C . LEU B 1 418 ? 12.758 27.203 -10.227 1 31.22 418 LEU B C 1
ATOM 6325 O O . LEU B 1 418 ? 11.828 27.125 -9.43 1 31.22 418 LEU B O 1
ATOM 6329 N N . SER B 1 419 ? 12.578 27.906 -11.359 1 30.98 419 SER B N 1
ATOM 6330 C CA . SER B 1 419 ? 11.258 28.469 -11.617 1 30.98 419 SER B CA 1
ATOM 6331 C C . SER B 1 419 ? 10.219 27.375 -11.812 1 30.98 419 SER B C 1
ATOM 6333 O O . SER B 1 419 ? 9.016 27.609 -11.688 1 30.98 419 SER B O 1
ATOM 6335 N N . CYS B 1 420 ? 10.562 26.344 -12.508 1 31.25 420 CYS B N 1
ATOM 6336 C CA . CYS B 1 420 ? 9.469 25.484 -12.961 1 31.25 420 CYS B CA 1
ATOM 6337 C C . CYS B 1 420 ? 8.883 24.688 -11.805 1 31.25 420 CYS B C 1
ATOM 6339 O O . CYS B 1 420 ? 8.008 23.844 -12 1 31.25 420 CYS B O 1
ATOM 6341 N N . PHE B 1 421 ? 9.641 24.531 -10.828 1 37.06 421 PHE B N 1
ATOM 6342 C CA . PHE B 1 421 ? 8.922 23.797 -9.789 1 37.06 421 PHE B CA 1
ATOM 6343 C C . PHE B 1 421 ? 7.863 24.688 -9.141 1 37.06 421 PHE B C 1
ATOM 6345 O O . PHE B 1 421 ? 8.188 25.719 -8.555 1 37.06 421 PHE B O 1
ATOM 6352 N N . ASP B 1 422 ? 6.812 24.875 -9.75 1 38.94 422 ASP B N 1
ATOM 6353 C CA . ASP B 1 422 ? 5.711 25.422 -8.977 1 38.94 422 ASP B CA 1
ATOM 6354 C C . ASP B 1 422 ? 5.785 24.984 -7.516 1 38.94 422 ASP B C 1
ATOM 6356 O O . ASP B 1 422 ? 5.613 23.797 -7.215 1 38.94 422 ASP B O 1
ATOM 6360 N N . TYR B 1 423 ? 6.77 25.547 -6.777 1 38.97 423 TYR B N 1
ATOM 6361 C CA . TYR B 1 423 ? 6.992 25.312 -5.355 1 38.97 423 TYR B CA 1
ATOM 6362 C C . TYR B 1 423 ? 5.684 25.375 -4.582 1 38.97 423 TYR B C 1
ATOM 6364 O O . TYR B 1 423 ? 5.137 26.453 -4.352 1 38.97 423 TYR B O 1
ATOM 6372 N N . VAL B 1 424 ? 4.852 24.484 -4.926 1 41.69 424 VAL B N 1
ATOM 6373 C CA . VAL B 1 424 ? 3.627 24.391 -4.137 1 41.69 424 VAL B CA 1
ATOM 6374 C C . VAL B 1 424 ? 3.957 23.906 -2.727 1 41.69 424 VAL B C 1
ATOM 6376 O O . VAL B 1 424 ? 4.797 23.016 -2.551 1 41.69 424 VAL B O 1
ATOM 6379 N N . LEU B 1 425 ? 3.82 24.812 -1.795 1 42.16 425 LEU B N 1
ATOM 6380 C CA . LEU B 1 425 ? 3.854 24.547 -0.359 1 42.16 425 LEU B CA 1
ATOM 6381 C C . LEU B 1 425 ? 3.275 23.172 -0.037 1 42.16 425 LEU B C 1
ATOM 6383 O O . LEU B 1 425 ? 2.072 23.047 0.196 1 42.16 425 LEU B O 1
ATOM 6387 N N . ASN B 1 426 ? 3.957 22.188 -0.608 1 51.66 426 ASN B N 1
ATOM 6388 C CA . ASN B 1 426 ? 3.504 20.828 -0.302 1 51.66 426 ASN B CA 1
ATOM 6389 C C . ASN B 1 426 ? 4.184 20.281 0.95 1 51.66 426 ASN B C 1
ATOM 6391 O O . ASN B 1 426 ? 5.359 20.562 1.196 1 51.66 426 ASN B O 1
ATOM 6395 N N . MET B 1 427 ? 3.375 19.953 2.014 1 52.72 427 MET B N 1
ATOM 6396 C CA . MET B 1 427 ? 3.879 19.297 3.215 1 52.72 427 MET B CA 1
ATOM 6397 C C . MET B 1 427 ? 4.359 17.891 2.9 1 52.72 427 MET B C 1
ATOM 6399 O O . MET B 1 427 ? 3.855 17.25 1.976 1 52.72 427 MET B O 1
#

Nearest PDB structures (foldseek):
  3mp5-assembly1_B  TM=9.796E-01  e=2.192E-42  Homo sapiens
  2cw6-assembly1_A  TM=9.853E-01  e=5.807E-42  Homo sapiens
  2ftp-assembly1_A  TM=9.775E-01  e=2.826E-39  Pseudomonas aeruginosa PAO1
  1ydo-assembly1_A  TM=9.821E-01  e=4.040E-35  Bacillus subtilis subsp. subtilis str. 168
  1ydn-assembly4_D  TM=9.851E-01  e=1.509E-34  Brucella melitensis bv. 1 str. 16M

Radius of gyration: 34.12 Å; Cα contacts (8 Å, |Δi|>4): 1584; chains: 2; bounding box: 75×151×106 Å

pLDDT: mean 77.37, std 30.16, range [13.48, 98.94]

Solvent-accessible surface area (backbone atoms only — not comparable to full-atom values): 45329 Å² total; per-residue (Å²): 141,76,82,86,85,76,88,74,89,71,89,77,80,82,86,80,83,90,84,88,80,86,81,85,80,81,82,86,78,88,78,77,81,80,75,74,81,78,81,80,75,74,81,68,68,69,66,63,61,60,54,54,57,52,48,51,51,45,49,50,54,46,49,52,45,27,51,49,44,49,48,62,52,50,42,46,43,76,60,59,74,70,44,56,71,69,58,45,66,38,81,75,42,60,44,40,46,67,51,38,50,51,38,34,30,26,66,24,61,15,44,49,65,46,87,65,76,70,53,65,69,57,52,47,50,44,53,52,34,40,41,72,13,38,34,47,28,39,31,55,32,32,42,51,59,40,89,78,40,58,54,37,56,55,30,58,61,46,47,53,71,47,67,81,57,75,76,46,47,54,34,28,39,26,83,38,60,69,21,40,52,53,37,47,75,43,62,50,69,28,36,27,36,70,50,40,41,34,55,67,55,20,33,63,56,67,71,33,44,45,69,59,43,50,51,44,48,44,54,40,40,54,57,26,56,77,69,72,33,53,35,34,34,36,35,21,22,38,35,32,34,100,84,75,21,47,33,59,30,65,46,36,22,50,54,51,34,53,43,51,74,59,61,44,61,33,40,29,44,13,25,41,68,8,78,48,24,61,45,53,43,50,56,26,49,54,42,30,54,74,65,40,66,59,92,34,36,30,39,29,38,16,24,16,35,61,28,26,63,36,38,49,51,52,40,22,43,71,43,39,36,32,41,42,26,6,52,31,16,31,34,40,26,89,80,20,68,90,21,45,8,30,26,21,34,53,34,52,50,52,46,33,53,44,56,59,28,44,58,70,56,40,64,41,44,38,45,51,32,31,50,55,52,23,61,73,71,69,49,79,68,63,16,36,28,50,54,26,52,54,38,44,51,48,49,51,53,47,51,50,54,57,50,61,70,64,63,67,89,73,88,77,73,72,71,71,76,65,68,77,50,71,60,60,83,67,86,141,89,77,95,78,91,77,92,76,85,85,84,85,86,89,79,90,76,84,89,81,84,90,84,81,91,82,89,78,90,74,83,82,87,89,80,86,83,82,82,78,73,81,68,68,71,68,65,61,62,56,54,55,52,50,51,52,48,48,49,54,44,49,52,44,26,51,48,43,48,48,62,51,50,41,43,43,74,60,59,72,68,42,56,70,66,58,46,66,39,81,76,42,58,44,40,45,66,52,38,49,52,38,34,28,26,67,23,62,15,44,49,66,47,88,66,76,66,53,66,68,57,53,48,51,43,52,50,34,41,42,73,12,38,35,45,30,38,32,56,32,32,42,51,59,40,87,78,41,59,55,37,56,55,30,57,61,46,47,52,74,47,67,82,56,75,76,47,48,54,34,28,39,25,82,38,60,69,19,42,52,52,37,47,75,42,63,49,67,28,37,25,36,70,50,41,41,34,53,66,55,19,34,63,56,66,71,34,44,46,70,59,44,51,50,44,47,45,53,41,41,55,57,25,55,78,68,73,34,54,35,34,33,34,33,21,23,39,37,32,35,98,85,75,20,48,32,59,29,64,46,35,22,49,53,51,35,52,45,50,74,58,61,42,62,33,40,31,44,15,25,39,68,8,78,49,26,62,45,52,43,50,57,25,50,53,41,30,54,73,64,39,67,58,92,33,37,31,39,28,39,16,24,16,36,60,28,25,63,38,38,48,51,51,40,23,43,72,44,38,36,31,39,41,27,6,52,32,15,30,35,40,25,90,80,18,69,89,20,46,8,30,26,20,34,53,34,52,50,51,45,33,53,44,56,59,28,44,58,69,58,40,63,42,46,39,46,49,33,30,50,55,52,23,60,74,70,70,50,79,67,62,16,36,31,52,52,26,52,54,36,44,50,49,50,52,53,47,51,51,54,57,53,61,71,63,66,69,91,75,87,79,75,73,71,72,76,65,69,77,52,72,59,60,83,66,86

Sequence (854 aa):
MHKIAQRVRFTNRAPILTHSNLDQSHLVTKFSNHATVDTNPTLSSYASMDRARTVESLDFREIANTRELRNAFDKYNTNPITMINAQRSSQLLKNIPDFVRIVEVGARDGLQNEKVIVPTDVKIELIKLLVSSGLSVVEATSFVSPKWVPQLADAKDVLKAIQDVEGASFPVLTPNLKGFEAAVAAGAKEVAVFPAASESFSKANLNCGIEDNLARCRDIASASRSLKIPVRGYISCVVGCPLEGRVAPAKVAYVAKSLYEMGISEISLGDTIGVGTPGNVIPMLEAVLDVVPIDKLAVHFHDTYGQALSNILISLQMGISTVDSSVSGLGGCPYAKGATGNVATEDVVYMLNGLGVKTNVDLGKLMLAGDFICKHLGRASGSNAATALSKVTNRHSASKLKCRSVFPLSSACFPSLLSCFDYVLNMMHKIAQRVRFTNRAPILTHSNLDQSHLVTKFSNHATVDTNPTLSSYASMDRARTVESLDFREIANTRELRNAFDKYNTNPITMINAQRSSQLLKNIPDFVRIVEVGARDGLQNEKVIVPTDVKIELIKLLVSSGLSVVEATSFVSPKWVPQLADAKDVLKAIQDVEGASFPVLTPNLKGFEAAVAAGAKEVAVFPAASESFSKANLNCGIEDNLARCRDIASASRSLKIPVRGYISCVVGCPLEGRVAPAKVAYVAKSLYEMGISEISLGDTIGVGTPGNVIPMLEAVLDVVPIDKLAVHFHDTYGQALSNILISLQMGISTVDSSVSGLGGCPYAKGATGNVATEDVVYMLNGLGVKTNVDLGKLMLAGDFICKHLGRASGSNAATALSKVTNRHSASKLKCRSVFPLSSACFPSLLSCFDYVLNM